Protein AF-C4JNK8-F1 (afdb_monomer_lite)

InterPro domains:
  IPR017795 Aromatic prenyltransferase, NscD-like [PF11991] (17-341)
  IPR017795 Aromatic prenyltransferase, NscD-like [TIGR03429] (12-378)
  IPR017795 Aromatic prenyltransferase, NscD-like [cd13929] (17-388)
  IPR023753 FAD/NAD(P)-binding domain [PF07992] (539-740)
  IPR033964 Aromatic prenyltransferase [SFLDS00036] (77-375)
  IPR036188 FAD/NAD(P)-binding domain superfamily [G3DSA:3.50.50.60] (535-785)
  IPR036188 FAD/NAD(P)-binding domain superfamily [SSF51905] (538-739)
  IPR036188 FAD/NAD(P)-binding domain superfamily [SSF51905] (676-877)
  IPR050982 Auxin biosynthesis and cation transport [PTHR43539] (541-888)

Structure (mmCIF, N/CA/C/O backbone):
data_AF-C4JNK8-F1
#
_entry.id   AF-C4JNK8-F1
#
loop_
_atom_site.group_PDB
_atom_site.id
_atom_site.type_symbol
_atom_site.label_atom_id
_atom_site.label_alt_id
_atom_site.label_comp_id
_atom_site.label_asym_id
_atom_site.label_entity_id
_atom_site.label_seq_id
_atom_site.pdbx_PDB_ins_code
_atom_site.Cartn_x
_atom_site.Cartn_y
_atom_site.Cartn_z
_atom_site.occupancy
_atom_site.B_iso_or_equiv
_atom_site.auth_seq_id
_atom_site.auth_comp_id
_atom_site.auth_asym_id
_atom_site.auth_atom_id
_atom_site.pdbx_PDB_model_num
ATOM 1 N N . MET A 1 1 ? 14.902 -21.349 -3.541 1.00 22.61 1 MET A N 1
ATOM 2 C CA . MET A 1 1 ? 16.077 -21.976 -4.194 1.00 22.61 1 MET A CA 1
ATOM 3 C C . MET A 1 1 ? 16.951 -21.007 -5.005 1.00 22.61 1 MET A C 1
ATOM 5 O O . MET A 1 1 ? 17.937 -21.448 -5.570 1.00 22.61 1 MET A O 1
ATOM 9 N N . ILE A 1 2 ? 16.704 -19.691 -4.986 1.00 25.03 2 ILE A N 1
ATOM 10 C CA . ILE A 1 2 ? 17.764 -18.694 -5.207 1.00 25.03 2 ILE A CA 1
ATOM 11 C C . ILE A 1 2 ? 17.945 -18.030 -3.846 1.00 25.03 2 ILE A C 1
ATOM 13 O O . ILE A 1 2 ? 16.978 -17.492 -3.314 1.00 25.03 2 ILE A O 1
ATOM 17 N N . SER A 1 3 ? 19.126 -18.140 -3.241 1.00 28.55 3 SER A N 1
ATOM 18 C CA . SER A 1 3 ? 19.500 -17.247 -2.146 1.00 28.55 3 SER A CA 1
ATOM 19 C C . SER A 1 3 ? 19.606 -15.845 -2.752 1.00 28.55 3 SER A C 1
ATOM 21 O O . SER A 1 3 ? 20.581 -15.513 -3.425 1.00 28.55 3 SER A O 1
ATOM 23 N N . THR A 1 4 ? 18.534 -15.066 -2.624 1.00 38.59 4 THR A N 1
ATOM 24 C CA . THR A 1 4 ? 18.454 -13.645 -2.986 1.00 38.59 4 THR A CA 1
ATOM 25 C C . THR A 1 4 ? 18.906 -12.784 -1.815 1.00 38.59 4 THR A C 1
ATOM 27 O O . THR A 1 4 ? 18.292 -11.757 -1.555 1.00 38.59 4 THR A O 1
ATOM 30 N N . ASP A 1 5 ? 19.913 -13.240 -1.069 1.00 35.53 5 ASP A N 1
ATOM 31 C CA . ASP A 1 5 ? 20.435 -12.519 0.081 1.00 35.53 5 ASP A CA 1
ATOM 32 C C . ASP A 1 5 ? 21.040 -11.183 -0.397 1.00 35.53 5 ASP A C 1
ATOM 34 O O . ASP A 1 5 ? 22.073 -11.200 -1.086 1.00 35.53 5 ASP A O 1
ATOM 38 N N . PRO A 1 6 ? 20.392 -10.031 -0.123 1.00 38.56 6 PRO A N 1
ATOM 39 C CA . PRO A 1 6 ? 20.878 -8.720 -0.551 1.00 38.56 6 PRO A CA 1
ATOM 40 C C . PRO A 1 6 ? 22.241 -8.389 0.068 1.00 38.56 6 PRO A C 1
ATOM 42 O O . PRO A 1 6 ? 22.963 -7.557 -0.481 1.00 38.56 6 PRO A O 1
ATOM 45 N N . ASP A 1 7 ? 22.613 -9.077 1.157 1.00 36.03 7 ASP A N 1
ATOM 46 C CA . ASP A 1 7 ? 23.879 -8.910 1.877 1.00 36.03 7 ASP A CA 1
ATOM 47 C C . ASP A 1 7 ? 25.102 -9.444 1.110 1.00 36.03 7 ASP A C 1
ATOM 49 O O . ASP A 1 7 ? 26.234 -9.113 1.453 1.00 36.03 7 ASP A O 1
ATOM 53 N N . ASN A 1 8 ? 24.908 -10.221 0.035 1.00 37.62 8 ASN A N 1
ATOM 54 C CA . ASN A 1 8 ? 25.997 -10.668 -0.850 1.00 37.62 8 ASN A CA 1
ATOM 55 C C . ASN A 1 8 ? 26.227 -9.735 -2.061 1.00 37.62 8 ASN A C 1
ATOM 57 O O . ASN A 1 8 ? 26.942 -10.098 -3.003 1.00 37.62 8 ASN A O 1
ATOM 61 N N . LEU A 1 9 ? 25.582 -8.566 -2.103 1.00 44.31 9 LEU A N 1
ATOM 62 C CA . LEU A 1 9 ? 25.863 -7.499 -3.069 1.00 44.31 9 LEU A CA 1
ATOM 63 C C . LEU A 1 9 ? 26.708 -6.431 -2.370 1.00 44.31 9 LEU A C 1
ATOM 65 O O . LEU A 1 9 ? 26.290 -5.877 -1.361 1.00 44.31 9 LEU A O 1
ATOM 69 N N . ALA A 1 10 ? 27.908 -6.171 -2.888 1.00 37.56 10 ALA A N 1
ATOM 70 C CA . ALA A 1 10 ? 28.875 -5.278 -2.251 1.00 37.56 10 ALA A CA 1
ATOM 71 C C . ALA A 1 10 ? 28.565 -3.774 -2.437 1.00 37.56 10 ALA A C 1
ATOM 73 O O . ALA A 1 10 ? 29.186 -2.958 -1.762 1.00 37.56 10 ALA A O 1
ATOM 74 N N . ASP A 1 11 ? 27.630 -3.411 -3.329 1.00 46.59 11 ASP A N 1
ATOM 75 C CA . ASP A 1 11 ? 27.350 -2.031 -3.764 1.00 46.59 11 ASP A CA 1
ATOM 76 C C . ASP A 1 11 ? 25.851 -1.663 -3.612 1.00 46.59 11 ASP A C 1
ATOM 78 O O . ASP A 1 11 ? 24.944 -2.445 -3.894 1.00 46.59 11 ASP A O 1
ATOM 82 N N . GLU A 1 12 ? 25.574 -0.443 -3.158 1.00 42.38 12 GLU A N 1
ATOM 83 C CA . GLU A 1 12 ? 24.243 0.127 -2.920 1.00 42.38 12 GLU A CA 1
ATOM 84 C C . GLU A 1 12 ? 23.517 0.541 -4.214 1.00 42.38 12 GLU A C 1
ATOM 86 O O . GLU A 1 12 ? 22.293 0.711 -4.218 1.00 42.38 12 GLU A O 1
ATOM 91 N N . SER A 1 13 ? 24.214 0.730 -5.338 1.00 48.94 13 SER A N 1
ATOM 92 C CA . SER A 1 13 ? 23.559 0.894 -6.648 1.00 48.94 13 SER A CA 1
ATOM 93 C C . SER A 1 13 ? 22.878 -0.413 -7.072 1.00 48.94 13 SER A C 1
ATOM 95 O O . SER A 1 13 ? 21.725 -0.417 -7.516 1.00 48.94 13 SER A O 1
ATOM 97 N N . ASP A 1 14 ? 23.553 -1.530 -6.813 1.00 53.38 14 ASP A N 1
ATOM 98 C CA . ASP A 1 14 ? 23.160 -2.874 -7.222 1.00 53.38 14 ASP A CA 1
ATOM 99 C C . ASP A 1 14 ? 21.847 -3.331 -6.567 1.00 53.38 14 ASP A C 1
ATOM 101 O O . ASP A 1 14 ? 20.994 -3.940 -7.215 1.00 53.38 14 ASP A O 1
ATOM 105 N N . GLN A 1 15 ? 21.607 -2.971 -5.306 1.00 48.59 15 GLN A N 1
ATOM 106 C CA . GLN A 1 15 ? 20.355 -3.314 -4.619 1.00 48.59 15 GLN A CA 1
ATOM 107 C C . GLN A 1 15 ? 19.122 -2.584 -5.202 1.00 48.59 15 GLN A C 1
ATOM 109 O O . GLN A 1 15 ? 18.056 -3.197 -5.307 1.00 48.59 15 GLN A O 1
ATOM 114 N N . VAL A 1 16 ? 19.253 -1.322 -5.657 1.00 50.59 16 VAL A N 1
ATOM 115 C CA . VAL A 1 16 ? 18.159 -0.600 -6.360 1.00 50.59 16 VAL A CA 1
ATOM 116 C C . VAL A 1 16 ? 17.792 -1.315 -7.639 1.00 50.59 16 VAL A C 1
ATOM 118 O O . VAL A 1 16 ? 16.629 -1.643 -7.867 1.00 50.59 16 VAL A O 1
ATOM 121 N N . TRP A 1 17 ? 18.788 -1.567 -8.477 1.00 58.12 17 TRP A N 1
ATOM 122 C CA . TRP A 1 17 ? 18.561 -2.121 -9.801 1.00 58.12 17 TRP A CA 1
ATOM 123 C C . TRP A 1 17 ? 18.095 -3.582 -9.754 1.00 58.12 17 TRP A C 1
ATOM 125 O O . TRP A 1 17 ? 17.328 -4.003 -10.618 1.00 58.12 17 TRP A O 1
ATOM 135 N N . MET A 1 18 ? 18.451 -4.340 -8.713 1.00 58.53 18 MET A N 1
ATOM 136 C CA . MET A 1 18 ? 17.878 -5.669 -8.471 1.00 58.53 18 MET A CA 1
ATOM 137 C C . MET A 1 18 ? 16.389 -5.612 -8.133 1.00 58.53 18 MET A C 1
ATOM 139 O O . MET A 1 18 ? 15.626 -6.451 -8.609 1.00 58.53 18 MET A O 1
ATOM 143 N N . ALA A 1 19 ? 15.947 -4.608 -7.378 1.00 50.59 19 ALA A N 1
ATOM 144 C CA . ALA A 1 19 ? 14.527 -4.450 -7.098 1.00 50.59 19 ALA A CA 1
ATOM 145 C C . ALA A 1 19 ? 13.724 -3.942 -8.313 1.00 50.59 19 ALA A C 1
ATOM 147 O O . ALA A 1 19 ? 12.572 -4.329 -8.504 1.00 50.59 19 ALA A O 1
ATOM 148 N N . VAL A 1 20 ? 14.370 -3.194 -9.213 1.00 57.09 20 VAL A N 1
ATOM 149 C CA . VAL A 1 20 ? 13.854 -2.847 -10.554 1.00 57.09 20 VAL A CA 1
ATOM 150 C C . VAL A 1 20 ? 13.763 -4.077 -11.465 1.00 57.09 20 VAL A C 1
ATOM 152 O O . VAL A 1 20 ? 12.915 -4.149 -12.348 1.00 57.09 20 VAL A O 1
ATOM 155 N N . PHE A 1 21 ? 14.591 -5.093 -11.238 1.00 65.06 21 PHE A N 1
ATOM 156 C CA . PHE A 1 21 ? 14.569 -6.343 -11.994 1.00 65.06 21 PHE A CA 1
ATOM 157 C C . PHE A 1 21 ? 13.449 -7.308 -11.547 1.00 65.06 21 PHE A C 1
ATOM 159 O O . PHE A 1 21 ? 13.088 -8.213 -12.302 1.00 65.06 21 PHE A O 1
ATOM 166 N N . PHE A 1 22 ? 12.835 -7.124 -10.367 1.00 64.56 22 PHE A N 1
ATOM 167 C CA . PHE A 1 22 ? 11.786 -8.032 -9.869 1.00 64.56 22 PHE A CA 1
ATOM 168 C C . PHE A 1 22 ? 10.526 -8.106 -10.743 1.00 64.56 22 PHE A C 1
ATOM 170 O O . PHE A 1 22 ? 10.088 -9.229 -11.002 1.00 64.56 22 PHE A O 1
ATOM 177 N N . PRO A 1 23 ? 9.957 -6.999 -11.262 1.00 68.62 23 PRO A N 1
ATOM 178 C CA . PRO A 1 23 ? 8.832 -7.088 -12.192 1.00 68.62 23 PRO A CA 1
ATOM 179 C C . PRO A 1 23 ? 9.174 -7.911 -13.441 1.00 68.62 23 PRO A C 1
ATOM 181 O O . PRO A 1 23 ? 8.346 -8.683 -13.919 1.00 68.62 23 PRO A O 1
ATOM 184 N N . LEU A 1 24 ? 10.421 -7.839 -13.928 1.00 73.50 24 LEU A N 1
ATOM 185 C CA . LEU A 1 24 ? 10.877 -8.671 -15.042 1.00 73.50 24 LEU A CA 1
ATOM 186 C C . LEU A 1 24 ? 10.931 -10.157 -14.658 1.00 73.50 24 LEU A C 1
ATOM 188 O O . LEU A 1 24 ? 10.485 -11.000 -15.434 1.00 73.50 24 LEU A O 1
ATOM 192 N N . LEU A 1 25 ? 11.445 -10.488 -13.470 1.00 72.19 25 LEU A N 1
ATOM 193 C CA . LEU A 1 25 ? 11.436 -11.862 -12.957 1.00 72.19 25 LEU A CA 1
ATOM 194 C C . LEU A 1 25 ? 10.014 -12.400 -12.795 1.00 72.19 25 LEU A C 1
ATOM 196 O O . LEU A 1 25 ? 9.756 -13.540 -13.177 1.00 72.19 25 LEU A O 1
ATOM 200 N N . ARG A 1 26 ? 9.090 -11.577 -12.290 1.00 71.44 26 ARG A N 1
ATOM 201 C CA . ARG A 1 26 ? 7.684 -11.952 -12.132 1.00 71.44 26 ARG A CA 1
ATOM 202 C C . ARG A 1 26 ? 7.013 -12.195 -13.477 1.00 71.44 26 ARG A C 1
ATOM 204 O O . ARG A 1 26 ? 6.361 -13.219 -13.646 1.00 71.44 26 ARG A O 1
ATOM 211 N N . LEU A 1 27 ? 7.247 -11.320 -14.457 1.00 74.75 27 LEU A N 1
ATOM 212 C CA . LEU A 1 27 ? 6.780 -11.534 -15.827 1.00 74.75 27 LEU A CA 1
ATOM 213 C C . LEU A 1 27 ? 7.343 -12.827 -16.414 1.00 74.75 27 LEU A C 1
ATOM 215 O O . LEU A 1 27 ? 6.604 -13.566 -17.048 1.00 74.75 27 LEU A O 1
ATOM 219 N N . LEU A 1 28 ? 8.629 -13.125 -16.203 1.00 73.50 28 LEU A N 1
ATOM 220 C CA . LEU A 1 28 ? 9.240 -14.366 -16.686 1.00 73.50 28 LEU A CA 1
ATOM 221 C C . LEU A 1 28 ? 8.622 -15.615 -16.029 1.00 73.50 28 LEU A C 1
ATOM 223 O O . LEU A 1 28 ? 8.422 -16.619 -16.716 1.00 73.50 28 LEU A O 1
ATOM 227 N N . GLN A 1 29 ? 8.322 -15.554 -14.729 1.00 72.06 29 GLN A N 1
ATOM 228 C CA . GLN A 1 29 ? 7.664 -16.629 -13.978 1.00 72.06 29 GLN A CA 1
ATOM 229 C C . GLN A 1 29 ? 6.233 -16.869 -14.470 1.00 72.06 29 GLN A C 1
ATOM 231 O O . GLN A 1 29 ? 5.901 -17.993 -14.846 1.00 72.06 29 GLN A O 1
ATOM 236 N N . ASP A 1 30 ? 5.415 -15.818 -14.531 1.00 70.81 30 ASP A N 1
ATOM 237 C CA . ASP A 1 30 ? 4.014 -15.905 -14.959 1.00 70.81 30 ASP A CA 1
ATOM 238 C C . ASP A 1 30 ? 3.906 -16.304 -16.449 1.00 70.81 30 ASP A C 1
ATOM 240 O O . ASP A 1 30 ? 3.013 -17.058 -16.831 1.00 70.81 30 ASP A O 1
ATOM 244 N N . ALA A 1 31 ? 4.877 -15.909 -17.283 1.00 66.38 31 ALA A N 1
ATOM 245 C CA . ALA A 1 31 ? 5.007 -16.321 -18.687 1.00 66.38 31 ALA A CA 1
ATOM 246 C C . ALA A 1 31 ? 5.411 -17.797 -18.894 1.00 66.38 31 ALA A C 1
ATOM 248 O O . ALA A 1 31 ? 5.563 -18.238 -20.040 1.00 66.38 31 ALA A O 1
ATOM 249 N N . ARG A 1 32 ? 5.595 -18.561 -17.805 1.00 68.81 32 ARG A N 1
ATOM 250 C CA . ARG A 1 32 ? 6.005 -19.977 -17.787 1.00 68.81 32 ARG A CA 1
ATOM 251 C C . ARG A 1 32 ? 7.371 -20.236 -18.433 1.00 68.81 32 ARG A C 1
ATOM 253 O O . ARG A 1 32 ? 7.589 -21.286 -19.041 1.00 68.81 32 ARG A O 1
ATOM 260 N N . HIS A 1 33 ? 8.316 -19.299 -18.315 1.00 67.31 33 HIS A N 1
ATOM 261 C CA . HIS A 1 33 ? 9.695 -19.581 -18.718 1.00 67.31 33 HIS A CA 1
ATOM 262 C C . HIS A 1 33 ? 10.320 -20.675 -17.826 1.00 67.31 33 HIS A C 1
ATOM 264 O O . HIS A 1 33 ? 10.040 -20.711 -16.626 1.00 67.31 33 HIS A O 1
ATOM 270 N N . PRO A 1 34 ? 11.210 -21.536 -18.366 1.00 69.50 34 PRO A N 1
ATOM 271 C CA . PRO A 1 34 ? 11.895 -22.555 -17.571 1.00 69.50 34 PRO A CA 1
ATOM 272 C C . PRO A 1 34 ? 12.655 -21.936 -16.383 1.00 69.50 34 PRO A C 1
ATOM 274 O O . PRO A 1 34 ? 13.373 -20.951 -16.595 1.00 69.50 34 PRO A O 1
ATOM 277 N N . PRO A 1 35 ? 12.571 -22.502 -15.161 1.00 66.50 35 PRO A N 1
ATOM 278 C CA . PRO A 1 35 ? 13.251 -21.963 -13.977 1.00 66.50 35 PRO A CA 1
ATOM 279 C C . PRO A 1 35 ? 14.754 -21.730 -14.180 1.00 66.50 35 PRO A C 1
ATOM 281 O O . PRO A 1 35 ? 15.290 -20.710 -13.755 1.00 66.50 35 PRO A O 1
ATOM 284 N N . GLU A 1 36 ? 15.423 -22.626 -14.907 1.00 68.25 36 GLU A N 1
ATOM 285 C CA . GLU A 1 36 ? 16.847 -22.535 -15.261 1.00 68.25 36 GLU A CA 1
ATOM 286 C C . GLU A 1 36 ? 17.180 -21.241 -16.009 1.00 68.25 36 GLU A C 1
ATOM 288 O O . GLU A 1 36 ? 18.171 -20.574 -15.715 1.00 68.25 36 GLU A O 1
ATOM 293 N N . ARG A 1 37 ? 16.316 -20.837 -16.945 1.00 71.19 37 ARG A N 1
ATOM 294 C CA . ARG A 1 37 ? 16.486 -19.606 -17.718 1.00 71.19 37 ARG A CA 1
ATOM 295 C C . ARG A 1 37 ? 16.299 -18.366 -16.850 1.00 71.19 37 ARG A C 1
ATOM 297 O O . ARG A 1 37 ? 17.005 -17.378 -17.037 1.00 71.19 37 ARG A O 1
ATOM 304 N N . ILE A 1 38 ? 15.356 -18.412 -15.910 1.00 73.62 38 ILE A N 1
ATOM 305 C CA . ILE A 1 38 ? 15.118 -17.325 -14.954 1.00 73.62 38 ILE A CA 1
ATOM 306 C C . ILE A 1 38 ? 16.360 -17.137 -14.073 1.00 73.62 38 ILE A C 1
ATOM 308 O O . ILE A 1 38 ? 16.842 -16.015 -13.923 1.00 73.62 38 ILE A O 1
ATOM 312 N N . VAL A 1 39 ? 16.934 -18.237 -13.573 1.00 70.00 39 VAL A N 1
ATOM 313 C CA . VAL A 1 39 ? 18.178 -18.237 -12.786 1.00 70.00 39 VAL A CA 1
ATOM 314 C C . VAL A 1 39 ? 19.358 -17.697 -13.600 1.00 70.00 39 VAL A C 1
ATOM 316 O O . VAL A 1 39 ? 20.090 -16.836 -13.115 1.00 70.00 39 VAL A O 1
ATOM 319 N N . GLN A 1 40 ? 19.533 -18.150 -14.844 1.00 72.50 40 GLN A N 1
ATOM 320 C CA . GLN A 1 40 ? 20.614 -17.689 -15.725 1.00 72.50 40 GLN A CA 1
ATOM 321 C C . GLN A 1 40 ? 20.521 -16.189 -16.028 1.00 72.50 40 GLN A C 1
ATOM 323 O O . GLN A 1 40 ? 21.525 -15.483 -15.946 1.00 72.50 40 GLN A O 1
ATOM 328 N N . LEU A 1 41 ? 19.325 -15.684 -16.348 1.00 74.25 41 LEU A N 1
ATOM 329 C CA . LEU A 1 41 ? 19.111 -14.257 -16.595 1.00 74.25 41 LEU A CA 1
ATOM 330 C C . LEU A 1 41 ? 19.341 -13.423 -15.333 1.00 74.25 41 LEU A C 1
ATOM 332 O O . LEU A 1 41 ? 19.960 -12.367 -15.426 1.00 74.25 41 LEU A O 1
ATOM 336 N N . ALA A 1 42 ? 18.906 -13.903 -14.165 1.00 74.00 42 ALA A N 1
ATOM 337 C CA . ALA A 1 42 ? 19.180 -13.243 -12.891 1.00 74.00 42 ALA A CA 1
ATOM 338 C C . ALA A 1 42 ? 20.686 -13.173 -12.594 1.00 74.00 42 ALA A C 1
ATOM 340 O O . ALA A 1 42 ? 21.188 -12.122 -12.198 1.00 74.00 42 ALA A O 1
ATOM 341 N N . ALA A 1 43 ? 21.422 -14.263 -12.834 1.00 73.06 43 ALA A N 1
ATOM 342 C CA . ALA A 1 43 ? 22.871 -14.308 -12.650 1.00 73.06 43 ALA A CA 1
ATOM 343 C C . ALA A 1 43 ? 23.608 -13.375 -13.624 1.00 73.06 43 ALA A C 1
ATOM 345 O O . ALA A 1 43 ? 24.503 -12.636 -13.212 1.00 73.06 43 ALA A O 1
ATOM 346 N N . LEU A 1 44 ? 23.208 -13.366 -14.899 1.00 78.25 44 LEU A N 1
ATOM 347 C CA . LEU A 1 44 ? 23.778 -12.478 -15.910 1.00 78.25 44 LEU A CA 1
ATOM 348 C C . LEU A 1 44 ? 23.510 -11.010 -15.588 1.00 78.25 44 LEU A C 1
ATOM 350 O O . LEU A 1 44 ? 24.426 -10.188 -15.662 1.00 78.25 44 LEU A O 1
ATOM 354 N N . PHE A 1 45 ? 22.268 -10.692 -15.220 1.00 78.69 45 PHE A N 1
ATOM 355 C CA . PHE A 1 45 ? 21.887 -9.341 -14.846 1.00 78.69 45 PHE A CA 1
ATOM 356 C C . PHE A 1 45 ? 22.738 -8.871 -13.671 1.00 78.69 45 PHE A C 1
ATOM 358 O O . PHE A 1 45 ? 23.458 -7.887 -13.807 1.00 78.69 45 PHE A O 1
ATOM 365 N N . ARG A 1 46 ? 22.765 -9.648 -12.582 1.00 75.62 46 ARG A N 1
ATOM 366 C CA . ARG A 1 46 ? 23.556 -9.348 -11.386 1.00 75.62 46 ARG A CA 1
ATOM 367 C C . ARG A 1 46 ? 25.043 -9.153 -11.680 1.00 75.62 46 ARG A C 1
ATOM 369 O O . ARG A 1 46 ? 25.650 -8.236 -11.149 1.00 75.62 46 ARG A O 1
ATOM 376 N N . ARG A 1 47 ? 25.647 -10.021 -12.495 1.00 79.06 47 ARG A N 1
ATOM 377 C CA . ARG A 1 47 ? 27.105 -10.031 -12.694 1.00 79.06 47 ARG A CA 1
ATOM 378 C C . ARG A 1 47 ? 27.597 -9.011 -13.718 1.00 79.06 47 ARG A C 1
ATOM 380 O O . ARG A 1 47 ? 28.723 -8.539 -13.603 1.00 79.06 47 ARG A O 1
ATOM 387 N N . HIS A 1 48 ? 26.803 -8.729 -14.748 1.00 81.25 48 HIS A N 1
ATOM 388 C CA . HIS A 1 48 ? 27.286 -7.994 -15.918 1.00 81.25 48 HIS A CA 1
ATOM 389 C C . HIS A 1 48 ? 26.466 -6.763 -16.263 1.00 81.25 48 HIS A C 1
ATOM 391 O O . HIS A 1 48 ? 27.018 -5.843 -16.848 1.00 81.25 48 HIS A O 1
ATOM 397 N N . VAL A 1 49 ? 25.176 -6.725 -15.940 1.00 82.19 49 VAL A N 1
ATOM 398 C CA . VAL A 1 49 ? 24.313 -5.586 -16.280 1.00 82.19 49 VAL A CA 1
ATOM 399 C C . VAL A 1 49 ? 24.268 -4.602 -15.121 1.00 82.19 49 VAL A C 1
ATOM 401 O O . VAL A 1 49 ? 24.520 -3.417 -15.315 1.00 82.19 49 VAL A O 1
ATOM 404 N N . LEU A 1 50 ? 24.028 -5.118 -13.919 1.00 77.06 50 LEU A N 1
ATOM 405 C CA . LEU A 1 50 ? 23.894 -4.370 -12.678 1.00 77.06 50 LEU A CA 1
ATOM 406 C C . LEU A 1 50 ? 25.028 -3.357 -12.441 1.00 77.06 50 LEU A C 1
ATOM 408 O O . LEU A 1 50 ? 24.711 -2.177 -12.288 1.00 77.06 50 LEU A O 1
ATOM 412 N N . PRO A 1 51 ? 26.319 -3.732 -12.591 1.00 77.81 51 PRO A N 1
ATOM 413 C CA . PRO A 1 51 ? 27.429 -2.813 -12.324 1.00 77.81 51 PRO A CA 1
ATOM 414 C C . PRO A 1 51 ? 27.553 -1.678 -13.351 1.00 77.81 51 PRO A C 1
ATOM 416 O O . PRO A 1 51 ? 28.358 -0.768 -13.188 1.00 77.81 51 PRO A O 1
ATOM 419 N N . THR A 1 52 ? 26.805 -1.748 -14.457 1.00 76.25 52 THR A N 1
ATOM 420 C CA . THR A 1 52 ? 26.821 -0.723 -15.509 1.00 76.25 52 THR A CA 1
ATOM 421 C C . THR A 1 52 ? 25.695 0.287 -15.377 1.00 76.25 52 THR A C 1
ATOM 423 O O . THR A 1 52 ? 25.638 1.221 -16.168 1.00 76.25 52 THR A O 1
ATOM 426 N N . LEU A 1 53 ? 24.799 0.138 -14.404 1.00 74.81 53 LEU A N 1
ATOM 427 C CA . LEU A 1 53 ? 23.646 1.013 -14.236 1.00 74.81 53 LEU A CA 1
ATOM 428 C C . LEU A 1 53 ? 23.967 2.168 -13.278 1.00 74.81 53 LEU A C 1
ATOM 430 O O . LEU A 1 53 ? 24.392 1.949 -12.144 1.00 74.81 53 LEU A O 1
ATOM 434 N N . SER A 1 54 ? 23.728 3.409 -13.713 1.00 66.50 54 SER A N 1
ATOM 435 C CA . SER A 1 54 ? 23.915 4.617 -12.892 1.00 66.50 54 SER A CA 1
ATOM 436 C C . SER A 1 54 ? 22.633 5.402 -12.732 1.00 66.50 54 SER A C 1
ATOM 438 O O . SER A 1 54 ? 21.752 5.388 -13.588 1.00 66.50 54 SER A O 1
ATOM 440 N N . ARG A 1 55 ? 22.591 6.138 -11.623 1.00 53.62 55 ARG A N 1
ATOM 441 C CA . ARG A 1 55 ? 21.539 7.084 -11.260 1.00 53.62 55 ARG A CA 1
ATOM 442 C C . ARG A 1 55 ? 21.791 8.511 -11.770 1.00 53.62 55 ARG A C 1
ATOM 444 O O . ARG A 1 55 ? 20.876 9.321 -11.699 1.00 53.62 55 ARG A O 1
ATOM 451 N N . SER A 1 56 ? 23.009 8.848 -12.210 1.00 60.38 56 SER A N 1
ATOM 452 C CA . SER A 1 56 ? 23.372 10.206 -12.664 1.00 60.38 56 SER A CA 1
ATOM 453 C C . SER A 1 56 ? 23.079 10.465 -14.144 1.00 60.38 56 SER A C 1
ATOM 455 O O . SER A 1 56 ? 23.057 11.617 -14.570 1.00 60.38 56 SER A O 1
ATOM 457 N N . HIS A 1 57 ? 22.860 9.408 -14.926 1.00 68.44 57 HIS A N 1
ATOM 458 C CA . HIS A 1 57 ? 22.596 9.502 -16.357 1.00 68.44 57 HIS A CA 1
ATOM 459 C C . HIS A 1 57 ? 21.101 9.635 -16.625 1.00 68.44 57 HIS A C 1
ATOM 461 O O . HIS A 1 57 ? 20.311 8.828 -16.134 1.00 68.44 57 HIS A O 1
ATOM 467 N N . LEU A 1 58 ? 20.719 10.617 -17.440 1.00 70.44 58 LEU A N 1
ATOM 468 C CA . LEU A 1 58 ? 19.343 10.755 -17.903 1.00 70.44 58 LEU A CA 1
ATOM 469 C C . LEU A 1 58 ? 19.152 9.917 -19.170 1.00 70.44 58 LEU A C 1
ATOM 471 O O . LEU A 1 58 ? 19.473 10.373 -20.268 1.00 70.44 58 LEU A O 1
ATOM 475 N N . SER A 1 59 ? 18.659 8.688 -19.010 1.00 75.62 59 SER A N 1
ATOM 476 C CA . SER A 1 59 ? 18.445 7.776 -20.134 1.00 75.62 59 SER A CA 1
ATOM 477 C C . SER A 1 59 ? 17.370 8.288 -21.095 1.00 75.62 59 SER A C 1
ATOM 479 O O . SER A 1 59 ? 16.355 8.852 -20.686 1.00 75.62 59 SER A O 1
ATOM 481 N N . PHE A 1 60 ? 17.558 8.034 -22.388 1.00 76.56 60 PHE A N 1
ATOM 482 C CA . PHE A 1 60 ? 16.522 8.207 -23.407 1.00 76.56 60 PHE A CA 1
ATOM 483 C C . PHE A 1 60 ? 15.463 7.087 -23.383 1.00 76.56 60 PHE A C 1
ATOM 485 O O . PHE A 1 60 ? 14.369 7.243 -23.928 1.00 76.56 60 PHE A O 1
ATOM 492 N N . MET A 1 61 ? 15.788 5.923 -22.811 1.00 75.69 61 MET A N 1
ATOM 493 C CA . MET A 1 61 ? 15.003 4.699 -22.992 1.00 75.69 61 MET A CA 1
ATOM 494 C C . MET A 1 61 ? 13.575 4.779 -22.451 1.00 75.69 61 MET A C 1
ATOM 496 O O . MET A 1 61 ? 12.692 4.085 -22.966 1.00 75.69 61 MET A O 1
ATOM 500 N N . THR A 1 62 ? 13.354 5.599 -21.429 1.00 72.00 62 THR A N 1
ATOM 501 C CA . THR A 1 62 ? 12.055 5.801 -20.792 1.00 72.00 62 THR A CA 1
ATOM 502 C C . THR A 1 62 ? 11.790 7.292 -20.595 1.00 72.00 62 THR A C 1
ATOM 504 O O . THR A 1 62 ? 12.713 8.094 -20.455 1.00 72.00 62 THR A O 1
ATOM 507 N N . ASP A 1 63 ? 10.511 7.674 -20.551 1.00 67.19 63 ASP A N 1
ATOM 508 C CA . ASP A 1 63 ? 10.099 9.070 -20.329 1.00 67.19 63 ASP A CA 1
ATOM 509 C C . ASP A 1 63 ? 10.472 9.586 -18.917 1.00 67.19 63 ASP A C 1
ATOM 511 O O . ASP A 1 63 ? 10.370 10.779 -18.650 1.00 67.19 63 ASP A O 1
ATOM 515 N N . ASP A 1 64 ? 10.862 8.700 -17.993 1.00 62.03 64 ASP A N 1
ATOM 516 C CA . ASP A 1 64 ? 11.322 9.039 -16.640 1.00 62.03 64 ASP A CA 1
ATOM 517 C C . ASP A 1 64 ? 12.847 8.925 -16.461 1.00 62.03 64 ASP A C 1
ATOM 519 O O . ASP A 1 64 ? 13.350 9.049 -15.344 1.00 62.03 64 ASP A O 1
ATOM 523 N N . HIS A 1 65 ? 13.570 8.727 -17.566 1.00 70.19 65 HIS A N 1
ATOM 524 C CA . HIS A 1 65 ? 15.025 8.639 -17.640 1.00 70.19 65 HIS A CA 1
ATOM 525 C C . HIS A 1 65 ? 15.674 7.425 -16.962 1.00 70.19 65 HIS A C 1
ATOM 527 O O . HIS A 1 65 ? 16.890 7.399 -16.752 1.00 70.19 65 HIS A O 1
ATOM 533 N N . THR A 1 66 ? 14.891 6.389 -16.675 1.00 70.81 66 THR A N 1
ATOM 534 C CA . THR A 1 66 ? 15.380 5.093 -16.204 1.00 70.81 66 THR A CA 1
ATOM 535 C C . THR A 1 66 ? 16.129 4.341 -17.327 1.00 70.81 66 THR A C 1
ATOM 537 O O . THR A 1 66 ? 15.592 4.147 -18.416 1.00 70.81 66 THR A O 1
ATOM 540 N N . PRO A 1 67 ? 17.347 3.821 -17.081 1.00 77.12 67 PRO A N 1
ATOM 541 C CA . PRO A 1 67 ? 18.187 3.127 -18.063 1.00 77.12 67 PRO A CA 1
ATOM 542 C C . PRO A 1 67 ? 17.743 1.688 -18.370 1.00 77.12 67 PRO A C 1
ATOM 544 O O . PRO A 1 67 ? 18.539 0.882 -18.851 1.00 77.12 67 PRO A O 1
ATOM 547 N N . MET A 1 68 ? 16.498 1.318 -18.068 1.00 79.75 68 MET A N 1
ATOM 548 C CA . MET A 1 68 ? 15.982 -0.029 -18.287 1.00 79.75 68 MET A CA 1
ATOM 549 C C . MET A 1 68 ? 14.522 0.016 -18.721 1.00 79.75 68 MET A C 1
ATOM 551 O O . MET A 1 68 ? 13.697 0.681 -18.105 1.00 79.75 68 MET A O 1
ATOM 555 N N . ALA A 1 69 ? 14.200 -0.767 -19.747 1.00 80.06 69 ALA A N 1
ATOM 556 C CA . ALA A 1 69 ? 12.833 -0.968 -20.205 1.00 80.06 69 ALA A CA 1
ATOM 557 C C . ALA A 1 69 ? 12.574 -2.453 -20.447 1.00 80.06 69 ALA A C 1
ATOM 559 O O . ALA A 1 69 ? 13.451 -3.194 -20.910 1.00 80.06 69 ALA A O 1
ATOM 560 N N . MET A 1 70 ? 11.350 -2.894 -20.176 1.00 82.56 70 MET A N 1
ATOM 561 C CA . MET A 1 70 ? 10.927 -4.268 -20.429 1.00 82.56 70 MET A CA 1
ATOM 562 C C . MET A 1 70 ? 9.789 -4.325 -21.422 1.00 82.56 70 MET A C 1
ATOM 564 O O . MET A 1 70 ? 9.160 -3.324 -21.760 1.00 82.56 70 MET A O 1
ATOM 568 N N . SER A 1 71 ? 9.547 -5.526 -21.929 1.00 82.62 71 SER A N 1
ATOM 569 C CA . SER A 1 71 ? 8.548 -5.711 -22.951 1.00 82.62 71 SER A CA 1
ATOM 570 C C . SER A 1 71 ? 8.028 -7.133 -23.052 1.00 82.62 71 SER A C 1
ATOM 572 O O . SER A 1 71 ? 8.796 -8.090 -22.944 1.00 82.62 71 SER A O 1
ATOM 574 N N . ILE A 1 72 ? 6.733 -7.247 -23.325 1.00 80.00 72 ILE A N 1
ATOM 575 C CA . ILE A 1 72 ? 5.987 -8.505 -23.356 1.00 80.00 72 ILE A CA 1
ATOM 576 C C . ILE A 1 72 ? 5.210 -8.638 -24.670 1.00 80.00 72 ILE A C 1
ATOM 578 O O . ILE A 1 72 ? 4.807 -7.638 -25.277 1.00 80.00 72 ILE A O 1
ATOM 582 N N . ARG A 1 73 ? 5.062 -9.875 -25.148 1.00 75.19 73 ARG A N 1
ATOM 583 C CA . ARG A 1 73 ? 4.195 -10.228 -26.279 1.00 75.19 73 ARG A CA 1
ATOM 584 C C . ARG A 1 73 ? 2.790 -10.632 -25.795 1.00 75.19 73 ARG A C 1
ATOM 586 O O . ARG A 1 73 ? 2.682 -11.099 -24.669 1.00 75.19 73 ARG A O 1
ATOM 593 N N . PRO A 1 74 ? 1.751 -10.495 -26.641 1.00 65.38 74 PRO A N 1
ATOM 594 C CA . PRO A 1 74 ? 0.365 -10.847 -26.327 1.00 65.38 74 PRO A CA 1
ATOM 595 C C . PRO A 1 74 ? 0.176 -12.252 -25.784 1.00 65.38 74 PRO A C 1
ATOM 597 O O . PRO A 1 74 ? -0.589 -12.441 -24.859 1.00 65.38 74 PRO A O 1
ATOM 600 N N . ASP A 1 75 ? 0.923 -13.211 -26.331 1.00 62.19 75 ASP A N 1
ATOM 601 C CA . ASP A 1 75 ? 0.916 -14.613 -25.911 1.00 62.19 75 ASP A CA 1
ATOM 602 C C . ASP A 1 75 ? 1.490 -14.830 -24.498 1.00 62.19 75 ASP A C 1
ATOM 604 O O . ASP A 1 75 ? 1.601 -15.963 -24.051 1.00 62.19 75 ASP A O 1
ATOM 608 N N . GLY A 1 76 ? 1.947 -13.780 -23.809 1.00 59.78 76 GLY A N 1
ATOM 609 C CA . GLY A 1 76 ? 2.561 -13.844 -22.483 1.00 59.78 76 GLY A CA 1
ATOM 610 C C . GLY A 1 76 ? 3.954 -14.485 -22.470 1.00 59.78 76 GLY A C 1
ATOM 611 O O . GLY A 1 76 ? 4.816 -14.071 -21.706 1.00 59.78 76 GLY A O 1
ATOM 612 N N . HIS A 1 77 ? 4.242 -15.418 -23.377 1.00 65.50 77 HIS A N 1
ATOM 613 C CA . HIS A 1 77 ? 5.389 -16.333 -23.354 1.00 65.50 77 HIS A CA 1
ATOM 614 C C . HIS A 1 77 ? 6.740 -15.736 -23.768 1.00 65.50 77 HIS A C 1
ATOM 616 O O . HIS A 1 77 ? 7.767 -16.423 -23.752 1.00 65.50 77 HIS A O 1
ATOM 622 N N . LYS A 1 78 ? 6.777 -14.482 -24.227 1.00 74.62 78 LYS A N 1
ATOM 623 C CA . LYS A 1 78 ? 8.019 -13.844 -24.685 1.00 74.62 78 LYS A CA 1
ATOM 624 C C . LYS A 1 78 ? 8.235 -12.500 -24.022 1.00 74.62 78 LYS A C 1
ATOM 626 O O . LYS A 1 78 ? 7.778 -11.465 -24.509 1.00 74.62 78 LYS A O 1
ATOM 631 N N . VAL A 1 79 ? 9.060 -12.536 -22.983 1.00 77.69 79 VAL A N 1
ATOM 632 C CA . VAL A 1 79 ? 9.539 -11.358 -22.266 1.00 77.69 79 VAL A CA 1
ATOM 633 C C . VAL A 1 79 ? 10.934 -10.969 -22.765 1.00 77.69 79 VAL A C 1
ATOM 635 O O . VAL A 1 79 ? 11.782 -11.817 -23.043 1.00 77.69 79 VAL A O 1
ATOM 638 N N . SER A 1 80 ? 11.178 -9.678 -22.965 1.00 82.44 80 SER A N 1
ATOM 639 C CA . SER A 1 80 ? 12.481 -9.122 -23.360 1.00 82.44 80 SER A CA 1
ATOM 640 C C . SER A 1 80 ? 12.741 -7.834 -22.599 1.00 82.44 80 SER A C 1
ATOM 642 O O . SER A 1 80 ? 11.798 -7.099 -22.311 1.00 82.44 80 SER A O 1
ATOM 644 N N . PHE A 1 81 ? 14.003 -7.509 -22.358 1.00 84.31 81 PHE A N 1
ATOM 645 C CA . PHE A 1 81 ? 14.392 -6.258 -21.712 1.00 84.31 81 PHE A CA 1
ATOM 646 C C . PHE A 1 81 ? 15.526 -5.587 -22.481 1.00 84.31 81 PHE A C 1
ATOM 648 O O . PHE A 1 81 ? 16.143 -6.200 -23.354 1.00 84.31 81 PHE A O 1
ATOM 655 N N . ALA A 1 82 ? 15.761 -4.315 -22.206 1.00 86.69 82 ALA A N 1
ATOM 656 C CA . ALA A 1 82 ? 16.872 -3.558 -22.749 1.00 86.69 82 ALA A CA 1
ATOM 657 C C . ALA A 1 82 ? 17.452 -2.655 -21.663 1.00 86.69 82 ALA A C 1
ATOM 659 O O . ALA A 1 82 ? 16.728 -2.267 -20.743 1.00 86.69 82 ALA A O 1
ATOM 660 N N . VAL A 1 83 ? 18.742 -2.352 -21.784 1.00 87.06 83 VAL A N 1
ATOM 661 C CA . VAL A 1 83 ? 19.503 -1.592 -20.796 1.00 87.06 83 VAL A CA 1
ATOM 662 C C . VAL A 1 83 ? 20.452 -0.605 -21.460 1.00 87.06 83 VAL A C 1
ATOM 664 O O . VAL A 1 83 ? 21.177 -0.967 -22.388 1.00 87.06 83 VAL A O 1
ATOM 667 N N . GLU A 1 84 ? 20.488 0.615 -20.940 1.00 86.06 84 GLU A N 1
ATOM 668 C CA . GLU A 1 84 ? 21.514 1.609 -21.229 1.00 86.06 84 GLU A CA 1
ATOM 669 C C . GLU A 1 84 ? 22.612 1.551 -20.150 1.00 86.06 84 GLU A C 1
ATOM 671 O O . GLU A 1 84 ? 22.321 1.743 -18.968 1.00 86.06 84 GLU A O 1
ATOM 676 N N . PRO A 1 85 ? 23.876 1.270 -20.513 1.00 82.12 85 PRO A N 1
ATOM 677 C CA . PRO A 1 85 ? 24.972 1.262 -19.551 1.00 82.12 85 PRO A CA 1
ATOM 678 C C . PRO A 1 85 ? 25.321 2.707 -19.159 1.00 82.12 85 PRO A C 1
ATOM 680 O O . PRO A 1 85 ? 25.981 3.419 -19.906 1.00 82.12 85 PRO A O 1
ATOM 683 N N . ALA A 1 86 ? 24.860 3.134 -17.987 1.00 66.00 86 ALA A N 1
ATOM 684 C CA . ALA A 1 86 ? 24.890 4.507 -17.489 1.00 66.00 86 ALA A CA 1
ATOM 685 C C . ALA A 1 86 ? 26.026 4.825 -16.478 1.00 66.00 86 ALA A C 1
ATOM 687 O O . ALA A 1 86 ? 26.315 5.996 -16.254 1.00 66.00 86 ALA A O 1
ATOM 688 N N . ALA A 1 87 ? 26.649 3.826 -15.829 1.00 52.91 87 ALA A N 1
ATOM 689 C CA . ALA A 1 87 ? 27.677 3.987 -14.771 1.00 52.91 87 ALA A CA 1
ATOM 690 C C . ALA A 1 87 ? 29.124 3.907 -15.231 1.00 52.91 87 ALA A C 1
ATOM 692 O O . ALA A 1 87 ? 30.039 4.228 -14.475 1.00 52.91 87 ALA A O 1
ATOM 693 N N . LEU A 1 88 ? 29.347 3.475 -16.464 1.00 50.31 88 LEU A N 1
ATOM 694 C CA . LEU A 1 88 ? 30.674 3.540 -17.043 1.00 50.31 88 LEU A CA 1
ATOM 695 C C . LEU A 1 88 ? 30.930 5.006 -17.432 1.00 50.31 88 LEU A C 1
ATOM 697 O O . LEU A 1 88 ? 30.000 5.665 -17.893 1.00 50.31 88 LEU A O 1
ATOM 701 N N . PRO A 1 89 ? 32.150 5.550 -17.297 1.00 45.59 89 PRO A N 1
ATOM 702 C CA . PRO A 1 89 ? 32.514 6.724 -18.078 1.00 45.59 89 PRO A CA 1
ATOM 703 C C . PRO A 1 89 ? 32.430 6.267 -19.538 1.00 45.59 89 PRO A C 1
ATOM 705 O O . PRO A 1 89 ? 33.326 5.570 -20.010 1.00 45.59 89 PRO A O 1
ATOM 708 N N . VAL A 1 90 ? 31.293 6.479 -20.210 1.00 53.84 90 VAL A N 1
ATOM 709 C CA . VAL A 1 90 ? 31.004 5.807 -21.488 1.00 53.84 90 VAL A CA 1
ATOM 710 C C . VAL A 1 90 ? 31.739 6.508 -22.627 1.00 53.84 90 VAL A C 1
ATOM 712 O O . VAL A 1 90 ? 31.142 7.113 -23.510 1.00 53.84 90 VAL A O 1
ATOM 715 N N . GLY A 1 91 ? 33.063 6.397 -22.611 1.00 61.53 91 GLY A N 1
ATOM 716 C CA . GLY A 1 91 ? 33.849 6.370 -23.829 1.00 61.53 91 GLY A CA 1
ATOM 717 C C . GLY A 1 91 ? 33.594 5.051 -24.578 1.00 61.53 91 GLY A C 1
ATOM 718 O O . GLY A 1 91 ? 33.236 4.033 -23.959 1.00 61.53 91 GLY A O 1
ATOM 719 N N . PRO A 1 92 ? 33.759 5.030 -25.908 1.00 73.19 92 PRO A N 1
ATOM 720 C CA . PRO A 1 92 ? 33.655 3.830 -26.740 1.00 73.19 92 PRO A CA 1
ATOM 721 C C . PRO A 1 92 ? 34.346 2.586 -26.174 1.00 73.19 92 PRO A C 1
ATOM 723 O O . PRO A 1 92 ? 33.785 1.489 -26.240 1.00 73.19 92 PRO A O 1
ATOM 726 N N . ALA A 1 93 ? 35.524 2.737 -25.560 1.00 80.75 93 ALA A N 1
ATOM 727 C CA . ALA A 1 93 ? 36.322 1.613 -25.078 1.00 80.75 93 ALA A CA 1
ATOM 728 C C . ALA A 1 93 ? 35.655 0.821 -23.935 1.00 80.75 93 ALA A C 1
ATOM 730 O O . ALA A 1 93 ? 35.721 -0.415 -23.905 1.00 80.75 93 ALA A O 1
ATOM 731 N N . ALA A 1 94 ? 35.002 1.504 -22.989 1.00 79.19 94 ALA A N 1
ATOM 732 C CA . ALA A 1 94 ? 34.342 0.859 -21.851 1.00 79.19 94 ALA A CA 1
ATOM 733 C C . ALA A 1 94 ? 33.081 0.097 -22.292 1.00 79.19 94 ALA A C 1
ATOM 735 O O . ALA A 1 94 ? 32.893 -1.067 -21.920 1.00 79.19 94 ALA A O 1
ATOM 736 N N . ARG A 1 95 ? 32.263 0.717 -23.153 1.00 86.88 95 ARG A N 1
ATOM 737 C CA . ARG A 1 95 ? 31.091 0.078 -23.773 1.00 86.88 95 ARG A CA 1
ATOM 738 C C . ARG A 1 95 ? 31.493 -1.159 -24.575 1.00 86.88 95 ARG A C 1
ATOM 740 O O . ARG A 1 95 ? 30.894 -2.221 -24.407 1.00 86.88 95 ARG A O 1
ATOM 747 N N . ASP A 1 96 ? 32.514 -1.051 -25.419 1.00 87.19 96 ASP A N 1
ATOM 748 C CA . ASP A 1 96 ? 32.944 -2.154 -26.282 1.00 87.19 96 ASP A CA 1
ATOM 749 C C . ASP A 1 96 ? 33.449 -3.348 -25.467 1.00 87.19 96 ASP A C 1
ATOM 751 O O . ASP A 1 96 ? 33.137 -4.502 -25.779 1.00 87.19 96 ASP A O 1
ATOM 755 N N . ARG A 1 97 ? 34.167 -3.091 -24.367 1.00 87.50 97 ARG A N 1
ATOM 756 C CA . ARG A 1 97 ? 34.571 -4.133 -23.413 1.00 87.50 97 ARG A CA 1
ATOM 757 C C . ARG A 1 97 ? 33.363 -4.823 -22.781 1.00 87.50 97 ARG A C 1
ATOM 759 O O . ARG A 1 97 ? 33.364 -6.051 -22.648 1.00 87.50 97 ARG A O 1
ATOM 766 N N . TRP A 1 98 ? 32.339 -4.058 -22.410 1.00 87.50 98 TRP A N 1
ATOM 767 C CA . TRP A 1 98 ? 31.108 -4.586 -21.826 1.00 87.50 98 TRP A CA 1
ATOM 768 C C . TRP A 1 98 ? 30.345 -5.491 -22.801 1.00 87.50 98 TRP A C 1
ATOM 770 O O . TRP A 1 98 ? 30.056 -6.644 -22.471 1.00 87.50 98 TRP A O 1
ATOM 780 N N . VAL A 1 99 ? 30.119 -5.033 -24.037 1.00 88.12 99 VAL A N 1
ATOM 781 C CA . VAL A 1 99 ? 29.434 -5.822 -25.078 1.00 88.12 99 VAL A CA 1
ATOM 782 C C . VAL A 1 99 ? 30.197 -7.109 -25.391 1.00 88.12 99 VAL A C 1
ATOM 784 O O . VAL A 1 99 ? 29.597 -8.182 -25.435 1.00 88.12 99 VAL A O 1
ATOM 787 N N . ARG A 1 100 ? 31.530 -7.047 -25.528 1.00 89.44 100 ARG A N 1
ATOM 788 C CA . ARG A 1 100 ? 32.365 -8.244 -25.744 1.00 89.44 100 ARG A CA 1
ATOM 789 C C . ARG A 1 100 ? 32.317 -9.210 -24.560 1.00 89.44 100 ARG A C 1
ATOM 791 O O . ARG A 1 100 ? 32.362 -10.420 -24.762 1.00 89.44 100 ARG A O 1
ATOM 798 N N . THR A 1 101 ? 32.210 -8.700 -23.334 1.00 86.94 101 THR A N 1
ATOM 799 C CA . THR A 1 101 ? 32.054 -9.537 -22.135 1.00 86.94 101 THR A CA 1
ATOM 800 C C . THR A 1 101 ? 30.728 -10.287 -22.169 1.00 86.94 101 THR A C 1
ATOM 802 O O . THR A 1 101 ? 30.720 -11.503 -22.003 1.00 86.94 101 THR A O 1
ATOM 805 N N . LEU A 1 102 ? 29.625 -9.596 -22.463 1.00 85.19 102 LEU A N 1
ATOM 806 C CA . LEU A 1 102 ? 28.308 -10.220 -22.603 1.00 85.19 102 LEU A CA 1
ATOM 807 C C . LEU A 1 102 ? 28.252 -11.218 -23.767 1.00 85.19 102 LEU A C 1
ATOM 809 O O . LEU A 1 102 ? 27.646 -12.278 -23.630 1.00 85.19 102 LEU A O 1
ATOM 813 N N . ALA A 1 103 ? 28.934 -10.929 -24.879 1.00 82.81 103 ALA A N 1
ATOM 814 C CA . ALA A 1 103 ? 29.033 -11.844 -26.014 1.00 82.81 103 ALA A CA 1
ATOM 815 C C . ALA A 1 103 ? 29.708 -13.171 -25.619 1.00 82.81 103 ALA A C 1
ATOM 817 O O . ALA A 1 103 ? 29.222 -14.236 -25.991 1.00 82.81 103 ALA A O 1
ATOM 818 N N . ARG A 1 104 ? 30.764 -13.131 -24.792 1.00 79.31 104 ARG A N 1
ATOM 819 C CA . ARG A 1 104 ? 31.441 -14.336 -24.264 1.00 79.31 104 ARG A CA 1
ATOM 820 C C . ARG A 1 104 ? 30.586 -15.146 -23.286 1.00 79.31 104 ARG A C 1
ATOM 822 O O . ARG A 1 104 ? 30.807 -16.339 -23.139 1.00 79.31 104 ARG A O 1
ATOM 829 N N . GLN A 1 105 ? 29.624 -14.513 -22.611 1.00 72.50 105 GLN A N 1
ATOM 830 C CA . GLN A 1 105 ? 28.691 -15.203 -21.707 1.00 72.50 105 GLN A CA 1
ATOM 831 C C . GLN A 1 105 ? 27.562 -15.925 -22.459 1.00 72.50 105 GLN A C 1
ATOM 833 O O . GLN A 1 105 ? 26.822 -16.707 -21.862 1.00 72.50 105 GLN A O 1
ATOM 838 N N . SER A 1 106 ? 27.410 -15.693 -23.767 1.00 64.62 106 SER A N 1
ATOM 839 C CA . SER A 1 106 ? 26.523 -16.511 -24.592 1.00 64.62 106 SER A CA 1
ATOM 840 C C . SER A 1 106 ? 27.156 -17.903 -24.763 1.00 64.62 106 SER A C 1
ATOM 842 O O . SER A 1 106 ? 28.238 -18.033 -25.325 1.00 64.62 106 SER A O 1
ATOM 844 N N . VAL A 1 107 ? 26.508 -18.967 -24.269 1.00 51.91 107 VAL A N 1
ATOM 845 C CA . VAL A 1 107 ? 27.073 -20.343 -24.203 1.00 51.91 107 VAL A CA 1
ATOM 846 C C . VAL A 1 107 ? 27.233 -20.993 -25.597 1.00 51.91 107 VAL A C 1
ATOM 848 O O . VAL A 1 107 ? 27.562 -22.166 -25.724 1.00 51.91 107 VAL A O 1
ATOM 851 N N . MET A 1 108 ? 27.048 -20.225 -26.672 1.00 49.97 108 MET A N 1
ATOM 852 C CA . MET A 1 108 ? 27.319 -20.616 -28.052 1.00 49.97 108 MET A CA 1
ATOM 853 C C . MET A 1 108 ? 28.340 -19.636 -28.639 1.00 49.97 108 MET A C 1
ATOM 855 O O . MET A 1 108 ? 27.984 -18.724 -29.384 1.00 49.97 108 MET A O 1
ATOM 859 N N . HIS A 1 109 ? 29.621 -19.845 -28.324 1.00 44.94 109 HIS A N 1
ATOM 860 C CA . HIS A 1 109 ? 30.756 -19.115 -28.912 1.00 44.94 109 HIS A CA 1
ATOM 861 C C . HIS A 1 109 ? 30.764 -19.124 -30.462 1.00 44.94 109 HIS A C 1
ATOM 863 O O . HIS A 1 109 ? 31.504 -18.357 -31.067 1.00 44.94 109 HIS A O 1
ATOM 869 N N . THR A 1 110 ? 29.936 -19.956 -31.105 1.00 48.72 110 THR A N 1
ATOM 870 C CA . THR A 1 110 ? 29.804 -20.104 -32.560 1.00 48.72 110 THR A CA 1
ATOM 871 C C . THR A 1 110 ? 28.674 -19.286 -33.209 1.00 48.72 110 THR A C 1
ATOM 873 O O . THR A 1 110 ? 28.572 -19.310 -34.431 1.00 48.72 110 THR A O 1
ATOM 876 N N . ALA A 1 111 ? 27.822 -18.568 -32.455 1.00 60.53 111 ALA A N 1
ATOM 877 C CA . ALA A 1 111 ? 26.640 -17.882 -33.020 1.00 60.53 111 ALA A CA 1
ATOM 878 C C . ALA A 1 111 ? 26.576 -16.354 -32.816 1.00 60.53 111 ALA A C 1
ATOM 880 O O . ALA A 1 111 ? 25.769 -15.700 -33.481 1.00 60.53 111 ALA A O 1
ATOM 881 N N . THR A 1 112 ? 27.387 -15.783 -31.917 1.00 76.62 112 THR A N 1
ATOM 882 C CA . THR A 1 112 ? 27.422 -14.330 -31.668 1.00 76.62 112 THR A CA 1
ATOM 883 C C . THR A 1 112 ? 28.468 -13.664 -32.557 1.00 76.62 112 THR A C 1
ATOM 885 O O . THR A 1 112 ? 29.665 -13.856 -32.355 1.00 76.62 112 THR A O 1
ATOM 888 N N . ASP A 1 113 ? 28.013 -12.852 -33.508 1.00 86.12 113 ASP A N 1
ATOM 889 C CA . ASP A 1 113 ? 28.855 -12.089 -34.436 1.00 86.12 113 ASP A CA 1
ATOM 890 C C . ASP A 1 113 ? 28.842 -10.598 -34.061 1.00 86.12 113 ASP A C 1
ATOM 892 O O . ASP A 1 113 ? 27.784 -10.023 -33.794 1.00 86.12 113 ASP A O 1
ATOM 896 N N . LEU A 1 114 ? 30.022 -9.974 -34.013 1.00 92.06 114 LEU A N 1
ATOM 897 C CA . LEU A 1 114 ? 30.205 -8.565 -33.658 1.00 92.06 114 LEU A CA 1
ATOM 898 C C . LEU A 1 114 ? 30.705 -7.700 -34.829 1.00 92.06 114 LEU A C 1
ATOM 900 O O . LEU A 1 114 ? 31.033 -6.539 -34.595 1.00 92.06 114 LEU A O 1
ATOM 904 N N . GLU A 1 115 ? 30.767 -8.208 -36.063 1.00 93.81 115 GLU A N 1
ATOM 905 C CA . GLU A 1 115 ? 31.205 -7.446 -37.245 1.00 93.81 115 GLU A CA 1
ATOM 906 C C . GLU A 1 115 ? 30.394 -6.151 -37.398 1.00 93.81 115 GLU A C 1
ATOM 908 O O . GLU A 1 115 ? 30.937 -5.050 -37.276 1.00 93.81 115 GLU A O 1
ATOM 913 N N . TRP A 1 116 ? 29.071 -6.274 -37.550 1.00 95.00 116 TRP A N 1
ATOM 914 C CA . TRP A 1 116 ? 28.167 -5.124 -37.653 1.00 95.00 116 TRP A CA 1
ATOM 915 C C . TRP A 1 116 ? 28.203 -4.244 -36.402 1.00 95.00 116 TRP A C 1
ATOM 917 O O . TRP A 1 116 ? 28.071 -3.026 -36.504 1.00 95.00 116 TRP A O 1
ATOM 927 N N . TYR A 1 117 ? 28.428 -4.832 -35.221 1.00 95.31 117 TYR A N 1
ATOM 928 C CA . TYR A 1 117 ? 28.598 -4.056 -33.994 1.00 95.31 117 TYR A CA 1
ATOM 929 C C . TYR A 1 117 ? 29.816 -3.142 -34.072 1.00 95.31 117 TYR A C 1
ATOM 931 O O . TYR A 1 117 ? 29.682 -1.966 -33.752 1.00 95.31 117 TYR A O 1
ATOM 939 N N . ASN A 1 118 ? 30.971 -3.646 -34.512 1.00 95.19 118 ASN A N 1
ATOM 940 C CA . ASN A 1 118 ? 32.193 -2.846 -34.615 1.00 95.19 118 ASN A CA 1
ATOM 941 C C . ASN A 1 118 ? 32.003 -1.680 -35.597 1.00 95.19 118 ASN A C 1
ATOM 943 O O . ASN A 1 118 ? 32.362 -0.550 -35.279 1.00 95.19 118 ASN A O 1
ATOM 947 N N . ILE A 1 119 ? 31.368 -1.942 -36.744 1.00 95.88 119 ILE A N 1
ATOM 948 C CA . ILE A 1 119 ? 31.084 -0.930 -37.770 1.00 95.88 119 ILE A CA 1
ATOM 949 C C . ILE A 1 119 ? 30.140 0.153 -37.225 1.00 95.88 119 ILE A C 1
ATOM 951 O O . ILE A 1 119 ? 30.423 1.347 -37.329 1.00 95.88 119 ILE A O 1
ATOM 955 N N . CYS A 1 120 ? 29.018 -0.243 -36.615 1.00 95.56 120 CYS A N 1
ATOM 956 C CA . CYS A 1 120 ? 28.062 0.707 -36.045 1.00 95.56 120 CYS A CA 1
ATOM 957 C C . CYS A 1 120 ? 28.648 1.477 -34.854 1.00 95.56 120 CYS A C 1
ATOM 959 O O . CYS A 1 120 ? 28.407 2.673 -34.722 1.00 95.56 120 CYS A O 1
ATOM 961 N N . SER A 1 121 ? 29.423 0.805 -34.003 1.00 92.38 121 SER A N 1
ATOM 962 C CA . SER A 1 121 ? 30.137 1.394 -32.869 1.00 92.38 121 SER A CA 1
ATOM 963 C C . SER A 1 121 ? 31.037 2.549 -33.324 1.00 92.38 121 SER A C 1
ATOM 965 O O . SER A 1 121 ? 30.936 3.656 -32.793 1.00 92.38 121 SER A O 1
ATOM 967 N N . GLU A 1 122 ? 31.836 2.321 -34.366 1.00 91.88 122 GLU A N 1
ATOM 968 C CA . GLU A 1 122 ? 32.744 3.307 -34.960 1.00 91.88 122 GLU A CA 1
ATOM 969 C C . GLU A 1 122 ? 31.996 4.501 -35.586 1.00 91.88 122 GLU A C 1
ATOM 971 O O . GLU A 1 122 ? 32.306 5.668 -35.314 1.00 91.88 122 GLU A O 1
ATOM 976 N N . LEU A 1 123 ? 30.996 4.219 -36.428 1.00 93.44 123 LEU A N 1
ATOM 977 C CA . LEU A 1 123 ? 30.347 5.243 -37.252 1.00 93.44 123 LEU A CA 1
ATOM 978 C C . LEU A 1 123 ? 29.249 6.023 -36.533 1.00 93.44 123 LEU A C 1
ATOM 980 O O . LEU A 1 123 ? 29.036 7.191 -36.852 1.00 93.44 123 LEU A O 1
ATOM 984 N N . LEU A 1 124 ? 28.540 5.404 -35.587 1.00 92.62 124 LEU A N 1
ATOM 985 C CA . LEU A 1 124 ? 27.331 5.982 -34.990 1.00 92.62 124 LEU A CA 1
ATOM 986 C C . LEU A 1 124 ? 27.555 6.583 -33.603 1.00 92.62 124 LEU A C 1
ATOM 988 O O . LEU A 1 124 ? 26.637 7.197 -33.062 1.00 92.62 124 LEU A O 1
ATOM 992 N N . THR A 1 125 ? 28.743 6.425 -33.016 1.00 89.25 125 THR A N 1
ATOM 993 C CA . THR A 1 125 ? 29.048 6.962 -31.682 1.00 89.25 125 THR A CA 1
ATOM 994 C C . THR A 1 125 ? 30.276 7.864 -31.691 1.00 89.25 125 THR A C 1
ATOM 996 O O . THR A 1 125 ? 31.012 7.941 -32.683 1.00 89.25 125 THR A O 1
ATOM 999 N N . LEU A 1 126 ? 30.445 8.646 -30.623 1.00 87.25 126 LEU A N 1
ATOM 1000 C CA . LEU A 1 126 ? 31.578 9.564 -30.505 1.00 87.25 126 LEU A CA 1
ATOM 1001 C C . LEU A 1 126 ? 32.890 8.775 -30.419 1.00 87.25 126 LEU A C 1
ATOM 1003 O O . LEU A 1 126 ? 32.867 7.664 -29.910 1.00 87.25 126 LEU A O 1
ATOM 1007 N N . PRO A 1 127 ? 34.017 9.304 -30.920 1.00 85.88 127 PRO A N 1
ATOM 1008 C CA . PRO A 1 127 ? 35.322 8.691 -30.697 1.00 85.88 127 PRO A CA 1
ATOM 1009 C C . PRO A 1 127 ? 35.762 8.827 -29.229 1.00 85.88 127 PRO A C 1
ATOM 1011 O O . PRO A 1 127 ? 35.232 9.643 -28.472 1.00 85.88 127 PRO A O 1
ATOM 1014 N N . GLU A 1 128 ? 36.757 8.036 -28.831 1.00 83.12 128 GLU A N 1
ATOM 1015 C CA . GLU A 1 128 ? 37.372 8.142 -27.505 1.00 83.12 128 GLU A CA 1
ATOM 1016 C C . GLU A 1 128 ? 37.991 9.541 -27.313 1.00 83.12 128 GLU A C 1
ATOM 1018 O O . GLU A 1 128 ? 38.642 10.062 -28.217 1.00 83.12 128 GLU A O 1
ATOM 1023 N N . GLY A 1 129 ? 37.766 10.166 -26.151 1.00 76.50 129 GLY A N 1
ATOM 1024 C CA . GLY A 1 129 ? 38.280 11.510 -25.849 1.00 76.50 129 GLY A CA 1
ATOM 1025 C C . GLY A 1 129 ? 37.515 12.684 -26.483 1.00 76.50 129 GLY A C 1
ATOM 1026 O O . GLY A 1 129 ? 37.995 13.815 -26.424 1.00 76.50 129 GLY A O 1
ATOM 1027 N N . ALA A 1 130 ? 36.337 12.460 -27.077 1.00 77.56 130 ALA A N 1
ATOM 1028 C CA . ALA A 1 130 ? 35.517 13.540 -27.630 1.00 77.56 130 ALA A CA 1
ATOM 1029 C C . ALA A 1 130 ? 35.131 14.587 -26.564 1.00 77.56 130 ALA A C 1
ATOM 1031 O O . ALA A 1 130 ? 34.582 14.257 -25.512 1.00 77.56 130 ALA A O 1
ATOM 1032 N N . ASN A 1 131 ? 35.380 15.868 -26.855 1.00 74.12 131 ASN A N 1
ATOM 1033 C CA . ASN A 1 131 ? 35.031 16.968 -25.962 1.00 74.12 131 ASN A CA 1
ATOM 1034 C C . ASN A 1 131 ? 33.550 17.352 -26.121 1.00 74.12 131 ASN A C 1
ATOM 1036 O O . ASN A 1 131 ? 33.151 17.913 -27.137 1.00 74.12 131 ASN A O 1
ATOM 1040 N N . LEU A 1 132 ? 32.735 17.080 -25.101 1.00 71.00 132 LEU A N 1
ATOM 1041 C CA . LEU A 1 132 ? 31.297 17.370 -25.127 1.00 71.00 132 LEU A CA 1
ATOM 1042 C C . LEU A 1 132 ? 30.972 18.871 -25.030 1.00 71.00 132 LEU A C 1
ATOM 1044 O O . LEU A 1 132 ? 29.879 19.270 -25.416 1.00 71.00 132 LEU A O 1
ATOM 1048 N N . SER A 1 133 ? 31.899 19.713 -24.555 1.00 66.19 133 SER A N 1
ATOM 1049 C CA . SER A 1 133 ? 31.666 21.164 -24.409 1.00 66.19 133 SER A CA 1
ATOM 1050 C C . SER A 1 133 ? 31.540 21.911 -25.741 1.00 66.19 133 SER A C 1
ATOM 1052 O O . SER A 1 133 ? 30.983 23.004 -25.776 1.00 66.19 133 SER A O 1
ATOM 1054 N N . THR A 1 134 ? 32.014 21.318 -26.841 1.00 63.84 134 THR A N 1
ATOM 1055 C CA . THR A 1 134 ? 31.901 21.884 -28.194 1.00 63.84 134 THR A CA 1
ATOM 1056 C C . THR A 1 134 ? 30.590 21.506 -28.887 1.00 63.84 134 THR A C 1
ATOM 1058 O O . THR A 1 134 ? 30.334 21.958 -29.999 1.00 63.84 134 THR A O 1
ATOM 1061 N N . ILE A 1 135 ? 29.764 20.665 -28.258 1.00 67.69 135 ILE A N 1
ATOM 1062 C CA . ILE A 1 135 ? 28.476 20.219 -28.788 1.00 67.69 135 ILE A CA 1
ATOM 1063 C C . ILE A 1 135 ? 27.398 21.165 -28.245 1.00 67.69 135 ILE A C 1
ATOM 1065 O O . ILE A 1 135 ? 27.225 21.288 -27.031 1.00 67.69 135 ILE A O 1
ATOM 1069 N N . GLN A 1 136 ? 26.665 21.850 -29.130 1.00 58.12 136 GLN A N 1
ATOM 1070 C CA . GLN A 1 136 ? 25.491 22.628 -28.718 1.00 58.12 136 GLN A CA 1
ATOM 1071 C C . GLN A 1 136 ? 24.495 21.714 -27.993 1.00 58.12 136 GLN A C 1
ATOM 1073 O O . GLN A 1 136 ? 24.289 20.572 -28.407 1.00 58.12 136 GLN A O 1
ATOM 1078 N N . LYS A 1 137 ? 23.880 22.210 -26.906 1.00 52.25 137 LYS A N 1
ATOM 1079 C CA . LYS A 1 137 ? 22.850 21.474 -26.155 1.00 52.25 137 LYS A CA 1
ATOM 1080 C C . LYS A 1 137 ? 21.827 20.898 -27.138 1.00 52.25 137 LYS A C 1
ATOM 1082 O O . LYS A 1 137 ? 21.135 21.646 -27.817 1.00 52.25 137 LYS A O 1
ATOM 1087 N N . LEU A 1 138 ? 21.748 19.570 -27.215 1.00 58.44 138 LEU A N 1
ATOM 1088 C CA . LEU A 1 138 ? 20.715 18.896 -27.993 1.00 58.44 138 LEU A CA 1
ATOM 1089 C C . LEU A 1 138 ? 19.391 19.071 -27.253 1.00 58.44 138 LEU A C 1
ATOM 1091 O O . LEU A 1 138 ? 19.245 18.584 -26.133 1.00 58.44 138 LEU A O 1
ATOM 1095 N N . ASP A 1 139 ? 18.435 19.750 -27.880 1.00 47.16 139 ASP A N 1
ATOM 1096 C CA . ASP A 1 139 ? 17.239 20.239 -27.192 1.00 47.16 139 ASP A CA 1
ATOM 1097 C C . ASP A 1 139 ? 16.357 19.138 -26.560 1.00 47.16 139 ASP A C 1
ATOM 1099 O O . ASP A 1 139 ? 15.546 19.469 -25.698 1.00 47.16 139 ASP A O 1
ATOM 1103 N N . GLN A 1 140 ? 16.429 17.852 -26.968 1.00 50.66 140 GLN A N 1
ATOM 1104 C CA . GLN A 1 140 ? 15.336 16.900 -26.649 1.00 50.66 140 GLN A CA 1
ATOM 1105 C C . GLN A 1 140 ? 15.675 15.403 -26.412 1.00 50.66 140 GLN A C 1
ATOM 1107 O O . GLN A 1 140 ? 14.780 14.671 -26.000 1.00 50.66 140 GLN A O 1
ATOM 1112 N N . ALA A 1 141 ? 16.905 14.902 -26.624 1.00 47.62 141 ALA A N 1
ATOM 1113 C CA . ALA A 1 141 ? 17.230 13.457 -26.487 1.00 47.62 141 ALA A CA 1
ATOM 1114 C C . ALA A 1 141 ? 18.261 13.110 -25.390 1.00 47.62 141 ALA A C 1
ATOM 1116 O O . ALA A 1 141 ? 18.622 11.943 -25.230 1.00 47.62 141 ALA A O 1
ATOM 1117 N N . GLY A 1 142 ? 18.743 14.108 -24.644 1.00 60.75 142 GLY A N 1
ATOM 1118 C CA . GLY A 1 142 ? 19.841 13.925 -23.693 1.00 60.75 142 GLY A CA 1
ATOM 1119 C C . GLY A 1 142 ? 21.156 13.516 -24.375 1.00 60.75 142 GLY A C 1
ATOM 1120 O O . GLY A 1 142 ? 21.363 13.782 -25.560 1.00 60.75 142 GLY A O 1
ATOM 1121 N N . TYR A 1 143 ? 22.045 12.868 -23.614 1.00 69.00 143 TYR A N 1
ATOM 1122 C CA . TYR A 1 143 ? 23.361 12.404 -24.083 1.00 69.00 143 TYR A CA 1
ATOM 1123 C C . TYR A 1 143 ? 23.403 10.903 -24.437 1.00 69.00 143 TYR A C 1
ATOM 1125 O O . TYR A 1 143 ? 24.481 10.330 -24.595 1.00 69.00 143 TYR A O 1
ATOM 1133 N N . SER A 1 144 ? 22.249 10.239 -24.552 1.00 80.69 144 SER A N 1
ATOM 1134 C CA . SER A 1 144 ? 22.188 8.814 -24.885 1.00 80.69 144 SER A CA 1
ATOM 1135 C C . SER A 1 144 ? 22.727 8.535 -26.288 1.00 80.69 144 SER A C 1
ATOM 1137 O O . SER A 1 144 ? 22.294 9.130 -27.274 1.00 80.69 144 SER A O 1
ATOM 1139 N N . GLN A 1 145 ? 23.659 7.585 -26.383 1.00 85.25 145 GLN A N 1
ATOM 1140 C CA . GLN A 1 145 ? 24.252 7.144 -27.654 1.00 85.25 145 GLN A CA 1
ATOM 1141 C C . GLN A 1 145 ? 23.984 5.677 -27.965 1.00 85.25 145 GLN A C 1
ATOM 1143 O O . GLN A 1 145 ? 24.070 5.260 -29.122 1.00 85.25 145 GLN A O 1
ATOM 1148 N N . PHE A 1 146 ? 23.729 4.879 -26.930 1.00 89.62 146 PHE A N 1
ATOM 1149 C CA . PHE A 1 146 ? 23.764 3.434 -27.029 1.00 89.62 146 PHE A CA 1
ATOM 1150 C C . PHE A 1 146 ? 22.928 2.765 -25.944 1.00 89.62 146 PHE A C 1
ATOM 1152 O O . PHE A 1 146 ? 23.046 3.105 -24.773 1.00 89.62 146 PHE A O 1
ATOM 1159 N N . PHE A 1 147 ? 22.177 1.734 -26.317 1.00 90.38 147 PHE A N 1
ATOM 1160 C CA . PHE A 1 147 ? 21.614 0.784 -25.362 1.00 90.38 147 PHE A CA 1
ATOM 1161 C C . PHE A 1 147 ? 21.586 -0.628 -25.949 1.00 90.38 147 PHE A C 1
ATOM 1163 O O . PHE A 1 147 ? 21.652 -0.829 -27.164 1.00 90.38 147 PHE A O 1
ATOM 1170 N N . LEU A 1 148 ? 21.497 -1.633 -25.083 1.00 91.38 148 LEU A N 1
ATOM 1171 C CA . LEU A 1 148 ? 21.595 -3.041 -25.443 1.00 91.38 148 LEU A CA 1
ATOM 1172 C C . LEU A 1 148 ? 20.310 -3.786 -25.086 1.00 91.38 148 LEU A C 1
ATOM 1174 O O . LEU A 1 148 ? 19.880 -3.809 -23.936 1.00 91.38 148 LEU A O 1
ATOM 1178 N N . GLY A 1 149 ? 19.687 -4.407 -26.083 1.00 89.50 149 GLY A N 1
ATOM 1179 C CA . GLY A 1 149 ? 18.514 -5.256 -25.908 1.00 89.50 149 GLY A CA 1
ATOM 1180 C C . GLY A 1 149 ? 18.853 -6.737 -25.778 1.00 89.50 149 GLY A C 1
ATOM 1181 O O . GLY A 1 149 ? 19.755 -7.242 -26.444 1.00 89.50 149 GLY A O 1
ATOM 1182 N N . PHE A 1 150 ? 18.032 -7.435 -25.000 1.00 85.69 150 PHE A N 1
ATOM 1183 C CA . PHE A 1 150 ? 18.085 -8.872 -24.745 1.00 85.69 150 PHE A CA 1
ATOM 1184 C C . PHE A 1 150 ? 16.746 -9.510 -25.162 1.00 85.69 150 PHE A C 1
ATOM 1186 O O . PHE A 1 150 ? 15.821 -9.641 -24.348 1.00 85.69 150 PHE A O 1
ATOM 1193 N N . PRO A 1 151 ? 16.560 -9.824 -26.459 1.00 80.62 151 PRO A N 1
ATOM 1194 C CA . PRO A 1 151 ? 15.325 -10.422 -26.947 1.00 80.62 151 PRO A CA 1
ATOM 1195 C C . PRO A 1 151 ? 15.164 -11.878 -26.488 1.00 80.62 151 PRO A C 1
ATOM 1197 O O . PRO A 1 151 ? 16.133 -12.618 -26.342 1.00 80.62 151 PRO A O 1
ATOM 1200 N N . SER A 1 152 ? 13.912 -12.317 -26.323 1.00 74.12 152 SER A N 1
ATOM 1201 C CA . SER A 1 152 ? 13.608 -13.728 -26.052 1.00 74.12 152 SER A CA 1
ATOM 1202 C C . SER A 1 152 ? 13.971 -14.611 -27.263 1.00 74.12 152 SER A C 1
ATOM 1204 O O . SER A 1 152 ? 13.557 -14.275 -28.380 1.00 74.12 152 SER A O 1
ATOM 1206 N N . PRO A 1 153 ? 14.665 -15.753 -27.076 1.00 66.25 153 PRO A N 1
ATOM 1207 C CA . PRO A 1 153 ? 14.898 -16.747 -28.117 1.00 66.25 153 PRO A CA 1
ATOM 1208 C C . PRO A 1 153 ? 13.601 -17.262 -28.748 1.00 66.25 153 PRO A C 1
ATOM 1210 O O . PRO A 1 153 ? 12.528 -17.279 -28.140 1.00 66.25 153 PRO A O 1
ATOM 1213 N N . THR A 1 154 ? 13.700 -17.701 -29.998 1.00 54.84 154 THR A N 1
ATOM 1214 C CA . THR A 1 154 ? 12.564 -18.145 -30.813 1.00 54.84 154 THR A CA 1
ATOM 1215 C C . THR A 1 154 ? 12.164 -19.609 -30.610 1.00 54.84 154 THR A C 1
ATOM 1217 O O . THR A 1 154 ? 11.061 -19.941 -31.043 1.00 54.84 154 THR A O 1
ATOM 1220 N N . SER A 1 155 ? 12.981 -20.447 -29.954 1.00 51.75 155 SER A N 1
ATOM 1221 C CA . SER A 1 155 ? 12.686 -21.860 -29.650 1.00 51.75 155 SER A CA 1
ATOM 1222 C C . SER A 1 155 ? 12.987 -22.221 -28.176 1.00 51.75 155 SER A C 1
ATOM 1224 O O . SER A 1 155 ? 14.013 -21.778 -27.647 1.00 51.75 155 SER A O 1
ATOM 1226 N N . PRO A 1 156 ? 12.138 -23.032 -27.506 1.00 42.19 156 PRO A N 1
ATOM 1227 C CA . PRO A 1 156 ? 12.405 -23.565 -26.165 1.00 42.19 156 PRO A CA 1
ATOM 1228 C C . PRO A 1 156 ? 13.622 -24.500 -26.113 1.00 42.19 156 PRO A C 1
ATOM 1230 O O . PRO A 1 156 ? 14.307 -24.546 -25.101 1.00 42.19 156 PRO A O 1
ATOM 1233 N N . LEU A 1 157 ? 13.933 -25.203 -27.210 1.00 38.69 157 LEU A N 1
ATOM 1234 C CA . LEU A 1 157 ? 15.051 -26.158 -27.289 1.00 38.69 157 LEU A CA 1
ATOM 1235 C C . LEU A 1 157 ? 16.422 -25.468 -27.434 1.00 38.69 157 LEU A C 1
ATOM 1237 O O . LEU A 1 157 ? 17.454 -26.063 -27.144 1.00 38.69 157 LEU A O 1
ATOM 1241 N N . THR A 1 158 ? 16.450 -24.183 -27.808 1.00 48.50 158 THR A N 1
ATOM 1242 C CA . THR A 1 158 ? 17.657 -23.326 -27.834 1.00 48.50 158 THR A CA 1
ATOM 1243 C C . THR A 1 158 ? 17.983 -22.715 -26.463 1.00 48.50 158 THR A C 1
ATOM 1245 O O . THR A 1 158 ? 18.400 -21.562 -26.367 1.00 48.50 158 THR A O 1
ATOM 1248 N N . LEU A 1 159 ? 17.805 -23.491 -25.391 1.00 45.38 159 LEU A N 1
ATOM 1249 C CA . LEU A 1 159 ? 17.956 -23.134 -23.969 1.00 45.38 159 LEU A CA 1
ATOM 1250 C C . LEU A 1 159 ? 19.358 -22.633 -23.534 1.00 45.38 159 LEU A C 1
ATOM 1252 O O . LEU A 1 159 ? 19.650 -22.613 -22.345 1.00 45.38 159 LEU A O 1
ATOM 1256 N N . LYS A 1 160 ? 20.251 -22.232 -24.451 1.00 49.84 160 LYS A N 1
ATOM 1257 C CA . LYS A 1 160 ? 21.671 -21.983 -24.140 1.00 49.84 160 LYS A CA 1
ATOM 1258 C C . LYS A 1 160 ? 22.239 -20.614 -24.563 1.00 49.84 160 LYS A C 1
ATOM 1260 O O . LYS A 1 160 ? 23.361 -20.306 -24.186 1.00 49.84 160 LYS A O 1
ATOM 1265 N N . GLY A 1 161 ? 21.522 -19.758 -25.300 1.00 56.81 161 GLY A N 1
ATOM 1266 C CA . GLY A 1 161 ? 22.105 -18.514 -25.845 1.00 56.81 161 GLY A CA 1
ATOM 1267 C C . GLY A 1 161 ? 21.468 -17.208 -25.356 1.00 56.81 161 GLY A C 1
ATOM 1268 O O . GLY A 1 161 ? 20.255 -17.031 -25.465 1.00 56.81 161 GLY A O 1
ATOM 1269 N N . LEU A 1 162 ? 22.293 -16.260 -24.899 1.00 71.31 162 LEU A N 1
ATOM 1270 C CA . LEU A 1 162 ? 21.934 -14.844 -24.760 1.00 71.31 162 LEU A CA 1
ATOM 1271 C C . LEU A 1 162 ? 22.018 -14.172 -26.139 1.00 71.31 162 LEU A C 1
ATOM 1273 O O . LEU A 1 162 ? 23.086 -14.167 -26.741 1.00 71.31 162 LEU A O 1
ATOM 1277 N N . ILE A 1 163 ? 20.921 -13.597 -26.636 1.00 79.81 163 ILE A N 1
ATOM 1278 C CA . ILE A 1 163 ? 20.937 -12.811 -27.881 1.00 79.81 163 ILE A CA 1
ATOM 1279 C C . ILE A 1 163 ? 21.231 -11.354 -27.528 1.00 79.81 163 ILE A C 1
ATOM 1281 O O . ILE A 1 163 ? 20.576 -10.792 -26.649 1.00 79.81 163 ILE A O 1
ATOM 1285 N N . LEU A 1 164 ? 22.182 -10.739 -28.230 1.00 87.62 164 LEU A N 1
ATOM 1286 C CA . LEU A 1 164 ? 22.523 -9.327 -28.074 1.00 87.62 164 LEU A CA 1
ATOM 1287 C C . LEU A 1 164 ? 21.956 -8.509 -29.230 1.00 87.62 164 LEU A C 1
ATOM 1289 O O . LEU A 1 164 ? 22.140 -8.852 -30.400 1.00 87.62 164 LEU A O 1
ATOM 1293 N N . LYS A 1 165 ? 21.273 -7.414 -28.893 1.00 91.38 165 LYS A N 1
ATOM 1294 C CA . LYS A 1 165 ? 20.700 -6.482 -29.866 1.00 91.38 165 LYS A CA 1
ATOM 1295 C C . LYS A 1 165 ? 21.105 -5.039 -29.556 1.00 91.38 165 LYS A C 1
ATOM 1297 O O . LYS A 1 165 ? 20.388 -4.373 -28.811 1.00 91.38 165 LYS A O 1
ATOM 1302 N N . PRO A 1 166 ? 22.250 -4.565 -30.063 1.00 94.56 166 PRO A N 1
ATOM 1303 C CA . PRO A 1 166 ? 22.678 -3.172 -29.960 1.00 94.56 166 PRO A CA 1
ATOM 1304 C C . PRO A 1 166 ? 21.695 -2.181 -30.596 1.00 94.56 166 PRO A C 1
ATOM 1306 O O . PRO A 1 166 ? 21.133 -2.457 -31.659 1.00 94.56 166 PRO A O 1
ATOM 1309 N N . TYR A 1 167 ? 21.534 -1.013 -29.977 1.00 94.50 167 TYR A N 1
ATOM 1310 C CA . TYR A 1 167 ? 20.818 0.148 -30.504 1.00 94.50 167 TYR A CA 1
ATOM 1311 C C . TYR A 1 167 ? 21.721 1.374 -30.391 1.00 94.50 167 TYR A C 1
ATOM 1313 O O . TYR A 1 167 ? 22.300 1.614 -29.335 1.00 94.50 167 TYR A O 1
ATOM 1321 N N . PHE A 1 168 ? 21.818 2.147 -31.467 1.00 93.56 168 PHE A N 1
ATOM 1322 C CA . PHE A 1 168 ? 22.698 3.302 -31.605 1.00 93.56 168 PHE A CA 1
ATOM 1323 C C . PHE A 1 168 ? 21.895 4.557 -31.943 1.00 93.56 168 PHE A C 1
ATOM 1325 O O . PHE A 1 168 ? 20.994 4.507 -32.786 1.00 93.56 168 PHE A O 1
ATOM 1332 N N . MET A 1 169 ? 22.253 5.674 -31.311 1.00 90.44 169 MET A N 1
ATOM 1333 C CA . MET A 1 169 ? 21.641 6.991 -31.495 1.00 90.44 169 MET A CA 1
ATOM 1334 C C . MET A 1 169 ? 22.670 7.957 -32.113 1.00 90.44 169 MET A C 1
ATOM 1336 O O . MET A 1 169 ? 23.532 8.477 -31.403 1.00 90.44 169 MET A O 1
ATOM 1340 N N . PRO A 1 170 ? 22.611 8.204 -33.433 1.00 90.25 170 PRO A N 1
ATOM 1341 C CA . PRO A 1 170 ? 23.657 8.928 -34.161 1.00 90.25 170 PRO A CA 1
ATOM 1342 C C . PRO A 1 170 ? 23.620 10.455 -34.001 1.00 90.25 170 PRO A C 1
ATOM 1344 O O . PRO A 1 170 ? 24.522 11.127 -34.493 1.00 90.25 170 PRO A O 1
ATOM 1347 N N . SER A 1 171 ? 22.615 11.027 -33.332 1.00 85.25 171 SER A N 1
ATOM 1348 C CA . SER A 1 171 ? 22.420 12.484 -33.222 1.00 85.25 171 SER A CA 1
ATOM 1349 C C . SER A 1 171 ? 23.628 13.215 -32.627 1.00 85.25 171 SER A C 1
ATOM 1351 O O . SER A 1 171 ? 24.062 14.232 -33.165 1.00 85.25 171 SER A O 1
ATOM 1353 N N . LEU A 1 172 ? 24.225 12.669 -31.565 1.00 83.75 172 LEU A N 1
ATOM 1354 C CA . LEU A 1 172 ? 25.432 13.237 -30.957 1.00 83.75 172 LEU A CA 1
ATOM 1355 C C . LEU A 1 172 ? 26.644 13.176 -31.894 1.00 83.75 172 LEU A C 1
ATOM 1357 O O . LEU A 1 172 ? 27.421 14.125 -31.967 1.00 83.75 172 LEU A O 1
ATOM 1361 N N . LYS A 1 173 ? 26.797 12.080 -32.643 1.00 87.00 173 LYS A N 1
ATOM 1362 C CA . LYS A 1 173 ? 27.885 11.916 -33.616 1.00 87.00 173 LYS A CA 1
ATOM 1363 C C . LYS A 1 173 ? 27.723 12.864 -34.807 1.00 87.00 173 LYS A C 1
ATOM 1365 O O . LYS A 1 173 ? 28.711 13.452 -35.245 1.00 87.00 173 LYS A O 1
ATOM 1370 N N . ALA A 1 174 ? 26.495 13.054 -35.284 1.00 88.12 174 ALA A N 1
ATOM 1371 C CA . ALA A 1 174 ? 26.148 14.045 -36.300 1.00 88.12 174 ALA A CA 1
ATOM 1372 C C . ALA A 1 174 ? 26.530 15.457 -35.838 1.00 88.12 174 ALA A C 1
ATOM 1374 O O . ALA A 1 174 ? 27.326 16.128 -36.490 1.00 88.12 174 ALA A O 1
ATOM 1375 N N . SER A 1 175 ? 26.079 15.851 -34.642 1.00 84.31 175 SER A N 1
ATOM 1376 C CA . SER A 1 175 ? 26.393 17.168 -34.082 1.00 84.31 175 SER A CA 1
ATOM 1377 C C . SER A 1 175 ? 27.893 17.398 -33.879 1.00 84.31 175 SER A C 1
ATOM 1379 O O . SER A 1 175 ? 28.359 18.510 -34.092 1.00 84.31 175 SER A O 1
ATOM 1381 N N . TYR A 1 176 ? 28.647 16.373 -33.474 1.00 84.94 176 TYR A N 1
ATOM 1382 C CA . TYR A 1 176 ? 30.094 16.479 -33.268 1.00 84.94 176 TYR A CA 1
ATOM 1383 C C . TYR A 1 176 ? 30.892 16.557 -34.577 1.00 84.94 176 TYR A C 1
ATOM 1385 O O . TYR A 1 176 ? 31.893 17.259 -34.647 1.00 84.94 176 TYR A O 1
ATOM 1393 N N . SER A 1 177 ? 30.466 15.832 -35.614 1.00 87.38 177 SER A N 1
ATOM 1394 C CA . SER A 1 177 ? 31.170 15.784 -36.907 1.00 87.38 177 SER A CA 1
ATOM 1395 C C . SER A 1 177 ? 30.762 16.890 -37.885 1.00 87.38 177 SER A C 1
ATOM 1397 O O . SER A 1 177 ? 31.415 17.052 -38.911 1.00 87.38 177 SER A O 1
ATOM 1399 N N . GLY A 1 178 ? 29.673 17.616 -37.610 1.00 87.69 178 GLY A N 1
ATOM 1400 C CA . GLY A 1 178 ? 29.063 18.561 -38.552 1.00 87.69 178 GLY A CA 1
ATOM 1401 C C . GLY A 1 178 ? 28.289 17.889 -39.697 1.00 87.69 178 GLY A C 1
ATOM 1402 O O . GLY A 1 178 ? 27.751 18.578 -40.561 1.00 87.69 178 GLY A O 1
ATOM 1403 N N . ALA A 1 179 ? 28.214 16.555 -39.712 1.00 91.06 179 ALA A N 1
ATOM 1404 C CA . ALA A 1 179 ? 27.462 15.783 -40.694 1.00 91.06 179 ALA A CA 1
ATOM 1405 C C . ALA A 1 179 ? 25.978 15.667 -40.304 1.00 91.06 179 ALA A C 1
ATOM 1407 O O . ALA A 1 179 ? 25.605 15.799 -39.138 1.00 91.06 179 ALA A O 1
ATOM 1408 N N . THR A 1 180 ? 25.107 15.354 -41.266 1.00 91.00 180 THR A N 1
ATOM 1409 C CA . THR A 1 180 ? 23.705 15.018 -40.969 1.00 91.00 180 THR A CA 1
ATOM 1410 C C . THR A 1 180 ? 23.578 13.551 -40.571 1.00 91.00 180 THR A C 1
ATOM 1412 O O . THR A 1 180 ? 24.345 12.703 -41.036 1.00 91.00 180 THR A O 1
ATOM 1415 N N . VAL A 1 181 ? 22.571 13.217 -39.758 1.00 91.00 181 VAL A N 1
ATOM 1416 C CA . VAL A 1 181 ? 22.285 11.815 -39.412 1.00 91.00 181 VAL A CA 1
ATOM 1417 C C . VAL A 1 181 ? 22.032 10.975 -40.669 1.00 91.00 181 VAL A C 1
ATOM 1419 O O . VAL A 1 181 ? 22.551 9.864 -40.769 1.00 91.00 181 VAL A O 1
ATOM 1422 N N . ASP A 1 182 ? 21.312 11.520 -41.652 1.00 92.31 182 ASP A N 1
ATOM 1423 C CA . ASP A 1 182 ? 21.080 10.876 -42.947 1.00 92.31 182 ASP A CA 1
ATOM 1424 C C . ASP A 1 182 ? 22.387 10.520 -43.665 1.00 92.31 182 ASP A C 1
ATOM 1426 O O . ASP A 1 182 ? 22.530 9.393 -44.131 1.00 92.31 182 ASP A O 1
ATOM 1430 N N . SER A 1 183 ? 23.367 11.433 -43.707 1.00 94.31 183 SER A N 1
ATOM 1431 C CA . SER A 1 183 ? 24.663 11.169 -44.351 1.00 94.31 183 SER A CA 1
ATOM 1432 C C . SER A 1 183 ? 25.477 10.090 -43.629 1.00 94.31 183 SER A C 1
ATOM 1434 O O . SER A 1 183 ? 26.050 9.210 -44.273 1.00 94.31 183 SER A O 1
ATOM 1436 N N . ILE A 1 184 ? 25.465 10.095 -42.290 1.00 94.88 184 ILE A N 1
ATOM 1437 C CA . ILE A 1 184 ? 26.140 9.075 -41.479 1.00 94.88 184 ILE A CA 1
ATOM 1438 C C . ILE A 1 184 ? 25.504 7.707 -41.730 1.00 94.88 184 ILE A C 1
ATOM 1440 O O . ILE A 1 184 ? 26.216 6.744 -42.018 1.00 94.88 184 ILE A O 1
ATOM 1444 N N . VAL A 1 185 ? 24.171 7.611 -41.670 1.00 95.25 185 VAL A N 1
ATOM 1445 C CA . VAL A 1 185 ? 23.466 6.350 -41.935 1.00 95.25 185 VAL A CA 1
ATOM 1446 C C . VAL A 1 185 ? 23.672 5.906 -43.381 1.00 95.25 185 VAL A C 1
ATOM 1448 O O . VAL A 1 185 ? 23.946 4.732 -43.588 1.00 95.25 185 VAL A O 1
ATOM 1451 N N . ALA A 1 186 ? 23.643 6.803 -44.369 1.00 95.19 186 ALA A N 1
ATOM 1452 C CA . ALA A 1 186 ? 23.916 6.457 -45.766 1.00 95.19 186 ALA A CA 1
ATOM 1453 C C . ALA A 1 186 ? 25.315 5.842 -45.953 1.00 95.19 186 ALA A C 1
ATOM 1455 O O . ALA A 1 186 ? 25.445 4.838 -46.647 1.00 95.19 186 ALA A O 1
ATOM 1456 N N . SER A 1 187 ? 26.347 6.372 -45.282 1.00 95.81 187 SER A N 1
ATOM 1457 C CA . SER A 1 187 ? 27.703 5.789 -45.311 1.00 95.81 187 SER A CA 1
ATOM 1458 C C . SER A 1 187 ? 27.823 4.438 -44.589 1.00 95.81 187 SER A C 1
ATOM 1460 O O . SER A 1 187 ? 28.723 3.651 -44.886 1.00 95.81 187 SER A O 1
ATOM 1462 N N . LEU A 1 188 ? 26.911 4.146 -43.654 1.00 96.56 188 LEU A N 1
ATOM 1463 C CA . LEU A 1 188 ? 26.853 2.870 -42.945 1.00 96.56 188 LEU A CA 1
ATOM 1464 C C . LEU A 1 188 ? 26.297 1.745 -43.830 1.00 96.56 188 LEU A C 1
ATOM 1466 O O . LEU A 1 188 ? 26.766 0.616 -43.723 1.00 96.56 188 LEU A O 1
ATOM 1470 N N . ILE A 1 189 ? 25.307 2.034 -44.683 1.00 96.94 189 ILE A N 1
ATOM 1471 C CA . ILE A 1 189 ? 24.547 1.013 -45.425 1.00 96.94 189 ILE A CA 1
ATOM 1472 C C . ILE A 1 189 ? 25.433 0.073 -46.259 1.00 96.94 189 ILE A C 1
ATOM 1474 O O . ILE A 1 189 ? 25.273 -1.138 -46.087 1.00 96.94 189 ILE A O 1
ATOM 1478 N N . PRO A 1 190 ? 26.396 0.555 -47.072 1.00 96.38 190 PRO A N 1
ATOM 1479 C CA . PRO A 1 190 ? 27.246 -0.338 -47.860 1.00 96.38 190 PRO A CA 1
ATOM 1480 C C . PRO A 1 190 ? 28.159 -1.218 -47.007 1.00 96.38 190 PRO A C 1
ATOM 1482 O O . PRO A 1 190 ? 28.430 -2.364 -47.342 1.00 96.38 190 PRO A O 1
ATOM 1485 N N . ARG A 1 191 ? 28.590 -0.720 -45.839 1.00 96.81 191 ARG A N 1
ATOM 1486 C CA . ARG A 1 191 ? 29.402 -1.504 -44.892 1.00 96.81 191 ARG A CA 1
ATOM 1487 C C . ARG A 1 191 ? 28.599 -2.612 -44.203 1.00 96.81 191 ARG A C 1
ATOM 1489 O O . ARG A 1 191 ? 29.195 -3.493 -43.594 1.00 96.81 191 ARG A O 1
ATOM 1496 N N . LEU A 1 192 ? 27.268 -2.551 -44.257 1.00 95.06 192 LEU A N 1
ATOM 1497 C CA . LEU A 1 192 ? 26.377 -3.579 -43.724 1.00 95.06 192 LEU A CA 1
ATOM 1498 C C . LEU A 1 192 ? 25.762 -4.466 -44.817 1.00 95.06 192 LEU A C 1
ATOM 1500 O O . LEU A 1 192 ? 25.012 -5.368 -44.463 1.00 95.06 192 LEU A O 1
ATOM 1504 N N . TYR A 1 193 ? 26.061 -4.246 -46.102 1.00 94.38 193 TYR A N 1
ATOM 1505 C CA . TYR A 1 193 ? 25.493 -5.015 -47.222 1.00 94.38 193 TYR A CA 1
ATOM 1506 C C . TYR A 1 193 ? 23.949 -4.914 -47.298 1.00 94.38 193 TYR A C 1
ATOM 1508 O O . TYR A 1 193 ? 23.234 -5.913 -47.419 1.00 94.38 193 TYR A O 1
ATOM 1516 N N . LEU A 1 194 ? 23.410 -3.697 -47.125 1.00 96.00 194 LEU A N 1
ATOM 1517 C CA . LEU A 1 194 ? 21.966 -3.412 -47.030 1.00 96.00 194 LEU A CA 1
ATOM 1518 C C . LEU A 1 194 ? 21.450 -2.422 -48.088 1.00 96.00 194 LEU A C 1
ATOM 1520 O O . LEU A 1 194 ? 20.360 -1.866 -47.931 1.00 96.00 194 LEU A O 1
ATOM 1524 N N . GLU A 1 195 ? 22.218 -2.175 -49.144 1.00 94.94 195 GLU A N 1
ATOM 1525 C CA . GLU A 1 195 ? 21.936 -1.177 -50.179 1.00 94.94 195 GLU A CA 1
ATOM 1526 C C . GLU A 1 195 ? 20.585 -1.417 -50.846 1.00 94.94 195 GLU A C 1
ATOM 1528 O O . GLU A 1 195 ? 19.778 -0.495 -50.960 1.00 94.94 195 GLU A O 1
ATOM 1533 N N . GLU A 1 196 ? 20.322 -2.664 -51.233 1.00 91.56 196 GLU A N 1
ATOM 1534 C CA . GLU A 1 196 ? 19.112 -3.057 -51.948 1.00 91.56 196 GLU A CA 1
ATOM 1535 C C . GLU A 1 196 ? 17.836 -2.749 -51.134 1.00 91.56 196 GLU A C 1
ATOM 1537 O O . GLU A 1 196 ? 17.056 -1.897 -51.580 1.00 91.56 196 GLU A O 1
ATOM 1542 N N . PRO A 1 197 ? 17.635 -3.284 -49.909 1.00 92.75 197 PRO A N 1
ATOM 1543 C CA . PRO A 1 197 ? 16.444 -2.966 -49.12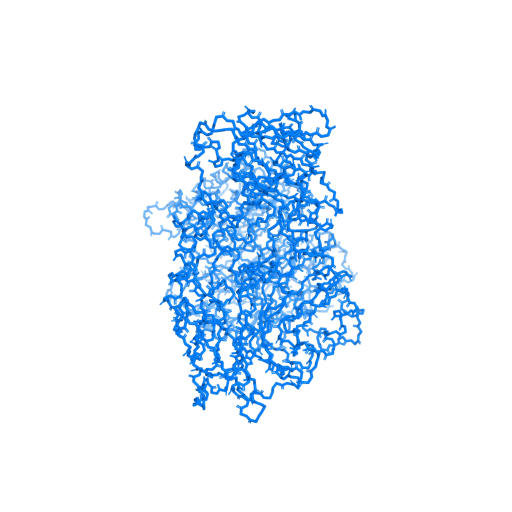0 1.00 92.75 197 PRO A CA 1
ATOM 1544 C C . PRO A 1 197 ? 16.398 -1.525 -48.606 1.00 92.75 197 PRO A C 1
ATOM 1546 O O . PRO A 1 197 ? 15.308 -0.989 -48.380 1.00 92.75 197 PRO A O 1
ATOM 1549 N N . TRP A 1 198 ? 17.544 -0.865 -48.411 1.00 94.38 198 TRP A N 1
ATOM 1550 C CA . TRP A 1 198 ? 17.565 0.538 -47.994 1.00 94.38 198 TRP A CA 1
ATOM 1551 C C . TRP A 1 198 ? 17.168 1.492 -49.124 1.00 94.38 198 TRP A C 1
ATOM 1553 O O . TRP A 1 198 ? 16.476 2.480 -48.867 1.00 94.38 198 TRP A O 1
ATOM 1563 N N . SER A 1 199 ? 17.544 1.187 -50.370 1.00 91.38 199 SER A N 1
ATOM 1564 C CA . SER A 1 199 ? 17.234 2.020 -51.537 1.00 91.38 199 SER A CA 1
ATOM 1565 C C . SER A 1 199 ? 15.729 2.250 -51.702 1.00 91.38 199 SER A C 1
ATOM 1567 O O . SER A 1 199 ? 15.314 3.375 -51.968 1.00 91.38 199 SER A O 1
ATOM 1569 N N . GLN A 1 200 ? 14.903 1.234 -51.425 1.00 89.44 200 GLN A N 1
ATOM 1570 C CA . GLN A 1 200 ? 13.439 1.321 -51.458 1.00 89.44 200 GLN A CA 1
ATOM 1571 C C . GLN A 1 200 ? 12.894 2.329 -50.436 1.00 89.44 200 GLN A C 1
ATOM 1573 O O . GLN A 1 200 ? 12.061 3.182 -50.759 1.00 89.44 200 GLN A O 1
ATOM 1578 N N . VAL A 1 201 ? 13.399 2.264 -49.199 1.00 91.88 201 VAL A N 1
ATOM 1579 C CA . VAL A 1 201 ? 13.014 3.174 -48.108 1.00 91.88 201 VAL A CA 1
ATOM 1580 C C . VAL A 1 201 ? 13.473 4.600 -48.417 1.00 91.88 201 VAL A C 1
ATOM 1582 O O . VAL A 1 201 ? 12.692 5.546 -48.300 1.00 91.88 201 VAL A O 1
ATOM 1585 N N . ASN A 1 202 ? 14.723 4.761 -48.854 1.00 90.75 202 ASN A N 1
ATOM 1586 C CA . ASN A 1 202 ? 15.308 6.065 -49.150 1.00 90.75 202 ASN A CA 1
ATOM 1587 C C . ASN A 1 202 ? 14.642 6.739 -50.362 1.00 90.75 202 ASN A C 1
ATOM 1589 O O . ASN A 1 202 ? 14.310 7.927 -50.319 1.00 90.75 202 ASN A O 1
ATOM 1593 N N . ALA A 1 203 ? 14.362 5.972 -51.420 1.00 89.50 203 ALA A N 1
ATOM 1594 C CA . ALA A 1 203 ? 13.626 6.448 -52.587 1.00 89.50 203 ALA A CA 1
ATOM 1595 C C . ALA A 1 203 ? 12.208 6.894 -52.219 1.00 89.50 203 ALA A C 1
ATOM 1597 O O . ALA A 1 203 ? 11.677 7.823 -52.822 1.00 89.50 203 ALA A O 1
ATOM 1598 N N . PHE A 1 204 ? 11.569 6.248 -51.241 1.00 90.62 204 PHE A N 1
ATOM 1599 C CA . PHE A 1 204 ? 10.274 6.691 -50.738 1.00 90.62 204 PHE A CA 1
ATOM 1600 C C . PHE A 1 204 ? 10.388 7.997 -49.942 1.00 90.62 204 PHE A C 1
ATOM 1602 O O . PHE A 1 204 ? 9.716 8.972 -50.278 1.00 90.62 204 PHE A O 1
ATOM 1609 N N . PHE A 1 205 ? 11.270 8.077 -48.944 1.00 90.94 205 PHE A N 1
ATOM 1610 C CA . PHE A 1 205 ? 11.409 9.300 -48.142 1.00 90.94 205 PHE A CA 1
ATOM 1611 C C . PHE A 1 205 ? 11.886 10.515 -48.942 1.00 90.94 205 PHE A C 1
ATOM 1613 O O . PHE A 1 205 ? 11.515 11.644 -48.616 1.00 90.94 205 PHE A O 1
ATOM 1620 N N . SER A 1 206 ? 12.607 10.298 -50.042 1.00 88.62 206 SER A N 1
ATOM 1621 C CA . SER A 1 206 ? 12.957 11.357 -50.996 1.00 88.62 206 SER A CA 1
ATOM 1622 C C . SER A 1 206 ? 11.726 12.008 -51.645 1.00 88.62 206 SER A C 1
ATOM 1624 O O . SER A 1 206 ? 11.771 13.192 -51.972 1.00 88.62 206 SER A O 1
ATOM 1626 N N . THR A 1 207 ? 10.605 11.283 -51.763 1.00 89.38 207 THR A N 1
ATOM 1627 C CA . THR A 1 207 ? 9.327 11.831 -52.262 1.00 89.38 207 THR A CA 1
ATOM 1628 C C . THR A 1 207 ? 8.524 12.591 -51.204 1.00 89.38 207 THR A C 1
ATOM 1630 O O . THR A 1 207 ? 7.617 13.344 -51.549 1.00 89.38 207 THR A O 1
ATOM 1633 N N . VAL A 1 208 ? 8.858 12.443 -49.917 1.00 88.25 208 VAL A N 1
ATOM 1634 C CA . VAL A 1 208 ? 8.182 13.160 -48.827 1.00 88.25 208 VAL A CA 1
ATOM 1635 C C . VAL A 1 208 ? 8.705 14.607 -48.763 1.00 88.25 208 VAL A C 1
ATOM 1637 O O . VAL A 1 208 ? 9.930 14.803 -48.789 1.00 88.25 208 VAL A O 1
ATOM 1640 N N . PRO A 1 209 ? 7.829 15.631 -48.661 1.00 86.69 209 PRO A N 1
ATOM 1641 C CA . PRO A 1 209 ? 8.238 17.033 -48.563 1.00 86.69 209 PRO A CA 1
ATOM 1642 C C . PRO A 1 209 ? 9.141 17.317 -47.357 1.00 86.69 209 PRO A C 1
ATOM 1644 O O . PRO A 1 209 ? 8.924 16.782 -46.272 1.00 86.69 209 PRO A O 1
ATOM 1647 N N . SER A 1 210 ? 10.108 18.227 -47.522 1.00 82.00 210 SER A N 1
ATOM 1648 C CA . SER A 1 210 ? 11.136 18.573 -46.521 1.00 82.00 210 SER A CA 1
ATOM 1649 C C . SER A 1 210 ? 10.637 18.783 -45.073 1.00 82.00 210 SER A C 1
ATOM 1651 O O . SER A 1 210 ? 11.237 18.207 -44.166 1.00 82.00 210 SER A O 1
ATOM 1653 N N . PRO A 1 211 ? 9.524 19.500 -44.788 1.00 83.25 211 PRO A N 1
ATOM 1654 C CA . PRO A 1 211 ? 9.076 19.666 -43.401 1.00 83.25 211 PRO A CA 1
ATOM 1655 C C . PRO A 1 211 ? 8.558 18.368 -42.758 1.00 83.25 211 PRO A C 1
ATOM 1657 O O . PRO A 1 211 ? 8.600 18.248 -41.532 1.00 83.25 211 PRO A O 1
ATOM 1660 N N . LEU A 1 212 ? 8.106 17.395 -43.554 1.00 84.38 212 LEU A N 1
ATOM 1661 C CA . LEU A 1 212 ? 7.535 16.117 -43.104 1.00 84.38 212 LEU A CA 1
ATOM 1662 C C . LEU A 1 212 ? 8.494 14.935 -43.276 1.00 84.38 212 LEU A C 1
ATOM 1664 O O . LEU A 1 212 ? 8.256 13.867 -42.711 1.00 84.38 212 LEU A O 1
ATOM 1668 N N . ARG A 1 213 ? 9.578 15.118 -44.037 1.00 89.25 213 ARG A N 1
ATOM 1669 C CA . ARG A 1 213 ? 10.572 14.084 -44.304 1.00 89.25 213 ARG A CA 1
ATOM 1670 C C . ARG A 1 213 ? 11.214 13.631 -42.987 1.00 89.25 213 ARG A C 1
ATOM 1672 O O . ARG A 1 213 ? 11.834 14.449 -42.303 1.00 89.25 213 ARG A O 1
ATOM 1679 N N . PRO A 1 214 ? 11.064 12.354 -42.603 1.00 89.56 214 PRO A N 1
ATOM 1680 C CA . PRO A 1 214 ? 11.687 11.854 -41.393 1.00 89.56 214 PRO A CA 1
ATOM 1681 C C . PRO A 1 214 ? 13.170 11.565 -41.645 1.00 89.56 214 PRO A C 1
ATOM 1683 O O . PRO A 1 214 ? 13.546 11.094 -42.715 1.00 89.56 214 PRO A O 1
ATOM 1686 N N . SER A 1 215 ? 13.993 11.800 -40.629 1.00 89.38 215 SER A N 1
ATOM 1687 C CA . SER A 1 215 ? 15.406 11.410 -40.601 1.00 89.38 215 SER A CA 1
ATOM 1688 C C . SER A 1 215 ? 15.573 10.154 -39.731 1.00 89.38 215 SER A C 1
ATOM 1690 O O . SER A 1 215 ? 14.769 9.957 -38.802 1.00 89.38 215 SER A O 1
ATOM 1692 N N . PRO A 1 216 ? 16.561 9.277 -40.003 1.00 92.62 216 PRO A N 1
ATOM 1693 C CA . PRO A 1 216 ? 16.888 8.175 -39.112 1.00 92.62 216 PRO A CA 1
ATOM 1694 C C . PRO A 1 216 ? 17.135 8.669 -37.685 1.00 92.62 216 PRO A C 1
ATOM 1696 O O . PRO A 1 216 ? 17.782 9.682 -37.452 1.00 92.62 216 PRO A O 1
ATOM 1699 N N . PHE A 1 217 ? 16.623 7.929 -36.712 1.00 85.81 217 PHE A N 1
ATOM 1700 C CA . PHE A 1 217 ? 16.676 8.304 -35.304 1.00 85.81 217 PHE A CA 1
ATOM 1701 C C . PHE A 1 217 ? 17.438 7.279 -34.456 1.00 85.81 217 PHE A C 1
ATOM 1703 O O . PHE A 1 217 ? 18.253 7.646 -33.615 1.00 85.81 217 PHE A O 1
ATOM 1710 N N . ILE A 1 218 ? 17.204 5.987 -34.701 1.00 92.62 218 ILE A N 1
ATOM 1711 C CA . ILE A 1 218 ? 17.929 4.877 -34.069 1.00 92.62 218 ILE A CA 1
ATOM 1712 C C . ILE A 1 218 ? 18.329 3.885 -35.159 1.00 92.62 218 ILE A C 1
ATOM 1714 O O . ILE A 1 218 ? 17.549 3.618 -36.074 1.00 92.62 218 ILE A O 1
ATOM 1718 N N . VAL A 1 219 ? 19.508 3.284 -35.028 1.00 96.50 219 VAL A N 1
ATOM 1719 C CA . VAL A 1 219 ? 19.905 2.093 -35.791 1.00 96.50 219 VAL A CA 1
ATOM 1720 C C . VAL A 1 219 ? 20.099 0.945 -34.811 1.00 96.50 219 VAL A C 1
ATOM 1722 O O . VAL A 1 219 ? 20.839 1.078 -33.843 1.00 96.50 219 VAL A O 1
ATOM 1725 N N . SER A 1 220 ? 19.433 -0.188 -35.028 1.00 96.44 220 SER A N 1
ATOM 1726 C CA . SER A 1 220 ? 19.636 -1.394 -34.214 1.00 96.44 220 SER A CA 1
ATOM 1727 C C . SER A 1 220 ? 20.054 -2.574 -35.067 1.00 96.44 220 SER A C 1
ATOM 1729 O O . SER A 1 220 ? 19.470 -2.761 -36.131 1.00 96.44 220 SER A O 1
ATOM 1731 N N . ILE A 1 221 ? 20.943 -3.416 -34.563 1.00 95.62 221 ILE A N 1
ATOM 1732 C CA . ILE A 1 221 ? 21.424 -4.621 -35.249 1.00 95.62 221 ILE A CA 1
ATOM 1733 C C . ILE A 1 221 ? 21.279 -5.842 -34.342 1.00 95.62 221 ILE A C 1
ATOM 1735 O O . ILE A 1 221 ? 21.248 -5.701 -33.122 1.00 95.62 221 ILE A O 1
ATOM 1739 N N . ASP A 1 222 ? 21.193 -7.033 -34.924 1.00 90.06 222 ASP A N 1
ATOM 1740 C CA . ASP A 1 222 ? 21.296 -8.292 -34.182 1.00 90.06 222 ASP A CA 1
ATOM 1741 C C . ASP A 1 222 ? 22.746 -8.810 -34.252 1.00 90.06 222 ASP A C 1
ATOM 1743 O O . ASP A 1 222 ? 23.290 -8.940 -35.347 1.00 90.06 222 ASP A O 1
ATOM 1747 N N . CYS A 1 223 ? 23.363 -9.139 -33.111 1.00 89.19 223 CYS A N 1
ATOM 1748 C CA . CYS A 1 223 ? 24.694 -9.762 -33.063 1.00 89.19 223 CYS A CA 1
ATOM 1749 C C . CYS A 1 223 ? 24.585 -11.280 -33.263 1.00 89.19 223 CYS A C 1
ATOM 1751 O O . CYS A 1 223 ? 24.762 -12.061 -32.326 1.00 89.19 223 CYS A O 1
ATOM 1753 N N . LEU A 1 224 ? 24.207 -11.690 -34.471 1.00 85.75 224 LEU A N 1
ATOM 1754 C CA . LEU A 1 224 ? 23.991 -13.082 -34.872 1.00 85.75 224 LEU A CA 1
ATOM 1755 C C . LEU A 1 224 ? 24.806 -13.397 -36.127 1.00 85.75 224 LEU A C 1
ATOM 1757 O O . LEU A 1 224 ? 25.218 -12.483 -36.833 1.00 85.75 224 LEU A O 1
ATOM 1761 N N . ALA A 1 225 ? 24.975 -14.684 -36.434 1.00 82.81 225 ALA A N 1
ATOM 1762 C CA . ALA A 1 225 ? 25.596 -15.129 -37.681 1.00 82.81 225 ALA A CA 1
ATOM 1763 C C . ALA A 1 225 ? 25.001 -14.421 -38.927 1.00 82.81 225 ALA A C 1
ATOM 1765 O O . ALA A 1 225 ? 23.802 -14.110 -38.922 1.00 82.81 225 ALA A O 1
ATOM 1766 N N . PRO A 1 226 ? 25.781 -14.222 -40.012 1.00 84.62 226 PRO A N 1
ATOM 1767 C CA . PRO A 1 226 ? 25.361 -13.463 -41.195 1.00 84.62 226 PRO A CA 1
ATOM 1768 C C . PRO A 1 226 ? 24.000 -13.852 -41.790 1.00 84.62 226 PRO A C 1
ATOM 1770 O O . PRO A 1 226 ? 23.218 -12.987 -42.167 1.00 84.62 226 PRO A O 1
ATOM 1773 N N . SER A 1 227 ? 23.643 -15.138 -41.769 1.00 81.25 227 SER A N 1
ATOM 1774 C CA . SER A 1 227 ? 22.349 -15.629 -42.270 1.00 81.25 227 SER A CA 1
ATOM 1775 C C . SER A 1 227 ? 21.136 -15.277 -41.391 1.00 81.25 227 SER A C 1
ATOM 1777 O O . SER A 1 227 ? 19.991 -15.450 -41.809 1.00 81.25 227 SER A O 1
ATOM 1779 N N . LEU A 1 228 ? 21.360 -14.812 -40.157 1.00 82.06 228 LEU A N 1
ATOM 1780 C CA . LEU A 1 228 ? 20.324 -14.528 -39.158 1.00 82.06 228 LEU A CA 1
ATOM 1781 C C . LEU A 1 228 ? 20.314 -13.068 -38.681 1.00 82.06 228 LEU A C 1
ATOM 1783 O O . LEU A 1 228 ? 19.331 -12.655 -38.051 1.00 82.06 228 LEU A O 1
ATOM 1787 N N . ARG A 1 229 ? 21.384 -12.300 -38.933 1.00 87.06 229 ARG A N 1
ATOM 1788 C CA . ARG A 1 229 ? 21.505 -10.893 -38.520 1.00 87.06 229 ARG A CA 1
ATOM 1789 C C . ARG A 1 229 ? 20.604 -9.980 -39.340 1.00 87.06 229 ARG A C 1
ATOM 1791 O O . ARG A 1 229 ? 20.264 -10.248 -40.489 1.00 87.06 229 ARG A O 1
ATOM 1798 N N . ARG A 1 230 ? 20.145 -8.905 -38.704 1.00 90.94 230 ARG A N 1
ATOM 1799 C CA . ARG A 1 230 ? 19.163 -7.973 -39.271 1.00 90.94 230 ARG A CA 1
ATOM 1800 C C . ARG A 1 230 ? 19.429 -6.588 -38.721 1.00 90.94 230 ARG A C 1
ATOM 1802 O O . ARG A 1 230 ? 19.704 -6.455 -37.527 1.00 90.94 230 ARG A O 1
ATOM 1809 N N . ALA A 1 231 ? 19.300 -5.572 -39.563 1.00 95.75 231 ALA A N 1
ATOM 1810 C CA . ALA A 1 231 ? 19.368 -4.183 -39.136 1.00 95.75 231 ALA A CA 1
ATOM 1811 C C . ALA A 1 231 ? 17.960 -3.599 -39.093 1.00 95.75 231 ALA A C 1
ATOM 1813 O O . ALA A 1 231 ? 17.066 -4.037 -39.814 1.00 95.75 231 ALA A O 1
ATOM 1814 N N . LYS A 1 232 ? 17.734 -2.619 -38.225 1.00 96.25 232 LYS A N 1
ATOM 1815 C CA . LYS A 1 232 ? 16.478 -1.874 -38.150 1.00 96.25 232 LYS A CA 1
ATOM 1816 C C . LYS A 1 232 ? 16.791 -0.402 -38.038 1.00 96.25 232 LYS A C 1
ATOM 1818 O O . LYS A 1 232 ? 17.487 -0.011 -37.101 1.00 96.25 232 LYS A O 1
ATOM 1823 N N . ILE A 1 233 ? 16.250 0.381 -38.958 1.00 96.75 233 ILE A N 1
ATOM 1824 C CA . ILE A 1 233 ? 16.412 1.833 -38.974 1.00 96.75 233 ILE A CA 1
ATOM 1825 C C . ILE A 1 233 ? 15.084 2.444 -38.555 1.00 96.75 233 ILE A C 1
ATOM 1827 O O . ILE A 1 233 ? 14.056 2.166 -39.174 1.00 96.75 233 ILE A O 1
ATOM 1831 N N . TYR A 1 234 ? 15.108 3.203 -37.463 1.00 94.62 234 TYR A N 1
ATOM 1832 C CA . TYR A 1 234 ? 13.931 3.804 -36.849 1.00 94.62 234 TYR A CA 1
ATOM 1833 C C . TYR A 1 234 ? 13.787 5.242 -37.317 1.00 94.62 234 TYR A C 1
ATOM 1835 O O . TYR A 1 234 ? 14.766 5.979 -37.367 1.00 94.62 234 TYR A O 1
ATOM 1843 N N . TYR A 1 235 ? 12.554 5.644 -37.570 1.00 92.94 235 TYR A N 1
ATOM 1844 C CA . TYR A 1 235 ? 12.155 6.963 -38.023 1.00 92.94 235 TYR A CA 1
ATOM 1845 C C . TYR A 1 235 ? 11.023 7.450 -37.129 1.00 92.94 235 TYR A C 1
ATOM 1847 O O . TYR A 1 235 ? 10.116 6.685 -36.788 1.00 92.94 235 TYR A O 1
ATOM 1855 N N . ARG A 1 236 ? 11.062 8.724 -36.747 1.00 88.94 236 ARG A N 1
ATOM 1856 C CA . ARG A 1 236 ? 9.947 9.374 -36.056 1.00 88.94 236 ARG A CA 1
ATOM 1857 C C . ARG A 1 236 ? 9.095 10.098 -37.085 1.00 88.94 236 ARG A C 1
ATOM 1859 O O . ARG A 1 236 ? 9.610 10.927 -37.831 1.00 88.94 236 ARG A O 1
ATOM 1866 N N . ILE A 1 237 ? 7.815 9.751 -37.144 1.00 88.62 237 ILE A N 1
ATOM 1867 C CA . ILE A 1 237 ? 6.906 10.263 -38.170 1.00 88.62 237 ILE A CA 1
ATOM 1868 C C . ILE A 1 237 ? 6.107 11.422 -37.590 1.00 88.62 237 ILE A C 1
ATOM 1870 O O . ILE A 1 237 ? 5.504 11.291 -36.529 1.00 88.62 237 ILE A O 1
ATOM 1874 N N . LYS A 1 238 ? 6.144 12.564 -38.283 1.00 83.69 238 LYS A N 1
ATOM 1875 C CA . LYS A 1 238 ? 5.444 13.787 -37.864 1.00 83.69 238 LYS A CA 1
ATOM 1876 C C . LYS A 1 238 ? 3.943 13.721 -38.149 1.00 83.69 238 LYS A C 1
ATOM 1878 O O . LYS A 1 238 ? 3.159 14.317 -37.423 1.00 83.69 238 LYS A O 1
ATOM 1883 N N . GLU A 1 239 ? 3.551 12.989 -39.188 1.00 85.62 239 GLU A N 1
ATOM 1884 C CA . GLU A 1 239 ? 2.151 12.678 -39.474 1.00 85.62 239 GLU A CA 1
ATOM 1885 C C . GLU A 1 239 ? 1.726 11.432 -38.692 1.00 85.62 239 GLU A C 1
ATOM 1887 O O . GLU A 1 239 ? 2.342 10.370 -38.789 1.00 85.62 239 GLU A O 1
ATOM 1892 N N . ASN A 1 240 ? 0.676 11.554 -37.890 1.00 85.12 240 ASN A N 1
ATOM 1893 C CA . ASN A 1 240 ? 0.311 10.537 -36.909 1.00 85.12 240 ASN A CA 1
ATOM 1894 C C . ASN A 1 240 ? -1.180 10.189 -36.934 1.00 85.12 240 ASN A C 1
ATOM 1896 O O . ASN A 1 240 ? -1.714 9.729 -35.931 1.00 85.12 240 ASN A O 1
ATOM 1900 N N . SER A 1 241 ? -1.845 10.370 -38.073 1.00 89.44 241 SER A N 1
ATOM 1901 C CA . SER A 1 241 ? -3.125 9.716 -38.342 1.00 89.44 241 SER A CA 1
ATOM 1902 C C . SER A 1 241 ? -2.914 8.260 -38.760 1.00 89.44 241 SER A C 1
ATOM 1904 O O . SER A 1 241 ? -1.830 7.883 -39.223 1.00 89.44 241 SER A O 1
ATOM 1906 N N . LEU A 1 242 ? -3.948 7.426 -38.622 1.00 89.44 242 LEU A N 1
ATOM 1907 C CA . LEU A 1 242 ? -3.884 6.030 -39.057 1.00 89.44 242 LEU A CA 1
ATOM 1908 C C . LEU A 1 242 ? -3.569 5.974 -40.554 1.00 89.44 242 LEU A C 1
ATOM 1910 O O . LEU A 1 242 ? -2.614 5.311 -40.948 1.00 89.44 242 LEU A O 1
ATOM 1914 N N . ALA A 1 243 ? -4.295 6.755 -41.360 1.00 88.69 243 ALA A N 1
ATOM 1915 C CA . ALA A 1 243 ? -4.118 6.826 -42.808 1.0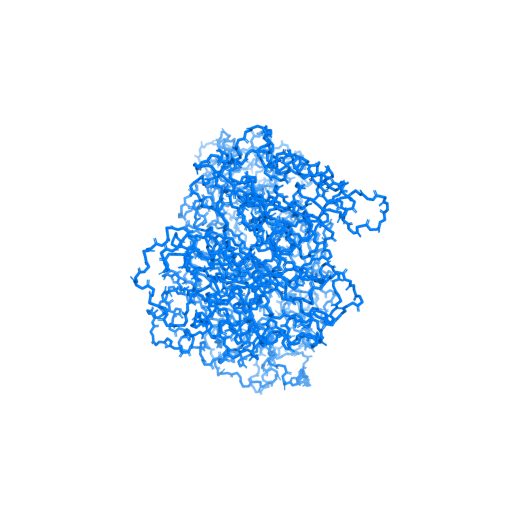0 88.69 243 ALA A CA 1
ATOM 1916 C C . ALA A 1 243 ? -2.695 7.246 -43.218 1.00 88.69 243 ALA A C 1
ATOM 1918 O O . ALA A 1 243 ? -2.141 6.712 -44.182 1.00 88.69 243 ALA A O 1
ATOM 1919 N N . ALA A 1 244 ? -2.071 8.179 -42.489 1.00 88.44 244 ALA A N 1
ATOM 1920 C CA . ALA A 1 244 ? -0.678 8.539 -42.728 1.00 88.44 244 ALA A CA 1
ATOM 1921 C C . ALA A 1 244 ? 0.255 7.367 -42.402 1.00 88.44 244 ALA A C 1
ATOM 1923 O O . ALA A 1 244 ? 1.077 6.982 -43.235 1.00 88.44 244 ALA A O 1
ATOM 1924 N N . LEU A 1 245 ? 0.104 6.747 -41.228 1.00 90.50 245 LEU A N 1
ATOM 1925 C CA . LEU A 1 245 ? 0.936 5.611 -40.826 1.00 90.50 245 LEU A CA 1
ATOM 1926 C C . LEU A 1 245 ? 0.856 4.451 -41.821 1.00 90.50 245 LEU A C 1
ATOM 1928 O O . LEU A 1 245 ? 1.890 3.863 -42.128 1.00 90.50 245 LEU A O 1
ATOM 1932 N N . GLU A 1 246 ? -0.317 4.152 -42.378 1.00 91.00 246 GLU A N 1
ATOM 1933 C CA . GLU A 1 246 ? -0.462 3.131 -43.424 1.00 91.00 246 GLU A CA 1
ATOM 1934 C C . GLU A 1 246 ? 0.352 3.448 -44.677 1.00 91.00 246 GLU A C 1
ATOM 1936 O O . GLU A 1 246 ? 1.035 2.573 -45.218 1.00 91.00 246 GLU A O 1
ATOM 1941 N N . LYS A 1 247 ? 0.336 4.708 -45.118 1.00 89.44 247 LYS A N 1
ATOM 1942 C CA . LYS A 1 247 ? 1.137 5.161 -46.258 1.00 89.44 247 LYS A CA 1
ATOM 1943 C C . LYS A 1 247 ? 2.631 4.973 -46.000 1.00 89.44 247 LYS A C 1
ATOM 1945 O O . LYS A 1 247 ? 3.339 4.468 -46.868 1.00 89.44 247 LYS A O 1
ATOM 1950 N N . TYR A 1 248 ? 3.108 5.322 -44.807 1.00 91.69 248 TYR A N 1
ATOM 1951 C CA . TYR A 1 248 ? 4.507 5.115 -44.425 1.00 91.69 248 TYR A CA 1
ATOM 1952 C C . TYR A 1 248 ? 4.870 3.630 -44.321 1.00 91.69 248 TYR A C 1
ATOM 1954 O O . TYR A 1 248 ? 5.909 3.213 -44.826 1.00 91.69 248 TYR A O 1
ATOM 1962 N N . LEU A 1 249 ? 4.011 2.819 -43.702 1.00 90.88 249 LEU A N 1
ATOM 1963 C CA . LEU A 1 249 ? 4.220 1.381 -43.537 1.00 90.88 249 LEU A CA 1
ATOM 1964 C C . LEU A 1 249 ? 4.244 0.648 -44.881 1.00 90.88 249 LEU A C 1
ATOM 1966 O O . LEU A 1 249 ? 5.023 -0.278 -45.047 1.00 90.88 249 LEU A O 1
ATOM 1970 N N . THR A 1 250 ? 3.433 1.060 -45.849 1.00 90.75 250 THR A N 1
ATOM 1971 C CA . THR A 1 250 ? 3.378 0.431 -47.179 1.00 90.75 250 THR A CA 1
ATOM 1972 C C . THR A 1 250 ? 4.361 1.035 -48.182 1.00 90.75 250 THR A C 1
ATOM 1974 O O . THR A 1 250 ? 4.409 0.579 -49.323 1.00 90.75 250 THR A O 1
ATOM 1977 N N . LEU A 1 251 ? 5.131 2.059 -47.786 1.00 89.31 251 LEU A N 1
ATOM 1978 C CA . LEU A 1 251 ? 5.926 2.897 -48.692 1.00 89.31 251 LEU A CA 1
ATOM 1979 C C . LEU A 1 251 ? 5.082 3.403 -49.884 1.00 89.31 251 LEU A C 1
ATOM 1981 O O . LEU A 1 251 ? 5.502 3.301 -51.034 1.00 89.31 251 LEU A O 1
ATOM 1985 N N . TYR A 1 252 ? 3.866 3.902 -49.618 1.00 83.12 252 TYR A N 1
ATOM 1986 C CA . TYR A 1 252 ? 2.861 4.296 -50.626 1.00 83.12 252 TYR A CA 1
ATOM 1987 C C . TYR A 1 252 ? 2.485 3.151 -51.586 1.00 83.12 252 TYR A C 1
ATOM 1989 O O . TYR A 1 252 ? 2.429 3.315 -52.802 1.00 83.12 252 TYR A O 1
ATOM 1997 N N . GLY A 1 253 ? 2.246 1.962 -51.031 1.00 81.94 253 GLY A N 1
ATOM 1998 C CA . GLY A 1 253 ? 1.876 0.773 -51.805 1.00 81.94 253 GLY A CA 1
ATOM 1999 C C . GLY A 1 253 ? 3.033 0.095 -52.547 1.00 81.94 253 GLY A C 1
ATOM 2000 O O . GLY A 1 253 ? 2.798 -0.906 -53.216 1.00 81.94 253 GLY A O 1
ATOM 2001 N N . ARG A 1 254 ? 4.279 0.580 -52.410 1.00 83.31 254 ARG A N 1
ATOM 2002 C CA . ARG A 1 254 ? 5.468 -0.078 -52.985 1.00 83.31 254 ARG A CA 1
ATOM 2003 C C . ARG A 1 254 ? 5.777 -1.425 -52.321 1.00 83.31 254 ARG A C 1
ATOM 2005 O O . ARG A 1 254 ? 6.397 -2.271 -52.950 1.00 83.31 254 ARG A O 1
ATOM 2012 N N . LEU A 1 255 ? 5.347 -1.639 -51.072 1.00 84.00 255 LEU A N 1
ATOM 2013 C CA . LEU A 1 255 ? 5.485 -2.921 -50.369 1.00 84.00 255 LEU A CA 1
ATOM 2014 C C . LEU A 1 255 ? 4.194 -3.743 -50.447 1.00 84.00 255 LEU A C 1
ATOM 2016 O O . LEU A 1 255 ? 3.189 -3.380 -49.834 1.00 84.00 255 LEU A O 1
ATOM 2020 N N . ALA A 1 256 ? 4.252 -4.901 -51.108 1.00 70.44 256 ALA A N 1
ATOM 2021 C CA . ALA A 1 256 ? 3.110 -5.798 -51.314 1.00 70.44 256 ALA A CA 1
ATOM 2022 C C . ALA A 1 256 ? 3.347 -7.204 -50.722 1.00 70.44 256 ALA A C 1
ATOM 2024 O O . ALA A 1 256 ? 3.296 -8.220 -51.410 1.00 70.44 256 ALA A O 1
ATOM 2025 N N . HIS A 1 257 ? 3.605 -7.274 -49.411 1.00 72.44 257 HIS A N 1
ATOM 2026 C CA . HIS A 1 257 ? 3.781 -8.548 -48.700 1.00 72.44 257 HIS A CA 1
ATOM 2027 C C . HIS A 1 257 ? 2.444 -9.210 -48.374 1.00 72.44 257 HIS A C 1
ATOM 2029 O O . HIS A 1 257 ? 1.530 -8.549 -47.881 1.00 72.44 257 HIS A O 1
ATOM 2035 N N . SER A 1 258 ? 2.362 -10.539 -48.488 1.00 67.44 258 SER A N 1
ATOM 2036 C CA . SER A 1 258 ? 1.170 -11.303 -48.070 1.00 67.44 258 SER A CA 1
ATOM 2037 C C . SER A 1 258 ? 0.784 -11.082 -46.596 1.00 67.44 258 SER A C 1
ATOM 2039 O O . SER A 1 258 ? -0.390 -11.151 -46.250 1.00 67.44 258 SER A O 1
ATOM 2041 N N . SER A 1 259 ? 1.743 -10.740 -45.725 1.00 67.25 259 SER A N 1
ATOM 2042 C CA . SER A 1 259 ? 1.504 -10.413 -44.308 1.00 67.25 259 SER A CA 1
ATOM 2043 C C . SER A 1 259 ? 1.182 -8.943 -44.011 1.00 67.25 259 SER A C 1
ATOM 2045 O O . SER A 1 259 ? 0.941 -8.598 -42.851 1.00 67.25 259 SER A O 1
ATOM 2047 N N . MET A 1 260 ? 1.208 -8.062 -45.018 1.00 81.12 260 MET A N 1
ATOM 2048 C CA . MET A 1 260 ? 0.924 -6.633 -44.845 1.00 81.12 260 MET A CA 1
ATOM 2049 C C . MET A 1 260 ? -0.541 -6.412 -44.458 1.00 81.12 260 MET A C 1
ATOM 2051 O O . MET A 1 260 ? -0.821 -5.724 -43.481 1.00 81.12 260 MET A O 1
ATOM 2055 N N . SER A 1 261 ? -1.468 -7.071 -45.162 1.00 80.00 261 SER A N 1
ATOM 2056 C CA . SER A 1 261 ? -2.912 -6.930 -44.934 1.00 80.00 261 SER A CA 1
ATOM 2057 C C . SER A 1 261 ? -3.312 -7.306 -43.501 1.00 80.00 261 SER A C 1
ATOM 2059 O O . SER A 1 261 ? -3.934 -6.510 -42.802 1.00 80.00 261 SER A O 1
ATOM 2061 N N . SER A 1 262 ? -2.846 -8.455 -42.996 1.00 76.38 262 SER A N 1
ATOM 2062 C CA . SER A 1 262 ? -3.086 -8.870 -41.604 1.00 76.38 262 SER A CA 1
ATOM 2063 C C . SER A 1 262 ? -2.471 -7.909 -40.577 1.00 76.38 262 SER A C 1
ATOM 2065 O O . SER A 1 262 ? -3.033 -7.684 -39.506 1.00 76.38 262 SER A O 1
ATOM 2067 N N . GLY A 1 263 ? -1.309 -7.337 -40.912 1.00 80.56 263 GLY A N 1
ATOM 2068 C CA . GLY A 1 263 ? -0.611 -6.313 -40.138 1.00 80.56 263 GLY A CA 1
ATOM 2069 C C . GLY A 1 263 ? -1.446 -5.050 -39.934 1.00 80.56 263 GLY A C 1
ATOM 2070 O O . GLY A 1 263 ? -1.662 -4.607 -38.803 1.00 80.56 263 GLY A O 1
ATOM 2071 N N . LEU A 1 264 ? -1.940 -4.509 -41.046 1.00 86.50 264 LEU A N 1
ATOM 2072 C CA . LEU A 1 264 ? -2.759 -3.301 -41.094 1.00 86.50 264 LEU A CA 1
ATOM 2073 C C . LEU A 1 264 ? -4.132 -3.521 -40.453 1.00 86.50 264 LEU A C 1
ATOM 2075 O O . LEU A 1 264 ? -4.570 -2.691 -39.663 1.00 86.50 264 LEU A O 1
ATOM 2079 N N . GLN A 1 265 ? -4.767 -4.674 -40.674 1.00 85.06 265 GLN A N 1
ATOM 2080 C CA . GLN A 1 265 ? -6.029 -5.017 -40.008 1.00 85.06 265 GLN A CA 1
ATOM 2081 C C . GLN A 1 265 ? -5.897 -5.028 -38.480 1.00 85.06 265 GLN A C 1
ATOM 2083 O O . GLN A 1 265 ? -6.778 -4.518 -37.784 1.00 85.06 265 GLN A O 1
ATOM 2088 N N . LEU A 1 266 ? -4.798 -5.568 -37.932 1.00 83.69 266 LEU A N 1
ATOM 2089 C CA . LEU A 1 266 ? -4.568 -5.497 -36.487 1.00 83.69 266 LEU A CA 1
ATOM 2090 C C . LEU A 1 266 ? -4.338 -4.052 -36.033 1.00 83.69 266 LEU A C 1
ATOM 2092 O O . LEU A 1 266 ? -4.873 -3.649 -35.001 1.00 83.69 266 LEU A O 1
ATOM 2096 N N . LEU A 1 267 ? -3.568 -3.270 -36.795 1.00 87.25 267 LEU A N 1
ATOM 2097 C CA . LEU A 1 267 ? -3.338 -1.857 -36.499 1.00 87.25 267 LEU A CA 1
ATOM 2098 C C . LEU A 1 267 ? -4.656 -1.068 -36.448 1.00 87.25 267 LEU A C 1
ATOM 2100 O O . LEU A 1 267 ? -4.857 -0.312 -35.504 1.00 87.25 267 LEU A O 1
ATOM 2104 N N . HIS A 1 268 ? -5.576 -1.303 -37.387 1.00 87.88 268 HIS A N 1
ATOM 2105 C CA . HIS A 1 268 ? -6.921 -0.712 -37.400 1.00 87.88 268 HIS A CA 1
ATOM 2106 C C . HIS A 1 268 ? -7.736 -1.096 -36.169 1.00 87.88 268 HIS A C 1
ATOM 2108 O O . HIS A 1 268 ? -8.317 -0.230 -35.516 1.00 87.88 268 HIS A O 1
ATOM 2114 N N . LYS A 1 269 ? -7.757 -2.391 -35.820 1.00 84.25 269 LYS A N 1
ATOM 2115 C CA . LYS A 1 269 ? -8.455 -2.879 -34.621 1.00 84.25 269 LYS A CA 1
ATOM 2116 C C . LYS A 1 269 ? -7.917 -2.216 -33.351 1.00 84.25 269 LYS A C 1
ATOM 2118 O O . LYS A 1 269 ? -8.707 -1.759 -32.528 1.00 84.25 269 LYS A O 1
ATOM 2123 N N . LEU A 1 270 ? -6.591 -2.136 -33.216 1.00 84.38 270 LEU A N 1
ATOM 2124 C CA . LEU A 1 270 ? -5.926 -1.471 -32.092 1.00 84.38 270 LEU A CA 1
ATOM 2125 C C . LEU A 1 270 ? -6.277 0.012 -32.044 1.00 84.38 270 LEU A C 1
ATOM 2127 O O . LEU A 1 270 ? -6.653 0.506 -30.988 1.00 84.38 270 LEU A O 1
ATOM 2131 N N . TRP A 1 271 ? -6.191 0.706 -33.178 1.00 86.19 271 TRP A N 1
ATOM 2132 C CA . TRP A 1 271 ? -6.489 2.132 -33.271 1.00 86.19 271 TRP A CA 1
ATOM 2133 C C . TRP A 1 271 ? -7.913 2.444 -32.821 1.00 86.19 271 TRP A C 1
ATOM 2135 O O . TRP A 1 271 ? -8.120 3.299 -31.963 1.00 86.19 271 TRP A O 1
ATOM 2145 N N . LYS A 1 272 ? -8.888 1.686 -33.337 1.00 85.19 272 LYS A N 1
ATOM 2146 C CA . LYS A 1 272 ? -10.302 1.856 -33.000 1.00 85.19 272 LYS A CA 1
ATOM 2147 C C . LYS A 1 272 ? -10.577 1.610 -31.516 1.00 85.19 272 LYS A C 1
ATOM 2149 O O . LYS A 1 272 ? -11.306 2.386 -30.916 1.00 85.19 272 LYS A O 1
ATOM 2154 N N . ARG A 1 273 ? -10.018 0.542 -30.934 1.00 84.19 273 ARG A N 1
ATOM 2155 C CA . ARG A 1 273 ? -10.290 0.150 -29.538 1.00 84.19 273 ARG A CA 1
ATOM 2156 C C . ARG A 1 273 ? -9.534 0.990 -28.504 1.00 84.19 273 ARG A C 1
ATOM 2158 O O . ARG A 1 273 ? -10.078 1.237 -27.438 1.00 84.19 273 ARG A O 1
ATOM 2165 N N . LEU A 1 274 ? -8.293 1.394 -28.788 1.00 80.00 274 LEU A N 1
ATOM 2166 C CA . LEU A 1 274 ? -7.455 2.127 -27.827 1.00 80.00 274 LEU A CA 1
ATOM 2167 C C . LEU A 1 274 ? -7.592 3.644 -27.932 1.00 80.00 274 LEU A C 1
ATOM 2169 O O . LEU A 1 274 ? -7.460 4.322 -26.920 1.00 80.00 274 LEU A O 1
ATOM 2173 N N . LEU A 1 275 ? -7.783 4.182 -29.140 1.00 80.94 275 LEU A N 1
ATOM 2174 C CA . LEU A 1 275 ? -7.717 5.628 -29.377 1.00 80.94 275 LEU A CA 1
ATOM 2175 C C . LEU A 1 275 ? -9.078 6.244 -29.716 1.00 80.94 275 LEU A C 1
ATOM 2177 O O . LEU A 1 275 ? -9.209 7.458 -29.590 1.00 80.94 275 LEU A O 1
ATOM 2181 N N . SER A 1 276 ? -10.067 5.437 -30.130 1.00 72.00 276 SER A N 1
ATOM 2182 C CA . SER A 1 276 ? -11.444 5.862 -30.448 1.00 72.00 276 SER A CA 1
ATOM 2183 C C . SER A 1 276 ? -11.534 7.088 -31.373 1.00 72.00 276 SER A C 1
ATOM 2185 O O . SER A 1 276 ? -12.434 7.910 -31.234 1.00 72.00 276 SER A O 1
ATOM 2187 N N . GLN A 1 277 ? -10.592 7.219 -32.310 1.00 74.69 277 GLN A N 1
ATOM 2188 C CA . GLN A 1 277 ? -10.446 8.378 -33.197 1.00 74.69 277 GLN A CA 1
ATOM 2189 C C . GLN A 1 277 ? -10.655 8.024 -34.665 1.00 74.69 277 GLN A C 1
ATOM 2191 O O . GLN A 1 277 ? -10.398 6.889 -35.084 1.00 74.69 277 GLN A O 1
ATOM 2196 N N . ASP A 1 278 ? -11.072 9.025 -35.444 1.00 76.19 278 ASP A N 1
ATOM 2197 C CA . ASP A 1 278 ? -11.192 8.913 -36.894 1.00 76.19 278 ASP A CA 1
ATOM 2198 C C . ASP A 1 278 ? -9.816 8.588 -37.524 1.00 76.19 278 ASP A C 1
ATOM 2200 O O . ASP A 1 278 ? -8.809 9.210 -37.168 1.00 76.19 278 ASP A O 1
ATOM 2204 N N . PRO A 1 279 ? -9.730 7.622 -38.460 1.00 79.44 279 PRO A N 1
ATOM 2205 C CA . PRO A 1 279 ? -8.482 7.256 -39.134 1.00 79.44 279 PRO A CA 1
ATOM 2206 C C . PRO A 1 279 ? -7.731 8.404 -39.825 1.00 79.44 279 PRO A C 1
ATOM 2208 O O . PRO A 1 279 ? -6.521 8.289 -40.050 1.00 79.44 279 PRO A O 1
ATOM 2211 N N . SER A 1 280 ? -8.430 9.476 -40.200 1.00 80.31 280 SER A N 1
ATOM 2212 C CA . SER A 1 280 ? -7.868 10.654 -40.865 1.00 80.31 280 SER A CA 1
ATOM 2213 C C . SER A 1 280 ? -7.334 11.710 -39.892 1.00 80.31 280 SER A C 1
ATOM 2215 O O . SER A 1 280 ? -6.541 12.564 -40.297 1.00 80.31 280 SER A O 1
ATOM 2217 N N . GLU A 1 281 ? -7.694 11.637 -38.608 1.00 82.12 281 GLU A N 1
ATOM 2218 C CA . GLU A 1 281 ? -7.298 12.617 -37.601 1.00 82.12 281 GLU A CA 1
ATOM 2219 C C . GLU A 1 281 ? -5.945 12.304 -36.948 1.00 82.12 281 GLU A C 1
ATOM 2221 O O . GLU A 1 281 ? -5.561 11.157 -36.724 1.00 82.12 281 GLU A O 1
ATOM 2226 N N . ASN A 1 282 ? -5.207 13.368 -36.625 1.00 82.25 282 ASN A N 1
ATOM 2227 C CA . ASN A 1 282 ? -3.916 13.288 -35.945 1.00 82.25 282 ASN A CA 1
ATOM 2228 C C . ASN A 1 282 ? -4.092 13.001 -34.449 1.00 82.25 282 ASN A C 1
ATOM 2230 O O . ASN A 1 282 ? -4.628 13.839 -33.716 1.00 82.25 282 ASN A O 1
ATOM 2234 N N . ILE A 1 283 ? -3.520 11.893 -33.971 1.00 78.44 283 ILE A N 1
ATOM 2235 C CA . ILE A 1 283 ? -3.658 11.457 -32.568 1.00 78.44 283 ILE A CA 1
ATOM 2236 C C . ILE A 1 283 ? -3.010 12.394 -31.554 1.00 78.44 283 ILE A C 1
ATOM 2238 O O . ILE A 1 283 ? -3.413 12.426 -30.393 1.00 78.44 283 ILE A O 1
ATOM 2242 N N . SER A 1 284 ? -2.035 13.206 -31.975 1.00 73.69 284 SER A N 1
ATOM 2243 C CA . SER A 1 284 ? -1.392 14.187 -31.092 1.00 73.69 284 SER A CA 1
ATOM 2244 C C . SER A 1 284 ? -2.307 15.306 -30.626 1.00 73.69 284 SER A C 1
ATOM 2246 O O . SER A 1 284 ? -1.978 15.936 -29.626 1.00 73.69 284 SER A O 1
ATOM 2248 N N . LYS A 1 285 ? -3.440 15.556 -31.298 1.00 70.88 285 LYS A N 1
ATOM 2249 C CA . LYS A 1 285 ? -4.425 16.545 -30.826 1.00 70.88 285 LYS A CA 1
ATOM 2250 C C . LYS A 1 285 ? -4.976 16.189 -29.444 1.00 70.88 285 LYS A C 1
ATOM 2252 O O . LYS A 1 285 ? -5.238 17.081 -28.650 1.00 70.88 285 LYS A O 1
ATOM 2257 N N . ASN A 1 286 ? -5.079 14.894 -29.155 1.00 71.25 286 ASN A N 1
ATOM 2258 C CA . ASN A 1 286 ? -5.612 14.369 -27.901 1.00 71.25 286 ASN A CA 1
ATOM 2259 C C . ASN A 1 286 ? -4.503 13.948 -26.926 1.00 71.25 286 ASN A C 1
ATOM 2261 O O . ASN A 1 286 ? -4.759 13.252 -25.944 1.00 71.25 286 ASN A O 1
ATOM 2265 N N . ALA A 1 287 ? -3.253 14.339 -27.191 1.00 75.62 287 ALA A N 1
ATOM 2266 C CA . ALA A 1 287 ? -2.163 14.061 -26.276 1.00 75.62 287 ALA A CA 1
ATOM 2267 C C . ALA A 1 287 ? -2.238 14.961 -25.040 1.00 75.62 287 ALA A C 1
ATOM 2269 O O . ALA A 1 287 ? -2.384 16.175 -25.158 1.00 75.62 287 ALA A O 1
ATOM 2270 N N . LYS A 1 288 ? -2.024 14.387 -23.850 1.00 71.56 288 LYS A N 1
ATOM 2271 C CA . LYS A 1 288 ? -1.978 15.169 -22.596 1.00 71.56 288 LYS A CA 1
ATOM 2272 C C . LYS A 1 288 ? -0.852 16.212 -22.586 1.00 71.56 288 LYS A C 1
ATOM 2274 O O . LYS A 1 288 ? -0.979 17.244 -21.939 1.00 71.56 288 LYS A O 1
ATOM 2279 N N . ASN A 1 289 ? 0.251 15.936 -23.287 1.00 72.31 289 ASN A N 1
ATOM 2280 C CA . ASN A 1 289 ? 1.354 16.874 -23.473 1.00 72.31 289 ASN A CA 1
ATOM 2281 C C . ASN A 1 289 ? 1.813 16.880 -24.946 1.00 72.31 289 ASN A C 1
ATOM 2283 O O . ASN A 1 289 ? 2.734 16.142 -25.306 1.00 72.31 289 ASN A O 1
ATOM 2287 N N . PRO A 1 290 ? 1.177 17.691 -25.811 1.00 70.06 290 PRO A N 1
ATOM 2288 C CA . PRO A 1 290 ? 1.462 17.715 -27.247 1.00 70.06 290 PRO A CA 1
ATOM 2289 C C . PRO A 1 290 ? 2.880 18.176 -27.604 1.00 70.06 290 PRO A C 1
ATOM 2291 O O . PRO A 1 290 ? 3.336 17.917 -28.714 1.00 70.06 290 PRO A O 1
ATOM 2294 N N . SER A 1 291 ? 3.584 18.854 -26.689 1.00 66.62 291 SER A N 1
ATOM 2295 C CA . SER A 1 291 ? 4.974 19.280 -26.890 1.00 66.62 291 SER A CA 1
ATOM 2296 C C . SER A 1 291 ? 5.997 18.229 -26.449 1.00 66.62 291 SER A C 1
ATOM 2298 O O . SER A 1 291 ? 7.192 18.410 -26.681 1.00 66.62 291 SER A O 1
ATOM 2300 N N . HIS A 1 292 ? 5.561 17.117 -25.841 1.00 71.38 292 HIS A N 1
ATOM 2301 C CA . HIS A 1 292 ? 6.469 16.050 -25.437 1.00 71.38 292 HIS A CA 1
ATOM 2302 C C . HIS A 1 292 ? 7.079 15.357 -26.662 1.00 71.38 292 HIS A C 1
ATOM 2304 O O . HIS A 1 292 ? 6.381 14.925 -27.578 1.00 71.38 292 HIS A O 1
ATOM 2310 N N . PHE A 1 293 ? 8.397 15.175 -26.676 1.00 67.75 293 PHE A N 1
ATOM 2311 C CA . PHE A 1 293 ? 9.087 14.690 -27.874 1.00 67.75 293 PHE A CA 1
ATOM 2312 C C . PHE A 1 293 ? 8.710 13.240 -28.256 1.00 67.75 293 PHE A C 1
ATOM 2314 O O . PHE A 1 293 ? 8.782 12.882 -29.434 1.00 67.75 293 PHE A O 1
ATOM 2321 N N . THR A 1 294 ? 8.299 12.388 -27.297 1.00 75.69 294 THR A N 1
ATOM 2322 C CA . THR A 1 294 ? 7.815 11.004 -27.542 1.00 75.69 294 THR A CA 1
ATOM 2323 C C . THR A 1 294 ? 6.363 10.898 -27.990 1.00 75.69 294 THR A C 1
ATOM 2325 O O . THR A 1 294 ? 5.905 9.794 -28.272 1.00 75.69 294 THR A O 1
ATOM 2328 N N . VAL A 1 295 ? 5.659 12.020 -28.151 1.00 80.31 295 VAL A N 1
ATOM 2329 C CA . VAL A 1 295 ? 4.243 12.055 -28.548 1.00 80.31 295 VAL A CA 1
ATOM 2330 C C . VAL A 1 295 ? 4.005 11.693 -30.020 1.00 80.31 295 VAL A C 1
ATOM 2332 O O . VAL A 1 295 ? 2.871 11.730 -30.482 1.00 80.31 295 VAL A O 1
ATOM 2335 N N . MET A 1 296 ? 5.052 11.379 -30.784 1.00 85.50 296 MET A N 1
ATOM 2336 C CA . MET A 1 296 ? 4.965 10.997 -32.194 1.00 85.50 296 MET A CA 1
ATOM 2337 C C . MET A 1 296 ? 5.256 9.502 -32.384 1.00 85.50 296 MET A C 1
ATOM 2339 O O . MET A 1 296 ? 6.177 8.977 -31.744 1.00 85.50 296 MET A O 1
ATOM 2343 N N . PRO A 1 297 ? 4.543 8.812 -33.294 1.00 88.50 297 PRO A N 1
ATOM 2344 C CA . PRO A 1 297 ? 4.827 7.426 -33.630 1.00 88.50 297 PRO A CA 1
ATOM 2345 C C . PRO A 1 297 ? 6.264 7.211 -34.105 1.00 88.50 297 PRO A C 1
ATOM 2347 O O . PRO A 1 297 ? 6.860 8.024 -34.818 1.00 88.50 297 PRO A O 1
ATOM 2350 N N . LEU A 1 298 ? 6.809 6.058 -33.732 1.00 89.38 298 LEU A N 1
ATOM 2351 C CA . LEU A 1 298 ? 8.062 5.545 -34.270 1.00 89.38 298 LEU A CA 1
ATOM 2352 C C . LEU A 1 298 ? 7.741 4.427 -35.254 1.00 89.38 298 LEU A C 1
ATOM 2354 O O . LEU A 1 298 ? 6.996 3.507 -34.927 1.00 89.38 298 LEU A O 1
ATOM 2358 N N . ILE A 1 299 ? 8.346 4.451 -36.431 1.00 92.94 299 ILE A N 1
ATOM 2359 C CA . ILE A 1 299 ? 8.364 3.294 -37.327 1.00 92.94 299 ILE A CA 1
ATOM 2360 C C . ILE A 1 299 ? 9.793 2.801 -37.471 1.00 92.94 299 ILE A C 1
ATOM 2362 O O . ILE A 1 299 ? 10.732 3.576 -37.331 1.00 92.94 299 ILE A O 1
ATOM 2366 N N . TYR A 1 300 ? 9.980 1.523 -37.768 1.00 94.38 300 TYR A N 1
ATOM 2367 C CA . TYR A 1 300 ? 11.244 1.058 -38.316 1.00 94.38 300 TYR A CA 1
ATOM 2368 C C . TYR A 1 300 ? 11.029 0.221 -39.557 1.00 94.38 300 TYR A C 1
ATOM 2370 O O . TYR A 1 300 ? 9.993 -0.430 -39.706 1.00 94.38 300 TYR A O 1
ATOM 2378 N N . PHE A 1 301 ? 12.083 0.145 -40.360 1.00 94.19 301 PHE A N 1
ATOM 2379 C CA . PHE A 1 301 ? 12.231 -0.836 -41.424 1.00 94.19 301 PHE A CA 1
ATOM 2380 C C . PHE A 1 301 ? 13.330 -1.823 -41.044 1.00 94.19 301 PHE A C 1
ATOM 2382 O O . PHE A 1 301 ? 14.449 -1.424 -40.728 1.00 94.19 301 PHE A O 1
ATOM 2389 N N . GLU A 1 302 ? 12.985 -3.110 -40.987 1.00 93.69 302 GLU A N 1
ATOM 2390 C CA . GLU A 1 302 ? 13.952 -4.192 -40.824 1.00 93.69 302 GLU A CA 1
ATOM 2391 C C . GLU A 1 302 ? 14.521 -4.556 -42.190 1.00 93.69 302 GLU A C 1
ATOM 2393 O O . GLU A 1 302 ? 13.765 -4.933 -43.084 1.00 93.69 302 GLU A O 1
ATOM 2398 N N . LEU A 1 303 ? 15.841 -4.469 -42.304 1.00 94.62 303 LEU A N 1
ATOM 2399 C CA . LEU A 1 303 ? 16.621 -4.725 -43.505 1.00 94.62 303 LEU A CA 1
ATOM 2400 C C . LEU A 1 303 ? 17.435 -6.006 -43.309 1.00 94.62 303 LEU A C 1
ATOM 2402 O O . LEU A 1 303 ? 17.894 -6.294 -42.193 1.00 94.62 303 LEU A O 1
ATOM 2406 N N . ARG A 1 304 ? 17.598 -6.779 -44.383 1.00 91.12 304 ARG A N 1
ATOM 2407 C CA . ARG A 1 304 ? 18.362 -8.028 -44.380 1.00 91.12 304 ARG A CA 1
ATOM 2408 C C . ARG A 1 304 ? 19.187 -8.143 -45.650 1.00 91.12 304 ARG A C 1
ATOM 2410 O O . ARG A 1 304 ? 18.710 -7.790 -46.721 1.00 91.12 304 ARG A O 1
ATOM 2417 N N . GLU A 1 305 ? 20.383 -8.688 -45.499 1.00 88.19 305 GLU A N 1
ATOM 2418 C CA . GLU A 1 305 ? 21.253 -9.058 -46.610 1.00 88.19 305 GLU A CA 1
ATOM 2419 C C . GLU A 1 305 ? 20.542 -10.096 -47.501 1.00 88.19 305 GLU A C 1
ATOM 2421 O O . GLU A 1 305 ? 19.892 -11.014 -46.990 1.00 88.19 305 GLU A O 1
ATOM 2426 N N . GLY A 1 306 ? 20.597 -9.913 -48.824 1.00 85.12 306 GLY A N 1
ATOM 2427 C CA . GLY A 1 306 ? 19.969 -10.812 -49.803 1.00 85.12 306 GLY A CA 1
ATOM 2428 C C . GLY A 1 306 ? 18.433 -10.794 -49.846 1.00 85.12 306 GLY A C 1
ATOM 2429 O O . GLY A 1 306 ? 17.836 -11.657 -50.489 1.00 85.12 306 GLY A O 1
ATOM 2430 N N . HIS A 1 307 ? 17.776 -9.848 -49.165 1.00 86.50 307 HIS A N 1
ATOM 2431 C CA . HIS A 1 307 ? 16.332 -9.642 -49.269 1.00 86.50 307 HIS A CA 1
ATOM 2432 C C . HIS A 1 307 ? 16.031 -8.218 -49.762 1.00 86.50 307 HIS A C 1
ATOM 2434 O O . HIS A 1 307 ? 16.291 -7.272 -49.014 1.00 86.50 307 HIS A O 1
ATOM 2440 N N . PRO A 1 308 ? 15.418 -8.053 -50.948 1.00 85.00 308 PRO A N 1
ATOM 2441 C CA . PRO A 1 308 ? 15.193 -6.736 -51.544 1.00 85.00 308 PRO A CA 1
ATOM 2442 C C . PRO A 1 308 ? 14.173 -5.895 -50.779 1.00 85.00 308 PRO A C 1
ATOM 2444 O O . PRO A 1 308 ? 14.241 -4.670 -50.784 1.00 85.00 308 PRO A O 1
ATOM 2447 N N . ASP A 1 309 ? 13.222 -6.542 -50.105 1.00 87.31 309 ASP A N 1
ATOM 2448 C CA . ASP A 1 309 ? 12.129 -5.830 -49.465 1.00 87.31 309 ASP A CA 1
ATOM 2449 C C . ASP A 1 309 ? 12.382 -5.579 -47.971 1.00 87.31 309 ASP A C 1
ATOM 2451 O O . ASP A 1 309 ? 12.581 -6.526 -47.194 1.00 87.31 309 ASP A O 1
ATOM 2455 N N . PRO A 1 310 ? 12.286 -4.317 -47.513 1.00 91.12 310 PRO A N 1
ATOM 2456 C CA . PRO A 1 310 ? 12.284 -4.000 -46.098 1.00 91.12 310 PRO A CA 1
ATOM 2457 C C . PRO A 1 310 ? 10.980 -4.454 -45.435 1.00 91.12 310 PRO A C 1
ATOM 2459 O O . PRO A 1 310 ? 9.903 -4.453 -46.035 1.00 91.12 310 PRO A O 1
ATOM 2462 N N . TYR A 1 311 ? 11.053 -4.756 -44.137 1.00 89.25 311 TYR A N 1
ATOM 2463 C CA . TYR A 1 311 ? 9.864 -5.098 -43.364 1.00 89.25 311 TYR A CA 1
ATOM 2464 C C . TYR A 1 311 ? 9.522 -4.057 -42.293 1.00 89.25 311 TYR A C 1
ATOM 2466 O O . TYR A 1 311 ? 10.299 -3.873 -41.347 1.00 89.25 311 TYR A O 1
ATOM 2474 N N . PRO A 1 312 ? 8.330 -3.456 -42.352 1.00 91.50 312 PRO A N 1
ATOM 2475 C CA . PRO A 1 312 ? 7.972 -2.348 -41.488 1.00 91.50 312 PRO A CA 1
ATOM 2476 C C . PRO A 1 312 ? 7.382 -2.788 -40.140 1.00 91.50 312 PRO A C 1
ATOM 2478 O O . PRO A 1 312 ? 6.741 -3.839 -40.001 1.00 91.50 312 PRO A O 1
ATOM 2481 N N . LYS A 1 313 ? 7.577 -1.946 -39.124 1.00 90.31 313 LYS A N 1
ATOM 2482 C CA . LYS A 1 313 ? 6.927 -2.041 -37.810 1.00 90.31 313 LYS A CA 1
ATOM 2483 C C . LYS A 1 313 ? 6.637 -0.649 -37.269 1.00 90.31 313 LYS A C 1
ATOM 2485 O O . LYS A 1 313 ? 7.515 0.203 -37.321 1.00 90.31 313 LYS A O 1
ATOM 2490 N N . VAL A 1 314 ? 5.465 -0.454 -36.672 1.00 90.25 314 VAL A N 1
ATOM 2491 C CA . VAL A 1 314 ? 5.087 0.791 -35.982 1.00 90.25 314 VAL A CA 1
ATOM 2492 C C . VAL A 1 314 ? 5.103 0.616 -34.464 1.00 90.25 314 VAL A C 1
ATOM 2494 O O . VAL A 1 314 ? 4.884 -0.485 -33.958 1.00 90.25 314 VAL A O 1
ATOM 2497 N N . TYR A 1 315 ? 5.380 1.703 -33.752 1.00 88.88 315 TYR A N 1
ATOM 2498 C CA . TYR A 1 315 ? 5.316 1.897 -32.309 1.00 88.88 315 TYR A CA 1
ATOM 2499 C C . TYR A 1 315 ? 4.457 3.136 -32.037 1.00 88.88 315 TYR A C 1
ATOM 2501 O O . TYR A 1 315 ? 4.838 4.255 -32.381 1.00 88.88 315 TYR A O 1
ATOM 2509 N N . ILE A 1 316 ? 3.309 2.924 -31.409 1.00 87.50 316 ILE A N 1
ATOM 2510 C CA . ILE A 1 316 ? 2.350 3.947 -31.004 1.00 87.50 316 ILE A CA 1
ATOM 2511 C C . ILE A 1 316 ? 2.642 4.316 -29.542 1.00 87.50 316 ILE A C 1
ATOM 2513 O O . ILE A 1 316 ? 2.630 3.417 -28.693 1.00 87.50 316 ILE A O 1
ATOM 2517 N N . PRO A 1 317 ? 2.903 5.594 -29.218 1.00 84.44 317 PRO A N 1
ATOM 2518 C CA . PRO A 1 317 ? 3.203 6.049 -27.858 1.00 84.44 317 PRO A CA 1
ATOM 2519 C C . PRO A 1 317 ? 1.926 6.180 -27.006 1.00 84.44 317 PRO A C 1
ATOM 2521 O O . PRO A 1 317 ? 1.528 7.266 -26.593 1.00 84.44 317 PRO A O 1
ATOM 2524 N N . ILE A 1 318 ? 1.266 5.049 -26.745 1.00 84.38 318 ILE A N 1
ATOM 2525 C CA . ILE A 1 318 ? -0.054 4.949 -26.091 1.00 84.38 318 ILE A CA 1
ATOM 2526 C C . ILE A 1 318 ? -0.153 5.638 -24.721 1.00 84.38 318 ILE A C 1
ATOM 2528 O O . ILE A 1 318 ? -1.249 6.054 -24.338 1.00 84.38 318 ILE A O 1
ATOM 2532 N N . ARG A 1 319 ? 0.976 5.833 -24.021 1.00 80.69 319 ARG A N 1
ATOM 2533 C CA . ARG A 1 319 ? 1.060 6.606 -22.768 1.00 80.69 319 ARG A CA 1
ATOM 2534 C C . ARG A 1 319 ? 0.497 8.017 -22.898 1.00 80.69 319 ARG A C 1
ATOM 2536 O O . ARG A 1 319 ? -0.012 8.566 -21.927 1.00 80.69 319 ARG A O 1
ATOM 2543 N N . HIS A 1 320 ? 0.640 8.621 -24.073 1.00 82.75 320 HIS A N 1
ATOM 2544 C CA . HIS A 1 320 ? 0.298 10.023 -24.287 1.00 82.75 320 HIS A CA 1
ATOM 2545 C C . HIS A 1 320 ? -1.173 10.241 -24.627 1.00 82.75 320 HIS A C 1
ATOM 2547 O O . HIS A 1 320 ? -1.662 11.349 -24.430 1.00 82.75 320 HIS A O 1
ATOM 2553 N N . TYR A 1 321 ? -1.866 9.201 -25.096 1.00 81.31 321 TYR A N 1
ATOM 2554 C CA . TYR A 1 321 ? -3.220 9.312 -25.653 1.00 81.31 321 TYR A CA 1
ATOM 2555 C C . TYR A 1 321 ? -4.302 8.627 -24.818 1.00 81.31 321 TYR A C 1
ATOM 2557 O O . TYR A 1 321 ? -5.480 8.833 -25.077 1.00 81.31 321 TYR A O 1
ATOM 2565 N N . SER A 1 322 ? -3.919 7.797 -23.848 1.00 79.31 322 SER A N 1
ATOM 2566 C CA . SER A 1 322 ? -4.875 7.048 -23.027 1.00 79.31 322 SER A CA 1
ATOM 2567 C C . SER A 1 322 ? -5.068 7.708 -21.663 1.00 79.31 322 SER A C 1
ATOM 2569 O O . SER A 1 322 ? -4.170 8.376 -21.137 1.00 79.31 322 SER A O 1
ATOM 2571 N N . GLU A 1 323 ? -6.230 7.492 -21.050 1.00 79.19 323 GLU A N 1
ATOM 2572 C CA . GLU A 1 323 ? -6.551 8.103 -19.760 1.00 79.19 323 GLU A CA 1
ATOM 2573 C C . GLU A 1 323 ? -5.805 7.444 -18.596 1.00 79.19 323 GLU A C 1
ATOM 2575 O O . GLU A 1 323 ? -5.180 8.153 -17.803 1.00 79.19 323 GLU A O 1
ATOM 2580 N N . THR A 1 324 ? -5.836 6.108 -18.522 1.00 86.25 324 THR A N 1
ATOM 2581 C CA . THR A 1 324 ? -5.314 5.304 -17.400 1.00 86.25 324 THR A CA 1
ATOM 2582 C C . THR A 1 324 ? -4.659 4.010 -17.888 1.00 86.25 324 THR A C 1
ATOM 2584 O O . THR A 1 324 ? -5.007 3.500 -18.955 1.00 86.25 324 THR A O 1
ATOM 2587 N N . ASP A 1 325 ? -3.753 3.417 -17.101 1.00 84.25 325 ASP A N 1
ATOM 2588 C CA . ASP A 1 325 ? -3.179 2.108 -17.452 1.00 84.25 325 ASP A CA 1
ATOM 2589 C C . ASP A 1 325 ? -4.246 0.992 -17.444 1.00 84.25 325 ASP A C 1
ATOM 2591 O O . ASP A 1 325 ? -4.127 0.040 -18.210 1.00 84.25 325 ASP A O 1
ATOM 2595 N N . LYS A 1 326 ? -5.328 1.125 -16.658 1.00 89.25 326 LYS A N 1
ATOM 2596 C CA . LYS A 1 326 ? -6.464 0.183 -16.650 1.00 89.25 326 LYS A CA 1
ATOM 2597 C C . LYS A 1 326 ? -7.175 0.153 -17.999 1.00 89.25 326 LYS A C 1
ATOM 2599 O O . LYS A 1 326 ? -7.443 -0.931 -18.505 1.00 89.25 326 LYS A O 1
ATOM 2604 N N . SER A 1 327 ? -7.439 1.323 -18.588 1.00 88.50 327 SER A N 1
ATOM 2605 C CA . SER A 1 327 ? -8.077 1.418 -19.911 1.00 88.50 327 SER A CA 1
ATOM 2606 C C . SER A 1 327 ? -7.233 0.747 -21.001 1.00 88.50 327 SER A C 1
ATOM 2608 O O . SER A 1 327 ? -7.753 -0.018 -21.810 1.00 88.50 327 SER A O 1
ATOM 2610 N N . ILE A 1 328 ? -5.912 0.948 -20.953 1.00 87.56 328 ILE A N 1
ATOM 2611 C CA . ILE A 1 328 ? -4.963 0.311 -21.868 1.00 87.56 328 ILE A CA 1
ATOM 2612 C C . ILE A 1 328 ? -4.953 -1.205 -21.656 1.00 87.56 328 ILE A C 1
ATOM 2614 O O . ILE A 1 328 ? -5.056 -1.961 -22.619 1.00 87.56 328 ILE A O 1
ATOM 2618 N N . ALA A 1 329 ? -4.816 -1.658 -20.407 1.00 88.44 329 ALA A N 1
ATOM 2619 C CA . ALA A 1 329 ? -4.738 -3.076 -20.082 1.00 88.44 329 ALA A CA 1
ATOM 2620 C C . ALA A 1 329 ? -6.011 -3.825 -20.494 1.00 88.44 329 ALA A C 1
ATOM 2622 O O . ALA A 1 329 ? -5.897 -4.894 -21.081 1.00 88.44 329 ALA A O 1
ATOM 2623 N N . ALA A 1 330 ? -7.193 -3.247 -20.253 1.00 89.69 330 ALA A N 1
ATOM 2624 C CA . ALA A 1 330 ? -8.477 -3.825 -20.649 1.00 89.69 330 ALA A CA 1
ATOM 2625 C C . ALA A 1 330 ? -8.611 -3.924 -22.176 1.00 89.69 330 ALA A C 1
ATOM 2627 O O . ALA A 1 330 ? -8.907 -4.988 -22.706 1.00 89.69 330 ALA A O 1
ATOM 2628 N N . ALA A 1 331 ? -8.302 -2.844 -22.900 1.00 87.81 331 ALA A N 1
ATOM 2629 C CA . ALA A 1 331 ? -8.363 -2.856 -24.359 1.00 87.81 331 ALA A CA 1
ATOM 2630 C C . ALA A 1 331 ? -7.367 -3.852 -24.980 1.00 87.81 331 ALA A C 1
ATOM 2632 O O . ALA A 1 331 ? -7.665 -4.475 -25.998 1.00 87.81 331 ALA A O 1
ATOM 2633 N N . LEU A 1 332 ? -6.182 -4.017 -24.383 1.00 87.06 332 LEU A N 1
ATOM 2634 C CA . LEU A 1 332 ? -5.217 -5.028 -24.816 1.00 87.06 332 LEU A CA 1
ATOM 2635 C C . LEU A 1 332 ? -5.677 -6.449 -24.481 1.00 87.06 332 LEU A C 1
ATOM 2637 O O . LEU A 1 332 ? -5.497 -7.328 -25.315 1.00 87.06 332 LEU A O 1
ATOM 2641 N N . ASP A 1 333 ? -6.276 -6.666 -23.313 1.00 88.25 333 ASP A N 1
ATOM 2642 C CA . ASP A 1 333 ? -6.829 -7.957 -22.895 1.00 88.25 333 ASP A CA 1
ATOM 2643 C C . ASP A 1 333 ? -7.913 -8.449 -23.864 1.00 88.25 333 ASP A C 1
ATOM 2645 O O . ASP A 1 333 ? -7.820 -9.565 -24.381 1.00 88.25 333 ASP A O 1
ATOM 2649 N N . ASP A 1 334 ? -8.849 -7.571 -24.228 1.00 87.25 334 ASP A N 1
ATOM 2650 C CA . ASP A 1 334 ? -9.875 -7.861 -25.230 1.00 87.25 334 ASP A CA 1
ATOM 2651 C C . ASP A 1 334 ? -9.258 -8.233 -26.581 1.00 87.25 334 ASP A C 1
ATOM 2653 O O . ASP A 1 334 ? -9.644 -9.213 -27.215 1.00 87.25 334 ASP A O 1
ATOM 2657 N N . ILE A 1 335 ? -8.272 -7.454 -27.038 1.00 83.44 335 ILE A N 1
ATOM 2658 C CA . ILE A 1 335 ? -7.616 -7.713 -28.321 1.00 83.44 335 ILE A CA 1
ATOM 2659 C C . ILE A 1 335 ? -6.859 -9.035 -28.274 1.00 83.44 335 ILE A C 1
ATOM 2661 O O . ILE A 1 335 ? -6.857 -9.772 -29.252 1.00 83.44 335 ILE A O 1
ATOM 2665 N N . TYR A 1 336 ? -6.199 -9.360 -27.168 1.00 82.38 336 TYR A N 1
ATOM 2666 C CA . TYR A 1 336 ? -5.448 -10.609 -27.059 1.00 82.38 336 TYR A CA 1
ATOM 2667 C C . TYR A 1 336 ? -6.384 -11.812 -26.983 1.00 82.38 336 TYR A C 1
ATOM 2669 O O . TYR A 1 336 ? -6.067 -12.854 -27.559 1.00 82.38 336 TYR A O 1
ATOM 2677 N N . THR A 1 337 ? -7.549 -11.638 -26.365 1.00 85.62 337 THR A N 1
ATOM 2678 C CA . THR A 1 337 ? -8.632 -12.621 -26.355 1.00 85.62 337 THR A CA 1
ATOM 2679 C C . THR A 1 337 ? -9.183 -12.845 -27.766 1.00 85.62 337 THR A C 1
ATOM 2681 O O . THR A 1 337 ? -9.257 -13.987 -28.214 1.00 85.62 337 THR A O 1
ATOM 2684 N N . ASP A 1 338 ? -9.461 -11.775 -28.524 1.00 83.38 338 ASP A N 1
ATOM 2685 C CA . ASP A 1 338 ? -9.911 -11.849 -29.927 1.00 83.38 338 ASP A CA 1
ATOM 2686 C C . ASP A 1 338 ? -8.914 -12.592 -30.834 1.00 83.38 338 ASP A C 1
ATOM 2688 O O . ASP A 1 338 ? -9.303 -13.232 -31.812 1.00 83.38 338 ASP A O 1
ATOM 2692 N N . LEU A 1 339 ? -7.614 -12.471 -30.546 1.00 75.69 339 LEU A N 1
ATOM 2693 C CA . LEU A 1 339 ? -6.546 -13.143 -31.292 1.00 75.69 339 LEU A CA 1
ATOM 2694 C C . LEU A 1 339 ? -6.301 -14.585 -30.808 1.00 75.69 339 LEU A C 1
ATOM 2696 O O . LEU A 1 339 ? -5.414 -15.253 -31.339 1.00 75.69 339 LEU A O 1
ATOM 2700 N N . GLY A 1 340 ? -7.040 -15.056 -29.797 1.00 78.44 340 GLY A N 1
ATOM 2701 C CA . GLY A 1 340 ? -6.863 -16.374 -29.183 1.00 78.44 340 GLY A CA 1
ATOM 2702 C C . GLY A 1 340 ? -5.532 -16.537 -28.442 1.00 78.44 340 GLY A C 1
ATOM 2703 O O . GLY A 1 340 ? -5.062 -17.659 -28.265 1.00 78.44 340 GLY A O 1
ATOM 2704 N N . ALA A 1 341 ? -4.886 -15.432 -28.057 1.00 74.19 341 ALA A N 1
ATOM 2705 C CA . ALA A 1 341 ? -3.572 -15.445 -27.418 1.00 74.19 341 ALA A CA 1
ATOM 2706 C C . ALA A 1 341 ? -3.644 -15.668 -25.899 1.00 74.19 341 ALA A C 1
ATOM 2708 O O . ALA A 1 341 ? -2.695 -16.203 -25.332 1.00 74.19 341 ALA A O 1
ATOM 2709 N N . VAL A 1 342 ? -4.741 -15.246 -25.264 1.00 78.19 342 VAL A N 1
ATOM 2710 C CA . VAL A 1 342 ? -5.006 -15.351 -23.818 1.00 78.19 342 VAL A CA 1
ATOM 2711 C C . VAL A 1 342 ? -6.505 -15.554 -23.573 1.00 78.19 342 VAL A C 1
ATOM 2713 O O . VAL A 1 342 ? -7.316 -15.334 -24.475 1.00 78.19 342 VAL A O 1
ATOM 2716 N N . GLN A 1 343 ? -6.882 -15.961 -22.363 1.00 86.81 343 GLN A N 1
ATOM 2717 C CA . GLN A 1 343 ? -8.278 -15.951 -21.916 1.00 86.81 343 GLN A CA 1
ATOM 2718 C C . GLN A 1 343 ? -8.718 -14.541 -21.494 1.00 86.81 343 GLN A C 1
ATOM 2720 O O . GLN A 1 343 ? -7.898 -13.729 -21.068 1.00 86.81 343 GLN A O 1
ATOM 2725 N N . SER A 1 344 ? -10.026 -14.269 -21.552 1.00 89.56 344 SER A N 1
ATOM 2726 C CA . SER A 1 344 ? -10.580 -12.993 -21.083 1.00 89.56 344 SER A CA 1
ATOM 2727 C C . SER A 1 344 ? -10.204 -12.733 -19.620 1.00 89.56 344 SER A C 1
ATOM 2729 O O . SER A 1 344 ? -10.354 -13.598 -18.754 1.00 89.56 344 SER A O 1
ATOM 2731 N N . GLY A 1 345 ? -9.687 -11.538 -19.356 1.00 85.25 345 GLY A N 1
ATOM 2732 C CA . GLY A 1 345 ? -9.188 -11.081 -18.065 1.00 85.25 345 GLY A CA 1
ATOM 2733 C C . GLY A 1 345 ? -7.750 -11.506 -17.745 1.00 85.25 345 GLY A C 1
ATOM 2734 O O . GLY A 1 345 ? -7.176 -11.013 -16.773 1.00 85.25 345 GLY A O 1
ATOM 2735 N N . GLU A 1 346 ? -7.137 -12.419 -18.500 1.00 85.19 346 GLU A N 1
ATOM 2736 C CA . GLU A 1 346 ? -5.828 -12.988 -18.160 1.00 85.19 346 GLU A CA 1
ATOM 2737 C C . GLU A 1 346 ? -4.698 -11.945 -18.208 1.00 85.19 346 GLU A C 1
ATOM 2739 O O . GLU A 1 346 ? -3.868 -11.887 -17.292 1.00 85.19 346 GLU A O 1
ATOM 2744 N N . PHE A 1 347 ? -4.674 -11.092 -19.234 1.00 84.06 347 PHE A N 1
ATOM 2745 C CA . PHE A 1 347 ? -3.622 -10.097 -19.432 1.00 84.06 347 PHE A CA 1
ATOM 2746 C C . PHE A 1 347 ? -3.763 -8.920 -18.468 1.00 84.06 347 PHE A C 1
ATOM 2748 O O . PHE A 1 347 ? -2.774 -8.517 -17.850 1.00 84.06 347 PHE A O 1
ATOM 2755 N N . ILE A 1 348 ? -4.972 -8.386 -18.277 1.00 85.94 348 ILE A N 1
ATOM 2756 C CA . ILE A 1 348 ? -5.181 -7.304 -17.302 1.00 85.94 348 ILE A CA 1
ATOM 2757 C C . ILE A 1 348 ? -4.848 -7.772 -15.881 1.00 85.94 348 ILE A C 1
ATOM 2759 O O . ILE A 1 348 ? -4.167 -7.056 -15.148 1.00 85.94 348 ILE A O 1
ATOM 2763 N N . ASN A 1 349 ? -5.215 -9.005 -15.518 1.00 83.81 349 ASN A N 1
ATOM 2764 C CA . ASN A 1 349 ? -4.874 -9.576 -14.217 1.00 83.81 349 ASN A CA 1
ATOM 2765 C C . ASN A 1 349 ? -3.363 -9.802 -14.063 1.00 83.81 349 ASN A C 1
ATOM 2767 O O . ASN A 1 349 ? -2.820 -9.568 -12.983 1.00 83.81 349 ASN A O 1
ATOM 2771 N N . LEU A 1 350 ? -2.665 -10.225 -15.124 1.00 79.62 350 LEU A N 1
ATOM 2772 C CA . LEU A 1 350 ? -1.202 -10.313 -15.131 1.00 79.62 350 LEU A CA 1
ATOM 2773 C C . LEU A 1 350 ? -0.564 -8.955 -14.825 1.00 79.62 350 LEU A C 1
ATOM 2775 O O . LEU A 1 350 ? 0.292 -8.865 -13.947 1.00 79.62 350 LEU A O 1
ATOM 2779 N N . ILE A 1 351 ? -0.986 -7.898 -15.520 1.00 81.38 351 ILE A N 1
ATOM 2780 C CA . ILE A 1 351 ? -0.430 -6.555 -15.325 1.00 81.38 351 ILE A CA 1
ATOM 2781 C C . ILE A 1 351 ? -0.745 -6.029 -13.920 1.00 81.38 351 ILE A C 1
ATOM 2783 O O . ILE A 1 351 ? 0.163 -5.517 -13.268 1.00 81.38 351 ILE A O 1
ATOM 2787 N N . SER A 1 352 ? -1.968 -6.221 -13.415 1.00 78.50 352 SER A N 1
ATOM 2788 C CA . SER A 1 352 ? -2.340 -5.836 -12.045 1.00 78.50 352 SER A CA 1
ATOM 2789 C C . SER A 1 352 ? -1.481 -6.532 -10.985 1.00 78.50 352 SER A C 1
ATOM 2791 O O . SER A 1 352 ? -1.075 -5.894 -10.022 1.00 78.50 352 SER A O 1
ATOM 2793 N N . ARG A 1 353 ? -1.143 -7.817 -11.172 1.00 74.31 353 ARG A N 1
ATOM 2794 C CA . ARG A 1 353 ? -0.258 -8.553 -10.247 1.00 74.31 353 ARG A CA 1
ATOM 2795 C C . ARG A 1 353 ? 1.206 -8.133 -10.347 1.00 74.31 353 ARG A C 1
ATOM 2797 O O . ARG A 1 353 ? 1.906 -8.117 -9.343 1.00 74.31 353 ARG A O 1
ATOM 2804 N N . VAL A 1 354 ? 1.701 -7.864 -11.556 1.00 69.88 354 VAL A N 1
ATOM 2805 C CA . VAL A 1 354 ? 3.109 -7.488 -11.782 1.00 69.88 354 VAL A CA 1
ATOM 2806 C C . VAL A 1 354 ? 3.386 -6.062 -11.302 1.00 69.88 354 VAL A C 1
ATOM 2808 O O . VAL A 1 354 ? 4.487 -5.778 -10.831 1.00 69.88 354 VAL A O 1
ATOM 2811 N N . PHE A 1 355 ? 2.400 -5.172 -11.413 1.00 70.06 355 PHE A N 1
ATOM 2812 C CA . PHE A 1 355 ? 2.489 -3.773 -11.000 1.00 70.06 355 PHE A CA 1
ATOM 2813 C C . PHE A 1 355 ? 1.532 -3.464 -9.843 1.00 70.06 355 PHE A C 1
ATOM 2815 O O . PHE A 1 355 ? 0.860 -2.439 -9.852 1.00 70.06 355 PHE A O 1
ATOM 2822 N N . ASP A 1 356 ? 1.541 -4.324 -8.827 1.00 60.88 356 ASP A N 1
ATOM 2823 C CA . ASP A 1 356 ? 0.702 -4.251 -7.619 1.00 60.88 356 ASP A CA 1
ATOM 2824 C C . ASP A 1 356 ? 0.964 -3.029 -6.714 1.00 60.88 356 ASP A C 1
ATOM 2826 O O . ASP A 1 356 ? 0.225 -2.768 -5.773 1.00 60.88 356 ASP A O 1
ATOM 2830 N N . HIS A 1 357 ? 2.003 -2.247 -7.011 1.00 56.09 357 HIS A N 1
ATOM 2831 C CA . HIS A 1 357 ? 2.391 -1.045 -6.272 1.00 56.09 357 HIS A CA 1
ATOM 2832 C C . HIS A 1 357 ? 1.436 0.156 -6.434 1.00 56.09 357 HIS A C 1
ATOM 2834 O O . HIS A 1 357 ? 1.687 1.208 -5.839 1.00 56.09 357 HIS A O 1
ATOM 2840 N N . ARG A 1 358 ? 0.428 0.062 -7.316 1.00 54.72 358 ARG A N 1
ATOM 2841 C CA . ARG A 1 358 ? -0.647 1.053 -7.507 1.00 54.72 358 ARG A CA 1
ATOM 2842 C C . ARG A 1 358 ? -1.815 0.454 -8.281 1.00 54.72 358 ARG A C 1
ATOM 2844 O O . ARG A 1 358 ? -1.606 -0.430 -9.111 1.00 54.72 358 ARG A O 1
ATOM 2851 N N . GLU A 1 359 ? -3.017 1.000 -8.122 1.00 64.56 359 GLU A N 1
ATOM 2852 C CA . GLU A 1 359 ? -4.122 0.588 -8.985 1.00 64.56 359 GLU A CA 1
ATOM 2853 C C . GLU A 1 359 ? -3.923 1.108 -10.416 1.00 64.56 359 GLU A C 1
ATOM 2855 O O . GLU A 1 359 ? -3.570 2.269 -10.658 1.00 64.56 359 GLU A O 1
ATOM 2860 N N . LEU A 1 360 ? -4.203 0.252 -11.404 1.00 74.62 360 LEU A N 1
ATOM 2861 C CA . LEU A 1 360 ? -4.063 0.612 -12.819 1.00 74.62 360 LEU A CA 1
ATOM 2862 C C . LEU A 1 360 ? -4.990 1.774 -13.226 1.00 74.62 360 LEU A C 1
ATOM 2864 O O . LEU A 1 360 ? -4.728 2.459 -14.217 1.00 74.62 360 LEU A O 1
ATOM 2868 N N . GLY A 1 361 ? -6.079 1.993 -12.481 1.00 80.00 361 GLY A N 1
ATOM 2869 C CA . GLY A 1 361 ? -7.060 3.049 -12.740 1.00 80.00 361 GLY A CA 1
ATOM 2870 C C . GLY A 1 361 ? -6.607 4.452 -12.332 1.00 80.00 361 GLY A C 1
ATOM 2871 O O . GLY A 1 361 ? -7.205 5.420 -12.779 1.00 80.00 361 GLY A O 1
ATOM 2872 N N . GLU A 1 362 ? -5.552 4.592 -11.524 1.00 69.25 362 GLU A N 1
ATOM 2873 C CA . GLU A 1 362 ? -5.185 5.886 -10.928 1.00 69.25 362 GLU A CA 1
ATOM 2874 C C . GLU A 1 362 ? -4.565 6.879 -11.917 1.00 69.25 362 GLU A C 1
ATOM 2876 O O . GLU A 1 362 ? -4.836 8.075 -11.874 1.00 69.25 362 GLU A O 1
ATOM 2881 N N . LYS A 1 363 ? -3.629 6.407 -12.745 1.00 68.06 363 LYS A N 1
ATOM 2882 C CA . LYS A 1 363 ? -2.861 7.225 -13.696 1.00 68.06 363 LYS A CA 1
ATOM 2883 C C . LYS A 1 363 ? -2.222 6.333 -14.751 1.00 68.06 363 LYS A C 1
ATOM 2885 O O . LYS A 1 363 ? -2.040 5.137 -14.533 1.00 68.06 363 LYS A O 1
ATOM 2890 N N . GLN A 1 364 ? -1.829 6.908 -15.875 1.00 72.75 364 GLN A N 1
ATOM 2891 C CA . GLN A 1 364 ? -0.991 6.248 -16.869 1.00 72.75 364 GLN A CA 1
ATOM 2892 C C . GLN A 1 364 ? 0.489 6.270 -16.464 1.00 72.75 364 GLN A C 1
ATOM 2894 O O . GLN A 1 364 ? 0.941 7.148 -15.721 1.00 72.75 364 GLN A O 1
ATOM 2899 N N . GLY A 1 365 ? 1.266 5.330 -16.989 1.00 69.19 365 GLY A N 1
ATOM 2900 C CA . GLY A 1 365 ? 2.714 5.347 -16.834 1.00 69.19 365 GLY A CA 1
ATOM 2901 C C . GLY A 1 365 ? 3.366 3.984 -16.925 1.00 69.19 365 GLY A C 1
ATOM 2902 O O . GLY A 1 365 ? 4.538 3.949 -17.256 1.00 69.19 365 GLY A O 1
ATOM 2903 N N . ILE A 1 366 ? 2.633 2.890 -16.698 1.00 76.56 366 ILE A N 1
ATOM 2904 C CA . ILE A 1 366 ? 3.162 1.539 -16.903 1.00 76.56 366 ILE A CA 1
ATOM 2905 C C . ILE A 1 366 ? 3.390 1.327 -18.391 1.00 76.56 366 ILE A C 1
ATOM 2907 O O . ILE A 1 366 ? 4.495 0.985 -18.779 1.00 76.56 366 ILE A O 1
ATOM 2911 N N . PHE A 1 367 ? 2.395 1.586 -19.235 1.00 83.44 367 PHE A N 1
ATOM 2912 C CA . PHE A 1 367 ? 2.509 1.342 -20.670 1.00 83.44 367 PHE A CA 1
ATOM 2913 C C . PHE A 1 367 ? 3.149 2.525 -21.399 1.00 83.44 367 PHE A C 1
ATOM 2915 O O . PHE A 1 367 ? 2.615 3.629 -21.354 1.00 83.44 367 PHE A O 1
ATOM 2922 N N . THR A 1 368 ? 4.267 2.310 -22.103 1.00 78.88 368 THR A N 1
ATOM 2923 C CA . THR A 1 368 ? 4.953 3.382 -22.861 1.00 78.88 368 THR A CA 1
ATOM 2924 C C . THR A 1 368 ? 4.588 3.362 -24.344 1.00 78.88 368 THR A C 1
ATOM 2926 O O . THR A 1 368 ? 4.031 4.322 -24.876 1.00 78.88 368 THR A O 1
ATOM 2929 N N . TYR A 1 369 ? 4.876 2.242 -25.011 1.00 82.62 369 TYR A N 1
ATOM 2930 C CA . TYR A 1 369 ? 4.616 2.041 -26.433 1.00 82.62 369 TYR A CA 1
ATOM 2931 C C . TYR A 1 369 ? 3.913 0.712 -26.676 1.00 82.62 369 TYR A C 1
ATOM 2933 O O . TYR A 1 369 ? 4.238 -0.312 -26.068 1.00 82.62 369 TYR A O 1
ATOM 2941 N N . LEU A 1 370 ? 3.031 0.729 -27.666 1.00 86.81 370 LEU A N 1
ATOM 2942 C CA . LEU A 1 370 ? 2.438 -0.442 -28.288 1.00 86.81 370 LEU A CA 1
ATOM 2943 C C . LEU A 1 370 ? 3.015 -0.595 -29.687 1.00 86.81 370 LEU A C 1
ATOM 2945 O O . LEU A 1 370 ? 3.127 0.391 -30.402 1.00 86.81 370 LEU A O 1
ATOM 2949 N N . SER A 1 371 ? 3.377 -1.802 -30.114 1.00 87.06 371 SER A N 1
ATOM 2950 C CA . SER A 1 371 ? 4.054 -1.964 -31.401 1.00 87.06 371 SER A CA 1
ATOM 2951 C C . SER A 1 371 ? 3.525 -3.113 -32.249 1.00 87.06 371 SER A C 1
ATOM 2953 O O . SER A 1 371 ? 3.420 -4.229 -31.751 1.00 87.06 371 SER A O 1
ATOM 2955 N N . VAL A 1 372 ? 3.271 -2.856 -33.537 1.00 87.25 372 VAL A N 1
ATOM 2956 C CA . VAL A 1 372 ? 2.654 -3.781 -34.510 1.00 87.25 372 VAL A CA 1
ATOM 2957 C C . VAL A 1 372 ? 3.601 -3.986 -35.687 1.00 87.25 372 VAL A C 1
ATOM 2959 O O . VAL A 1 372 ? 3.974 -3.013 -36.344 1.00 87.25 372 VAL A O 1
ATOM 2962 N N . ALA A 1 373 ? 4.021 -5.227 -35.958 1.00 84.56 373 ALA A N 1
ATOM 2963 C CA . ALA A 1 373 ? 4.894 -5.527 -37.101 1.00 84.56 373 ALA A CA 1
ATOM 2964 C C . ALA A 1 373 ? 4.118 -6.093 -38.291 1.00 84.56 373 ALA A C 1
ATOM 2966 O O . ALA A 1 373 ? 3.294 -6.982 -38.117 1.00 84.56 373 ALA A O 1
ATOM 2967 N N . MET A 1 374 ? 4.463 -5.679 -39.507 1.00 83.50 374 MET A N 1
ATOM 2968 C CA . MET A 1 374 ? 3.824 -6.159 -40.737 1.00 83.50 374 MET A CA 1
ATOM 2969 C C . MET A 1 374 ? 4.496 -7.457 -41.220 1.00 83.50 374 MET A C 1
ATOM 2971 O O . MET A 1 374 ? 5.184 -7.486 -42.240 1.00 83.50 374 MET A O 1
ATOM 2975 N N . LYS A 1 375 ? 4.394 -8.529 -40.421 1.00 69.94 375 LYS A N 1
ATOM 2976 C CA . LYS A 1 375 ? 5.084 -9.818 -40.639 1.00 69.94 375 LYS A CA 1
ATOM 2977 C C . LYS A 1 375 ? 4.211 -11.015 -40.305 1.00 69.94 375 LYS A C 1
ATOM 2979 O O . LYS A 1 375 ? 3.415 -10.936 -39.372 1.00 69.94 375 LYS A O 1
ATOM 2984 N N . LYS A 1 376 ? 4.458 -12.149 -40.975 1.00 59.12 376 LYS A N 1
ATOM 2985 C CA . LYS A 1 376 ? 3.873 -13.446 -40.602 1.00 59.12 376 LYS A CA 1
ATOM 2986 C C . LYS A 1 376 ? 4.214 -13.813 -39.149 1.00 59.12 376 LYS A C 1
ATOM 2988 O O . LYS A 1 376 ? 5.372 -13.728 -38.724 1.00 59.12 376 LYS A O 1
ATOM 2993 N N . GLY A 1 377 ? 3.189 -14.193 -38.387 1.00 50.72 377 GLY A N 1
ATOM 2994 C CA . GLY A 1 377 ? 3.306 -14.744 -37.037 1.00 50.72 377 GLY A CA 1
ATOM 2995 C C . GLY A 1 377 ? 3.764 -16.210 -37.044 1.00 50.72 377 GLY A C 1
ATOM 2996 O O . GLY A 1 377 ? 3.839 -16.843 -38.086 1.00 50.72 377 GLY A O 1
ATOM 2997 N N . LYS A 1 378 ? 4.098 -16.750 -35.863 1.00 42.69 378 LYS A N 1
ATOM 2998 C CA . LYS A 1 378 ? 4.481 -18.165 -35.643 1.00 42.69 378 LYS A CA 1
ATOM 2999 C C . LYS A 1 378 ? 3.440 -18.939 -34.813 1.00 42.69 378 LYS A C 1
ATOM 3001 O O . LYS A 1 378 ? 3.784 -19.962 -34.232 1.00 42.69 378 LYS A O 1
ATOM 3006 N N . ILE A 1 379 ? 2.213 -18.435 -34.673 1.00 43.97 379 ILE A N 1
ATOM 3007 C CA . ILE A 1 379 ? 1.205 -19.100 -33.837 1.00 43.97 379 ILE A CA 1
ATOM 3008 C C . ILE A 1 379 ? 0.661 -20.296 -34.627 1.00 43.97 379 ILE A C 1
ATOM 3010 O O . ILE A 1 379 ? -0.232 -20.167 -35.454 1.00 43.97 379 ILE A O 1
ATOM 3014 N N . GLN A 1 380 ? 1.295 -21.452 -34.421 1.00 37.03 380 GLN A N 1
ATOM 3015 C CA . GLN A 1 380 ? 0.801 -22.756 -34.840 1.00 37.03 380 GLN A CA 1
ATOM 3016 C C . GLN A 1 380 ? -0.324 -23.163 -33.890 1.00 37.03 380 GLN A C 1
ATOM 3018 O O . GLN A 1 380 ? -0.039 -23.638 -32.796 1.00 37.03 380 GLN A O 1
ATOM 3023 N N . GLN A 1 381 ? -1.566 -22.932 -34.311 1.00 32.91 381 GLN A N 1
ATOM 3024 C CA . GLN A 1 381 ? -2.762 -23.752 -34.074 1.00 32.91 381 GLN A CA 1
ATOM 3025 C C . GLN A 1 381 ? -3.934 -22.979 -34.708 1.00 32.91 381 GLN A C 1
ATOM 3027 O O . GLN A 1 381 ? -4.470 -22.063 -34.096 1.00 32.91 381 GLN A O 1
ATOM 3032 N N . SER A 1 382 ? -4.297 -23.344 -35.947 1.00 25.62 382 SER A N 1
ATOM 3033 C CA . SER A 1 382 ? -5.226 -22.665 -36.893 1.00 25.62 382 SER A CA 1
ATOM 3034 C C . SER A 1 382 ? -4.536 -21.706 -37.892 1.00 25.62 382 SER A C 1
ATOM 3036 O O . SER A 1 382 ? -3.497 -21.132 -37.566 1.00 25.62 382 SER A O 1
ATOM 3038 N N . PRO A 1 383 ? -5.030 -21.586 -39.145 1.00 28.39 383 PRO A N 1
ATOM 3039 C CA . PRO A 1 383 ? -4.266 -21.002 -40.249 1.00 28.39 383 PRO A CA 1
ATOM 3040 C C . PRO A 1 383 ? -4.029 -19.488 -40.084 1.00 28.39 383 PRO A C 1
ATOM 3042 O O . PRO A 1 383 ? -4.962 -18.695 -40.092 1.00 28.39 383 PRO A O 1
ATOM 3045 N N . ASP A 1 384 ? -2.749 -19.117 -39.962 1.00 38.09 384 ASP A N 1
ATOM 3046 C CA . ASP A 1 384 ? -2.110 -17.872 -40.431 1.00 38.09 384 ASP A CA 1
ATOM 3047 C C . ASP A 1 384 ? -2.855 -16.532 -40.186 1.00 38.09 384 ASP A C 1
ATOM 3049 O O . ASP A 1 384 ? -2.985 -15.715 -41.093 1.00 38.09 384 ASP A O 1
ATOM 3053 N N . LEU A 1 385 ? -3.297 -16.223 -38.959 1.00 35.09 385 LEU A N 1
ATOM 3054 C CA . LEU A 1 385 ? -3.930 -14.923 -38.663 1.00 35.09 385 LEU A CA 1
ATOM 3055 C C . LEU A 1 385 ? -3.499 -14.339 -37.311 1.00 35.09 385 LEU A C 1
ATOM 3057 O O . LEU A 1 385 ? -4.232 -14.458 -36.340 1.00 35.09 385 LEU A O 1
ATOM 3061 N N . SER A 1 386 ? -2.321 -13.694 -37.244 1.00 34.94 386 SER A N 1
ATOM 3062 C CA . SER A 1 386 ? -2.013 -12.569 -36.324 1.00 34.94 386 SER A CA 1
ATOM 3063 C C . SER A 1 386 ? -0.561 -12.058 -36.481 1.00 34.94 386 SER A C 1
ATOM 3065 O O . SER A 1 386 ? 0.384 -12.836 -36.303 1.00 34.94 386 SER A O 1
ATOM 3067 N N . PRO A 1 387 ? -0.323 -10.761 -36.762 1.00 44.06 387 PRO A N 1
ATOM 3068 C CA . PRO A 1 387 ? 1.015 -10.153 -36.731 1.00 44.06 387 PRO A CA 1
ATOM 3069 C C . PRO A 1 387 ? 1.550 -10.008 -35.284 1.00 44.06 387 PRO A C 1
ATOM 3071 O O . PRO A 1 387 ? 0.770 -9.918 -34.337 1.00 44.06 387 PRO A O 1
ATOM 3074 N N . PRO A 1 388 ? 2.880 -9.954 -35.049 1.00 49.03 388 PRO A N 1
ATOM 3075 C CA . PRO A 1 388 ? 3.421 -9.870 -33.694 1.00 49.03 388 PRO A CA 1
ATOM 3076 C C . PRO A 1 388 ? 3.240 -8.468 -33.088 1.00 49.03 388 PRO A C 1
ATOM 3078 O O . PRO A 1 388 ? 3.851 -7.495 -33.543 1.00 49.03 388 PRO A O 1
ATOM 3081 N N . LEU A 1 389 ? 2.460 -8.403 -32.008 1.00 46.22 389 LEU A N 1
ATOM 3082 C CA . LEU A 1 389 ? 2.251 -7.225 -31.166 1.00 46.22 389 LEU A CA 1
ATOM 3083 C C . LEU A 1 389 ? 3.199 -7.256 -29.947 1.00 46.22 389 LEU A C 1
ATOM 3085 O O . LEU A 1 389 ? 3.657 -8.326 -29.540 1.00 46.22 389 LEU A O 1
ATOM 3089 N N . LYS A 1 390 ? 3.617 -6.099 -29.420 1.00 49.59 390 LYS A N 1
ATOM 3090 C CA . LYS A 1 390 ? 4.544 -6.011 -28.270 1.00 49.59 390 LYS A CA 1
ATOM 3091 C C . LYS A 1 390 ? 4.350 -4.710 -27.494 1.00 49.59 390 LYS A C 1
ATOM 3093 O O . LYS A 1 390 ? 4.271 -3.651 -28.120 1.00 49.59 390 LYS A O 1
ATOM 3098 N N . VAL A 1 391 ? 4.357 -4.808 -26.168 1.00 48.53 391 VAL A N 1
ATOM 3099 C CA . VAL A 1 391 ? 4.090 -3.717 -25.216 1.00 48.53 391 VAL A CA 1
ATOM 3100 C C . VAL A 1 391 ? 5.342 -3.407 -24.397 1.00 48.53 391 VAL A C 1
ATOM 3102 O O . VAL A 1 391 ? 6.024 -4.348 -23.996 1.00 48.53 391 VAL A O 1
ATOM 3105 N N . ALA A 1 392 ? 5.657 -2.128 -24.169 1.00 48.41 392 ALA A N 1
ATOM 3106 C CA . ALA A 1 392 ? 6.756 -1.680 -23.301 1.00 48.41 392 ALA A CA 1
ATOM 3107 C C . ALA A 1 392 ? 6.244 -1.197 -21.930 1.00 48.41 392 ALA A C 1
ATOM 3109 O O . ALA A 1 392 ? 5.215 -0.518 -21.898 1.00 48.41 392 ALA A O 1
ATOM 3110 N N . LEU A 1 393 ? 6.951 -1.548 -20.843 1.00 48.75 393 LEU A N 1
ATOM 3111 C CA . LEU A 1 393 ? 6.531 -1.300 -19.452 1.00 48.75 393 LEU A CA 1
ATOM 3112 C C . LEU A 1 393 ? 7.580 -0.514 -18.615 1.00 48.75 393 LEU A C 1
ATOM 3114 O O . LEU A 1 393 ? 8.778 -0.731 -18.818 1.00 48.75 393 LEU A O 1
ATOM 3118 N N . ASP A 1 394 ? 7.127 0.322 -17.662 1.00 49.44 394 ASP A N 1
ATOM 3119 C CA . ASP A 1 394 ? 7.904 1.238 -16.776 1.00 49.44 394 ASP A CA 1
ATOM 3120 C C . ASP A 1 394 ? 7.767 0.895 -15.256 1.00 49.44 394 ASP A C 1
ATOM 3122 O O . ASP A 1 394 ? 6.757 0.330 -14.833 1.00 49.44 394 ASP A O 1
ATOM 3126 N N . ILE A 1 395 ? 8.760 1.240 -14.413 1.00 55.81 395 ILE A N 1
ATOM 3127 C CA . ILE A 1 395 ? 8.996 0.726 -13.032 1.00 55.81 395 ILE A CA 1
ATOM 3128 C C . ILE A 1 395 ? 9.042 1.860 -11.963 1.00 55.81 395 ILE A C 1
ATOM 3130 O O . ILE A 1 395 ? 9.636 1.747 -10.889 1.00 55.81 395 ILE A O 1
ATOM 3134 N N . LYS A 1 396 ? 8.365 2.980 -12.235 1.00 55.84 396 LYS A N 1
ATOM 3135 C CA . LYS A 1 396 ? 8.443 4.283 -11.536 1.00 55.84 396 LYS A CA 1
ATOM 3136 C C . LYS A 1 396 ? 8.490 4.321 -9.987 1.00 55.84 396 LYS A C 1
ATOM 3138 O O . LYS A 1 396 ? 9.252 5.118 -9.440 1.00 55.84 396 LYS A O 1
ATOM 3143 N N . HIS A 1 397 ? 7.667 3.571 -9.240 1.00 51.16 397 HIS A N 1
ATOM 3144 C CA . HIS A 1 397 ? 7.508 3.824 -7.784 1.00 51.16 397 HIS A CA 1
ATOM 3145 C C . HIS A 1 397 ? 8.458 3.021 -6.888 1.00 51.16 397 HIS A C 1
ATOM 3147 O O . HIS A 1 397 ? 8.909 3.552 -5.872 1.00 51.16 397 HIS A O 1
ATOM 3153 N N . GLY A 1 398 ? 8.837 1.800 -7.282 1.00 54.31 398 GLY A N 1
ATOM 3154 C CA . GLY A 1 398 ? 9.849 1.027 -6.553 1.00 54.31 398 GLY A CA 1
ATOM 3155 C C . GLY A 1 398 ? 11.170 1.795 -6.467 1.00 54.31 398 GLY A C 1
ATOM 3156 O O . GLY A 1 398 ? 11.750 1.925 -5.392 1.00 54.31 398 GLY A O 1
ATOM 3157 N N . LEU A 1 399 ? 11.577 2.424 -7.574 1.00 54.88 399 LEU A N 1
ATOM 3158 C CA . LEU A 1 399 ? 12.809 3.210 -7.701 1.00 54.88 399 LEU A CA 1
ATOM 3159 C C . LEU A 1 399 ? 12.980 4.293 -6.625 1.00 54.88 399 LEU A C 1
ATOM 3161 O O . LEU A 1 399 ? 14.076 4.466 -6.092 1.00 54.88 399 LEU A O 1
ATOM 3165 N N . ARG A 1 400 ? 11.909 5.020 -6.285 1.00 64.00 400 ARG A N 1
ATOM 3166 C CA . ARG A 1 400 ? 11.957 6.117 -5.302 1.00 64.00 400 ARG A CA 1
ATOM 3167 C C . ARG A 1 400 ? 12.166 5.608 -3.878 1.00 64.00 400 ARG A C 1
ATOM 3169 O O . ARG A 1 400 ? 12.967 6.177 -3.140 1.00 64.00 400 ARG A O 1
ATOM 3176 N N . LEU A 1 401 ? 11.482 4.524 -3.524 1.00 63.56 401 LEU A N 1
ATOM 3177 C CA . LEU A 1 401 ? 11.556 3.912 -2.199 1.00 63.56 401 LEU A CA 1
ATOM 3178 C C . LEU A 1 401 ? 12.904 3.232 -1.970 1.00 63.56 401 LEU A C 1
ATOM 3180 O O . LEU A 1 401 ? 13.508 3.402 -0.914 1.00 63.56 401 LEU A O 1
ATOM 3184 N N . ILE A 1 402 ? 13.418 2.517 -2.974 1.00 58.97 402 ILE A N 1
ATOM 3185 C CA . ILE A 1 402 ? 14.730 1.876 -2.843 1.00 58.97 402 ILE A CA 1
ATOM 3186 C C . ILE A 1 402 ? 15.841 2.937 -2.841 1.00 58.97 402 ILE A C 1
ATOM 3188 O O . ILE A 1 402 ? 16.806 2.818 -2.091 1.00 58.97 402 ILE A O 1
ATOM 3192 N N . ARG A 1 403 ? 15.689 4.031 -3.609 1.00 64.12 403 ARG A N 1
ATOM 3193 C CA . ARG A 1 403 ? 16.601 5.185 -3.521 1.00 64.12 403 ARG A CA 1
ATOM 3194 C C . ARG A 1 403 ? 16.658 5.735 -2.098 1.00 64.12 403 ARG A C 1
ATOM 3196 O O . ARG A 1 403 ? 17.756 5.990 -1.610 1.00 64.12 403 ARG A O 1
ATOM 3203 N N . TRP A 1 404 ? 15.505 5.915 -1.457 1.00 80.56 404 TRP A N 1
ATOM 3204 C CA . TRP A 1 404 ? 15.447 6.363 -0.071 1.00 80.56 404 TRP A CA 1
ATOM 3205 C C . TRP A 1 404 ? 16.152 5.385 0.873 1.00 80.56 404 TRP A C 1
ATOM 3207 O O . TRP A 1 404 ? 17.034 5.803 1.620 1.00 80.56 404 TRP A O 1
ATOM 3217 N N . LEU A 1 405 ? 15.823 4.088 0.790 1.00 72.38 405 LEU A N 1
ATOM 3218 C CA . LEU A 1 405 ? 16.385 3.062 1.675 1.00 72.38 405 LEU A CA 1
ATOM 3219 C C . LEU A 1 405 ? 17.911 3.009 1.582 1.00 72.38 405 LEU A C 1
ATOM 3221 O O . LEU A 1 405 ? 18.586 2.904 2.599 1.00 72.38 405 LEU A O 1
ATOM 3225 N N . ASN A 1 406 ? 18.464 3.174 0.384 1.00 63.69 406 ASN A N 1
ATOM 3226 C CA . ASN A 1 406 ? 19.908 3.087 0.200 1.00 63.69 406 ASN A CA 1
ATOM 3227 C C . ASN A 1 406 ? 20.620 4.336 0.718 1.00 63.69 406 ASN A C 1
ATOM 3229 O O . ASN A 1 406 ? 21.645 4.218 1.380 1.00 63.69 406 ASN A O 1
ATOM 3233 N N . ILE A 1 407 ? 20.058 5.533 0.500 1.00 73.50 407 ILE A N 1
ATOM 3234 C CA . ILE A 1 407 ? 20.591 6.755 1.126 1.00 73.50 407 ILE A CA 1
ATOM 3235 C C . ILE A 1 407 ? 20.507 6.638 2.656 1.00 73.50 407 ILE A C 1
ATOM 3237 O O . ILE A 1 407 ? 21.435 7.048 3.353 1.00 73.50 407 ILE A O 1
ATOM 3241 N N . PHE A 1 408 ? 19.444 6.024 3.181 1.00 83.38 408 PHE A N 1
ATOM 3242 C CA . PHE A 1 408 ? 19.310 5.737 4.604 1.00 83.38 408 PHE A CA 1
ATOM 3243 C C . PHE A 1 408 ? 20.410 4.789 5.098 1.00 83.38 408 PHE A C 1
ATOM 3245 O O . PHE A 1 408 ? 21.099 5.132 6.054 1.00 83.38 408 PHE A O 1
ATOM 3252 N N . THR A 1 409 ? 20.675 3.668 4.421 1.00 75.75 409 THR A N 1
ATOM 3253 C CA . THR A 1 409 ? 21.765 2.739 4.778 1.00 75.75 409 THR A CA 1
ATOM 3254 C C . THR A 1 409 ? 23.159 3.382 4.719 1.00 75.75 409 THR A C 1
ATOM 3256 O O . THR A 1 409 ? 23.978 3.115 5.601 1.00 75.75 409 THR A O 1
ATOM 3259 N N . ILE A 1 410 ? 23.421 4.278 3.760 1.00 72.94 410 ILE A N 1
ATOM 3260 C CA . ILE A 1 410 ? 24.665 5.072 3.713 1.00 72.94 410 ILE A CA 1
ATOM 3261 C C . ILE A 1 410 ? 24.771 5.950 4.950 1.00 72.94 410 ILE A C 1
ATOM 3263 O O . ILE A 1 410 ? 25.756 5.908 5.691 1.00 72.94 410 ILE A O 1
ATOM 3267 N N . LYS A 1 411 ? 23.736 6.762 5.180 1.00 82.25 411 LYS A N 1
ATOM 3268 C CA . LYS A 1 411 ? 23.709 7.748 6.259 1.00 82.25 411 LYS A CA 1
ATOM 3269 C C . LYS A 1 411 ? 23.703 7.074 7.633 1.00 82.25 411 LYS A C 1
ATOM 3271 O O . LYS A 1 411 ? 24.281 7.617 8.573 1.00 82.25 411 LYS A O 1
ATOM 3276 N N . LEU A 1 412 ? 23.211 5.836 7.743 1.00 82.12 412 LEU A N 1
ATOM 3277 C CA . LEU A 1 412 ? 23.406 4.989 8.922 1.00 82.12 412 LEU A CA 1
ATOM 3278 C C . LEU A 1 412 ? 24.880 4.761 9.263 1.00 82.12 412 LEU A C 1
ATOM 3280 O O . LEU A 1 412 ? 25.153 4.427 10.404 1.00 82.12 412 LEU A O 1
ATOM 3284 N N . ARG A 1 413 ? 25.835 4.943 8.349 1.00 80.31 413 ARG A N 1
ATOM 3285 C CA . ARG A 1 413 ? 27.276 4.807 8.628 1.00 80.31 413 ARG A CA 1
ATOM 3286 C C . ARG A 1 413 ? 28.016 6.139 8.590 1.00 80.31 413 ARG A C 1
ATOM 3288 O O . ARG A 1 413 ? 28.954 6.322 9.355 1.00 80.31 413 ARG A O 1
ATOM 3295 N N . THR A 1 414 ? 27.604 7.050 7.710 1.00 82.19 414 THR A N 1
ATOM 3296 C CA . THR A 1 414 ? 28.364 8.273 7.406 1.00 82.19 414 THR A CA 1
ATOM 3297 C C . THR A 1 414 ? 27.854 9.525 8.103 1.00 82.19 414 THR A C 1
ATOM 3299 O O . THR A 1 414 ? 28.648 10.429 8.330 1.00 82.19 414 THR A O 1
ATOM 3302 N N . ALA A 1 415 ? 26.564 9.597 8.453 1.00 85.88 415 ALA A N 1
ATOM 3303 C CA . ALA A 1 415 ? 26.002 10.800 9.062 1.00 85.88 415 ALA A CA 1
ATOM 3304 C C . ALA A 1 415 ? 26.657 11.090 10.419 1.00 85.88 415 ALA A C 1
ATOM 3306 O O . ALA A 1 415 ? 26.883 10.172 11.216 1.00 85.88 415 ALA A O 1
ATOM 3307 N N . THR A 1 416 ? 26.942 12.350 10.706 1.00 87.06 416 THR A N 1
ATOM 3308 C CA . THR A 1 416 ? 27.469 12.769 12.016 1.00 87.06 416 THR A CA 1
ATOM 3309 C C . THR A 1 416 ? 26.526 13.724 12.733 1.00 87.06 416 THR A C 1
ATOM 3311 O O . THR A 1 416 ? 26.632 13.870 13.950 1.00 87.06 416 THR A O 1
ATOM 3314 N N . SER A 1 417 ? 25.565 14.307 12.013 1.00 87.38 417 SER A N 1
ATOM 3315 C CA . SER A 1 417 ? 24.576 15.236 12.554 1.00 87.38 417 SER A CA 1
ATOM 3316 C C . SER A 1 417 ? 23.163 14.977 12.012 1.00 87.38 417 SER A C 1
ATOM 3318 O O . SER A 1 417 ? 22.933 14.058 11.221 1.00 87.38 417 SER A O 1
ATOM 3320 N N . TRP A 1 418 ? 22.180 15.757 12.465 1.00 85.00 418 TRP A N 1
ATOM 3321 C CA . TRP A 1 418 ? 20.795 15.636 11.998 1.00 85.00 418 TRP A CA 1
ATOM 3322 C C . TRP A 1 418 ? 20.596 16.263 10.610 1.00 85.00 418 TRP A C 1
ATOM 3324 O O . TRP A 1 418 ? 19.764 15.781 9.838 1.00 85.00 418 TRP A O 1
ATOM 3334 N N . GLU A 1 419 ? 21.383 17.286 10.258 1.00 88.94 419 GLU A N 1
ATOM 3335 C CA . GLU A 1 419 ? 21.372 17.945 8.947 1.00 88.94 419 GLU A CA 1
ATOM 3336 C C . GLU A 1 419 ? 21.644 16.933 7.831 1.00 88.94 419 GLU A C 1
ATOM 3338 O O . GLU A 1 419 ? 20.988 16.957 6.787 1.00 88.94 419 GLU A O 1
ATOM 3343 N N . ASP A 1 420 ? 22.527 15.967 8.095 1.00 87.19 420 ASP A N 1
ATOM 3344 C CA . ASP A 1 420 ? 22.839 14.873 7.184 1.00 87.19 420 ASP A CA 1
ATOM 3345 C C . ASP A 1 420 ? 21.623 14.012 6.814 1.00 87.19 420 ASP A C 1
ATOM 3347 O O . ASP A 1 420 ? 21.608 13.414 5.736 1.00 87.19 420 ASP A O 1
ATOM 3351 N N . LEU A 1 421 ? 20.624 13.922 7.692 1.00 89.56 421 LEU A N 1
ATOM 3352 C CA . LEU A 1 421 ? 19.431 13.090 7.524 1.00 89.56 421 LEU A CA 1
ATOM 3353 C C . LEU A 1 421 ? 18.223 13.878 6.985 1.00 89.56 421 LEU A C 1
ATOM 3355 O O . LEU A 1 421 ? 17.191 13.281 6.674 1.00 89.56 421 LEU A O 1
ATOM 3359 N N . SER A 1 422 ? 18.349 15.197 6.811 1.00 87.94 422 SER A N 1
ATOM 3360 C CA . SER A 1 422 ? 17.255 16.086 6.384 1.00 87.94 422 SER A CA 1
ATOM 3361 C C . SER A 1 422 ? 16.714 15.812 4.973 1.00 87.94 422 SER A C 1
ATOM 3363 O O . SER A 1 422 ? 15.557 16.117 4.670 1.00 87.94 422 SER A O 1
ATOM 3365 N N . ASP A 1 423 ? 17.510 15.185 4.106 1.00 85.19 423 ASP A N 1
ATOM 3366 C CA . ASP A 1 423 ? 17.079 14.761 2.768 1.00 85.19 423 ASP A CA 1
ATOM 3367 C C . ASP A 1 423 ? 16.264 13.466 2.776 1.00 85.19 423 ASP A C 1
ATOM 3369 O O . ASP A 1 423 ? 15.516 13.200 1.834 1.00 85.19 423 ASP A O 1
ATOM 3373 N N . LEU A 1 424 ? 16.385 12.671 3.840 1.00 87.81 424 LEU A N 1
ATOM 3374 C CA . LEU A 1 424 ? 15.657 11.420 4.010 1.00 87.81 424 LEU A CA 1
ATOM 3375 C C . LEU A 1 424 ? 14.330 11.644 4.719 1.00 87.81 424 LEU A C 1
ATOM 3377 O O . LEU A 1 424 ? 13.332 11.031 4.364 1.00 87.81 424 LEU A O 1
ATOM 3381 N N . PHE A 1 425 ? 14.282 12.509 5.715 1.00 91.50 425 PHE A N 1
ATOM 3382 C CA . PHE A 1 425 ? 13.116 12.630 6.579 1.00 91.50 425 PHE A CA 1
ATOM 3383 C C . PHE A 1 425 ? 12.445 13.989 6.406 1.00 91.50 425 PHE A C 1
ATOM 3385 O O . PHE A 1 425 ? 13.097 14.994 6.117 1.00 91.50 425 PHE A O 1
ATOM 3392 N N . THR A 1 426 ? 11.124 14.037 6.561 1.00 88.12 426 THR A N 1
ATOM 3393 C CA . THR A 1 426 ? 10.434 15.323 6.707 1.00 88.12 426 THR A CA 1
ATOM 3394 C C . THR A 1 426 ? 10.820 15.966 8.044 1.00 88.12 426 THR A C 1
ATOM 3396 O O . THR A 1 426 ? 11.212 15.281 8.986 1.00 88.12 426 THR A O 1
ATOM 3399 N N . SER A 1 427 ? 10.707 17.290 8.165 1.00 85.56 427 SER A N 1
ATOM 3400 C CA . SER A 1 427 ? 11.016 17.984 9.428 1.00 85.56 427 SER A CA 1
ATOM 3401 C C . SER A 1 427 ? 10.135 17.502 10.590 1.00 85.56 427 SER A C 1
ATOM 3403 O O . SER A 1 427 ? 10.604 17.397 11.722 1.00 85.56 427 SER A O 1
ATOM 3405 N N . ASN A 1 428 ? 8.883 17.150 10.291 1.00 80.88 428 ASN A N 1
ATOM 3406 C CA . ASN A 1 428 ? 7.889 16.595 11.209 1.00 80.88 428 ASN A CA 1
ATOM 3407 C C . ASN A 1 428 ? 7.858 15.052 11.232 1.00 80.88 428 ASN A C 1
ATOM 3409 O O . ASN A 1 428 ? 6.837 14.471 11.606 1.00 80.88 428 ASN A O 1
ATOM 3413 N N . CYS A 1 429 ? 8.935 14.379 10.811 1.00 86.81 429 CYS A N 1
ATOM 3414 C CA . CYS A 1 429 ? 8.959 12.921 10.739 1.00 86.81 429 CYS A CA 1
ATOM 3415 C C . CYS A 1 429 ? 8.771 12.258 12.106 1.00 86.81 429 CYS A C 1
ATOM 3417 O O . CYS A 1 429 ? 9.072 12.841 13.150 1.00 86.81 429 CYS A O 1
ATOM 3419 N N . ARG A 1 430 ? 8.345 10.997 12.103 1.00 82.94 430 ARG A N 1
ATOM 3420 C CA . ARG A 1 430 ? 8.193 10.193 13.316 1.00 82.94 430 ARG A CA 1
ATOM 3421 C C . ARG A 1 430 ? 8.844 8.837 13.197 1.00 82.94 430 ARG A C 1
ATOM 3423 O O . ARG A 1 430 ? 8.914 8.254 12.115 1.00 82.94 430 ARG A O 1
ATOM 3430 N N . TRP A 1 431 ? 9.256 8.323 14.344 1.00 87.06 431 TRP A N 1
ATOM 3431 C CA . TRP A 1 431 ? 9.879 7.018 14.460 1.00 87.06 431 TRP A CA 1
ATOM 3432 C C . TRP A 1 431 ? 9.314 6.278 15.665 1.00 87.06 431 TRP A C 1
ATOM 3434 O O . TRP A 1 431 ? 9.270 6.831 16.761 1.00 87.06 431 TRP A O 1
ATOM 3444 N N . SER A 1 432 ? 8.882 5.035 15.472 1.00 84.06 432 SER A N 1
ATOM 3445 C CA . SER A 1 432 ? 8.500 4.130 16.555 1.00 84.06 432 SER A CA 1
ATOM 3446 C C . SER A 1 432 ? 9.319 2.852 16.472 1.00 84.06 432 SER A C 1
ATOM 3448 O O . SER A 1 432 ? 9.212 2.130 15.480 1.00 84.06 432 SER A O 1
ATOM 3450 N N . ASP A 1 433 ? 10.102 2.566 17.509 1.00 84.25 433 ASP A N 1
ATOM 3451 C CA . ASP A 1 433 ? 10.839 1.315 17.651 1.00 84.25 433 ASP A CA 1
ATOM 3452 C C . ASP A 1 433 ? 10.166 0.392 18.666 1.00 84.25 433 ASP A C 1
ATOM 3454 O O . ASP A 1 433 ? 10.060 0.714 19.851 1.00 84.25 433 ASP A O 1
ATOM 3458 N N . LEU A 1 434 ? 9.692 -0.758 18.183 1.00 83.12 434 LEU A N 1
ATOM 3459 C CA . LEU A 1 434 ? 9.085 -1.816 18.980 1.00 83.12 434 LEU A CA 1
ATOM 3460 C C . LEU A 1 434 ? 10.097 -2.965 19.157 1.00 83.12 434 LEU A C 1
ATOM 3462 O O . LEU A 1 434 ? 9.913 -4.062 18.620 1.00 83.12 434 LEU A O 1
ATOM 3466 N N . LEU A 1 435 ? 11.174 -2.676 19.900 1.00 78.25 435 LEU A N 1
ATOM 3467 C CA . LEU A 1 435 ? 12.266 -3.592 20.273 1.00 78.25 435 LEU A CA 1
ATOM 3468 C C . LEU A 1 435 ? 13.211 -4.032 19.133 1.00 78.25 435 LEU A C 1
ATOM 3470 O O . LEU A 1 435 ? 13.929 -5.026 19.263 1.00 78.25 435 LEU A O 1
ATOM 3474 N N . SER A 1 436 ? 13.230 -3.325 17.997 1.00 84.31 436 SER A N 1
ATOM 3475 C CA . SER A 1 436 ? 14.057 -3.711 16.840 1.00 84.31 436 SER A CA 1
ATOM 3476 C C . SER A 1 436 ? 15.524 -3.347 17.048 1.00 84.31 436 SER A C 1
ATOM 3478 O O . SER A 1 436 ? 16.409 -4.171 16.802 1.00 84.31 436 SER A O 1
ATOM 3480 N N . HIS A 1 437 ? 15.778 -2.108 17.482 1.00 81.38 437 HIS A N 1
ATOM 3481 C CA . HIS A 1 437 ? 17.129 -1.562 17.670 1.00 81.38 437 HIS A CA 1
ATOM 3482 C C . HIS A 1 437 ? 17.427 -1.200 19.118 1.00 81.38 437 HIS A C 1
ATOM 3484 O O . HIS A 1 437 ? 18.571 -1.324 19.546 1.00 81.38 437 HIS A O 1
ATOM 3490 N N . SER A 1 438 ? 16.410 -0.777 19.859 1.00 71.81 438 SER A N 1
ATOM 3491 C CA . SER A 1 438 ? 16.505 -0.450 21.271 1.00 71.81 438 SER A CA 1
ATOM 3492 C C . SER A 1 438 ? 15.904 -1.549 22.141 1.00 71.81 438 SER A C 1
ATOM 3494 O O . SER A 1 438 ? 15.185 -2.437 21.680 1.00 71.81 438 SER A O 1
ATOM 3496 N N . SER A 1 439 ? 16.245 -1.483 23.419 1.00 64.25 439 SER A N 1
ATOM 3497 C CA . SER A 1 439 ? 15.788 -2.371 24.486 1.00 64.25 439 SER A CA 1
ATOM 3498 C C . SER A 1 439 ? 14.435 -2.015 25.079 1.00 64.25 439 SER A C 1
ATOM 3500 O O . SER A 1 439 ? 13.893 -2.751 25.896 1.00 64.25 439 SER A O 1
ATOM 3502 N N . ARG A 1 440 ? 13.866 -0.899 24.629 1.00 66.50 440 ARG A N 1
ATOM 3503 C CA . ARG A 1 440 ? 12.617 -0.337 25.122 1.00 66.50 440 ARG A CA 1
ATOM 3504 C C . ARG A 1 440 ? 11.736 0.094 23.966 1.00 66.50 440 ARG A C 1
ATOM 3506 O O . ARG A 1 440 ? 12.193 0.306 22.850 1.00 66.50 440 ARG A O 1
ATOM 3513 N N . PHE A 1 441 ? 10.460 0.294 24.250 1.00 69.88 441 PHE A N 1
ATOM 3514 C CA . PHE A 1 441 ? 9.589 0.995 23.320 1.00 69.88 441 PHE A CA 1
ATOM 3515 C C . PHE A 1 441 ? 10.042 2.446 23.183 1.00 69.88 441 PHE A C 1
ATOM 3517 O O . PHE A 1 441 ? 10.128 3.167 24.177 1.00 69.88 441 PHE A O 1
ATOM 3524 N N . CYS A 1 442 ? 10.323 2.871 21.955 1.00 72.81 442 CYS A N 1
ATOM 3525 C CA . CYS A 1 442 ? 10.755 4.231 21.664 1.00 72.81 442 CYS A CA 1
ATOM 3526 C C . CYS A 1 442 ? 9.778 4.884 20.687 1.00 72.81 442 CYS A C 1
ATOM 3528 O O . CYS A 1 442 ? 9.463 4.302 19.649 1.00 72.81 442 CYS A O 1
ATOM 3530 N N . LYS A 1 443 ? 9.303 6.092 21.002 1.00 77.44 443 LYS A N 1
ATOM 3531 C CA . LYS A 1 443 ? 8.500 6.933 20.107 1.00 77.44 443 LYS A CA 1
ATOM 3532 C C . LYS A 1 443 ? 9.130 8.315 20.038 1.00 77.44 443 LYS A C 1
ATOM 3534 O O . LYS A 1 443 ? 9.286 8.975 21.058 1.00 77.44 443 LYS A O 1
ATOM 3539 N N . LEU A 1 444 ? 9.471 8.745 18.833 1.00 81.19 444 LEU A N 1
ATOM 3540 C CA . LEU A 1 444 ? 10.188 9.988 18.572 1.00 81.19 444 LEU A CA 1
ATOM 3541 C C . LEU A 1 444 ? 9.427 10.812 17.542 1.00 81.19 444 LEU A C 1
ATOM 3543 O O . LEU A 1 444 ? 8.804 10.266 16.622 1.00 81.19 444 LEU A O 1
ATOM 3547 N N . SER A 1 445 ? 9.491 12.130 17.692 1.00 83.19 445 SER A N 1
ATOM 3548 C CA . SER A 1 445 ? 8.826 13.081 16.810 1.00 83.19 445 SER A CA 1
ATOM 3549 C C . SER A 1 445 ? 9.768 14.227 16.477 1.00 83.19 445 SER A C 1
ATOM 3551 O O . SER A 1 445 ? 10.369 14.816 17.363 1.00 83.19 445 SER A O 1
ATOM 3553 N N . GLY A 1 446 ? 9.839 14.575 15.198 1.00 85.69 446 GLY A N 1
ATOM 3554 C CA . GLY A 1 446 ? 10.745 15.590 14.682 1.00 85.69 446 GLY A CA 1
ATOM 3555 C C . GLY A 1 446 ? 12.099 15.020 14.262 1.00 85.69 446 GLY A C 1
ATOM 3556 O O . GLY A 1 446 ? 12.619 14.065 14.842 1.00 85.69 446 GLY A O 1
ATOM 3557 N N . LEU A 1 447 ? 12.677 15.638 13.233 1.00 90.88 447 LEU A N 1
ATOM 3558 C CA . LEU A 1 447 ? 13.931 15.197 12.620 1.00 90.88 447 LEU A CA 1
ATOM 3559 C C . LEU A 1 447 ? 15.092 15.084 13.615 1.00 90.88 447 LEU A C 1
ATOM 3561 O O . LEU A 1 447 ? 15.865 14.136 13.535 1.00 90.88 447 LEU A O 1
ATOM 3565 N N . HIS A 1 448 ? 15.214 16.028 14.548 1.00 91.12 448 HIS A N 1
ATOM 3566 C CA . HIS A 1 448 ? 16.329 16.064 15.493 1.00 91.12 448 HIS A CA 1
ATOM 3567 C C . HIS A 1 448 ? 16.361 14.816 16.393 1.00 91.12 448 HIS A C 1
ATOM 3569 O O . HIS A 1 448 ? 17.392 14.152 16.507 1.00 91.12 448 HIS A O 1
ATOM 3575 N N . ASP A 1 449 ? 15.230 14.468 17.007 1.00 88.38 449 ASP A N 1
ATOM 3576 C CA . ASP A 1 449 ? 15.146 13.329 17.926 1.00 88.38 449 ASP A CA 1
ATOM 3577 C C . ASP A 1 449 ? 15.297 11.998 17.189 1.00 88.38 449 ASP A C 1
ATOM 3579 O O . ASP A 1 449 ? 16.019 11.108 17.644 1.00 88.38 449 ASP A O 1
ATOM 3583 N N . VAL A 1 450 ? 14.691 11.893 16.001 1.00 90.50 450 VAL A N 1
ATOM 3584 C CA . VAL A 1 450 ? 14.848 10.731 15.116 1.00 90.50 450 VAL A CA 1
ATOM 3585 C C . VAL A 1 450 ? 16.309 10.559 14.696 1.00 90.50 450 VAL A C 1
ATOM 3587 O O . VAL A 1 450 ? 16.848 9.456 14.780 1.00 90.50 450 VAL A O 1
ATOM 3590 N N . ALA A 1 451 ? 16.985 11.640 14.303 1.00 91.50 451 ALA A N 1
ATOM 3591 C CA . ALA A 1 451 ? 18.397 11.611 13.941 1.00 91.50 451 ALA A CA 1
ATOM 3592 C C . ALA A 1 451 ? 19.283 11.179 15.112 1.00 91.50 451 ALA A C 1
ATOM 3594 O O . ALA A 1 451 ? 20.145 10.318 14.941 1.00 91.50 451 ALA A O 1
ATOM 3595 N N . LYS A 1 452 ? 19.049 11.722 16.312 1.00 90.19 452 LYS A N 1
ATOM 3596 C CA . LYS A 1 452 ? 19.800 11.350 17.516 1.00 90.19 452 LYS A CA 1
ATOM 3597 C C . LYS A 1 452 ? 19.697 9.849 17.800 1.00 90.19 452 LYS A C 1
ATOM 3599 O O . LYS A 1 452 ? 20.725 9.201 17.979 1.00 90.19 452 LYS A O 1
ATOM 3604 N N . PHE A 1 453 ? 18.488 9.291 17.758 1.00 88.69 453 PHE A N 1
ATOM 3605 C CA . PHE A 1 453 ? 18.256 7.855 17.947 1.00 88.69 453 PHE A CA 1
ATOM 3606 C C . PHE A 1 453 ? 18.907 6.998 16.857 1.00 88.69 453 PHE A C 1
ATOM 3608 O O . PHE A 1 453 ? 19.502 5.960 17.139 1.00 88.69 453 PHE A O 1
ATOM 3615 N N . ILE A 1 454 ? 18.857 7.444 15.599 1.00 89.31 454 ILE A N 1
ATOM 3616 C CA . ILE A 1 454 ? 19.539 6.758 14.498 1.00 89.31 454 ILE A CA 1
ATOM 3617 C C . ILE A 1 454 ? 21.054 6.688 14.746 1.00 89.31 454 ILE A C 1
ATOM 3619 O O . ILE A 1 454 ? 21.672 5.633 14.580 1.00 89.31 454 ILE A O 1
ATOM 3623 N N . LEU A 1 455 ? 21.658 7.809 15.142 1.00 87.12 455 LEU A N 1
ATOM 3624 C CA . LEU A 1 455 ? 23.100 7.917 15.356 1.00 87.12 455 LEU A CA 1
ATOM 3625 C C . LEU A 1 455 ? 23.571 7.168 16.614 1.00 87.12 455 LEU A C 1
ATOM 3627 O O . LEU A 1 455 ? 24.714 6.714 16.640 1.00 87.12 455 LEU A O 1
ATOM 3631 N N . GLN A 1 456 ? 22.717 7.031 17.632 1.00 84.75 456 GLN A N 1
ATOM 3632 C CA . GLN A 1 456 ? 23.066 6.421 18.918 1.00 84.75 456 GLN A CA 1
ATOM 3633 C C . GLN A 1 456 ? 22.656 4.949 19.000 1.00 84.75 456 GLN A C 1
ATOM 3635 O O . GLN A 1 456 ? 23.521 4.101 19.195 1.00 84.75 456 GLN A O 1
ATOM 3640 N N . ASP A 1 457 ? 21.379 4.630 18.807 1.00 83.06 457 ASP A N 1
ATOM 3641 C CA . ASP A 1 457 ? 20.808 3.308 19.089 1.00 83.06 457 ASP A CA 1
ATOM 3642 C C . ASP A 1 457 ? 20.797 2.404 17.848 1.00 83.06 457 ASP A C 1
ATOM 3644 O O . ASP A 1 457 ? 21.275 1.265 17.873 1.00 83.06 457 ASP A O 1
ATOM 3648 N N . VAL A 1 458 ? 20.314 2.922 16.711 1.00 84.25 458 VAL A N 1
ATOM 3649 C CA . VAL A 1 458 ? 20.170 2.121 15.479 1.00 84.25 458 VAL A CA 1
ATOM 3650 C C . VAL A 1 458 ? 21.523 1.588 15.016 1.00 84.25 458 VAL A C 1
ATOM 3652 O O . VAL A 1 458 ? 21.638 0.408 14.680 1.00 84.25 458 VAL A O 1
ATOM 3655 N N . ARG A 1 459 ? 22.578 2.408 15.069 1.00 83.19 459 ARG A N 1
ATOM 3656 C CA . ARG A 1 459 ? 23.948 1.987 14.730 1.00 83.19 459 ARG A CA 1
ATOM 3657 C C . ARG A 1 459 ? 24.472 0.858 15.616 1.00 83.19 459 ARG A C 1
ATOM 3659 O O . ARG A 1 459 ? 25.108 -0.065 15.102 1.00 83.19 459 ARG A O 1
ATOM 3666 N N . GLN A 1 460 ? 24.202 0.911 16.919 1.00 81.38 460 GLN A N 1
ATOM 3667 C CA . GLN A 1 460 ? 24.720 -0.063 17.885 1.00 81.38 460 GLN A CA 1
ATOM 3668 C C . GLN A 1 460 ? 24.150 -1.465 17.664 1.00 81.38 460 GLN A C 1
ATOM 3670 O O . GLN A 1 460 ? 24.877 -2.450 17.791 1.00 81.38 460 GLN A O 1
ATOM 3675 N N . SER A 1 461 ? 22.897 -1.556 17.216 1.00 80.62 461 SER A N 1
ATOM 3676 C CA . SER A 1 461 ? 22.237 -2.829 16.890 1.00 80.62 461 SER A CA 1
ATOM 3677 C C . SER A 1 461 ? 22.780 -3.537 15.630 1.00 80.62 461 SER A C 1
ATOM 3679 O O . SER A 1 461 ? 22.330 -4.633 15.284 1.00 80.62 461 SER A O 1
ATOM 3681 N N . LYS A 1 462 ? 23.741 -2.911 14.925 1.00 82.44 462 LYS A N 1
ATOM 3682 C CA . LYS A 1 462 ? 24.436 -3.418 13.725 1.00 82.44 462 LYS A CA 1
ATOM 3683 C C . LYS A 1 462 ? 23.484 -4.008 12.673 1.00 82.44 462 LYS A C 1
ATOM 3685 O O . LYS A 1 462 ? 23.628 -5.191 12.339 1.00 82.44 462 LYS A O 1
ATOM 3690 N N . PRO A 1 463 ? 22.541 -3.217 12.134 1.00 83.81 463 PRO A N 1
ATOM 3691 C CA . PRO A 1 463 ? 21.532 -3.730 11.224 1.00 83.81 463 PRO A CA 1
ATOM 3692 C C . PRO A 1 463 ? 22.110 -4.147 9.865 1.00 83.81 463 PRO A C 1
ATOM 3694 O O . PRO A 1 463 ? 23.037 -3.511 9.353 1.00 83.81 463 PRO A O 1
ATOM 3697 N N . ARG A 1 464 ? 21.574 -5.229 9.288 1.00 79.81 464 ARG A N 1
ATOM 3698 C CA . ARG A 1 464 ? 22.026 -5.858 8.027 1.00 79.81 464 ARG A CA 1
ATOM 3699 C C . ARG A 1 464 ? 20.840 -6.412 7.243 1.00 79.81 464 ARG A C 1
ATOM 3701 O O . ARG A 1 464 ? 19.806 -6.703 7.836 1.00 79.81 464 ARG A O 1
ATOM 3708 N N . GLY A 1 465 ? 20.976 -6.569 5.932 1.00 70.00 465 GLY A N 1
ATOM 3709 C CA . GLY A 1 465 ? 19.939 -7.184 5.106 1.00 70.00 465 GLY A CA 1
ATOM 3710 C C . GLY A 1 465 ? 18.685 -6.336 4.930 1.00 70.00 465 GLY A C 1
ATOM 3711 O O . GLY A 1 465 ? 17.604 -6.902 4.788 1.00 70.00 465 GLY A O 1
ATOM 3712 N N . PHE A 1 466 ? 18.799 -5.000 4.955 1.00 72.94 466 PHE A N 1
ATOM 3713 C CA . PHE A 1 466 ? 17.666 -4.118 4.659 1.00 72.94 466 PHE A CA 1
ATOM 3714 C C . PHE A 1 466 ? 17.084 -4.438 3.279 1.00 72.94 466 PHE A C 1
ATOM 3716 O O . PHE A 1 466 ? 17.765 -4.356 2.259 1.00 72.94 466 PHE A O 1
ATOM 3723 N N . CYS A 1 467 ? 15.806 -4.796 3.249 1.00 65.25 467 CYS A N 1
ATOM 3724 C CA . CYS A 1 467 ? 15.107 -5.208 2.044 1.00 65.25 467 CYS A CA 1
ATOM 3725 C C . CYS A 1 467 ? 13.673 -4.680 2.065 1.00 65.25 467 CYS A C 1
ATOM 3727 O O . CYS A 1 467 ? 12.980 -4.812 3.072 1.00 65.25 467 CYS A O 1
ATOM 3729 N N . LEU A 1 468 ? 13.211 -4.106 0.952 1.00 66.44 468 LEU A N 1
ATOM 3730 C CA . LEU A 1 468 ? 11.794 -3.801 0.766 1.00 66.44 468 LEU A CA 1
ATOM 3731 C C . LEU A 1 468 ? 11.044 -5.068 0.353 1.00 66.44 468 LEU A C 1
ATOM 3733 O O . LEU A 1 468 ? 11.478 -5.788 -0.547 1.00 66.44 468 LEU A O 1
ATOM 3737 N N . LEU A 1 469 ? 9.903 -5.321 0.987 1.00 60.09 469 LEU A N 1
ATOM 3738 C CA . LEU A 1 469 ? 9.003 -6.403 0.599 1.00 60.09 469 LEU A CA 1
ATOM 3739 C C . LEU A 1 469 ? 7.978 -5.914 -0.444 1.00 60.09 469 LEU A C 1
ATOM 3741 O O . LEU A 1 469 ? 7.643 -4.727 -0.447 1.00 60.09 469 LEU A O 1
ATOM 3745 N N . PRO A 1 470 ? 7.461 -6.809 -1.313 1.00 47.97 470 PRO A N 1
ATOM 3746 C CA . PRO A 1 470 ? 6.357 -6.493 -2.225 1.00 47.97 470 PRO A CA 1
ATOM 3747 C C . PRO A 1 470 ? 5.114 -5.973 -1.482 1.00 47.97 470 PRO A C 1
ATOM 3749 O O . PRO A 1 470 ? 4.908 -6.321 -0.316 1.00 47.97 470 PRO A O 1
ATOM 3752 N N . GLY A 1 471 ? 4.277 -5.186 -2.167 1.00 50.28 471 GLY A N 1
ATOM 3753 C CA . GLY A 1 471 ? 3.061 -4.586 -1.596 1.00 50.28 471 GLY A CA 1
ATOM 3754 C C . GLY A 1 471 ? 3.253 -3.141 -1.128 1.00 50.28 471 GLY A C 1
ATOM 3755 O O . GLY A 1 471 ? 3.219 -2.848 0.067 1.00 50.28 471 GLY A O 1
ATOM 3756 N N . VAL A 1 472 ? 3.472 -2.227 -2.077 1.00 51.50 472 VAL A N 1
ATOM 3757 C CA . VAL A 1 472 ? 3.476 -0.778 -1.821 1.00 51.50 472 VAL A CA 1
ATOM 3758 C C . VAL A 1 472 ? 2.031 -0.288 -1.855 1.00 51.50 472 VAL A C 1
ATOM 3760 O O . VAL A 1 472 ? 1.401 -0.362 -2.905 1.00 51.50 472 VAL A O 1
ATOM 3763 N N . HIS A 1 473 ? 1.509 0.224 -0.738 1.00 53.44 473 HIS A N 1
ATOM 3764 C CA . HIS A 1 473 ? 0.148 0.771 -0.700 1.00 53.44 473 HIS A CA 1
ATOM 3765 C C . HIS A 1 473 ? 0.198 2.290 -0.831 1.00 53.44 473 HIS A C 1
ATOM 3767 O O . HIS A 1 473 ? 0.934 2.971 -0.108 1.00 53.44 473 HIS A O 1
ATOM 3773 N N . ARG A 1 474 ? -0.584 2.829 -1.764 1.00 55.50 474 ARG A N 1
ATOM 3774 C CA . ARG A 1 474 ? -0.717 4.267 -1.982 1.00 55.50 474 ARG A CA 1
ATOM 3775 C C . ARG A 1 474 ? -1.942 4.779 -1.239 1.00 55.50 474 ARG A C 1
ATOM 3777 O O . ARG A 1 474 ? -3.007 4.182 -1.324 1.00 55.50 474 ARG A O 1
ATOM 3784 N N . ILE A 1 475 ? -1.791 5.907 -0.554 1.00 51.06 475 ILE A N 1
ATOM 3785 C CA . ILE A 1 475 ? -2.923 6.644 0.007 1.00 51.06 475 ILE A CA 1
ATOM 3786 C C . ILE A 1 475 ? -2.878 8.035 -0.619 1.00 51.06 475 ILE A C 1
ATOM 3788 O O . ILE A 1 475 ? -1.917 8.780 -0.437 1.00 51.06 475 ILE A O 1
ATOM 3792 N N . SER A 1 476 ? -3.882 8.365 -1.426 1.00 45.00 476 SER A N 1
ATOM 3793 C CA . SER A 1 476 ? -4.018 9.691 -2.027 1.00 45.00 476 SER A CA 1
ATOM 3794 C C . SER A 1 476 ? -5.257 10.343 -1.438 1.00 45.00 476 SER A C 1
ATOM 3796 O O . SER A 1 476 ? -6.348 9.815 -1.608 1.00 45.00 476 SER A O 1
ATOM 3798 N N . TYR A 1 477 ? -5.083 11.478 -0.768 1.00 48.09 477 TYR A N 1
ATOM 3799 C CA . TYR A 1 477 ? -6.200 12.338 -0.374 1.00 48.09 477 TYR A CA 1
ATOM 3800 C C . TYR A 1 477 ? -6.353 13.437 -1.426 1.00 48.09 477 TYR A C 1
ATOM 3802 O O . TYR A 1 477 ? -5.341 13.891 -1.971 1.00 48.09 477 TYR A O 1
ATOM 3810 N N . ALA A 1 478 ? -7.580 13.877 -1.708 1.00 39.19 478 ALA A N 1
ATOM 3811 C CA . ALA A 1 478 ? -7.884 14.802 -2.805 1.00 39.19 478 ALA A CA 1
ATOM 3812 C C . ALA A 1 478 ? -7.119 16.144 -2.748 1.00 39.19 478 ALA A C 1
ATOM 3814 O O . ALA A 1 478 ? -6.967 16.799 -3.777 1.00 39.19 478 ALA A O 1
ATOM 3815 N N . GLU A 1 479 ? -6.602 16.536 -1.576 1.00 42.72 479 GLU A N 1
ATOM 3816 C CA . GLU A 1 479 ? -5.920 17.822 -1.356 1.00 42.72 479 GLU A CA 1
ATOM 3817 C C . GLU A 1 479 ? -4.449 17.725 -0.879 1.00 42.72 479 GLU A C 1
ATOM 3819 O O . GLU A 1 479 ? -3.849 18.756 -0.588 1.00 42.72 479 GLU A O 1
ATOM 3824 N N . ASN A 1 480 ? -3.832 16.534 -0.791 1.00 48.62 480 ASN A N 1
ATOM 3825 C CA . ASN A 1 480 ? -2.512 16.354 -0.145 1.00 48.62 480 ASN A CA 1
ATOM 3826 C C . ASN A 1 480 ? -1.455 15.657 -1.027 1.00 48.62 480 ASN A C 1
ATOM 3828 O O . ASN A 1 480 ? -1.808 14.994 -2.007 1.00 48.62 480 ASN A O 1
ATOM 3832 N N . PRO A 1 481 ? -0.147 15.780 -0.694 1.00 53.81 481 PRO A N 1
ATOM 3833 C CA . PRO A 1 481 ? 0.921 15.110 -1.433 1.00 53.81 481 PRO A CA 1
ATOM 3834 C C . PRO A 1 481 ? 0.724 13.591 -1.476 1.00 53.81 481 PRO A C 1
ATOM 3836 O O . PRO A 1 481 ? 0.207 12.983 -0.542 1.00 53.81 481 PRO A O 1
ATOM 3839 N N . GLU A 1 482 ? 1.172 12.981 -2.575 1.00 59.09 482 GLU A N 1
ATOM 3840 C CA . GLU A 1 482 ? 1.130 11.534 -2.794 1.00 59.09 482 GLU A CA 1
ATOM 3841 C C . GLU A 1 482 ? 1.852 10.813 -1.642 1.00 59.09 482 GLU A C 1
ATOM 3843 O O . GLU A 1 482 ? 3.080 10.911 -1.524 1.00 59.09 482 GLU A O 1
ATOM 3848 N N . LEU A 1 483 ? 1.092 10.103 -0.793 1.00 69.44 483 LEU A N 1
ATOM 3849 C CA . LEU A 1 483 ? 1.656 9.241 0.240 1.00 69.44 483 LEU A CA 1
ATOM 3850 C C . LEU A 1 483 ? 1.886 7.845 -0.322 1.00 69.44 483 LEU A C 1
ATOM 3852 O O . LEU A 1 483 ? 1.006 7.236 -0.939 1.00 69.44 483 LEU A O 1
ATOM 3856 N N . ILE A 1 484 ? 3.080 7.327 -0.067 1.00 69.81 484 ILE A N 1
ATOM 3857 C CA . ILE A 1 484 ? 3.474 5.976 -0.447 1.00 69.81 484 ILE A CA 1
ATOM 3858 C C . ILE A 1 484 ? 3.840 5.229 0.824 1.00 69.81 484 ILE A C 1
ATOM 3860 O O . ILE A 1 484 ? 4.620 5.732 1.625 1.00 69.81 484 ILE A O 1
ATOM 3864 N N . THR A 1 485 ? 3.311 4.028 1.015 1.00 73.31 485 THR A N 1
ATOM 3865 C CA . THR A 1 485 ? 3.696 3.171 2.137 1.00 73.31 485 THR A CA 1
ATOM 3866 C C . THR A 1 485 ? 4.479 1.967 1.643 1.00 73.31 485 THR A C 1
ATOM 3868 O O . THR A 1 485 ? 4.159 1.387 0.607 1.00 73.31 485 THR A O 1
ATOM 3871 N N . ALA A 1 486 ? 5.527 1.594 2.369 1.00 73.94 486 ALA A N 1
ATOM 3872 C CA . ALA A 1 486 ? 6.372 0.459 2.034 1.00 73.94 486 ALA A CA 1
ATOM 3873 C C . ALA A 1 486 ? 6.631 -0.404 3.263 1.00 73.94 486 ALA A C 1
ATOM 3875 O O . ALA A 1 486 ? 6.701 0.090 4.393 1.00 73.94 486 ALA A O 1
ATOM 3876 N N . ARG A 1 487 ? 6.825 -1.699 3.023 1.00 77.69 487 ARG A N 1
ATOM 3877 C CA . ARG A 1 487 ? 7.268 -2.646 4.038 1.00 77.69 487 ARG A CA 1
ATOM 3878 C C . ARG A 1 487 ? 8.755 -2.915 3.868 1.00 77.69 487 ARG A C 1
ATOM 3880 O O . ARG A 1 487 ? 9.199 -3.186 2.757 1.00 77.69 487 ARG A O 1
ATOM 3887 N N . ALA A 1 488 ? 9.501 -2.896 4.965 1.00 79.19 488 ALA A N 1
ATOM 3888 C CA . ALA A 1 488 ? 10.909 -3.279 4.983 1.00 79.19 488 ALA A CA 1
ATOM 3889 C C . ALA A 1 488 ? 11.159 -4.422 5.974 1.00 79.19 488 ALA A C 1
ATOM 3891 O O . ALA A 1 488 ? 10.406 -4.584 6.932 1.00 79.19 488 ALA A O 1
ATOM 3892 N N . VAL A 1 489 ? 12.210 -5.205 5.748 1.00 81.81 489 VAL A N 1
ATOM 3893 C CA . VAL A 1 489 ? 12.747 -6.215 6.673 1.00 81.81 489 VAL A CA 1
ATOM 3894 C C . VAL A 1 489 ? 14.262 -6.107 6.740 1.00 81.81 489 VAL A C 1
ATOM 3896 O O . VAL A 1 489 ? 14.884 -5.657 5.781 1.00 81.81 489 VAL A O 1
ATOM 3899 N N . TRP A 1 490 ? 14.840 -6.473 7.877 1.00 83.50 490 TRP A N 1
ATOM 3900 C CA . TRP A 1 490 ? 16.286 -6.535 8.104 1.00 83.50 490 TRP A CA 1
ATOM 3901 C C . TRP A 1 490 ? 16.569 -7.414 9.324 1.00 83.50 490 TRP A C 1
ATOM 3903 O O . TRP A 1 490 ? 15.653 -7.853 10.016 1.00 83.50 490 TRP A O 1
ATOM 3913 N N . ASN A 1 491 ? 17.843 -7.651 9.605 1.00 84.44 491 ASN A N 1
ATOM 3914 C CA . ASN A 1 491 ? 18.306 -8.319 10.813 1.00 84.44 491 ASN A CA 1
ATOM 3915 C C . ASN A 1 491 ? 19.101 -7.348 11.682 1.00 84.44 491 ASN A C 1
ATOM 3917 O O . ASN A 1 491 ? 19.847 -6.514 11.167 1.00 84.44 491 ASN A O 1
ATOM 3921 N N . THR A 1 492 ? 18.988 -7.490 12.996 1.00 85.75 492 THR A N 1
ATOM 3922 C CA . THR A 1 492 ? 19.834 -6.823 13.993 1.00 85.75 492 THR A CA 1
ATOM 3923 C C . THR A 1 492 ? 20.498 -7.868 14.886 1.00 85.75 492 THR A C 1
ATOM 3925 O O . THR A 1 492 ? 20.269 -9.071 14.746 1.00 85.75 492 THR A O 1
ATOM 3928 N N . THR A 1 493 ? 21.321 -7.427 15.836 1.00 80.19 493 THR A N 1
ATOM 3929 C CA . THR A 1 493 ? 21.794 -8.294 16.929 1.00 80.19 493 THR A CA 1
ATOM 3930 C C . THR A 1 493 ? 20.652 -8.877 17.763 1.00 80.19 493 THR A C 1
ATOM 3932 O O . THR A 1 493 ? 20.810 -9.963 18.318 1.00 80.19 493 THR A O 1
ATOM 3935 N N . ASN A 1 494 ? 19.507 -8.190 17.820 1.00 77.31 494 ASN A N 1
ATOM 3936 C CA . ASN A 1 494 ? 18.347 -8.587 18.618 1.00 77.31 494 ASN A CA 1
ATOM 3937 C C . ASN A 1 494 ? 17.471 -9.614 17.884 1.00 77.31 494 ASN A C 1
ATOM 3939 O O . ASN A 1 494 ? 16.721 -10.341 18.530 1.00 77.31 494 ASN A O 1
ATOM 3943 N N . GLY A 1 495 ? 17.583 -9.710 16.553 1.00 85.06 495 GLY A N 1
ATOM 3944 C CA . GLY A 1 495 ? 16.908 -10.728 15.752 1.00 85.06 495 GLY A CA 1
ATOM 3945 C C . GLY A 1 495 ? 16.378 -10.227 14.410 1.00 85.06 495 GLY A C 1
ATOM 3946 O O . GLY A 1 495 ? 16.921 -9.295 13.818 1.00 85.06 495 GLY A O 1
ATOM 3947 N N . GLU A 1 496 ? 15.344 -10.896 13.906 1.00 89.94 496 GLU A N 1
ATOM 3948 C CA . GLU A 1 496 ? 14.675 -10.547 12.648 1.00 89.94 496 GLU A CA 1
ATOM 3949 C C . GLU A 1 496 ? 13.715 -9.377 12.890 1.00 89.94 496 GLU A C 1
ATOM 3951 O O . GLU A 1 496 ? 12.892 -9.429 13.806 1.00 89.94 496 GLU A O 1
ATOM 3956 N N . CYS A 1 497 ? 13.782 -8.335 12.066 1.00 89.75 497 CYS A N 1
ATOM 3957 C CA . CYS A 1 497 ? 13.002 -7.109 12.220 1.00 89.75 497 CYS A CA 1
ATOM 3958 C C . CYS A 1 497 ? 12.212 -6.774 10.951 1.00 89.75 497 CYS A C 1
ATOM 3960 O O . CYS A 1 497 ? 12.583 -7.148 9.833 1.00 89.75 497 CYS A O 1
ATOM 3962 N N . SER A 1 498 ? 11.129 -6.015 11.114 1.00 88.9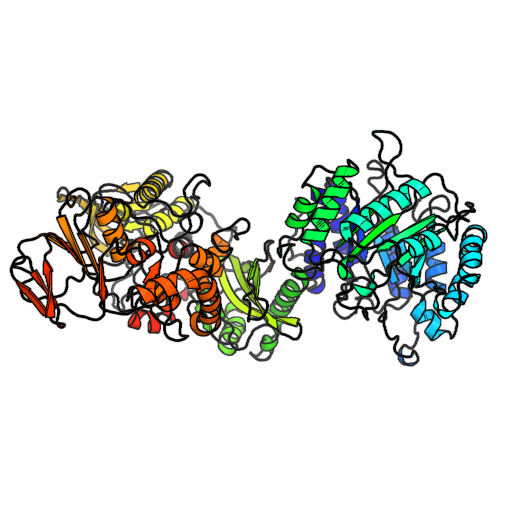4 498 SER A N 1
ATOM 3963 C CA . SER A 1 498 ? 10.386 -5.435 9.997 1.00 88.94 498 SER A CA 1
ATOM 3964 C C . SER A 1 498 ? 9.914 -4.011 10.285 1.00 88.94 498 SER A C 1
ATOM 3966 O O . SER A 1 498 ? 9.822 -3.607 11.440 1.00 88.94 498 SER A O 1
ATOM 3968 N N . ALA A 1 499 ? 9.609 -3.241 9.239 1.00 86.69 499 ALA A N 1
ATOM 3969 C CA . ALA A 1 499 ? 9.041 -1.901 9.338 1.00 86.69 499 ALA A CA 1
ATOM 3970 C C . ALA A 1 499 ? 7.879 -1.690 8.376 1.00 86.69 499 ALA A C 1
ATOM 3972 O O . ALA A 1 499 ? 7.841 -2.252 7.279 1.00 86.69 499 ALA A O 1
ATOM 3973 N N . ALA A 1 500 ? 6.992 -0.786 8.776 1.00 84.19 500 ALA A N 1
ATOM 3974 C CA . ALA A 1 500 ? 6.156 -0.012 7.884 1.00 84.19 500 ALA A CA 1
ATOM 3975 C C . ALA A 1 500 ? 6.659 1.426 7.809 1.00 84.19 500 ALA A C 1
ATOM 3977 O O . ALA A 1 500 ? 6.876 2.069 8.835 1.00 84.19 500 ALA A O 1
ATOM 3978 N N . ILE A 1 501 ? 6.854 1.919 6.589 1.00 83.69 501 ILE A N 1
ATOM 3979 C CA . ILE A 1 501 ? 7.370 3.260 6.337 1.00 83.69 501 ILE A CA 1
ATOM 3980 C C . ILE A 1 501 ? 6.375 4.006 5.460 1.00 83.69 501 ILE A C 1
ATOM 3982 O O . ILE A 1 501 ? 6.006 3.519 4.395 1.00 83.69 501 ILE A O 1
ATOM 3986 N N . THR A 1 502 ? 5.953 5.185 5.906 1.00 81.88 502 THR A N 1
ATOM 3987 C CA . THR A 1 502 ? 5.128 6.115 5.131 1.00 81.88 502 THR A CA 1
ATOM 3988 C C . THR A 1 502 ? 6.006 7.232 4.595 1.00 81.88 502 THR A C 1
ATOM 3990 O O . THR A 1 502 ? 6.744 7.867 5.350 1.00 81.88 502 THR A O 1
ATOM 3993 N N . PHE A 1 503 ? 5.896 7.489 3.300 1.00 80.44 503 PHE A N 1
ATOM 3994 C CA . PHE A 1 503 ? 6.657 8.480 2.562 1.00 80.44 503 PHE A CA 1
ATOM 3995 C C . PHE A 1 503 ? 5.750 9.569 2.020 1.00 80.44 503 PHE A C 1
ATOM 3997 O O . PHE A 1 503 ? 4.648 9.287 1.559 1.00 80.44 503 PHE A O 1
ATOM 4004 N N . VAL A 1 504 ? 6.265 10.792 2.006 1.00 79.06 504 VAL A N 1
ATOM 4005 C CA . VAL A 1 504 ? 5.701 11.928 1.283 1.00 79.06 504 VAL A CA 1
ATOM 4006 C C . VAL A 1 504 ? 6.533 12.141 0.026 1.00 79.06 504 VAL A C 1
ATOM 4008 O O . VAL A 1 504 ? 7.763 12.243 0.095 1.00 79.06 504 VAL A O 1
ATOM 4011 N N . ILE A 1 505 ? 5.864 12.231 -1.123 1.00 72.69 505 ILE A N 1
ATOM 4012 C CA . ILE A 1 505 ? 6.484 12.740 -2.345 1.00 72.69 505 ILE A CA 1
ATOM 4013 C C . ILE A 1 505 ? 6.325 14.260 -2.371 1.00 72.69 505 ILE A C 1
ATOM 4015 O O . ILE A 1 505 ? 5.212 14.777 -2.460 1.00 72.69 505 ILE A O 1
ATOM 4019 N N . THR A 1 506 ? 7.438 14.985 -2.289 1.00 69.75 506 THR A N 1
ATOM 4020 C CA . THR A 1 506 ? 7.437 16.450 -2.371 1.00 69.75 506 THR A CA 1
ATOM 4021 C C . THR A 1 506 ? 7.013 16.915 -3.773 1.00 69.75 506 THR A C 1
ATOM 4023 O O . THR A 1 506 ? 7.170 16.165 -4.742 1.00 69.75 506 THR A O 1
ATOM 4026 N N . PRO A 1 507 ? 6.565 18.174 -3.947 1.00 61.25 507 PRO A N 1
ATOM 4027 C CA . PRO A 1 507 ? 6.301 18.739 -5.277 1.00 61.25 507 PRO A CA 1
ATOM 4028 C C . PRO A 1 507 ? 7.512 18.673 -6.224 1.00 61.25 507 PRO A C 1
ATOM 4030 O O . PRO A 1 507 ? 7.356 18.555 -7.434 1.00 61.25 507 PRO A O 1
ATOM 4033 N N . THR A 1 508 ? 8.730 18.683 -5.669 1.00 62.66 508 THR A N 1
ATOM 4034 C CA . THR A 1 508 ? 9.997 18.517 -6.402 1.00 62.66 508 THR A CA 1
ATOM 4035 C C . THR A 1 508 ? 10.323 17.056 -6.750 1.00 62.66 508 THR A C 1
ATOM 4037 O O . THR A 1 508 ? 11.357 16.778 -7.353 1.00 62.66 508 THR A O 1
ATOM 4040 N N . GLY A 1 509 ? 9.460 16.106 -6.379 1.00 61.69 509 GLY A N 1
ATOM 4041 C CA . GLY A 1 509 ? 9.605 14.678 -6.658 1.00 61.69 509 GLY A CA 1
ATOM 4042 C C . GLY A 1 509 ? 10.536 13.920 -5.707 1.00 61.69 509 GLY A C 1
ATOM 4043 O O . GLY A 1 509 ? 10.806 12.742 -5.956 1.00 61.69 509 GLY A O 1
ATOM 4044 N N . GLN A 1 510 ? 11.022 14.553 -4.632 1.00 69.69 510 GLN A N 1
ATOM 4045 C CA . GLN A 1 510 ? 11.811 13.875 -3.601 1.00 69.69 510 GLN A CA 1
ATOM 4046 C C . GLN A 1 510 ? 10.910 12.986 -2.742 1.00 69.69 510 GLN A C 1
ATOM 4048 O O . GLN A 1 510 ? 9.805 13.369 -2.374 1.00 69.69 510 GLN A O 1
ATOM 4053 N N . CYS A 1 511 ? 11.403 11.797 -2.407 1.00 78.00 511 CYS A N 1
ATOM 4054 C CA . CYS A 1 511 ? 10.735 10.868 -1.506 1.00 78.00 511 CYS A CA 1
ATOM 4055 C C . CYS A 1 511 ? 11.334 11.040 -0.113 1.00 78.00 511 CYS A C 1
ATOM 4057 O O . CYS A 1 511 ? 12.525 10.777 0.050 1.00 78.00 511 CYS A O 1
ATOM 4059 N N . LYS A 1 512 ? 10.537 11.475 0.867 1.00 88.00 512 LYS A N 1
ATOM 4060 C CA . LYS A 1 512 ? 10.974 11.633 2.262 1.00 88.00 512 LYS A CA 1
ATOM 4061 C C . LYS A 1 512 ? 10.108 10.803 3.197 1.00 88.00 512 LYS A C 1
ATOM 4063 O O . LYS A 1 512 ? 8.892 10.771 3.036 1.00 88.00 512 LYS A O 1
ATOM 4068 N N . ALA A 1 513 ? 10.719 10.128 4.164 1.00 88.81 513 ALA A N 1
ATOM 4069 C CA . ALA A 1 513 ? 10.004 9.382 5.186 1.00 88.81 513 ALA A CA 1
ATOM 4070 C C . ALA A 1 513 ? 9.319 10.352 6.153 1.00 88.81 513 ALA A C 1
ATOM 4072 O O . ALA A 1 513 ? 9.955 11.224 6.747 1.00 88.81 513 ALA A O 1
ATOM 4073 N N . LEU A 1 514 ? 8.011 10.170 6.294 1.00 84.69 514 LEU A N 1
ATOM 4074 C CA . LEU A 1 514 ? 7.159 10.871 7.245 1.00 84.69 514 LEU A CA 1
ATOM 4075 C C . LEU A 1 514 ? 6.989 10.059 8.532 1.00 84.69 514 LEU A C 1
ATOM 4077 O O . LEU A 1 514 ? 6.981 10.621 9.621 1.00 84.69 514 LEU A O 1
ATOM 4081 N N . SER A 1 515 ? 6.859 8.736 8.428 1.00 83.75 515 SER A N 1
ATOM 4082 C CA . SER A 1 515 ? 6.664 7.858 9.585 1.00 83.75 515 SER A CA 1
ATOM 4083 C C . SER A 1 515 ? 7.364 6.525 9.366 1.00 83.75 515 SER A C 1
ATOM 4085 O O . SER A 1 515 ? 7.226 5.932 8.297 1.00 83.75 515 SER A O 1
ATOM 4087 N N . VAL A 1 516 ? 8.102 6.056 10.369 1.00 87.69 516 VAL A N 1
ATOM 4088 C CA . VAL A 1 516 ? 8.733 4.733 10.409 1.00 87.69 516 VAL A CA 1
ATOM 4089 C C . VAL A 1 516 ? 8.232 4.013 11.656 1.00 87.69 516 VAL A C 1
ATOM 4091 O O . VAL A 1 516 ? 8.455 4.486 12.767 1.00 87.69 516 VAL A O 1
ATOM 4094 N N . VAL A 1 517 ? 7.578 2.866 11.489 1.00 86.19 517 VAL A N 1
ATOM 4095 C CA . VAL A 1 517 ? 7.196 1.984 12.601 1.00 86.19 517 VAL A CA 1
ATOM 4096 C C . VAL A 1 517 ? 7.828 0.633 12.393 1.00 86.19 517 VAL A C 1
ATOM 4098 O O . VAL A 1 517 ? 7.508 -0.064 11.432 1.00 86.19 517 VAL A O 1
ATOM 4101 N N . MET A 1 518 ? 8.711 0.267 13.306 1.00 88.12 518 MET A N 1
ATOM 4102 C CA . MET A 1 518 ? 9.490 -0.956 13.238 1.00 88.12 518 MET A CA 1
ATOM 4103 C C . MET A 1 518 ? 9.247 -1.863 14.423 1.00 88.12 518 MET A C 1
ATOM 4105 O O . MET A 1 518 ? 8.877 -1.406 15.500 1.00 88.12 518 MET A O 1
ATOM 4109 N N . GLN A 1 519 ? 9.439 -3.155 14.196 1.00 88.06 519 GLN A N 1
ATOM 4110 C CA . GLN A 1 519 ? 9.123 -4.190 15.154 1.00 88.06 519 GLN A CA 1
ATOM 4111 C C . GLN A 1 519 ? 10.099 -5.360 15.066 1.00 88.06 519 GLN A C 1
ATOM 4113 O O . GLN A 1 519 ? 10.431 -5.819 13.968 1.00 88.06 519 GLN A O 1
ATOM 4118 N N . LEU A 1 520 ? 10.471 -5.900 16.228 1.00 89.00 520 LEU A N 1
ATOM 4119 C CA . LEU A 1 520 ? 11.087 -7.217 16.317 1.00 89.00 520 LEU A CA 1
ATOM 4120 C C . LEU A 1 520 ? 10.064 -8.316 15.983 1.00 89.00 520 LEU A C 1
ATOM 4122 O O . LEU A 1 520 ? 8.954 -8.364 16.520 1.00 89.00 520 LEU A O 1
ATOM 4126 N N . GLU A 1 521 ? 10.442 -9.212 15.080 1.00 89.19 521 GLU A N 1
ATOM 4127 C CA . GLU A 1 521 ? 9.601 -10.314 14.608 1.00 89.19 521 GLU A CA 1
ATOM 4128 C C . GLU A 1 521 ? 9.993 -11.650 15.237 1.00 89.19 521 GLU A C 1
ATOM 4130 O O . GLU A 1 521 ? 9.114 -12.460 15.540 1.00 89.19 521 GLU A O 1
ATOM 4135 N N . ALA A 1 522 ? 11.292 -11.880 15.443 1.00 88.44 522 ALA A N 1
ATOM 4136 C CA . ALA A 1 522 ? 11.814 -13.102 16.044 1.00 88.44 522 ALA A CA 1
ATOM 4137 C C . ALA A 1 522 ? 13.205 -12.887 16.651 1.00 88.44 522 ALA A C 1
ATOM 4139 O O . ALA A 1 522 ? 13.983 -12.089 16.137 1.00 88.44 522 ALA A O 1
ATOM 4140 N N . LEU A 1 523 ? 13.539 -13.659 17.688 1.00 84.81 523 LEU A N 1
ATOM 4141 C CA . LEU A 1 523 ? 14.893 -13.732 18.253 1.00 84.81 523 LEU A CA 1
ATOM 4142 C C . LEU A 1 523 ? 15.868 -14.478 17.306 1.00 84.81 523 LEU A C 1
ATOM 4144 O O . LEU A 1 523 ? 15.425 -15.228 16.429 1.00 84.81 523 LEU A O 1
ATOM 4148 N N . PRO A 1 524 ? 17.200 -14.333 17.466 1.00 79.31 524 PRO A N 1
ATOM 4149 C CA . PRO A 1 524 ? 18.189 -14.907 16.549 1.00 79.31 524 PRO A CA 1
ATOM 4150 C C . PRO A 1 524 ? 18.140 -16.449 16.473 1.00 79.31 524 PRO A C 1
ATOM 4152 O O . PRO A 1 524 ? 18.169 -17.135 17.493 1.00 79.31 524 PRO A O 1
ATOM 4155 N N . ARG A 1 525 ? 18.147 -17.016 15.252 1.00 63.56 525 ARG A N 1
ATOM 4156 C CA . ARG A 1 525 ? 17.953 -18.465 14.984 1.00 63.56 525 ARG A CA 1
ATOM 4157 C C . ARG A 1 525 ? 19.026 -19.414 15.538 1.00 63.56 525 ARG A C 1
ATOM 4159 O O . ARG A 1 525 ? 18.773 -20.611 15.622 1.00 63.56 525 ARG A O 1
ATOM 4166 N N . ASN A 1 526 ? 20.206 -18.918 15.906 1.00 54.75 526 ASN A N 1
ATOM 4167 C CA . ASN A 1 526 ? 21.360 -19.751 16.278 1.00 54.75 526 ASN A CA 1
ATOM 4168 C C . ASN A 1 526 ? 21.348 -20.248 17.736 1.00 54.75 526 ASN A C 1
ATOM 4170 O O . ASN A 1 526 ? 22.370 -20.742 18.211 1.00 54.75 526 ASN A O 1
ATOM 4174 N N . ARG A 1 527 ? 20.239 -20.106 18.471 1.00 52.94 527 ARG A N 1
ATOM 4175 C CA . ARG A 1 527 ? 20.146 -20.521 19.879 1.00 52.94 527 ARG A CA 1
ATOM 4176 C C . ARG A 1 527 ? 19.028 -21.550 20.087 1.00 52.94 527 ARG A C 1
ATOM 4178 O O . ARG A 1 527 ? 18.038 -21.514 19.352 1.00 52.94 527 ARG A O 1
ATOM 4185 N N . PRO A 1 528 ? 19.178 -22.492 21.039 1.00 50.28 528 PRO A N 1
ATOM 4186 C CA . PRO A 1 528 ? 18.188 -23.540 21.265 1.00 50.28 528 PRO A CA 1
ATOM 4187 C C . PRO A 1 528 ? 16.802 -22.935 21.507 1.00 50.28 528 PRO A C 1
ATOM 4189 O O . PRO A 1 528 ? 16.652 -22.053 22.340 1.00 50.28 528 PRO A O 1
ATOM 4192 N N . ARG A 1 529 ? 15.777 -23.434 20.807 1.00 53.47 529 ARG A N 1
ATOM 4193 C CA . ARG A 1 529 ? 14.366 -23.082 21.066 1.00 53.47 529 ARG A CA 1
ATOM 4194 C C . ARG A 1 529 ? 13.783 -23.789 22.295 1.00 53.47 529 ARG A C 1
ATOM 4196 O O . ARG A 1 529 ? 12.615 -23.591 22.607 1.00 53.47 529 ARG A O 1
ATOM 4203 N N . ALA A 1 530 ? 14.555 -24.665 22.937 1.00 55.62 530 ALA A N 1
ATOM 4204 C CA . ALA A 1 530 ? 14.077 -25.468 24.049 1.00 55.62 530 ALA A CA 1
ATOM 4205 C C . ALA A 1 530 ? 13.892 -24.580 25.286 1.00 55.62 530 ALA A C 1
ATOM 4207 O O . ALA A 1 530 ? 14.864 -24.160 25.910 1.00 55.62 530 ALA A O 1
ATOM 4208 N N . VAL A 1 531 ? 12.633 -24.298 25.616 1.00 59.28 531 VAL A N 1
ATOM 4209 C CA . VAL A 1 531 ? 12.243 -23.681 26.886 1.00 59.28 531 VAL A CA 1
ATOM 4210 C C . VAL A 1 531 ? 12.682 -24.613 28.027 1.00 59.28 531 VAL A C 1
ATOM 4212 O O . VAL A 1 531 ? 12.553 -25.835 27.906 1.00 59.28 531 VAL A O 1
ATOM 4215 N N . LYS A 1 532 ? 13.264 -24.060 29.102 1.00 60.50 532 LYS A N 1
ATOM 4216 C CA . LYS A 1 532 ? 13.806 -24.848 30.223 1.00 60.50 532 LYS A CA 1
ATOM 4217 C C . LYS A 1 532 ? 12.732 -25.729 30.878 1.00 60.50 532 LYS A C 1
ATOM 4219 O O . LYS A 1 532 ? 11.543 -25.425 30.853 1.00 60.50 532 LYS A O 1
ATOM 4224 N N . CYS A 1 533 ? 13.175 -26.827 31.496 1.00 55.97 533 CYS A N 1
ATOM 4225 C CA . CYS A 1 533 ? 12.313 -27.680 32.313 1.00 55.97 533 CYS A CA 1
ATOM 4226 C C . CYS A 1 533 ? 11.759 -26.875 33.502 1.00 55.97 533 CYS A C 1
ATOM 4228 O O . CYS A 1 533 ? 12.507 -26.168 34.179 1.00 55.97 533 CYS A O 1
ATOM 4230 N N . LEU A 1 534 ? 10.453 -26.973 33.737 1.00 61.00 534 LEU A N 1
ATOM 4231 C CA . LEU A 1 534 ? 9.737 -26.181 34.733 1.00 61.00 534 LEU A CA 1
ATOM 4232 C C . LEU A 1 534 ? 10.139 -26.554 36.169 1.00 61.00 534 LEU A C 1
ATOM 4234 O O . LEU A 1 534 ? 9.991 -27.704 36.575 1.00 61.00 534 LEU A O 1
ATOM 4238 N N . SER A 1 535 ? 10.558 -25.568 36.967 1.00 62.22 535 SER A N 1
ATOM 4239 C CA . SER A 1 535 ? 10.670 -25.695 38.432 1.00 62.22 535 SER A CA 1
ATOM 4240 C C . SER A 1 535 ? 9.361 -25.355 39.167 1.00 62.22 535 SER A C 1
ATOM 4242 O O . SER A 1 535 ? 9.261 -25.546 40.378 1.00 62.22 535 SER A O 1
ATOM 4244 N N . VAL A 1 536 ? 8.351 -24.861 38.439 1.00 68.38 536 VAL A N 1
ATOM 4245 C CA . VAL A 1 536 ? 7.039 -24.397 38.930 1.00 68.38 536 VAL A CA 1
ATOM 4246 C C . VAL A 1 536 ? 5.894 -24.948 38.071 1.00 68.38 536 VAL A C 1
ATOM 4248 O O . VAL A 1 536 ? 6.125 -25.603 37.060 1.00 68.38 536 VAL A O 1
ATOM 4251 N N . GLY A 1 537 ? 4.634 -24.697 38.445 1.00 80.56 537 GLY A N 1
ATOM 4252 C CA . GLY A 1 537 ? 3.478 -25.273 37.745 1.00 80.56 537 GLY A CA 1
ATOM 4253 C C . GLY A 1 537 ? 3.346 -24.868 36.268 1.00 80.56 537 GLY A C 1
ATOM 4254 O O . GLY A 1 537 ? 3.009 -25.719 35.435 1.00 80.56 537 GLY A O 1
ATOM 4255 N N . TYR A 1 538 ? 3.614 -23.594 35.952 1.00 90.38 538 TYR A N 1
ATOM 4256 C CA . TYR A 1 538 ? 3.420 -22.976 34.630 1.00 90.38 538 TYR A CA 1
ATOM 4257 C C . TYR A 1 538 ? 4.533 -21.979 34.283 1.00 90.38 538 TYR A C 1
ATOM 4259 O O . TYR A 1 538 ? 5.100 -21.340 35.164 1.00 90.38 538 TYR A O 1
ATOM 4267 N N . HIS A 1 539 ? 4.798 -21.759 32.993 1.00 88.50 539 HIS A N 1
ATOM 4268 C CA . HIS A 1 539 ? 5.667 -20.649 32.580 1.00 88.50 539 HIS A CA 1
ATOM 4269 C C . HIS A 1 539 ? 4.947 -19.318 32.806 1.00 88.50 539 HIS A C 1
ATOM 4271 O O . HIS A 1 539 ? 5.499 -18.415 33.429 1.00 88.50 539 HIS A O 1
ATOM 4277 N N . ALA A 1 540 ? 3.685 -19.226 32.377 1.00 87.56 540 ALA A N 1
ATOM 4278 C CA . ALA A 1 540 ? 2.869 -18.032 32.546 1.00 87.56 540 ALA A CA 1
ATOM 4279 C C . ALA A 1 540 ? 1.434 -18.360 32.976 1.00 87.56 540 ALA A C 1
ATOM 4281 O O . ALA A 1 540 ? 0.859 -19.367 32.553 1.00 87.56 540 ALA A O 1
ATOM 4282 N N . VAL A 1 541 ? 0.845 -17.476 33.780 1.00 88.19 541 VAL A N 1
ATOM 4283 C CA . VAL A 1 541 ? -0.592 -17.460 34.079 1.00 88.19 541 VAL A CA 1
ATOM 4284 C C . VAL A 1 541 ? -1.176 -16.151 33.562 1.00 88.19 541 VAL A C 1
ATOM 4286 O O . VAL A 1 541 ? -0.709 -15.074 33.925 1.00 88.19 541 VAL A O 1
ATOM 4289 N N . VAL A 1 542 ? -2.200 -16.247 32.716 1.00 88.62 542 VAL A N 1
ATOM 4290 C CA . VAL A 1 542 ? -2.897 -15.113 32.100 1.00 88.62 542 VAL A CA 1
ATOM 4291 C C . VAL A 1 542 ? -4.266 -14.949 32.752 1.00 88.62 542 VAL A C 1
ATOM 4293 O O . VAL A 1 542 ? -5.103 -15.848 32.686 1.00 88.62 542 VAL A O 1
ATOM 4296 N N . VAL A 1 543 ? -4.523 -13.796 33.363 1.00 85.19 543 VAL A N 1
ATOM 4297 C CA . VAL A 1 543 ? -5.807 -13.476 34.002 1.00 85.19 543 VAL A CA 1
ATOM 4298 C C . VAL A 1 543 ? -6.676 -12.683 33.030 1.00 85.19 543 VAL A C 1
ATOM 4300 O O . VAL A 1 543 ? -6.417 -11.510 32.786 1.00 85.19 543 VAL A O 1
ATOM 4303 N N . GLY A 1 544 ? -7.724 -13.311 32.504 1.00 84.88 544 GLY A N 1
ATOM 4304 C CA . GLY A 1 544 ? -8.666 -12.772 31.524 1.00 84.88 544 GLY A CA 1
ATOM 4305 C C . GLY A 1 544 ? -8.580 -13.498 30.178 1.00 84.88 544 GLY A C 1
ATOM 4306 O O . GLY A 1 544 ? -7.553 -13.465 29.510 1.00 84.88 544 GLY A O 1
ATOM 4307 N N . GLY A 1 545 ? -9.682 -14.104 29.736 1.00 87.81 545 GLY A N 1
ATOM 4308 C CA . GLY A 1 545 ? -9.854 -14.775 28.440 1.00 87.81 545 GLY A CA 1
ATOM 4309 C C . GLY A 1 545 ? -10.449 -13.864 27.358 1.00 87.81 545 GLY A C 1
ATOM 4310 O O . GLY A 1 545 ? -11.171 -14.325 26.473 1.00 87.81 545 GLY A O 1
ATOM 4311 N N . GLY A 1 546 ? -10.178 -12.557 27.436 1.00 85.69 546 GLY A N 1
ATOM 4312 C CA . GLY A 1 546 ? -10.535 -11.573 26.411 1.00 85.69 546 GLY A CA 1
ATOM 4313 C C . GLY A 1 546 ? -9.530 -11.519 25.253 1.00 85.69 546 GLY A C 1
ATOM 4314 O O . GLY A 1 546 ? -8.606 -12.322 25.170 1.00 85.69 546 GLY A O 1
ATOM 4315 N N . LEU A 1 547 ? -9.675 -10.532 24.363 1.00 86.38 547 LEU A N 1
ATOM 4316 C CA . LEU A 1 547 ? -8.836 -10.383 23.160 1.00 86.38 547 LEU A CA 1
ATOM 4317 C C . LEU A 1 547 ? -7.330 -10.371 23.467 1.00 86.38 547 LEU A C 1
ATOM 4319 O O . LEU A 1 547 ? -6.571 -11.101 22.827 1.00 86.38 547 LEU A O 1
ATOM 4323 N N . ALA A 1 548 ? -6.913 -9.587 24.466 1.00 82.56 548 ALA A N 1
ATOM 4324 C CA . ALA A 1 548 ? -5.516 -9.484 24.881 1.00 82.56 548 ALA A CA 1
ATOM 4325 C C . ALA A 1 548 ? -5.003 -10.810 25.460 1.00 82.56 548 ALA A C 1
ATOM 4327 O O . ALA A 1 548 ? -3.989 -11.330 25.002 1.00 82.56 548 ALA A O 1
ATOM 4328 N N . GLY A 1 549 ? -5.740 -11.400 26.406 1.00 87.88 549 GLY A N 1
ATOM 4329 C CA . GLY A 1 549 ? -5.323 -12.635 27.066 1.00 87.88 549 GLY A CA 1
ATOM 4330 C C . GLY A 1 549 ? -5.245 -13.826 26.116 1.00 87.88 549 GLY A C 1
ATOM 4331 O O . GLY A 1 549 ? -4.251 -14.547 26.124 1.00 87.88 549 GLY A O 1
ATOM 4332 N N . LEU A 1 550 ? -6.229 -13.981 25.222 1.00 91.94 550 LEU A N 1
ATOM 4333 C CA . LEU A 1 550 ? -6.206 -15.020 24.187 1.00 91.94 550 LEU A CA 1
ATOM 4334 C C . LEU A 1 550 ? -5.055 -14.817 23.192 1.00 91.94 550 LEU A C 1
ATOM 4336 O O . LEU A 1 550 ? -4.418 -15.785 22.786 1.00 91.94 550 LEU A O 1
ATOM 4340 N N . SER A 1 551 ? -4.771 -13.572 22.795 1.00 91.44 551 SER A N 1
ATOM 4341 C CA . SER A 1 551 ? -3.656 -13.263 21.887 1.00 91.44 551 SER A CA 1
ATOM 4342 C C . SER A 1 551 ? -2.307 -13.609 22.520 1.00 91.44 551 SER A C 1
ATOM 4344 O O . SER A 1 551 ? -1.481 -14.264 21.886 1.00 91.44 551 SER A O 1
ATOM 4346 N N . THR A 1 552 ? -2.106 -13.228 23.782 1.00 88.06 552 THR A N 1
ATOM 4347 C CA . THR A 1 552 ? -0.887 -13.523 24.547 1.00 88.06 552 THR A CA 1
ATOM 4348 C C . THR A 1 552 ? -0.716 -15.018 24.792 1.00 88.06 552 THR A C 1
ATOM 4350 O O . THR A 1 552 ? 0.347 -15.564 24.501 1.00 88.06 552 THR A O 1
ATOM 4353 N N . ALA A 1 553 ? -1.768 -15.707 25.242 1.00 92.38 553 ALA A N 1
ATOM 4354 C CA . ALA A 1 553 ? -1.740 -17.150 25.468 1.00 92.38 553 ALA A CA 1
ATOM 4355 C C . ALA A 1 553 ? -1.373 -17.922 24.191 1.00 92.38 553 ALA A C 1
ATOM 4357 O O . ALA A 1 553 ? -0.542 -18.825 24.234 1.00 92.38 553 ALA A O 1
ATOM 4358 N N . ALA A 1 554 ? -1.921 -17.522 23.040 1.00 93.19 554 ALA A N 1
ATOM 4359 C CA . ALA A 1 554 ? -1.609 -18.151 21.762 1.00 93.19 554 ALA A CA 1
ATOM 4360 C C . ALA A 1 554 ? -0.142 -17.988 21.352 1.00 93.19 554 ALA A C 1
ATOM 4362 O O . ALA A 1 554 ? 0.475 -18.950 20.903 1.00 93.19 554 ALA A O 1
ATOM 4363 N N . ARG A 1 555 ? 0.428 -16.786 21.517 1.00 91.25 555 ARG A N 1
ATOM 4364 C CA . ARG A 1 555 ? 1.841 -16.517 21.201 1.00 91.25 555 ARG A CA 1
ATOM 4365 C C . ARG A 1 555 ? 2.778 -17.309 22.108 1.00 91.25 555 ARG A C 1
ATOM 4367 O O . ARG A 1 555 ? 3.711 -17.924 21.610 1.00 91.25 555 ARG A O 1
ATOM 4374 N N . LEU A 1 556 ? 2.507 -17.342 23.411 1.00 89.62 556 LEU A N 1
ATOM 4375 C CA . LEU A 1 556 ? 3.301 -18.119 24.368 1.00 89.62 556 LEU A CA 1
ATOM 4376 C C . LEU A 1 556 ? 3.180 -19.634 24.119 1.00 89.62 556 LEU A C 1
ATOM 4378 O O . LEU A 1 556 ? 4.180 -20.349 24.150 1.00 89.62 556 LEU A O 1
ATOM 4382 N N . GLY A 1 557 ? 1.975 -20.122 23.812 1.00 91.06 557 GLY A N 1
ATOM 4383 C CA . GLY A 1 557 ? 1.741 -21.525 23.466 1.00 91.06 557 GLY A CA 1
ATOM 4384 C C . GLY A 1 557 ? 2.431 -21.954 22.164 1.00 91.06 557 GLY A C 1
ATOM 4385 O O . GLY A 1 557 ? 2.961 -23.061 22.095 1.00 91.06 557 GLY A O 1
ATOM 4386 N N . ASP A 1 558 ? 2.489 -21.080 21.152 1.00 89.94 558 ASP A N 1
ATOM 4387 C CA . ASP A 1 558 ? 3.229 -21.310 19.897 1.00 89.94 558 ASP A CA 1
ATOM 4388 C C . ASP A 1 558 ? 4.747 -21.439 20.128 1.00 89.94 558 ASP A C 1
ATOM 4390 O O . ASP A 1 558 ? 5.425 -22.225 19.468 1.00 89.94 558 ASP A O 1
ATOM 4394 N N . LEU A 1 559 ? 5.271 -20.754 21.150 1.00 87.25 559 LEU A N 1
ATOM 4395 C CA . LEU A 1 559 ? 6.650 -20.907 21.625 1.00 87.25 559 LEU A CA 1
ATOM 4396 C C . LEU A 1 559 ? 6.877 -22.174 22.472 1.00 87.25 559 LEU A C 1
ATOM 4398 O O . LEU A 1 559 ? 7.986 -22.396 22.956 1.00 87.25 559 LEU A O 1
ATOM 4402 N N . GLY A 1 560 ? 5.851 -23.010 22.659 1.00 88.12 560 GLY A N 1
ATOM 4403 C CA . GLY A 1 560 ? 5.924 -24.247 23.439 1.00 88.12 560 GLY A CA 1
ATOM 4404 C C . GLY A 1 560 ? 5.846 -24.044 24.954 1.00 88.12 560 GLY A C 1
ATOM 4405 O O . GLY A 1 560 ? 6.133 -24.975 25.707 1.00 88.12 560 GLY A O 1
ATOM 4406 N N . MET A 1 561 ? 5.465 -22.853 25.426 1.00 88.69 561 MET A N 1
ATOM 4407 C CA . MET A 1 561 ? 5.349 -22.580 26.857 1.00 88.69 561 MET A CA 1
ATOM 4408 C C . MET A 1 561 ? 4.048 -23.147 27.430 1.00 88.69 561 MET A C 1
ATOM 4410 O O . MET A 1 561 ? 2.964 -22.986 26.875 1.00 88.69 561 MET A O 1
ATOM 4414 N N . LYS A 1 562 ? 4.150 -23.771 28.605 1.00 91.81 562 LYS A N 1
ATOM 4415 C CA . LYS A 1 562 ? 2.995 -24.167 29.422 1.00 91.81 562 LYS A CA 1
ATOM 4416 C C . LYS A 1 562 ? 2.314 -22.936 30.036 1.00 91.81 562 LYS A C 1
ATOM 4418 O O . LYS A 1 562 ? 2.891 -22.306 30.925 1.00 91.81 562 LYS A O 1
ATOM 4423 N N . VAL A 1 563 ? 1.101 -22.626 29.580 1.00 93.25 563 VAL A N 1
ATOM 4424 C CA . VAL A 1 563 ? 0.324 -21.443 29.984 1.00 93.25 563 VAL A CA 1
ATOM 4425 C C . VAL A 1 563 ? -1.039 -21.849 30.535 1.00 93.25 563 VAL A C 1
ATOM 4427 O O . VAL A 1 563 ? -1.708 -22.697 29.944 1.00 93.25 563 VAL A O 1
ATOM 4430 N N . LEU A 1 564 ? -1.454 -21.200 31.625 1.00 94.56 564 LEU A N 1
ATOM 4431 C CA . LEU A 1 564 ? -2.809 -21.278 32.175 1.00 94.56 564 LEU A CA 1
ATOM 4432 C C . LEU A 1 564 ? -3.541 -19.949 31.967 1.00 94.56 564 LEU A C 1
ATOM 4434 O O . LEU A 1 564 ? -3.062 -18.905 32.404 1.00 94.56 564 LEU A O 1
ATOM 4438 N N . VAL A 1 565 ? -4.726 -19.988 31.364 1.00 94.62 565 VAL A N 1
ATOM 4439 C CA . VAL A 1 565 ? -5.632 -18.840 31.247 1.00 94.62 565 VAL A CA 1
ATOM 4440 C C . VAL A 1 565 ? -6.770 -18.972 32.257 1.00 94.62 565 VAL A C 1
ATOM 4442 O O . VAL A 1 565 ? -7.446 -20.000 32.317 1.00 94.62 565 VAL A O 1
ATOM 4445 N N . VAL A 1 566 ? -6.999 -17.917 33.034 1.00 92.44 566 VAL A N 1
ATOM 4446 C CA . VAL A 1 566 ? -8.062 -17.820 34.041 1.00 92.44 566 VAL A CA 1
ATOM 4447 C C . VAL A 1 566 ? -9.132 -16.851 33.542 1.00 92.44 566 VAL A C 1
ATOM 4449 O O . VAL A 1 566 ? -8.844 -15.677 33.324 1.00 92.44 566 VAL A O 1
ATOM 4452 N N . GLU A 1 567 ? -10.363 -17.320 33.356 1.00 90.50 567 GLU A N 1
ATOM 4453 C CA . GLU A 1 567 ? -11.504 -16.525 32.885 1.00 90.50 567 GLU A CA 1
ATOM 4454 C C . GLU A 1 567 ? -12.638 -16.568 33.915 1.00 90.50 567 GLU A C 1
ATOM 4456 O O . GLU A 1 567 ? -12.995 -17.635 34.412 1.00 90.50 567 GLU A O 1
ATOM 4461 N N . LYS A 1 568 ? -13.212 -15.402 34.230 1.00 88.25 568 LYS A N 1
ATOM 4462 C CA . LYS A 1 568 ? -14.287 -15.266 35.223 1.00 88.25 568 LYS A CA 1
ATOM 4463 C C . LYS A 1 568 ? -15.642 -15.695 34.670 1.00 88.25 568 LYS A C 1
ATOM 4465 O O . LYS A 1 568 ? -16.490 -16.159 35.425 1.00 88.25 568 LYS A O 1
ATOM 4470 N N . ASP A 1 569 ? -15.865 -15.492 33.374 1.00 89.06 569 ASP A N 1
ATOM 4471 C CA . ASP A 1 569 ? -17.091 -15.908 32.713 1.00 89.06 569 ASP A CA 1
ATOM 4472 C C . ASP A 1 569 ? -17.065 -17.436 32.535 1.00 89.06 569 ASP A C 1
ATOM 4474 O O . ASP A 1 569 ? -16.014 -18.062 32.372 1.00 89.06 569 ASP A O 1
ATOM 4478 N N . SER A 1 570 ? -18.239 -18.066 32.538 1.00 91.88 570 SER A N 1
ATOM 4479 C CA . SER A 1 570 ? -18.349 -19.520 32.357 1.00 91.88 570 SER A CA 1
ATOM 4480 C C . SER A 1 570 ? -17.922 -19.991 30.965 1.00 91.88 570 SER A C 1
ATOM 4482 O O . SER A 1 570 ? -17.665 -21.176 30.758 1.00 91.88 570 SER A O 1
ATOM 4484 N N . ARG A 1 571 ? -17.850 -19.066 30.000 1.00 91.00 571 ARG A N 1
ATOM 4485 C CA . ARG A 1 571 ? -17.426 -19.293 28.617 1.00 91.00 571 ARG A CA 1
ATOM 4486 C C . ARG A 1 571 ? -16.685 -18.071 28.085 1.00 91.00 571 ARG A C 1
ATOM 4488 O O . ARG A 1 571 ? -17.073 -16.932 28.350 1.00 91.00 571 ARG A O 1
ATOM 4495 N N . VAL A 1 572 ? -15.673 -18.317 27.256 1.00 92.19 572 VAL A N 1
ATOM 4496 C CA . VAL A 1 572 ? -14.962 -17.270 26.509 1.00 92.19 572 VAL A CA 1
ATOM 4497 C C . VAL A 1 572 ? -15.938 -16.461 25.641 1.00 92.19 572 VAL A C 1
ATOM 4499 O O . VAL A 1 572 ? -16.886 -16.992 25.059 1.00 92.19 572 VAL A O 1
ATOM 4502 N N . GLY A 1 573 ? -15.712 -15.146 25.567 1.00 87.88 573 GLY A N 1
ATOM 4503 C CA . GLY A 1 573 ? -16.564 -14.216 24.823 1.00 87.88 573 GLY A CA 1
ATOM 4504 C C . GLY A 1 573 ? -17.803 -13.726 25.584 1.00 87.88 573 GLY A C 1
ATOM 4505 O O . GLY A 1 573 ? -18.614 -13.004 25.000 1.00 87.88 573 GLY A O 1
ATOM 4506 N N . GLY A 1 574 ? -17.955 -14.050 26.874 1.00 86.06 574 GLY A N 1
ATOM 4507 C CA . GLY A 1 574 ? -19.081 -13.600 27.704 1.00 86.06 574 GLY A CA 1
ATOM 4508 C C . GLY A 1 574 ? -19.298 -12.078 27.691 1.00 86.06 574 GLY A C 1
ATOM 4509 O O . GLY A 1 574 ? -20.433 -11.616 27.568 1.00 86.06 574 GLY A O 1
ATOM 4510 N N . SER A 1 575 ? -18.226 -11.282 27.655 1.00 79.12 575 SER A N 1
ATOM 4511 C CA . SER A 1 575 ? -18.281 -9.813 27.516 1.00 79.12 575 SER A CA 1
ATOM 4512 C C . SER A 1 575 ? -18.936 -9.300 26.220 1.00 79.12 575 SER A C 1
ATOM 4514 O O . SER A 1 575 ? -19.362 -8.143 26.150 1.00 79.12 575 SER A O 1
ATOM 4516 N N . TRP A 1 576 ? -19.035 -10.135 25.186 1.00 84.94 576 TRP A N 1
ATOM 4517 C CA . TRP A 1 576 ? -19.740 -9.840 23.936 1.00 84.94 576 TRP A CA 1
ATOM 4518 C C . TRP A 1 576 ? -21.149 -10.433 23.928 1.00 84.94 576 TRP A C 1
ATOM 4520 O O . TRP A 1 576 ? -22.083 -9.755 23.510 1.00 84.94 576 TRP A O 1
ATOM 4530 N N . ARG A 1 577 ? -21.322 -11.654 24.449 1.00 85.75 577 ARG A N 1
ATOM 4531 C CA . ARG A 1 577 ? -22.626 -12.345 24.501 1.00 85.75 577 ARG A CA 1
ATOM 4532 C C . ARG A 1 577 ? -23.629 -11.695 25.441 1.00 85.75 577 ARG A C 1
ATOM 4534 O O . ARG A 1 577 ? -24.824 -11.780 25.201 1.00 85.75 577 ARG A O 1
ATOM 4541 N N . ASN A 1 578 ? -23.144 -11.071 26.509 1.00 80.81 578 ASN A N 1
ATOM 4542 C CA . ASN A 1 578 ? -23.991 -10.494 27.549 1.00 80.81 578 ASN A CA 1
ATOM 4543 C C . ASN A 1 578 ? -24.485 -9.069 27.222 1.00 80.81 578 ASN A C 1
ATOM 4545 O O . ASN A 1 578 ? -25.103 -8.439 28.080 1.00 80.81 578 ASN A O 1
ATOM 4549 N N . ARG A 1 579 ? -24.201 -8.550 26.018 1.00 80.94 579 ARG A N 1
ATOM 4550 C CA . ARG A 1 579 ? -24.691 -7.249 25.523 1.00 80.94 579 ARG A CA 1
ATOM 4551 C C . ARG A 1 579 ? -26.005 -7.407 24.741 1.00 80.94 579 ARG A C 1
ATOM 4553 O O . ARG A 1 579 ? -26.453 -8.525 24.508 1.00 80.94 579 ARG A O 1
ATOM 4560 N N . TYR A 1 580 ? -26.634 -6.287 24.378 1.00 78.62 580 TYR A N 1
ATOM 4561 C CA . TYR A 1 580 ? -27.901 -6.260 23.637 1.00 78.62 580 TYR A CA 1
ATOM 4562 C C . TYR A 1 580 ? -27.835 -7.020 22.302 1.00 78.62 580 TYR A C 1
ATOM 4564 O O . TYR A 1 580 ? -26.770 -7.169 21.694 1.00 78.62 580 TYR A O 1
ATOM 4572 N N . THR A 1 581 ? -28.986 -7.532 21.860 1.00 76.19 581 THR A N 1
ATOM 4573 C CA . THR A 1 581 ? -29.061 -8.651 20.904 1.00 76.19 581 THR A CA 1
ATOM 4574 C C . THR A 1 581 ? -28.575 -8.271 19.504 1.00 76.19 581 THR A C 1
ATOM 4576 O O . THR A 1 581 ? -27.935 -9.084 18.837 1.00 76.19 581 THR A O 1
ATOM 4579 N N . ASN A 1 582 ? -28.829 -7.038 19.059 1.00 78.31 582 ASN A N 1
ATOM 4580 C CA . ASN A 1 582 ? -28.505 -6.603 17.698 1.00 78.31 582 ASN A CA 1
ATOM 4581 C C . ASN A 1 582 ? -27.140 -5.909 17.567 1.00 78.31 582 ASN A C 1
ATOM 4583 O O . ASN A 1 582 ? -26.848 -5.332 16.515 1.00 78.31 582 ASN A O 1
ATOM 4587 N N . LEU A 1 583 ? -26.287 -5.988 18.596 1.00 84.00 583 LEU A N 1
ATOM 4588 C CA . LEU A 1 583 ? -24.938 -5.433 18.548 1.00 84.00 583 LEU A CA 1
ATOM 4589 C C . LEU A 1 583 ? -24.127 -6.059 17.405 1.00 84.00 583 LEU A C 1
ATOM 4591 O O . LEU A 1 583 ? -23.980 -7.281 17.305 1.00 84.00 583 LEU A O 1
ATOM 4595 N N . LYS A 1 584 ? -23.527 -5.201 16.582 1.00 87.12 584 LYS A N 1
ATOM 4596 C CA . LYS A 1 584 ? -22.546 -5.575 15.559 1.00 87.12 584 LYS A CA 1
ATOM 4597 C C . LYS A 1 584 ? -21.219 -4.892 15.849 1.00 87.12 584 LYS A C 1
ATOM 4599 O O . LYS A 1 584 ? -21.174 -3.856 16.508 1.00 87.12 584 LYS A O 1
ATOM 4604 N N . LEU A 1 585 ? -20.137 -5.473 15.348 1.00 86.38 585 LEU A N 1
ATOM 4605 C CA . LEU A 1 585 ? -18.844 -4.805 15.351 1.00 86.38 585 LEU A CA 1
ATOM 4606 C C . LEU A 1 585 ? -18.910 -3.545 14.482 1.00 86.38 585 LEU A C 1
ATOM 4608 O O . LEU A 1 585 ? -19.526 -3.537 13.416 1.00 86.38 585 LEU A O 1
ATOM 4612 N N . ASN A 1 586 ? -18.239 -2.496 14.949 1.00 80.69 586 ASN A N 1
ATOM 4613 C CA . ASN A 1 586 ? -18.013 -1.265 14.192 1.00 80.69 586 ASN A CA 1
ATOM 4614 C C . ASN A 1 586 ? -16.725 -1.324 13.360 1.00 80.69 586 ASN A C 1
ATOM 4616 O O . ASN A 1 586 ? -16.370 -0.360 12.691 1.00 80.69 586 ASN A O 1
ATOM 4620 N N . THR A 1 587 ? -16.027 -2.455 13.409 1.00 80.88 587 THR A N 1
ATOM 4621 C CA . THR A 1 587 ? -14.777 -2.706 12.707 1.00 80.88 587 THR A CA 1
ATOM 4622 C C . THR A 1 587 ? -14.970 -3.794 11.649 1.00 80.88 587 THR A C 1
ATOM 4624 O O . THR A 1 587 ? -15.761 -4.719 11.866 1.00 80.88 587 THR A O 1
ATOM 4627 N N . PRO A 1 588 ? -14.243 -3.704 10.521 1.00 82.81 588 PRO A N 1
ATOM 4628 C CA . PRO A 1 588 ? -14.178 -4.756 9.517 1.00 82.81 588 PRO A CA 1
ATOM 4629 C C . PRO A 1 588 ? -13.824 -6.130 10.088 1.00 82.81 588 PRO A C 1
ATOM 4631 O O . PRO A 1 588 ? -13.122 -6.273 11.101 1.00 82.81 588 PRO A O 1
ATOM 4634 N N . ARG A 1 589 ? -14.244 -7.168 9.371 1.00 86.88 589 ARG A N 1
ATOM 4635 C CA . ARG A 1 589 ? -13.973 -8.566 9.704 1.00 86.88 589 ARG A CA 1
ATOM 4636 C C . ARG A 1 589 ? -12.474 -8.845 9.768 1.00 86.88 589 ARG A C 1
ATOM 4638 O O . ARG A 1 589 ? -12.021 -9.490 10.711 1.00 86.88 589 ARG A O 1
ATOM 4645 N N . VAL A 1 590 ? -11.710 -8.334 8.803 1.00 85.19 590 VAL A N 1
ATOM 4646 C CA . VAL A 1 590 ? -10.248 -8.498 8.728 1.00 85.19 590 VAL A CA 1
ATOM 4647 C C . VAL A 1 590 ? -9.562 -7.824 9.912 1.00 85.19 590 VAL A C 1
ATOM 4649 O O . VAL A 1 590 ? -8.721 -8.440 10.564 1.00 85.19 590 VAL A O 1
ATOM 4652 N N . TYR A 1 591 ? -9.976 -6.596 10.253 1.00 85.25 591 TYR A N 1
ATOM 4653 C CA . TYR A 1 591 ? -9.476 -5.885 11.435 1.00 85.25 591 TYR A CA 1
ATOM 4654 C C . TYR A 1 591 ? -9.660 -6.719 12.708 1.00 85.25 591 TYR A C 1
ATOM 4656 O O . TYR A 1 591 ? -8.821 -6.676 13.604 1.00 85.25 591 TYR A O 1
ATOM 4664 N N . SER A 1 592 ? -10.736 -7.502 12.784 1.00 87.88 592 SER A N 1
ATOM 4665 C CA . SER A 1 592 ? -11.105 -8.268 13.976 1.00 87.88 592 SER A CA 1
ATOM 4666 C C . SER A 1 592 ? -10.401 -9.627 14.116 1.00 87.88 592 SER A C 1
ATOM 4668 O O . SER A 1 592 ? -10.670 -10.338 15.083 1.00 87.88 592 SER A O 1
ATOM 4670 N N . ALA A 1 593 ? -9.488 -9.988 13.204 1.00 89.12 593 ALA A N 1
ATOM 4671 C CA . ALA A 1 593 ? -8.744 -11.250 13.255 1.00 89.12 593 ALA A CA 1
ATOM 4672 C C . ALA A 1 593 ? -7.833 -11.380 14.491 1.00 89.12 593 ALA A C 1
ATOM 4674 O O . ALA A 1 593 ? -7.315 -10.397 15.006 1.00 89.12 593 ALA A O 1
ATOM 4675 N N . LEU A 1 594 ? -7.568 -12.599 14.955 1.00 90.31 594 LEU A N 1
ATOM 4676 C CA . LEU A 1 594 ? -6.647 -12.846 16.074 1.00 90.31 594 LEU A CA 1
ATOM 4677 C C . LEU A 1 594 ? -5.322 -13.437 15.577 1.00 90.31 594 LEU A C 1
ATOM 4679 O O . LEU A 1 594 ? -5.261 -13.902 14.434 1.00 90.31 594 LEU A O 1
ATOM 4683 N N . PRO A 1 595 ? -4.244 -13.421 16.390 1.00 89.94 595 PRO A N 1
ATOM 4684 C CA . PRO A 1 595 ? -2.992 -14.069 16.012 1.00 89.94 595 PRO A CA 1
ATOM 4685 C C . PRO A 1 595 ? -3.233 -15.503 15.537 1.00 89.94 595 PRO A C 1
ATOM 4687 O O . PRO A 1 595 ? -3.886 -16.281 16.219 1.00 89.94 595 PRO A O 1
ATOM 4690 N N . PHE A 1 596 ? -2.727 -15.850 14.353 1.00 90.56 596 PHE A N 1
ATOM 4691 C CA . PHE A 1 596 ? -2.882 -17.190 13.768 1.00 90.56 596 PHE A CA 1
ATOM 4692 C C . PHE A 1 596 ? -4.335 -17.617 13.456 1.00 90.56 596 PHE A C 1
ATOM 4694 O O . PHE A 1 596 ? -4.560 -18.766 13.081 1.00 90.56 596 PHE A O 1
ATOM 4701 N N . PHE A 1 597 ? -5.323 -16.720 13.574 1.00 90.81 597 PHE A N 1
ATOM 4702 C CA . PHE A 1 597 ? -6.742 -17.063 13.456 1.00 90.81 597 PHE A CA 1
ATOM 4703 C C . PHE A 1 597 ? -7.533 -16.021 12.655 1.00 90.81 597 PHE A C 1
ATOM 4705 O O . PHE A 1 597 ? -8.121 -15.073 13.185 1.00 90.81 597 PHE A O 1
ATOM 4712 N N . TYR A 1 598 ? -7.577 -16.243 11.341 1.00 87.38 598 TYR A N 1
ATOM 4713 C CA . TYR A 1 598 ? -8.275 -15.399 10.372 1.00 87.38 598 TYR A CA 1
ATOM 4714 C C . TYR A 1 598 ? -9.754 -15.770 10.233 1.00 87.38 598 TYR A C 1
ATOM 4716 O O . TYR A 1 598 ? -10.139 -16.938 10.351 1.00 87.38 598 TYR A O 1
ATOM 4724 N N . HIS A 1 599 ? -10.601 -14.769 9.992 1.00 85.62 599 HIS A N 1
ATOM 4725 C CA . HIS A 1 599 ? -12.034 -14.952 9.754 1.00 85.62 599 HIS A CA 1
ATOM 4726 C C . HIS A 1 599 ? -12.303 -15.370 8.300 1.00 85.62 599 HIS A C 1
ATOM 4728 O O . HIS A 1 599 ? -11.767 -14.723 7.411 1.00 85.62 599 HIS A O 1
ATOM 4734 N N . PRO A 1 600 ? -13.146 -16.383 8.036 1.00 83.44 600 PRO A N 1
ATOM 4735 C CA . PRO A 1 600 ? -13.556 -16.758 6.680 1.00 83.44 600 PRO A CA 1
ATOM 4736 C C . PRO A 1 600 ? -14.288 -15.636 5.929 1.00 83.44 600 PRO A C 1
ATOM 4738 O O . PRO A 1 600 ? -14.983 -14.835 6.556 1.00 83.44 600 PRO A O 1
ATOM 4741 N N . ASP A 1 601 ? -14.186 -15.612 4.598 1.00 79.00 601 ASP A N 1
ATOM 4742 C CA . ASP A 1 601 ? -14.780 -14.558 3.753 1.00 79.00 601 ASP A CA 1
ATOM 4743 C C . ASP A 1 601 ? -16.308 -14.615 3.643 1.00 79.00 601 ASP A C 1
ATOM 4745 O O . ASP A 1 601 ? -16.937 -13.626 3.286 1.00 79.00 601 ASP A O 1
ATOM 4749 N N . ASN A 1 602 ? -16.928 -15.739 4.008 1.00 83.38 602 ASN A N 1
ATOM 4750 C CA . ASN A 1 602 ? -18.386 -15.873 4.037 1.00 83.38 602 ASN A CA 1
ATOM 4751 C C . ASN A 1 602 ? -19.045 -15.219 5.268 1.00 83.38 602 ASN A C 1
ATOM 4753 O O . ASN A 1 602 ? -20.273 -15.204 5.365 1.00 83.38 602 ASN A O 1
ATOM 4757 N N . LEU A 1 603 ? -18.261 -14.715 6.228 1.00 86.19 603 LEU A N 1
ATOM 4758 C CA . LEU A 1 603 ? -18.798 -13.986 7.375 1.00 86.19 603 LEU A CA 1
ATOM 4759 C C . LEU A 1 603 ? -19.113 -12.531 6.994 1.00 86.19 603 LEU A C 1
ATOM 4761 O O . LEU A 1 603 ? -18.367 -11.931 6.221 1.00 86.19 603 LEU A O 1
ATOM 4765 N N . PRO A 1 604 ? -20.163 -11.921 7.579 1.00 87.25 604 PRO A N 1
ATOM 4766 C CA . PRO A 1 604 ? -20.463 -10.513 7.347 1.00 87.25 604 PRO A CA 1
ATOM 4767 C C . PRO A 1 604 ? -19.272 -9.608 7.676 1.00 87.25 604 PRO A C 1
ATOM 4769 O O . PRO A 1 604 ? -18.619 -9.797 8.703 1.00 87.25 604 PRO A O 1
ATOM 4772 N N . GLU A 1 605 ? -19.063 -8.571 6.860 1.00 83.56 605 GLU A N 1
ATOM 4773 C CA . GLU A 1 605 ? -17.990 -7.582 7.047 1.00 83.56 605 GLU A CA 1
ATOM 4774 C C . GLU A 1 605 ? -18.019 -6.947 8.446 1.00 83.56 605 GLU A C 1
ATOM 4776 O O . GLU A 1 605 ? -16.988 -6.778 9.085 1.00 83.56 605 GLU A O 1
ATOM 4781 N N . PHE A 1 606 ? -19.220 -6.672 8.957 1.00 87.12 606 PHE A N 1
ATOM 4782 C CA . PHE A 1 606 ? -19.457 -6.202 10.321 1.00 87.12 606 PHE A CA 1
ATOM 4783 C C . PHE A 1 606 ? -20.203 -7.286 11.101 1.00 87.12 606 PHE A C 1
ATOM 4785 O O . PHE A 1 606 ? -21.439 -7.348 11.080 1.00 87.12 606 PHE A O 1
ATOM 4792 N N . MET A 1 607 ? -19.442 -8.174 11.745 1.00 89.69 607 MET A N 1
ATOM 4793 C CA . MET A 1 607 ? -19.976 -9.371 12.402 1.00 89.69 607 MET A CA 1
ATOM 4794 C C . MET A 1 607 ? -20.907 -9.028 13.581 1.00 89.69 607 MET A C 1
ATOM 4796 O O . MET A 1 607 ? -20.621 -8.097 14.339 1.00 89.69 607 MET A O 1
ATOM 4800 N N . PRO A 1 608 ? -21.995 -9.791 13.796 1.00 90.69 608 PRO A N 1
ATOM 4801 C CA . PRO A 1 608 ? -22.750 -9.752 15.047 1.00 90.69 608 PRO A CA 1
ATOM 4802 C C . PRO A 1 608 ? -21.866 -10.086 16.257 1.00 90.69 608 PRO A C 1
ATOM 4804 O O . PRO A 1 608 ? -20.973 -10.932 16.166 1.00 90.69 608 PRO A O 1
ATOM 4807 N N . ALA A 1 609 ? -22.133 -9.468 17.410 1.00 88.88 609 ALA A N 1
ATOM 4808 C CA . ALA A 1 609 ? -21.365 -9.693 18.638 1.00 88.88 609 ALA A CA 1
ATOM 4809 C C . ALA A 1 609 ? -21.387 -11.158 19.101 1.00 88.88 609 ALA A C 1
ATOM 4811 O O . ALA A 1 609 ? -20.382 -11.662 19.601 1.00 88.88 609 ALA A O 1
ATOM 4812 N N . THR A 1 610 ? -22.504 -11.859 18.895 1.00 89.69 610 THR A N 1
ATOM 4813 C CA . THR A 1 610 ? -22.640 -13.294 19.185 1.00 89.69 610 THR A CA 1
ATOM 4814 C C . THR A 1 610 ? -21.734 -14.139 18.294 1.00 89.69 610 THR A C 1
ATOM 4816 O O . THR A 1 610 ? -20.976 -14.954 18.815 1.00 89.69 610 THR A O 1
ATOM 4819 N N . SER A 1 611 ? -21.725 -13.880 16.982 1.00 91.56 611 SER A N 1
ATOM 4820 C CA . SER A 1 611 ? -20.823 -14.543 16.033 1.00 91.56 611 SER A CA 1
ATOM 4821 C C . SER A 1 611 ? -19.354 -14.268 16.357 1.00 91.56 611 SER A C 1
ATOM 4823 O O . SER A 1 611 ? -18.523 -15.169 16.276 1.00 91.56 611 SER A O 1
ATOM 4825 N N . PHE A 1 612 ? -19.013 -13.041 16.765 1.00 91.75 612 PHE A N 1
ATOM 4826 C CA . PHE A 1 612 ? -17.655 -12.727 17.207 1.00 91.75 612 PHE A CA 1
ATOM 4827 C C . PHE A 1 612 ? -17.285 -13.486 18.487 1.00 91.75 612 PHE A C 1
ATOM 4829 O O . PHE A 1 612 ? -16.204 -14.062 18.563 1.00 91.75 612 PHE A O 1
ATOM 4836 N N . ALA A 1 613 ? -18.192 -13.578 19.459 1.00 92.06 613 ALA A N 1
ATOM 4837 C CA . ALA A 1 613 ? -17.972 -14.365 20.668 1.00 92.06 613 ALA A CA 1
ATOM 4838 C C . ALA A 1 613 ? -17.776 -15.865 20.379 1.00 92.06 613 ALA A C 1
ATOM 4840 O O . ALA A 1 613 ? -16.887 -16.478 20.968 1.00 92.06 613 ALA A O 1
ATOM 4841 N N . ASP A 1 614 ? -18.538 -16.441 19.439 1.00 92.75 614 ASP A N 1
ATOM 4842 C CA . ASP A 1 614 ? -18.350 -17.831 18.980 1.00 92.75 614 ASP A CA 1
ATOM 4843 C C . ASP A 1 614 ? -16.953 -18.041 18.396 1.00 92.75 614 ASP A C 1
ATOM 4845 O O . ASP A 1 614 ? -16.310 -19.061 18.640 1.00 92.75 614 ASP A O 1
ATOM 4849 N N . ARG A 1 615 ? -16.446 -17.044 17.666 1.00 92.94 615 ARG A N 1
ATOM 4850 C CA . ARG A 1 615 ? -15.092 -17.059 17.110 1.00 92.94 615 ARG A CA 1
ATOM 4851 C C . ARG A 1 615 ? -14.016 -16.992 18.195 1.00 92.94 615 ARG A C 1
ATOM 4853 O O . ARG A 1 615 ? -13.030 -17.711 18.068 1.00 92.94 615 ARG A O 1
ATOM 4860 N N . LEU A 1 616 ? -14.198 -16.193 19.252 1.00 92.81 616 LEU A N 1
ATOM 4861 C CA . LEU A 1 616 ? -13.267 -16.148 20.393 1.00 92.81 616 LEU A CA 1
ATOM 4862 C C . LEU A 1 616 ? -13.197 -17.493 21.122 1.00 92.81 616 LEU A C 1
ATOM 4864 O O . LEU A 1 616 ? -12.117 -17.958 21.475 1.00 92.81 616 LEU A O 1
ATOM 4868 N N . GLU A 1 617 ? -14.346 -18.133 21.315 1.00 94.12 617 GLU A N 1
ATOM 4869 C CA . GLU A 1 617 ? -14.438 -19.444 21.956 1.00 94.12 617 GLU A CA 1
ATOM 4870 C C . GLU A 1 617 ? -13.877 -20.570 21.070 1.00 94.12 617 GLU A C 1
ATOM 4872 O O . GLU A 1 617 ? -13.240 -21.497 21.563 1.00 94.12 617 GLU A O 1
ATOM 4877 N N . ALA A 1 618 ? -14.054 -20.492 19.749 1.00 93.81 618 ALA A N 1
ATOM 4878 C CA . ALA A 1 618 ? -13.389 -21.404 18.820 1.00 93.81 618 ALA A CA 1
ATOM 4879 C C . ALA A 1 618 ? -11.863 -21.219 18.844 1.00 93.81 618 ALA A C 1
ATOM 4881 O O . ALA A 1 618 ? -11.119 -22.199 18.834 1.00 93.81 618 ALA A O 1
ATOM 4882 N N . TYR A 1 619 ? -11.399 -19.970 18.921 1.00 94.19 619 TYR A N 1
ATOM 4883 C CA . TYR A 1 619 ? -9.979 -19.654 19.011 1.00 94.19 619 TYR A CA 1
ATOM 4884 C C . TYR A 1 619 ? -9.350 -20.199 20.298 1.00 94.19 619 TYR A C 1
ATOM 4886 O O . TYR A 1 619 ? -8.308 -20.850 20.219 1.00 94.19 619 TYR A O 1
ATOM 4894 N N . SER A 1 620 ? -10.002 -20.040 21.457 1.00 94.06 620 SER A N 1
ATOM 4895 C CA . SER A 1 620 ? -9.487 -20.574 22.728 1.00 94.06 620 SER A CA 1
ATOM 4896 C C . SER A 1 620 ? -9.319 -22.097 22.716 1.00 94.06 620 SER A C 1
ATOM 4898 O O . SER A 1 620 ? -8.386 -22.611 23.322 1.00 94.06 620 SER A O 1
ATOM 4900 N N . ARG A 1 621 ? -10.167 -22.824 21.975 1.00 91.94 621 ARG A N 1
ATOM 4901 C CA . ARG A 1 621 ? -10.045 -24.282 21.783 1.00 91.94 621 ARG A CA 1
ATOM 4902 C C . ARG A 1 621 ? -8.936 -24.680 20.805 1.00 91.94 621 ARG A C 1
ATOM 4904 O O . ARG A 1 621 ? -8.491 -25.822 20.835 1.00 91.94 621 ARG A O 1
ATOM 4911 N N . SER A 1 622 ? -8.527 -23.775 19.916 1.00 89.81 622 SER A N 1
ATOM 4912 C CA . SER A 1 622 ? -7.502 -24.040 18.896 1.00 89.81 622 SER A CA 1
ATOM 4913 C C . SER A 1 622 ? -6.069 -23.833 19.392 1.00 89.81 622 SER A C 1
ATOM 4915 O O . SER A 1 622 ? -5.132 -24.363 18.795 1.00 89.81 622 SER A O 1
ATOM 4917 N N . ILE A 1 623 ? -5.887 -23.074 20.477 1.00 89.12 623 ILE A N 1
ATOM 4918 C CA . ILE A 1 623 ? -4.568 -22.763 21.033 1.00 89.12 623 ILE A CA 1
ATOM 4919 C C . ILE A 1 623 ? -4.161 -23.802 22.085 1.00 89.12 623 ILE A C 1
ATOM 4921 O O . ILE A 1 623 ? -4.985 -24.304 22.845 1.00 89.12 623 ILE A O 1
ATOM 4925 N N . LYS A 1 624 ? -2.870 -24.147 22.129 1.00 82.31 624 LYS A N 1
ATOM 4926 C CA . LYS A 1 624 ? -2.322 -25.200 23.002 1.00 82.31 624 LYS A CA 1
ATOM 4927 C C . LYS A 1 624 ? -2.062 -24.691 24.427 1.00 82.31 624 LYS A C 1
ATOM 4929 O O . LYS A 1 624 ? -0.919 -24.675 24.875 1.00 82.31 624 LYS A O 1
ATOM 4934 N N . THR A 1 625 ? -3.102 -24.249 25.129 1.00 88.62 625 THR A N 1
ATOM 4935 C CA . THR A 1 625 ? -2.995 -23.715 26.499 1.00 88.62 625 THR A CA 1
ATOM 4936 C C . THR A 1 625 ? -4.090 -24.263 27.408 1.00 88.62 625 THR A C 1
ATOM 4938 O O . THR A 1 625 ? -5.170 -24.624 26.944 1.00 88.62 625 THR A O 1
ATOM 4941 N N . GLU A 1 626 ? -3.831 -24.309 28.713 1.00 92.62 626 GLU A N 1
ATOM 4942 C CA . GLU A 1 626 ? -4.827 -24.724 29.702 1.00 92.62 626 GLU A CA 1
ATOM 4943 C C . GLU A 1 626 ? -5.783 -23.564 30.015 1.00 92.62 626 GLU A C 1
ATOM 4945 O O . GLU A 1 626 ? -5.365 -22.409 30.092 1.00 92.62 626 GLU A O 1
ATOM 4950 N N . PHE A 1 627 ? -7.070 -23.859 30.208 1.00 93.75 627 PHE A N 1
ATOM 4951 C CA . PHE A 1 627 ? -8.105 -22.864 30.499 1.00 93.75 627 PHE A CA 1
ATOM 4952 C C . PHE A 1 627 ? -8.906 -23.253 31.737 1.00 93.75 627 PHE A C 1
ATOM 4954 O O . PHE A 1 627 ? -9.411 -24.373 31.832 1.00 93.75 627 PHE A O 1
ATOM 4961 N N . ARG A 1 628 ? -9.102 -22.298 32.649 1.00 93.00 628 ARG A N 1
ATOM 4962 C CA . ARG A 1 628 ? -10.046 -22.410 33.766 1.00 93.00 628 ARG A CA 1
ATOM 4963 C C . ARG A 1 628 ? -11.064 -21.280 33.694 1.00 93.00 628 ARG A C 1
ATOM 4965 O O . ARG A 1 628 ? -10.732 -20.116 33.896 1.00 93.00 628 ARG A O 1
ATOM 4972 N N . HIS A 1 629 ? -12.294 -21.657 33.364 1.00 93.69 629 HIS A N 1
ATOM 4973 C CA . HIS A 1 629 ? -13.463 -20.778 33.330 1.00 93.69 629 HIS A CA 1
ATOM 4974 C C . HIS A 1 629 ? -14.044 -20.601 34.732 1.00 93.69 629 HIS A C 1
ATOM 4976 O O . HIS A 1 629 ? -13.658 -21.328 35.652 1.00 93.69 629 HIS A O 1
ATOM 4982 N N . SER A 1 630 ? -14.991 -19.673 34.893 1.00 93.19 630 SER A N 1
ATOM 4983 C CA . SER A 1 630 ? -15.643 -19.404 36.181 1.00 93.19 630 SER A CA 1
ATOM 4984 C C . SER A 1 630 ? -14.639 -19.266 37.333 1.00 93.19 630 SER A C 1
ATOM 4986 O O . SER A 1 630 ? -14.877 -19.791 38.415 1.00 93.19 630 SER A O 1
ATOM 4988 N N . THR A 1 631 ? -13.483 -18.644 37.094 1.00 91.38 631 THR A N 1
ATOM 4989 C CA . THR A 1 631 ? -12.375 -18.595 38.056 1.00 91.38 631 THR A CA 1
ATOM 4990 C C . THR A 1 631 ? -11.836 -17.172 38.187 1.00 91.38 631 THR A C 1
ATOM 4992 O O . THR A 1 631 ? -11.645 -16.463 37.200 1.00 91.38 631 THR A O 1
ATOM 4995 N N . LEU A 1 632 ? -11.572 -16.749 39.422 1.00 85.50 632 LEU A N 1
ATOM 4996 C CA . LEU A 1 632 ? -11.023 -15.446 39.788 1.00 85.50 632 LEU A CA 1
ATOM 4997 C C . LEU A 1 632 ? -9.643 -15.605 40.427 1.00 85.50 632 LEU A C 1
ATOM 4999 O O . LEU A 1 632 ? -9.438 -16.481 41.268 1.00 85.50 632 LEU A O 1
ATOM 5003 N N . LEU A 1 633 ? -8.711 -14.712 40.092 1.00 82.94 633 LEU A N 1
ATOM 5004 C CA . LEU A 1 633 ? -7.491 -14.531 40.879 1.00 82.94 633 LEU A CA 1
ATOM 5005 C C . LEU A 1 633 ? -7.848 -13.770 42.164 1.00 82.94 633 LEU A C 1
ATOM 5007 O O . LEU A 1 633 ? -8.339 -12.647 42.095 1.00 82.94 633 LEU A O 1
ATOM 5011 N N . CYS A 1 634 ? -7.613 -14.384 43.322 1.00 81.38 634 CYS A N 1
ATOM 5012 C CA . CYS A 1 634 ? -7.918 -13.799 44.631 1.00 81.38 634 CYS A CA 1
ATOM 5013 C C . CYS A 1 634 ? -6.696 -13.176 45.303 1.00 81.38 634 CYS A C 1
ATOM 5015 O O . CYS A 1 634 ? -6.822 -12.156 45.973 1.00 81.38 634 CYS A O 1
ATOM 5017 N N . ALA A 1 635 ? -5.531 -13.805 45.155 1.00 75.88 635 ALA A N 1
ATOM 5018 C CA . ALA A 1 635 ? -4.282 -13.322 45.727 1.00 75.88 635 ALA A CA 1
ATOM 5019 C C . ALA A 1 635 ? -3.091 -13.769 44.877 1.00 75.88 635 ALA A C 1
ATOM 5021 O O . ALA A 1 635 ? -3.108 -14.851 44.285 1.00 75.88 635 ALA A O 1
ATOM 5022 N N . SER A 1 636 ? -2.044 -12.952 44.861 1.00 79.31 636 SER A N 1
ATOM 5023 C CA . SER A 1 636 ? -0.774 -13.230 44.193 1.00 79.31 636 SER A CA 1
ATOM 5024 C C . SER A 1 636 ? 0.376 -12.780 45.086 1.00 79.31 636 SER A C 1
ATOM 5026 O O . SER A 1 636 ? 0.352 -11.659 45.587 1.00 79.31 636 SER A O 1
ATOM 5028 N N . ASN A 1 637 ? 1.383 -13.631 45.265 1.00 76.94 637 ASN A N 1
ATOM 5029 C CA . ASN A 1 637 ? 2.583 -13.317 46.035 1.00 76.94 637 ASN A CA 1
ATOM 5030 C C . ASN A 1 637 ? 3.835 -13.698 45.242 1.00 76.94 637 ASN A C 1
ATOM 5032 O O . ASN A 1 637 ? 3.969 -14.851 44.832 1.00 76.94 637 ASN A O 1
ATOM 5036 N N . TYR A 1 638 ? 4.751 -12.753 45.049 1.00 76.25 638 TYR A N 1
ATOM 5037 C CA . TYR A 1 638 ? 6.008 -13.006 44.352 1.00 76.25 638 TYR A CA 1
ATOM 5038 C C . TYR A 1 638 ? 7.111 -13.429 45.316 1.00 76.25 638 TYR A C 1
ATOM 5040 O O . TYR A 1 638 ? 7.271 -12.857 46.394 1.00 76.25 638 TYR A O 1
ATOM 5048 N N . ASN A 1 639 ? 7.912 -14.407 44.906 1.00 76.00 639 ASN A N 1
ATOM 5049 C CA . ASN A 1 639 ? 9.105 -14.825 45.623 1.00 76.00 639 ASN A CA 1
ATOM 5050 C C . ASN A 1 639 ? 10.367 -14.427 44.833 1.00 76.00 639 ASN A C 1
ATOM 5052 O O . ASN A 1 639 ? 10.674 -15.057 43.815 1.00 76.00 639 ASN A O 1
ATOM 5056 N N . PRO A 1 640 ? 11.155 -13.447 45.319 1.00 71.81 640 PRO A N 1
ATOM 5057 C CA . PRO A 1 640 ? 12.380 -13.005 44.651 1.00 71.81 640 PRO A CA 1
ATOM 5058 C C . PRO A 1 640 ? 13.456 -14.089 44.533 1.00 71.81 640 PRO A C 1
ATOM 5060 O O . PRO A 1 640 ? 14.211 -14.095 43.562 1.00 71.81 640 PRO A O 1
ATOM 5063 N N . LYS A 1 641 ? 13.530 -15.023 45.495 1.00 77.00 641 LYS A N 1
ATOM 5064 C CA . LYS A 1 641 ? 14.550 -16.085 45.504 1.00 77.00 641 LYS A CA 1
ATOM 5065 C C . LYS A 1 641 ? 14.293 -17.120 44.414 1.00 77.00 641 LYS A C 1
ATOM 5067 O O . LYS A 1 641 ? 15.226 -17.541 43.743 1.00 77.00 641 LYS A O 1
ATOM 5072 N N . SER A 1 642 ? 13.035 -17.521 44.241 1.00 74.81 642 SER A N 1
ATOM 5073 C CA . SER A 1 642 ? 12.630 -18.512 43.236 1.00 74.81 642 SER A CA 1
ATOM 5074 C C . SER A 1 642 ? 12.146 -17.893 41.923 1.00 74.81 642 SER A C 1
ATOM 5076 O O . SER A 1 642 ? 11.708 -18.639 41.047 1.00 74.81 642 SER A O 1
ATOM 5078 N N . ARG A 1 643 ? 12.177 -16.556 41.800 1.00 75.62 643 ARG A N 1
ATOM 5079 C CA . ARG A 1 643 ? 11.701 -15.775 40.643 1.00 75.62 643 ARG A CA 1
ATOM 5080 C C . ARG A 1 643 ? 10.369 -16.299 40.096 1.00 75.62 643 ARG A C 1
ATOM 5082 O O . ARG A 1 643 ? 10.246 -16.674 38.929 1.00 75.62 643 ARG A O 1
ATOM 5089 N N . SER A 1 644 ? 9.403 -16.450 40.996 1.00 81.25 644 SER A N 1
ATOM 5090 C CA . SER A 1 644 ? 8.107 -17.060 40.694 1.00 81.25 644 SER A CA 1
ATOM 5091 C C . SER A 1 644 ? 6.995 -16.518 41.580 1.00 81.25 644 SER A C 1
ATOM 5093 O O . SER A 1 644 ? 7.214 -16.076 42.707 1.00 81.25 644 SER A O 1
ATOM 5095 N N . TRP A 1 645 ? 5.785 -16.576 41.043 1.00 80.56 645 TRP A N 1
ATOM 5096 C CA . TRP A 1 645 ? 4.531 -16.211 41.671 1.00 80.56 645 TRP A CA 1
ATOM 5097 C C . TRP A 1 645 ? 3.862 -17.428 42.292 1.00 80.56 645 TRP A C 1
ATOM 5099 O O . TRP A 1 645 ? 3.767 -18.475 41.655 1.00 80.56 645 TRP A O 1
ATOM 5109 N N . SER A 1 646 ? 3.319 -17.252 43.491 1.00 84.06 646 SER A N 1
ATOM 5110 C CA . SER A 1 646 ? 2.309 -18.125 44.087 1.00 84.06 646 SER A CA 1
ATOM 5111 C C . SER A 1 646 ? 0.950 -17.447 43.966 1.00 84.06 646 SER A C 1
ATOM 5113 O O . SER A 1 646 ? 0.781 -16.304 44.394 1.00 84.06 646 SER A O 1
ATOM 5115 N N . LEU A 1 647 ? -0.020 -18.143 43.381 1.00 84.75 647 LEU A N 1
ATOM 5116 C CA . LEU A 1 647 ? -1.341 -17.615 43.057 1.00 84.75 647 LEU A CA 1
ATOM 5117 C C . LEU A 1 647 ? -2.421 -18.407 43.783 1.00 84.75 647 LEU A C 1
ATOM 5119 O O . LEU A 1 647 ? -2.387 -19.637 43.788 1.00 84.75 647 LEU A O 1
ATOM 5123 N N . SER A 1 648 ? -3.407 -17.698 44.325 1.00 86.00 648 SER A N 1
ATOM 5124 C CA . SER A 1 648 ? -4.632 -18.277 44.869 1.00 86.00 648 SER A CA 1
ATOM 5125 C C . SER A 1 648 ? -5.796 -17.944 43.945 1.00 86.00 648 SER A C 1
ATOM 5127 O O . SER A 1 648 ? -6.158 -16.777 43.767 1.00 86.00 648 SER A O 1
ATOM 5129 N N . LEU A 1 649 ? -6.355 -18.975 43.324 1.00 88.69 649 LEU A N 1
ATOM 5130 C CA . LEU A 1 649 ? -7.497 -18.900 42.425 1.00 88.69 649 LEU A CA 1
ATOM 5131 C C . LEU A 1 649 ? -8.745 -19.377 43.160 1.00 88.69 649 LEU A C 1
ATOM 5133 O O . LEU A 1 649 ? -8.665 -20.309 43.954 1.00 88.69 649 LEU A O 1
ATOM 5137 N N . ARG A 1 650 ? -9.900 -18.785 42.872 1.00 90.12 650 ARG A N 1
ATOM 5138 C CA . ARG A 1 650 ? -11.188 -19.232 43.406 1.00 90.12 650 ARG A CA 1
ATOM 5139 C C . ARG A 1 650 ? -12.169 -19.427 42.272 1.00 90.12 650 ARG A C 1
ATOM 5141 O O . ARG A 1 650 ? -12.297 -18.533 41.438 1.00 90.12 650 ARG A O 1
ATOM 5148 N N . ASP A 1 651 ? -12.838 -20.567 42.232 1.00 91.69 651 ASP A N 1
ATOM 5149 C CA . ASP A 1 651 ? -13.958 -20.731 41.313 1.00 91.69 651 ASP A CA 1
ATOM 5150 C C . ASP A 1 651 ? -15.201 -19.955 41.799 1.00 91.69 651 ASP A C 1
ATOM 5152 O O . ASP A 1 651 ? -15.256 -19.443 42.920 1.00 91.69 651 ASP A O 1
ATOM 5156 N N . MET A 1 652 ? -16.213 -19.831 40.943 1.00 84.38 652 MET A N 1
ATOM 5157 C CA . MET A 1 652 ? -17.471 -19.163 41.301 1.00 84.38 652 MET A CA 1
ATOM 5158 C C . MET A 1 652 ? -18.309 -19.951 42.326 1.00 84.38 652 MET A C 1
ATOM 5160 O O . MET A 1 652 ? -19.275 -19.401 42.851 1.00 84.38 652 MET A O 1
ATOM 5164 N N . GLU A 1 653 ? -17.946 -21.202 42.625 1.00 88.56 653 GLU A N 1
ATOM 5165 C CA . GLU A 1 653 ? -18.570 -22.055 43.649 1.00 88.56 653 GLU A CA 1
ATOM 5166 C C . GLU A 1 653 ? -17.911 -21.870 45.032 1.00 88.56 653 GLU A C 1
ATOM 5168 O O . GLU A 1 653 ? -18.452 -22.303 46.047 1.00 88.56 653 GLU A O 1
ATOM 5173 N N . GLY A 1 654 ? -16.781 -21.157 45.091 1.00 86.94 654 GLY A N 1
ATOM 5174 C CA . GLY A 1 654 ? -16.055 -20.812 46.310 1.00 86.94 654 GLY A CA 1
ATOM 5175 C C . GLY A 1 654 ? -14.828 -21.682 46.595 1.00 86.94 654 GLY A C 1
ATOM 5176 O O . GLY A 1 654 ? -14.102 -21.381 47.546 1.00 86.94 654 GLY A O 1
ATOM 5177 N N . SER A 1 655 ? -14.546 -22.705 45.784 1.00 91.69 655 SER A N 1
ATOM 5178 C CA . SER A 1 655 ? -13.382 -23.579 45.966 1.00 91.69 655 SER A CA 1
ATOM 5179 C C . SER A 1 655 ? -12.094 -22.844 45.617 1.00 91.69 655 SER A C 1
ATOM 5181 O O . SER A 1 655 ? -11.992 -22.182 44.581 1.00 91.69 655 SER A O 1
ATOM 5183 N N . VAL A 1 656 ? -11.084 -22.981 46.476 1.00 91.12 656 VAL A N 1
ATOM 5184 C CA . VAL A 1 656 ? -9.785 -22.319 46.317 1.00 91.12 656 VAL A CA 1
ATOM 5185 C C . VAL A 1 656 ? -8.744 -23.304 45.787 1.00 91.12 656 VAL A C 1
ATOM 5187 O O . VAL A 1 656 ? -8.580 -24.400 46.317 1.00 91.12 656 VAL A O 1
ATOM 5190 N N . PHE A 1 657 ? -7.995 -22.888 44.768 1.00 88.56 657 PHE A N 1
ATOM 5191 C CA . PHE A 1 657 ? -6.912 -23.643 44.149 1.00 88.56 657 PHE A CA 1
ATOM 5192 C C . PHE A 1 657 ? -5.638 -22.806 44.139 1.00 88.56 657 PHE A C 1
ATOM 5194 O O . PHE A 1 657 ? -5.635 -21.683 43.638 1.00 88.56 657 PHE A O 1
ATOM 5201 N N . ASN A 1 658 ? -4.537 -23.370 44.628 1.00 91.38 658 ASN A N 1
ATOM 5202 C CA . ASN A 1 658 ? -3.242 -22.703 44.583 1.00 91.38 658 ASN A CA 1
ATOM 5203 C C . ASN A 1 658 ? -2.425 -23.190 43.383 1.00 91.38 658 ASN A C 1
ATOM 5205 O O . ASN A 1 658 ? -2.428 -24.376 43.052 1.00 91.38 658 ASN A O 1
ATOM 5209 N N . THR A 1 659 ? -1.719 -22.276 42.726 1.00 91.81 659 THR A N 1
ATOM 5210 C CA . THR A 1 659 ? -0.803 -22.596 41.628 1.00 91.81 659 THR A CA 1
ATOM 5211 C C . THR A 1 659 ? 0.404 -21.663 41.627 1.00 91.81 659 THR A C 1
ATOM 5213 O O . THR A 1 659 ? 0.468 -20.734 42.430 1.00 91.81 659 THR A O 1
ATOM 5216 N N . SER A 1 660 ? 1.377 -21.914 40.754 1.00 89.19 660 SER A N 1
ATOM 5217 C CA . SER A 1 660 ? 2.571 -21.084 40.628 1.00 89.19 660 SER A CA 1
ATOM 5218 C C . SER A 1 660 ? 3.020 -20.914 39.183 1.00 89.19 660 SER A C 1
ATOM 5220 O O . SER A 1 660 ? 2.808 -21.794 38.342 1.00 89.19 660 SER A O 1
ATOM 5222 N N . CYS A 1 661 ? 3.648 -19.775 38.896 1.00 85.19 661 CYS A N 1
ATOM 5223 C CA . CYS A 1 661 ? 4.179 -19.460 37.573 1.00 85.19 661 CYS A CA 1
ATOM 5224 C C . CYS A 1 661 ? 5.400 -18.541 37.624 1.00 85.19 661 CYS A C 1
ATOM 5226 O O . CYS A 1 661 ? 5.656 -17.912 38.646 1.00 85.19 661 CYS A O 1
ATOM 5228 N N . HIS A 1 662 ? 6.151 -18.435 36.527 1.00 82.06 662 HIS A N 1
ATOM 5229 C CA . HIS A 1 662 ? 7.222 -17.436 36.414 1.00 82.06 662 HIS A CA 1
ATOM 5230 C C . HIS A 1 662 ? 6.674 -16.053 36.053 1.00 82.06 662 HIS A C 1
ATOM 5232 O O . HIS A 1 662 ? 7.052 -15.068 36.679 1.00 82.06 662 HIS A O 1
ATOM 5238 N N . HIS A 1 663 ? 5.722 -15.996 35.119 1.00 81.00 663 HIS A N 1
ATOM 5239 C CA . HIS A 1 663 ? 5.122 -14.749 34.640 1.00 81.00 663 HIS A CA 1
ATOM 5240 C C . HIS A 1 663 ? 3.633 -14.692 34.997 1.00 81.00 663 HIS A C 1
ATOM 5242 O O . HIS A 1 663 ? 2.885 -15.633 34.715 1.00 81.00 663 HIS A O 1
ATOM 5248 N N . LEU A 1 664 ? 3.191 -13.603 35.627 1.00 80.44 664 LEU A N 1
ATOM 5249 C CA . LEU A 1 664 ? 1.778 -13.322 35.890 1.00 80.44 664 LEU A CA 1
ATOM 5250 C C . LEU A 1 664 ? 1.330 -12.166 34.995 1.00 80.44 664 LEU A C 1
ATOM 5252 O O . LEU A 1 664 ? 1.779 -11.040 35.184 1.00 80.44 664 LEU A O 1
ATOM 5256 N N . ILE A 1 665 ? 0.418 -12.449 34.064 1.00 79.12 665 ILE A N 1
ATOM 5257 C CA . ILE A 1 665 ? -0.041 -11.507 33.039 1.00 79.12 665 ILE A CA 1
ATOM 5258 C C . ILE A 1 665 ? -1.488 -11.119 33.333 1.00 79.12 665 ILE A C 1
ATOM 5260 O O . ILE A 1 665 ? -2.391 -11.957 33.265 1.00 79.12 665 ILE A O 1
ATOM 5264 N N . ILE A 1 666 ? -1.739 -9.843 33.619 1.00 78.88 666 ILE A N 1
ATOM 5265 C CA . ILE A 1 666 ? -3.097 -9.337 33.852 1.00 78.88 666 ILE A CA 1
ATOM 5266 C C . ILE A 1 666 ? -3.674 -8.817 32.535 1.00 78.88 666 ILE A C 1
ATOM 5268 O O . ILE A 1 666 ? -3.275 -7.765 32.048 1.00 78.88 666 ILE A O 1
ATOM 5272 N N . ALA A 1 667 ? -4.632 -9.552 31.969 1.00 78.38 667 ALA A N 1
ATOM 5273 C CA . ALA A 1 667 ? -5.306 -9.275 30.698 1.00 78.38 667 ALA A CA 1
ATOM 5274 C C . ALA A 1 667 ? -6.841 -9.181 30.858 1.00 78.38 667 ALA A C 1
ATOM 5276 O O . ALA A 1 667 ? -7.611 -9.512 29.952 1.00 78.38 667 ALA A O 1
ATOM 5277 N N . SER A 1 668 ? -7.298 -8.721 32.025 1.00 68.56 668 SER A N 1
ATOM 5278 C CA . SER A 1 668 ? -8.712 -8.631 32.413 1.00 68.56 668 SER A CA 1
ATOM 5279 C C . SER A 1 668 ? -9.478 -7.481 31.737 1.00 68.56 668 SER A C 1
ATOM 5281 O O . SER A 1 668 ? -10.700 -7.387 31.886 1.00 68.56 668 SER A O 1
ATOM 5283 N N . GLY A 1 669 ? -8.781 -6.646 30.956 1.00 61.34 669 GLY A N 1
ATOM 5284 C CA . GLY A 1 669 ? -9.292 -5.402 30.379 1.00 61.34 669 GLY A CA 1
ATOM 5285 C C . GLY A 1 669 ? -9.265 -4.245 31.382 1.00 61.34 669 GLY A C 1
ATOM 5286 O O . GLY A 1 669 ? -8.814 -4.406 32.513 1.00 61.34 669 GLY A O 1
ATOM 5287 N N . ILE A 1 670 ? -9.753 -3.068 30.976 1.00 51.66 670 ILE A N 1
ATOM 5288 C CA . ILE A 1 670 ? -9.940 -1.959 31.920 1.00 51.66 670 ILE A CA 1
ATOM 5289 C C . ILE A 1 670 ? -10.979 -2.406 32.951 1.00 51.66 670 ILE A C 1
ATOM 5291 O O . ILE A 1 670 ? -12.069 -2.856 32.581 1.00 51.66 670 ILE A O 1
ATOM 5295 N N . GLU A 1 671 ? -10.616 -2.317 34.231 1.00 43.47 671 GLU A N 1
ATOM 5296 C CA . GLU A 1 671 ? -11.522 -2.520 35.358 1.00 43.47 671 GLU A CA 1
ATOM 5297 C C . GLU A 1 671 ? -12.827 -1.779 35.060 1.00 43.47 671 GLU A C 1
ATOM 5299 O O . GLU A 1 671 ? -12.772 -0.598 34.730 1.00 43.47 671 GLU A O 1
ATOM 5304 N N . LYS A 1 672 ? -13.965 -2.498 35.037 1.00 50.75 672 LYS A N 1
ATOM 5305 C CA . LYS A 1 672 ? -15.241 -2.010 34.480 1.00 50.75 672 LYS A CA 1
ATOM 5306 C C . LYS A 1 672 ? -15.447 -0.542 34.875 1.00 50.75 672 LYS A C 1
ATOM 5308 O O . LYS A 1 672 ? -15.801 -0.304 36.033 1.00 50.75 672 LYS A O 1
ATOM 5313 N N . PRO A 1 673 ? -15.268 0.430 33.958 1.00 57.47 673 PRO A N 1
ATOM 5314 C CA . PRO A 1 673 ? -15.554 1.808 34.302 1.00 57.47 673 PRO A CA 1
ATOM 5315 C C . PRO A 1 673 ? -17.033 1.830 34.705 1.00 57.47 673 PRO A C 1
ATOM 5317 O O . PRO A 1 673 ? -17.866 1.173 34.072 1.00 57.47 673 PRO A O 1
ATOM 5320 N N . ARG A 1 674 ? -17.362 2.427 35.854 1.00 65.94 674 ARG A N 1
ATOM 5321 C CA . ARG A 1 674 ? -18.715 2.324 36.417 1.00 65.94 674 ARG A CA 1
ATOM 5322 C C . ARG A 1 674 ? -19.685 2.994 35.447 1.00 65.94 674 ARG A C 1
ATOM 5324 O O . ARG A 1 674 ? -19.471 4.136 35.049 1.00 65.94 674 ARG A O 1
ATOM 5331 N N . ALA A 1 675 ? -20.727 2.269 35.038 1.00 78.38 675 ALA A N 1
ATOM 5332 C CA . ALA A 1 675 ? -21.784 2.814 34.191 1.00 78.38 675 ALA A CA 1
ATOM 5333 C C . ALA A 1 675 ? -22.324 4.105 34.817 1.00 78.38 675 ALA A C 1
ATOM 5335 O O . ALA A 1 675 ? -22.702 4.111 35.992 1.00 78.38 675 ALA A O 1
ATOM 5336 N N . VAL A 1 676 ? -22.323 5.195 34.050 1.00 82.62 676 VAL A N 1
ATOM 5337 C CA . VAL A 1 676 ? -22.775 6.497 34.544 1.00 82.62 676 VAL A CA 1
ATOM 5338 C C . VAL A 1 676 ? -24.280 6.537 34.394 1.00 82.62 676 VAL A C 1
ATOM 5340 O O . VAL A 1 676 ? -24.778 6.731 33.292 1.00 82.62 676 VAL A O 1
ATOM 5343 N N . ILE A 1 677 ? -25.007 6.384 35.493 1.00 88.62 677 ILE A N 1
ATOM 5344 C CA . ILE A 1 677 ? -26.398 6.830 35.577 1.00 88.62 677 ILE A CA 1
ATOM 5345 C C . ILE A 1 677 ? -26.352 8.168 36.326 1.00 88.62 677 ILE A C 1
ATOM 5347 O O . ILE A 1 677 ? -25.893 8.173 37.470 1.00 88.62 677 ILE A O 1
ATOM 5351 N N . PRO A 1 678 ? -26.711 9.299 35.688 1.00 87.12 678 PRO A N 1
ATOM 5352 C CA . PRO A 1 678 ? -26.692 10.603 36.342 1.00 87.12 678 PRO A CA 1
ATOM 5353 C C . PRO A 1 678 ? -27.602 10.618 37.572 1.00 87.12 678 PRO A C 1
ATOM 5355 O O . PRO A 1 678 ? -28.668 10.003 37.558 1.00 87.12 678 PRO A O 1
ATOM 5358 N N . ASP A 1 679 ? -27.198 11.346 38.611 1.00 89.38 679 ASP A N 1
ATOM 5359 C CA . ASP A 1 679 ? -28.057 11.579 39.770 1.00 89.38 679 ASP A CA 1
ATOM 5360 C C . ASP A 1 679 ? -29.141 12.595 39.386 1.00 89.38 679 ASP A C 1
ATOM 5362 O O . ASP A 1 679 ? -28.863 13.780 39.191 1.00 89.38 679 ASP A O 1
ATOM 5366 N N . ILE A 1 680 ? -30.358 12.102 39.164 1.00 92.88 680 ILE A N 1
ATOM 5367 C CA . ILE A 1 680 ? -31.511 12.884 38.713 1.00 92.88 680 ILE A CA 1
ATOM 5368 C C . ILE A 1 680 ? -32.561 12.843 39.817 1.00 92.88 680 ILE A C 1
ATOM 5370 O O . ILE A 1 680 ? -32.946 11.767 40.284 1.00 92.88 680 ILE A O 1
ATOM 5374 N N . LEU A 1 681 ? -33.061 14.019 40.199 1.00 94.94 681 LEU A N 1
ATOM 5375 C CA . LEU A 1 681 ? -34.127 14.146 41.186 1.00 94.94 681 LEU A CA 1
ATOM 5376 C C . LEU A 1 681 ? -35.354 13.324 40.754 1.00 94.94 681 LEU A C 1
ATOM 5378 O O . LEU A 1 681 ? -35.838 13.484 39.636 1.00 94.94 681 LEU A O 1
ATOM 5382 N N . GLY A 1 682 ? -35.834 12.440 41.631 1.00 93.69 682 GLY A N 1
ATOM 5383 C CA . GLY A 1 682 ? -36.990 11.568 41.382 1.00 93.69 682 GLY A CA 1
ATOM 5384 C C . GLY A 1 682 ? -36.712 10.305 40.553 1.00 93.69 682 GLY A C 1
ATOM 5385 O O . GLY A 1 682 ? -37.613 9.495 40.372 1.00 93.69 682 GLY A O 1
ATOM 5386 N N . LEU A 1 683 ? -35.477 10.064 40.083 1.00 94.44 683 LEU A N 1
ATOM 5387 C CA . LEU A 1 683 ? -35.152 8.861 39.293 1.00 94.44 683 LEU A CA 1
ATOM 5388 C C . LEU A 1 683 ? -35.309 7.555 40.086 1.00 94.44 683 LEU A C 1
ATOM 5390 O O . LEU A 1 683 ? -35.662 6.530 39.509 1.00 94.44 683 LEU A O 1
ATOM 5394 N N . LYS A 1 684 ? -35.044 7.582 41.399 1.00 92.25 684 LYS A N 1
ATOM 5395 C CA . LYS A 1 684 ? -35.217 6.416 42.285 1.00 92.25 684 LYS A CA 1
ATOM 5396 C C . LYS A 1 684 ? -36.685 6.021 42.459 1.00 92.25 684 LYS A C 1
ATOM 5398 O O . LYS A 1 684 ? -36.956 4.849 42.687 1.00 92.25 684 LYS A O 1
ATOM 5403 N N . ASP A 1 685 ? -37.585 6.991 42.316 1.00 92.12 685 ASP A N 1
ATOM 5404 C CA . ASP A 1 685 ? -39.032 6.841 42.487 1.00 92.12 685 ASP A CA 1
ATOM 5405 C C . ASP A 1 685 ? -39.758 6.707 41.136 1.00 92.12 685 ASP A C 1
ATOM 5407 O O . ASP A 1 685 ? -40.987 6.753 41.069 1.00 92.12 685 ASP A O 1
ATOM 5411 N N . PHE A 1 686 ? -39.005 6.556 40.040 1.00 95.56 686 PHE A N 1
ATOM 5412 C CA . PHE A 1 686 ? -39.567 6.349 38.713 1.00 95.56 686 PHE A CA 1
ATOM 5413 C C . PHE A 1 686 ? -40.379 5.051 38.680 1.00 95.56 686 PHE A C 1
ATOM 5415 O O . PHE A 1 686 ? -39.883 3.977 39.013 1.00 95.56 686 PHE A O 1
ATOM 5422 N N . SER A 1 687 ? -41.634 5.155 38.247 1.00 91.31 687 SER A N 1
ATOM 5423 C CA . SER A 1 687 ? -42.577 4.027 38.214 1.00 91.31 687 SER A CA 1
ATOM 5424 C C . SER A 1 687 ? -42.266 2.977 37.136 1.00 91.31 687 SER A C 1
ATOM 5426 O O . SER A 1 687 ? -42.752 1.848 37.218 1.00 91.31 687 SER A O 1
ATOM 5428 N N . GLY A 1 688 ? -41.464 3.338 36.130 1.00 93.50 688 GLY A N 1
ATOM 5429 C CA . GLY A 1 688 ? -41.006 2.442 35.071 1.00 93.50 688 GLY A CA 1
ATOM 5430 C C . GLY A 1 688 ? -39.650 1.793 35.365 1.00 93.50 688 GLY A C 1
ATOM 5431 O O . GLY A 1 688 ? -39.132 1.808 36.480 1.00 93.50 688 GLY A O 1
ATOM 5432 N N . HIS A 1 689 ? -39.036 1.213 34.337 1.00 94.88 689 HIS A N 1
ATOM 5433 C CA . HIS A 1 689 ? -37.735 0.563 34.461 1.00 94.88 689 HIS A CA 1
ATOM 5434 C C . HIS A 1 689 ? -36.587 1.493 34.073 1.00 94.88 689 HIS A C 1
ATOM 5436 O O . HIS A 1 689 ? -36.676 2.244 33.103 1.00 94.88 689 HIS A O 1
ATOM 5442 N N . VAL A 1 690 ? -35.468 1.392 34.789 1.00 94.19 690 VAL A N 1
ATOM 5443 C CA . VAL A 1 690 ? -34.246 2.142 34.490 1.00 94.19 690 VAL A CA 1
ATOM 5444 C C . VAL A 1 690 ? -33.116 1.173 34.189 1.00 94.19 690 VAL A C 1
ATOM 5446 O O . VAL A 1 690 ? -32.808 0.291 34.989 1.00 94.19 690 VAL A O 1
ATOM 5449 N N . ALA A 1 691 ? -32.449 1.367 33.055 1.00 92.56 691 ALA A N 1
ATOM 5450 C CA . ALA A 1 691 ? -31.266 0.604 32.688 1.00 92.56 691 ALA A CA 1
ATOM 5451 C C . ALA A 1 691 ? -30.167 1.519 32.144 1.00 92.56 691 ALA A C 1
ATOM 5453 O O . ALA A 1 691 ? -30.428 2.526 31.498 1.00 92.56 691 ALA A O 1
ATOM 5454 N N . HIS A 1 692 ? -28.909 1.136 32.341 1.00 91.62 692 HIS A N 1
ATOM 5455 C CA . HIS A 1 692 ? -27.821 1.625 31.496 1.00 91.62 692 HIS A CA 1
ATOM 5456 C C . HIS A 1 692 ? -27.684 0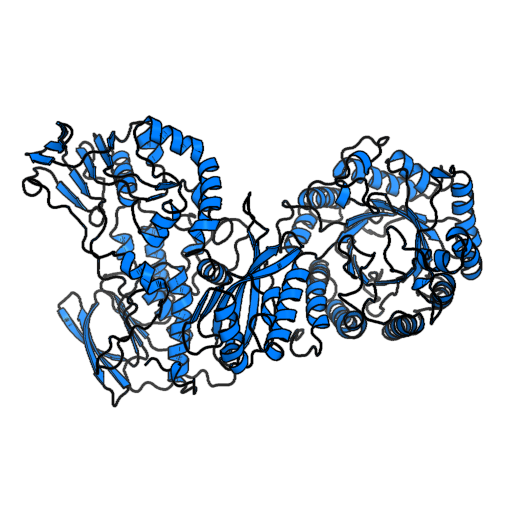.704 30.278 1.00 91.62 692 HIS A C 1
ATOM 5458 O O . HIS A 1 692 ? -27.917 -0.501 30.395 1.00 91.62 692 HIS A O 1
ATOM 5464 N N . ALA A 1 693 ? -27.247 1.224 29.128 1.00 88.31 693 ALA A N 1
ATOM 5465 C CA . ALA A 1 693 ? -27.118 0.450 27.888 1.00 88.31 693 ALA A CA 1
ATOM 5466 C C . ALA A 1 693 ? -26.236 -0.811 28.033 1.00 88.31 693 ALA A C 1
ATOM 5468 O O . ALA A 1 693 ? -26.439 -1.799 27.337 1.00 88.31 693 ALA A O 1
ATOM 5469 N N . SER A 1 694 ? -25.285 -0.814 28.975 1.00 80.69 694 SER A N 1
ATOM 5470 C CA . SER A 1 694 ? -24.445 -1.981 29.302 1.00 80.69 694 SER A CA 1
ATOM 5471 C C . SER A 1 694 ? -25.196 -3.142 29.960 1.00 80.69 694 SER A C 1
ATOM 5473 O O . SER A 1 694 ? -24.723 -4.273 29.920 1.00 80.69 694 SER A O 1
ATOM 5475 N N . ASN A 1 695 ? -26.327 -2.850 30.604 1.00 84.12 695 ASN A N 1
ATOM 5476 C CA . ASN A 1 695 ? -27.169 -3.812 31.313 1.00 84.12 695 ASN A CA 1
ATOM 5477 C C . ASN A 1 695 ? -28.480 -4.084 30.557 1.00 84.12 695 ASN A C 1
ATOM 5479 O O . ASN A 1 695 ? -29.255 -4.946 30.968 1.00 84.12 695 ASN A O 1
ATOM 5483 N N . PHE A 1 696 ? -28.725 -3.375 29.451 1.00 86.44 696 PHE A N 1
ATOM 5484 C CA . PHE A 1 696 ? -29.854 -3.614 28.562 1.00 86.44 696 PHE A CA 1
ATOM 5485 C C . PHE A 1 696 ? -29.582 -4.863 27.712 1.00 86.44 696 PHE A C 1
ATOM 5487 O O . PHE A 1 696 ? -28.652 -4.882 26.907 1.00 86.44 696 PHE A O 1
ATOM 5494 N N . ARG A 1 697 ? -30.360 -5.932 27.925 1.00 79.56 697 ARG A N 1
ATOM 5495 C CA . ARG A 1 697 ? -30.129 -7.242 27.282 1.00 79.56 697 ARG A CA 1
ATOM 5496 C C . ARG A 1 697 ? -31.069 -7.542 26.120 1.00 79.56 697 ARG A C 1
ATOM 5498 O O . ARG A 1 697 ? -30.661 -8.192 25.162 1.00 79.56 697 ARG A O 1
ATOM 5505 N N . SER A 1 698 ? -32.330 -7.128 26.220 1.00 80.56 698 SER A N 1
ATOM 5506 C CA . SER A 1 698 ? -33.342 -7.467 25.223 1.00 80.56 698 SER A CA 1
ATOM 5507 C C . SER A 1 698 ? -34.408 -6.390 25.108 1.00 80.56 698 SER A C 1
ATOM 5509 O O . SER A 1 698 ? -34.925 -5.906 26.115 1.00 80.56 698 SER A O 1
ATOM 5511 N N . SER A 1 699 ? -34.772 -6.082 23.866 1.00 84.62 699 SER A N 1
ATOM 5512 C CA . SER A 1 699 ? -35.882 -5.197 23.528 1.00 84.62 699 SER A CA 1
ATOM 5513 C C . SER A 1 699 ? -37.257 -5.869 23.503 1.00 84.62 699 SER A C 1
ATOM 5515 O O . SER A 1 699 ? -38.263 -5.168 23.550 1.00 84.62 699 SER A O 1
ATOM 5517 N N . LYS A 1 700 ? -37.332 -7.209 23.462 1.00 85.06 700 LYS A N 1
ATOM 5518 C CA . LYS A 1 700 ? -38.598 -7.946 23.256 1.00 85.06 700 LYS A CA 1
ATOM 5519 C C . LYS A 1 700 ? -39.667 -7.637 24.307 1.00 85.06 700 LYS A C 1
ATOM 5521 O O . LYS A 1 700 ? -40.845 -7.604 23.980 1.00 85.06 700 LYS A O 1
ATOM 5526 N N . SER A 1 701 ? -39.259 -7.392 25.552 1.00 89.12 701 SER A N 1
ATOM 5527 C CA . SER A 1 701 ? -40.172 -7.083 26.660 1.00 89.12 701 SER A CA 1
ATOM 5528 C C . SER A 1 701 ? -40.803 -5.687 26.581 1.00 89.12 701 SER A C 1
ATOM 5530 O O . SER A 1 701 ? -41.644 -5.362 27.413 1.00 89.12 701 SER A O 1
ATOM 5532 N N . TRP A 1 702 ? -40.394 -4.862 25.614 1.00 93.69 702 TRP A N 1
ATOM 5533 C CA . TRP A 1 702 ? -40.798 -3.458 25.497 1.00 93.69 702 TRP A CA 1
ATOM 5534 C C . TRP A 1 702 ? -41.718 -3.192 24.300 1.00 93.69 702 TRP A C 1
ATOM 5536 O O . TRP A 1 702 ? -41.979 -2.036 23.979 1.00 93.69 702 TRP A O 1
ATOM 5546 N N . ALA A 1 703 ? -42.232 -4.242 23.650 1.00 95.38 703 ALA A N 1
ATOM 5547 C CA . ALA A 1 703 ? -43.268 -4.105 22.631 1.00 95.38 703 ALA A CA 1
ATOM 5548 C C . ALA A 1 703 ? -44.526 -3.439 23.223 1.00 95.38 703 ALA A C 1
ATOM 5550 O O . ALA A 1 703 ? -44.971 -3.805 24.313 1.00 95.38 703 ALA A O 1
ATOM 5551 N N . GLY A 1 704 ? -45.084 -2.448 22.525 1.00 96.69 704 GLY A N 1
ATOM 5552 C CA . GLY A 1 704 ? -46.234 -1.667 22.988 1.00 96.69 704 GLY A CA 1
ATOM 5553 C C . GLY A 1 704 ? -45.964 -0.806 24.229 1.00 96.69 704 GLY A C 1
ATOM 5554 O O . GLY A 1 704 ? -46.908 -0.450 24.925 1.00 96.69 704 GLY A O 1
ATOM 5555 N N . LYS A 1 705 ? -44.694 -0.523 24.553 1.00 97.56 705 LYS A N 1
ATOM 5556 C CA . LYS A 1 705 ? -44.294 0.358 25.663 1.00 97.56 705 LYS A CA 1
ATOM 5557 C C . LYS A 1 705 ? -43.677 1.654 25.159 1.00 97.56 705 LYS A C 1
ATOM 5559 O O . LYS A 1 705 ? -43.103 1.691 24.070 1.00 97.56 705 LYS A O 1
ATOM 5564 N N . ARG A 1 706 ? -43.748 2.697 25.980 1.00 97.81 706 ARG A N 1
ATOM 5565 C CA . ARG A 1 706 ? -43.146 4.010 25.718 1.00 97.81 706 ARG A CA 1
ATOM 5566 C C . ARG A 1 706 ? -41.740 4.026 26.287 1.00 97.81 706 ARG A C 1
ATOM 5568 O O . ARG A 1 706 ? -41.534 3.733 27.465 1.00 97.81 706 ARG A O 1
ATOM 5575 N N . THR A 1 707 ? -40.753 4.333 25.461 1.00 98.12 707 THR A N 1
ATOM 5576 C CA . THR A 1 707 ? -39.346 4.175 25.836 1.00 98.12 707 THR A CA 1
ATOM 5577 C C . THR A 1 707 ? -38.548 5.434 25.543 1.00 98.12 707 THR A C 1
ATOM 5579 O O . THR A 1 707 ? -38.715 6.078 24.508 1.00 98.12 707 THR A O 1
ATOM 5582 N N . VAL A 1 708 ? -37.656 5.790 26.464 1.00 97.81 708 VAL A N 1
ATOM 5583 C CA . VAL A 1 708 ? -36.791 6.963 26.343 1.00 97.81 708 VAL A CA 1
ATOM 5584 C C . VAL A 1 708 ? -35.339 6.527 26.461 1.00 97.81 708 VAL A C 1
ATOM 5586 O O . VAL A 1 708 ? -34.945 5.856 27.414 1.00 97.81 708 VAL A O 1
ATOM 5589 N N . VAL A 1 709 ? -34.520 6.921 25.490 1.00 97.31 709 VAL A N 1
ATOM 5590 C CA . VAL A 1 709 ? -33.084 6.645 25.464 1.00 97.31 709 VAL A CA 1
ATOM 5591 C C . VAL A 1 709 ? -32.326 7.955 25.656 1.00 97.31 709 VAL A C 1
ATOM 5593 O O . VAL A 1 709 ? -32.392 8.853 24.821 1.00 97.31 709 VAL A O 1
ATOM 5596 N N . ILE A 1 710 ? -31.593 8.077 26.762 1.00 96.00 710 ILE A N 1
ATOM 5597 C CA . ILE A 1 710 ? -30.835 9.281 27.114 1.00 96.00 710 ILE A CA 1
ATOM 5598 C C . ILE A 1 710 ? -29.402 9.168 26.594 1.00 96.00 710 ILE A C 1
ATOM 5600 O O . ILE A 1 710 ? -28.623 8.339 27.069 1.00 96.00 710 ILE A O 1
ATOM 5604 N N . GLY A 1 711 ? -29.024 10.047 25.669 1.00 93.75 711 GLY A N 1
ATOM 5605 C CA . GLY A 1 711 ? -27.717 10.069 25.014 1.00 93.75 711 GLY A CA 1
ATOM 5606 C C . GLY A 1 711 ? -27.823 9.855 23.505 1.00 93.75 711 GLY A C 1
ATOM 5607 O O . GLY A 1 711 ? -28.870 9.508 22.980 1.00 93.75 711 GLY A O 1
ATOM 5608 N N . SER A 1 712 ? -26.713 10.066 22.801 1.00 93.62 712 SER A N 1
ATOM 5609 C CA . SER A 1 712 ? -26.669 10.062 21.330 1.00 93.62 712 SER A CA 1
ATOM 5610 C C . SER A 1 712 ? -25.409 9.392 20.765 1.00 93.62 712 SER A C 1
ATOM 5612 O O . SER A 1 712 ? -25.080 9.560 19.601 1.00 93.62 712 SER A O 1
ATOM 5614 N N . GLY A 1 713 ? -24.666 8.624 21.567 1.00 91.38 713 GLY A N 1
ATOM 5615 C CA . GLY A 1 713 ? -23.548 7.813 21.059 1.00 91.38 713 GLY A CA 1
ATOM 5616 C C . GLY A 1 713 ? -24.016 6.536 20.347 1.00 91.38 713 GLY A C 1
ATOM 5617 O O . GLY A 1 713 ? -25.220 6.289 20.249 1.00 91.38 713 GLY A O 1
ATOM 5618 N N . CYS A 1 714 ? -23.074 5.682 19.925 1.00 89.81 714 CYS A N 1
ATOM 5619 C CA . CYS A 1 714 ? -23.384 4.388 19.292 1.00 89.81 714 CYS A CA 1
ATOM 5620 C C . CYS A 1 714 ? -24.379 3.540 20.093 1.00 89.81 714 CYS A C 1
ATOM 5622 O O . CYS A 1 714 ? -25.421 3.170 19.567 1.00 89.81 714 CYS A O 1
ATOM 5624 N N . SER A 1 715 ? -24.119 3.310 21.385 1.00 89.38 715 SER A N 1
ATOM 5625 C CA . SER A 1 715 ? -25.002 2.482 22.215 1.00 89.38 715 SER A CA 1
ATOM 5626 C C . SER A 1 715 ? -26.427 3.029 22.319 1.00 89.38 715 SER A C 1
ATOM 5628 O O . SER A 1 715 ? -27.364 2.246 22.398 1.00 89.38 715 SER A O 1
ATOM 5630 N N . ALA A 1 716 ? -26.601 4.354 22.334 1.00 93.62 716 ALA A N 1
ATOM 5631 C CA . ALA A 1 716 ? -27.926 4.963 22.421 1.00 93.62 716 ALA A CA 1
ATOM 5632 C C . ALA A 1 716 ? -28.716 4.751 21.121 1.00 93.62 716 ALA A C 1
ATOM 5634 O O . ALA A 1 716 ? -29.862 4.315 21.164 1.00 93.62 716 ALA A O 1
ATOM 5635 N N . HIS A 1 717 ? -28.079 4.979 19.970 1.00 94.69 717 HIS A N 1
ATOM 5636 C CA . HIS A 1 717 ? -28.694 4.742 18.664 1.00 94.69 717 HIS A CA 1
ATOM 5637 C C . HIS A 1 717 ? -29.011 3.261 18.431 1.00 94.69 717 HIS A C 1
ATOM 5639 O O . HIS A 1 717 ? -30.102 2.933 17.968 1.00 94.69 717 HIS A O 1
ATOM 5645 N N . ASP A 1 718 ? -28.095 2.357 18.785 1.00 91.88 718 ASP A N 1
ATOM 5646 C CA . ASP A 1 718 ? -28.318 0.921 18.618 1.00 91.88 718 ASP A CA 1
ATOM 5647 C C . ASP A 1 718 ? -29.487 0.434 19.492 1.00 91.88 718 ASP A C 1
ATOM 5649 O O . ASP A 1 718 ? -30.356 -0.285 18.998 1.00 91.88 718 ASP A O 1
ATOM 5653 N N . VAL A 1 719 ? -29.576 0.888 20.751 1.00 93.56 719 VAL A N 1
ATOM 5654 C CA . VAL A 1 719 ? -30.711 0.573 21.636 1.00 93.56 719 VAL A CA 1
ATOM 5655 C C . VAL A 1 719 ? -32.015 1.179 21.117 1.00 93.56 719 VAL A C 1
ATOM 5657 O O . VAL A 1 719 ? -33.023 0.479 21.082 1.00 93.56 719 VAL A O 1
ATOM 5660 N N . ALA A 1 720 ? -32.021 2.444 20.688 1.00 95.69 720 ALA A N 1
ATOM 5661 C CA . ALA A 1 720 ? -33.225 3.097 20.171 1.00 95.69 720 ALA A CA 1
ATOM 5662 C C . ALA A 1 720 ? -33.764 2.376 18.926 1.00 95.69 720 ALA A C 1
ATOM 5664 O O . ALA A 1 720 ? -34.952 2.056 18.844 1.00 95.69 720 ALA A O 1
ATOM 5665 N N . LYS A 1 721 ? -32.873 2.026 17.991 1.00 94.56 721 LYS A N 1
ATOM 5666 C CA . LYS A 1 721 ? -33.213 1.211 16.823 1.00 94.56 721 LYS A CA 1
ATOM 5667 C C . LYS A 1 721 ? -33.736 -0.169 17.222 1.00 94.56 721 LYS A C 1
ATOM 5669 O O . LYS A 1 721 ? -34.695 -0.656 16.621 1.00 94.56 721 LYS A O 1
ATOM 5674 N N . GLU A 1 722 ? -33.114 -0.813 18.207 1.00 92.75 722 GLU A N 1
ATOM 5675 C CA . GLU A 1 722 ? -33.515 -2.140 18.682 1.00 92.75 722 GLU A CA 1
ATOM 5676 C C . GLU A 1 722 ? -34.899 -2.118 19.359 1.00 92.75 722 GLU A C 1
ATOM 5678 O O . GLU A 1 722 ? -35.693 -3.031 19.127 1.00 92.75 722 GLU A O 1
ATOM 5683 N N . LEU A 1 723 ? -35.217 -1.073 20.132 1.00 95.44 723 LEU A N 1
ATOM 5684 C CA . LEU A 1 723 ? -36.535 -0.852 20.740 1.00 95.44 723 LEU A CA 1
ATOM 5685 C C . LEU A 1 723 ? -37.615 -0.596 19.683 1.00 95.44 723 LEU A C 1
ATOM 5687 O O . LEU A 1 723 ? -38.668 -1.231 19.725 1.00 95.44 723 LEU A O 1
ATOM 5691 N N . TYR A 1 724 ? -37.328 0.253 18.690 1.00 95.69 724 TYR A N 1
ATOM 5692 C CA . TYR A 1 724 ? -38.244 0.505 17.574 1.00 95.69 724 TYR A CA 1
ATOM 5693 C C . TYR A 1 724 ? -38.536 -0.782 16.792 1.00 95.69 724 TYR A C 1
ATOM 5695 O O . TYR A 1 724 ? -39.687 -1.140 16.561 1.00 95.69 724 TYR A O 1
ATOM 5703 N N . THR A 1 725 ? -37.486 -1.535 16.448 1.00 93.38 725 THR A N 1
ATOM 5704 C CA . THR A 1 725 ? -37.612 -2.794 15.692 1.00 93.38 725 THR A CA 1
ATOM 5705 C C . THR A 1 725 ? -38.387 -3.863 16.472 1.00 93.38 725 THR A C 1
ATOM 5707 O O . THR A 1 725 ? -39.019 -4.725 15.869 1.00 93.38 725 THR A O 1
ATOM 5710 N N . ALA A 1 726 ? -38.359 -3.815 17.807 1.00 93.62 726 ALA A N 1
ATOM 5711 C CA . ALA A 1 726 ? -39.125 -4.716 18.667 1.00 93.62 726 ALA A CA 1
ATOM 5712 C C . ALA A 1 726 ? -40.600 -4.318 18.839 1.00 93.62 726 ALA A C 1
ATOM 5714 O O . ALA A 1 726 ? -41.340 -5.048 19.495 1.00 93.62 726 ALA A O 1
ATOM 5715 N N . GLY A 1 727 ? -41.032 -3.198 18.251 1.00 95.81 727 GLY A N 1
ATOM 5716 C CA . GLY A 1 727 ? -42.420 -2.745 18.289 1.00 95.81 727 GLY A CA 1
ATOM 5717 C C . GLY A 1 727 ? -42.787 -1.966 19.549 1.00 95.81 727 GLY A C 1
ATOM 5718 O O . GLY A 1 727 ? -43.927 -2.064 19.995 1.00 95.81 727 GLY A O 1
ATOM 5719 N N . ALA A 1 728 ? -41.846 -1.231 20.154 1.00 97.31 728 ALA A N 1
ATOM 5720 C CA . ALA A 1 728 ? -42.184 -0.234 21.172 1.00 97.31 728 ALA A CA 1
ATOM 5721 C C . ALA A 1 728 ? -43.249 0.744 20.639 1.00 97.31 728 ALA A C 1
ATOM 5723 O O . ALA A 1 728 ? -43.213 1.112 19.466 1.00 97.31 728 ALA A O 1
ATOM 5724 N N . GLU A 1 729 ? -44.193 1.155 21.492 1.00 97.19 729 GLU A N 1
ATOM 5725 C CA . GLU A 1 729 ? -45.252 2.111 21.126 1.00 97.19 729 GLU A CA 1
ATOM 5726 C C . GLU A 1 729 ? -44.640 3.453 20.716 1.00 97.19 729 GLU A C 1
ATOM 5728 O O . GLU A 1 729 ? -45.027 4.048 19.713 1.00 97.19 729 GLU A O 1
ATOM 5733 N N . SER A 1 730 ? -43.640 3.899 21.477 1.00 97.69 730 SER A N 1
ATOM 5734 C CA . SER A 1 730 ? -42.843 5.072 21.152 1.00 97.69 730 SER A CA 1
ATOM 5735 C C . SER A 1 730 ? -41.400 4.902 21.621 1.00 97.69 730 SER A C 1
ATOM 5737 O O . SER A 1 730 ? -41.105 4.261 22.637 1.00 97.69 730 SER A O 1
ATOM 5739 N N . VAL A 1 731 ? -40.479 5.488 20.859 1.00 98.31 731 VAL A N 1
ATOM 5740 C CA . VAL A 1 731 ? -39.062 5.584 21.212 1.00 98.31 731 VAL A CA 1
ATOM 5741 C C . VAL A 1 731 ? -38.652 7.038 21.062 1.00 98.31 731 VAL A C 1
ATOM 5743 O O . VAL A 1 731 ? -38.782 7.594 19.973 1.00 98.31 731 VAL A O 1
ATOM 5746 N N . THR A 1 732 ? -38.143 7.655 22.127 1.00 98.12 732 THR A N 1
ATOM 5747 C CA . THR A 1 732 ? -37.563 9.002 22.062 1.00 98.12 732 THR A CA 1
ATOM 5748 C C . THR A 1 732 ? -36.084 8.973 22.416 1.00 98.12 732 THR A C 1
ATOM 5750 O O . THR A 1 732 ? -35.704 8.554 23.509 1.00 98.12 732 THR A O 1
ATOM 5753 N N . LEU A 1 733 ? -35.243 9.447 21.501 1.00 97.69 733 LEU A N 1
ATOM 5754 C CA . LEU A 1 733 ? -33.822 9.676 21.727 1.00 97.69 733 LEU A CA 1
ATOM 5755 C C . LEU A 1 733 ? -33.612 11.103 22.251 1.00 97.69 733 LEU A C 1
ATOM 5757 O O . LEU A 1 733 ? -33.999 12.075 21.603 1.00 97.69 733 LEU A O 1
ATOM 5761 N N . VAL A 1 734 ? -32.972 11.240 23.411 1.00 96.69 734 VAL A N 1
ATOM 5762 C CA . VAL A 1 734 ? -32.668 12.543 24.016 1.00 96.69 734 VAL A CA 1
ATOM 5763 C C . VAL A 1 734 ? -31.199 12.893 23.796 1.00 96.69 734 VAL A C 1
ATOM 5765 O O . VAL A 1 734 ? -30.297 12.302 24.401 1.00 96.69 734 VAL A O 1
ATOM 5768 N N . GLN A 1 735 ? -30.950 13.900 22.963 1.00 95.06 735 GLN A N 1
ATOM 5769 C CA . GLN A 1 735 ? -29.622 14.413 22.655 1.00 95.06 735 GLN A CA 1
ATOM 5770 C C . GLN A 1 735 ? -29.304 15.672 23.470 1.00 95.06 735 GLN A C 1
ATOM 5772 O O . GLN A 1 735 ? -29.770 16.772 23.181 1.00 95.06 735 GLN A O 1
ATOM 5777 N N . ARG A 1 736 ? -28.412 15.532 24.453 1.00 90.19 736 ARG A N 1
ATOM 5778 C CA . ARG A 1 736 ? -27.996 16.654 25.317 1.00 90.19 736 ARG A CA 1
ATOM 5779 C C . ARG A 1 736 ? -26.872 17.501 24.717 1.00 90.19 736 ARG A C 1
ATOM 5781 O O . ARG A 1 736 ? -26.748 18.676 25.028 1.00 90.19 736 ARG A O 1
ATOM 5788 N N . SER A 1 737 ? -26.037 16.910 23.863 1.00 88.62 737 SER A N 1
ATOM 5789 C CA . SER A 1 737 ? -24.878 17.577 23.262 1.00 88.62 737 SER A CA 1
ATOM 5790 C C . SER A 1 737 ? -24.660 17.142 21.818 1.00 88.62 737 SER A C 1
ATOM 5792 O O . SER A 1 737 ? -25.033 16.027 21.441 1.00 88.62 737 SER A O 1
ATOM 5794 N N . ALA A 1 738 ? -23.971 17.983 21.044 1.00 92.06 738 ALA A N 1
ATOM 5795 C CA . ALA A 1 738 ? -23.616 17.694 19.660 1.00 92.06 738 ALA A CA 1
ATOM 5796 C C . ALA A 1 738 ? -22.909 16.334 19.504 1.00 92.06 738 ALA A C 1
ATOM 5798 O O . ALA A 1 738 ? -22.130 15.916 20.367 1.00 92.06 738 ALA A O 1
ATOM 5799 N N . THR A 1 739 ? -23.200 15.623 18.414 1.00 93.31 739 THR A N 1
ATOM 5800 C CA . THR A 1 739 ? -22.665 14.278 18.135 1.00 93.31 739 THR A CA 1
ATOM 5801 C C . THR A 1 739 ? -22.082 14.200 16.735 1.00 93.31 739 THR A C 1
ATOM 5803 O O . THR A 1 739 ? -22.709 14.639 15.771 1.00 93.31 739 THR A O 1
ATOM 5806 N N . ALA A 1 740 ? -20.889 13.621 16.612 1.00 91.44 740 ALA A N 1
ATOM 5807 C CA . ALA A 1 740 ? -20.303 13.332 15.310 1.00 91.44 740 ALA A CA 1
ATOM 5808 C C . ALA A 1 740 ? -20.968 12.090 14.703 1.00 91.44 740 ALA A C 1
ATOM 5810 O O . ALA A 1 740 ? -20.873 11.011 15.278 1.00 91.44 740 ALA A O 1
ATOM 5811 N N . VAL A 1 741 ? -21.628 12.228 13.556 1.00 92.69 741 VAL A N 1
ATOM 5812 C CA . VAL A 1 741 ? -22.265 11.108 12.845 1.00 92.69 741 VAL A CA 1
ATOM 5813 C C . VAL A 1 741 ? -21.497 10.826 11.562 1.00 92.69 741 VAL A C 1
ATOM 5815 O O . VAL A 1 741 ? -21.173 11.767 10.835 1.00 92.69 741 VAL A O 1
ATOM 5818 N N . MET A 1 742 ? -21.227 9.548 11.302 1.00 90.00 742 MET A N 1
ATOM 5819 C CA . MET A 1 742 ? -20.559 9.066 10.093 1.00 90.00 742 MET A CA 1
ATOM 5820 C C . MET A 1 742 ? -21.240 7.792 9.595 1.00 90.00 742 MET A C 1
ATOM 5822 O O . MET A 1 742 ? -21.506 6.896 10.396 1.00 90.00 742 MET A O 1
ATOM 5826 N N . SER A 1 743 ? -21.512 7.673 8.295 1.00 90.25 743 SER A N 1
ATOM 5827 C CA . SER A 1 743 ? -22.044 6.425 7.730 1.00 90.25 743 SER A CA 1
ATOM 5828 C C . SER A 1 743 ? -20.981 5.328 7.633 1.00 90.25 743 SER A C 1
ATOM 5830 O O . SER A 1 743 ? -19.778 5.584 7.660 1.00 90.25 743 SER A O 1
ATOM 5832 N N . ARG A 1 744 ? -21.407 4.070 7.453 1.00 84.38 744 ARG A N 1
ATOM 5833 C CA . ARG A 1 744 ? -20.474 2.968 7.150 1.00 84.38 744 ARG A CA 1
ATOM 5834 C C . ARG A 1 744 ? -19.711 3.178 5.842 1.00 84.38 744 ARG A C 1
ATOM 5836 O O . ARG A 1 744 ? -18.553 2.783 5.769 1.00 84.38 744 ARG A O 1
ATOM 5843 N N . ALA A 1 745 ? -20.338 3.791 4.837 1.00 81.19 745 ALA A N 1
ATOM 5844 C CA . ALA A 1 745 ? -19.678 4.107 3.573 1.00 81.19 745 ALA A CA 1
ATOM 5845 C C . ALA A 1 745 ? -18.550 5.125 3.792 1.00 81.19 745 ALA A C 1
ATOM 5847 O O . ALA A 1 745 ? -17.425 4.893 3.358 1.00 81.19 745 ALA A O 1
ATOM 5848 N N . SER A 1 746 ? -18.822 6.182 4.561 1.00 80.88 746 SER A N 1
ATOM 5849 C CA . SER A 1 746 ? -17.808 7.149 4.986 1.00 80.88 746 SER A CA 1
ATOM 5850 C C . SER A 1 746 ? -16.718 6.536 5.850 1.00 80.88 746 SER A C 1
ATOM 5852 O O . SER A 1 746 ? -15.555 6.856 5.657 1.00 80.88 746 SER A O 1
ATOM 5854 N N . LEU A 1 747 ? -17.053 5.623 6.768 1.00 76.00 747 LEU A N 1
ATOM 5855 C CA . LEU A 1 747 ? -16.054 4.925 7.580 1.00 76.00 747 LEU A CA 1
ATOM 5856 C C . LEU A 1 747 ? -15.111 4.083 6.707 1.00 76.00 747 LEU A C 1
ATOM 5858 O O . LEU A 1 747 ? -13.905 4.079 6.933 1.00 76.00 747 LEU A O 1
ATOM 5862 N N . ILE A 1 748 ? -15.647 3.389 5.699 1.00 71.69 748 ILE A N 1
ATOM 5863 C CA . ILE A 1 748 ? -14.842 2.638 4.727 1.00 71.69 748 ILE A CA 1
ATOM 5864 C C . ILE A 1 748 ? -13.961 3.597 3.916 1.00 71.69 748 ILE A C 1
ATOM 5866 O O . ILE A 1 748 ? -12.768 3.342 3.780 1.00 71.69 748 ILE A O 1
ATOM 5870 N N . ALA A 1 749 ? -14.519 4.712 3.440 1.00 68.00 749 ALA A N 1
ATOM 5871 C CA . ALA A 1 749 ? -13.795 5.717 2.663 1.00 68.00 749 ALA A CA 1
ATOM 5872 C C . ALA A 1 749 ? -12.752 6.506 3.474 1.00 68.00 749 ALA A C 1
ATOM 5874 O O . ALA A 1 749 ? -11.767 6.955 2.903 1.00 68.00 749 ALA A O 1
ATOM 5875 N N . ALA A 1 750 ? -12.935 6.656 4.790 1.00 64.00 750 ALA A N 1
ATOM 5876 C CA . ALA A 1 750 ? -11.983 7.307 5.695 1.00 64.00 750 ALA A CA 1
ATOM 5877 C C . ALA A 1 750 ? -10.773 6.421 6.031 1.00 64.00 750 ALA A C 1
ATOM 5879 O O . ALA A 1 750 ? -9.725 6.931 6.427 1.00 64.00 750 ALA A O 1
ATOM 5880 N N . PHE A 1 751 ? -10.910 5.101 5.866 1.00 60.66 751 PHE A N 1
ATOM 5881 C CA . PHE A 1 751 ? -9.842 4.115 6.048 1.00 60.66 751 PHE A CA 1
ATOM 5882 C C . PHE A 1 751 ? -9.739 3.166 4.845 1.00 60.66 751 PHE A C 1
ATOM 5884 O O . PHE A 1 751 ? -9.784 1.941 5.029 1.00 60.66 751 PHE A O 1
ATOM 5891 N N . PRO A 1 752 ? -9.638 3.692 3.612 1.00 55.28 752 PRO A N 1
ATOM 5892 C CA . PRO A 1 752 ? -9.770 2.872 2.426 1.00 55.28 752 PRO A CA 1
ATOM 5893 C C . PRO A 1 752 ? -8.546 1.964 2.308 1.00 55.28 752 PRO A C 1
ATOM 5895 O O . PRO A 1 752 ? -7.403 2.422 2.353 1.00 55.28 752 PRO A O 1
ATOM 5898 N N . GLY A 1 753 ? -8.784 0.659 2.182 1.00 58.91 753 GLY A N 1
ATOM 5899 C CA . GLY A 1 753 ? -7.739 -0.294 1.821 1.00 58.91 753 GLY A CA 1
ATOM 5900 C C . GLY A 1 753 ? -6.783 -0.684 2.946 1.00 58.91 753 GLY A C 1
ATOM 5901 O O . GLY A 1 753 ? -5.792 -1.339 2.657 1.00 58.91 753 GLY A O 1
ATOM 5902 N N . LEU A 1 754 ? -7.034 -0.322 4.214 1.00 70.38 754 LEU A N 1
ATOM 5903 C CA . LEU A 1 754 ? -6.182 -0.783 5.324 1.00 70.38 754 LEU A CA 1
ATOM 5904 C C . LEU A 1 754 ? -6.630 -2.143 5.881 1.00 70.38 754 LEU A C 1
ATOM 5906 O O . LEU A 1 754 ? -5.802 -3.017 6.114 1.00 70.38 754 LEU A O 1
ATOM 5910 N N . TYR A 1 755 ? -7.939 -2.331 6.069 1.00 75.12 755 TYR A N 1
ATOM 5911 C CA . TYR A 1 755 ? -8.538 -3.582 6.568 1.00 75.12 755 TYR A CA 1
ATOM 5912 C C . TYR A 1 755 ? -9.827 -3.968 5.824 1.00 75.12 755 TYR A C 1
ATOM 5914 O O . TYR A 1 755 ? -10.617 -4.758 6.335 1.00 75.12 755 TYR A O 1
ATOM 5922 N N . ASN A 1 756 ? -10.092 -3.354 4.672 1.00 69.31 756 ASN A N 1
ATOM 5923 C CA . ASN A 1 756 ? -11.305 -3.539 3.878 1.00 69.31 756 ASN A CA 1
ATOM 5924 C C . ASN A 1 756 ? -10.986 -3.383 2.376 1.00 69.31 756 ASN A C 1
ATOM 5926 O O . ASN A 1 756 ? -9.932 -2.859 2.018 1.00 69.31 756 ASN A O 1
ATOM 5930 N N . GLY A 1 757 ? -11.887 -3.844 1.501 1.00 61.19 757 GLY A N 1
ATOM 5931 C CA . GLY A 1 757 ? -11.720 -3.792 0.038 1.00 61.19 757 GLY A CA 1
ATOM 5932 C C . GLY A 1 757 ? -10.960 -4.988 -0.559 1.00 61.19 757 GLY A C 1
ATOM 5933 O O . GLY A 1 757 ? -10.611 -5.925 0.151 1.00 61.19 757 GLY A O 1
ATOM 5934 N N . GLU A 1 758 ? -10.721 -4.974 -1.875 1.00 50.53 758 GLU A N 1
ATOM 5935 C CA . GLU A 1 758 ? -10.094 -6.099 -2.601 1.00 50.53 758 GLU A CA 1
ATOM 5936 C C . GLU A 1 758 ? -8.555 -6.146 -2.469 1.00 50.53 758 GLU A C 1
ATOM 5938 O O . GLU A 1 758 ? -7.958 -7.183 -2.740 1.00 50.53 758 GLU A O 1
ATOM 5943 N N . ASN A 1 759 ? -7.911 -5.060 -2.008 1.00 54.12 759 ASN A N 1
ATOM 5944 C CA . ASN A 1 759 ? -6.448 -4.874 -2.058 1.00 54.12 759 ASN A CA 1
ATOM 5945 C C . ASN A 1 759 ? -5.811 -4.426 -0.720 1.00 54.12 759 ASN A C 1
ATOM 5947 O O . ASN A 1 759 ? -4.830 -3.676 -0.720 1.00 54.12 759 ASN A O 1
ATOM 5951 N N . TYR A 1 760 ? -6.352 -4.841 0.432 1.00 63.94 760 TYR A N 1
ATOM 5952 C CA . TYR A 1 760 ? -5.768 -4.467 1.728 1.00 63.94 760 TYR A CA 1
ATOM 5953 C C . TYR A 1 760 ? -4.434 -5.196 2.015 1.00 63.94 760 TYR A C 1
ATOM 5955 O O . TYR A 1 760 ? -4.249 -6.340 1.587 1.00 63.94 760 TYR A O 1
ATOM 5963 N N . PRO A 1 761 ? -3.478 -4.564 2.730 1.00 69.94 761 PRO A N 1
ATOM 5964 C CA . PRO A 1 761 ? -2.198 -5.180 3.069 1.00 69.94 761 PRO A CA 1
ATOM 5965 C C . PRO A 1 761 ? -2.357 -6.412 3.970 1.00 69.94 761 PRO A C 1
ATOM 5967 O O . PRO A 1 761 ? -3.343 -6.515 4.698 1.00 69.94 761 PRO A O 1
ATOM 5970 N N . PRO A 1 762 ? -1.354 -7.312 4.045 1.00 78.25 762 PRO A N 1
ATOM 5971 C CA . PRO A 1 762 ? -1.320 -8.340 5.088 1.00 78.25 762 PRO A CA 1
ATOM 5972 C C . PRO A 1 762 ? -1.605 -7.735 6.471 1.00 78.25 762 PRO A C 1
ATOM 5974 O O . PRO A 1 762 ? -1.073 -6.667 6.780 1.00 78.25 762 PRO A O 1
ATOM 5977 N N . VAL A 1 763 ? -2.422 -8.395 7.302 1.00 82.38 763 VAL A N 1
ATOM 5978 C CA . VAL A 1 763 ? -2.984 -7.780 8.523 1.00 82.38 763 VAL A CA 1
ATOM 5979 C C . VAL A 1 763 ? -1.908 -7.233 9.462 1.00 82.38 763 VAL A C 1
ATOM 5981 O O . VAL A 1 763 ? -2.068 -6.153 10.008 1.00 82.38 763 VAL A O 1
ATOM 5984 N N . GLU A 1 764 ? -0.762 -7.900 9.597 1.00 79.75 764 GLU A N 1
ATOM 5985 C CA . GLU A 1 764 ? 0.330 -7.422 10.452 1.00 79.75 764 GLU A CA 1
ATOM 5986 C C . GLU A 1 764 ? 1.002 -6.162 9.890 1.00 79.75 764 GLU A C 1
ATOM 5988 O O . GLU A 1 764 ? 1.555 -5.350 10.631 1.00 79.75 764 GLU A O 1
ATOM 5993 N N . PHE A 1 765 ? 0.989 -5.995 8.567 1.00 78.38 765 PHE A N 1
ATOM 5994 C CA . PHE A 1 765 ? 1.435 -4.762 7.932 1.00 78.38 765 PHE A CA 1
ATOM 5995 C C . PHE A 1 765 ? 0.378 -3.660 8.066 1.00 78.38 765 PHE A C 1
ATOM 5997 O O . PHE A 1 765 ? 0.747 -2.530 8.376 1.00 78.38 765 PHE A O 1
ATOM 6004 N N . ALA A 1 766 ? -0.909 -3.999 7.948 1.00 80.19 766 ALA A N 1
ATOM 6005 C CA . ALA A 1 766 ? -2.012 -3.091 8.252 1.00 80.19 766 ALA A CA 1
ATOM 6006 C C . ALA A 1 766 ? -1.949 -2.576 9.701 1.00 80.19 766 ALA A C 1
ATOM 6008 O O . ALA A 1 766 ? -2.080 -1.378 9.922 1.00 80.19 766 ALA A O 1
ATOM 6009 N N . ASP A 1 767 ? -1.652 -3.447 10.670 1.00 80.69 767 ASP A N 1
ATOM 6010 C CA . ASP A 1 767 ? -1.479 -3.105 12.089 1.00 80.69 767 ASP A CA 1
ATOM 6011 C C . ASP A 1 767 ? -0.362 -2.096 12.289 1.00 80.69 767 ASP A C 1
ATOM 6013 O O . ASP A 1 767 ? -0.526 -1.093 12.984 1.00 80.69 767 ASP A O 1
ATOM 6017 N N . ARG A 1 768 ? 0.780 -2.336 11.639 1.00 78.75 768 ARG A N 1
ATOM 6018 C CA . ARG A 1 768 ? 1.908 -1.408 11.683 1.00 78.75 768 ARG A CA 1
ATOM 6019 C C . ARG A 1 768 ? 1.595 -0.094 10.996 1.00 78.75 768 ARG A C 1
ATOM 6021 O O . ARG A 1 768 ? 2.016 0.931 11.504 1.00 78.75 768 ARG A O 1
ATOM 6028 N N . LEU A 1 769 ? 0.861 -0.098 9.886 1.00 75.44 769 LEU A N 1
ATOM 6029 C CA . LEU A 1 769 ? 0.406 1.128 9.233 1.00 75.44 769 LEU A CA 1
ATOM 6030 C C . LEU A 1 769 ? -0.652 1.861 10.056 1.00 75.44 769 LEU A C 1
ATOM 6032 O O . LEU A 1 769 ? -0.668 3.083 10.050 1.00 75.44 769 LEU A O 1
ATOM 6036 N N . HIS A 1 770 ? -1.488 1.150 10.807 1.00 73.44 770 HIS A N 1
ATOM 6037 C CA . HIS A 1 770 ? -2.431 1.740 11.753 1.00 73.44 770 HIS A CA 1
ATOM 6038 C C . HIS A 1 770 ? -1.689 2.378 12.935 1.00 73.44 770 HIS A C 1
ATOM 6040 O O . HIS A 1 770 ? -2.013 3.493 13.333 1.00 73.44 770 HIS A O 1
ATOM 6046 N N . MET A 1 771 ? -0.636 1.717 13.429 1.00 70.19 771 MET A N 1
ATOM 6047 C CA . MET A 1 771 ? 0.288 2.244 14.442 1.00 70.19 771 MET A CA 1
ATOM 6048 C C . MET A 1 771 ? 1.144 3.407 13.927 1.00 70.19 771 MET A C 1
ATOM 6050 O O . MET A 1 771 ? 1.421 4.342 14.674 1.00 70.19 771 MET A O 1
ATOM 6054 N N . ALA A 1 772 ? 1.568 3.349 12.661 1.00 62.97 772 ALA A N 1
ATOM 6055 C CA . ALA A 1 772 ? 2.270 4.423 11.951 1.00 62.97 772 ALA A CA 1
ATOM 6056 C C . ALA A 1 772 ? 1.336 5.582 11.611 1.00 62.97 772 ALA A C 1
ATOM 6058 O O . ALA A 1 772 ? 1.790 6.712 11.407 1.00 62.97 772 ALA A O 1
ATOM 6059 N N . GLY A 1 773 ? 0.053 5.245 11.525 1.00 58.72 773 GLY A N 1
ATOM 6060 C CA . GLY A 1 773 ? -1.089 6.073 11.239 1.00 58.72 773 GLY A CA 1
ATOM 6061 C C . GLY A 1 773 ? -1.501 6.965 12.415 1.00 58.72 773 GLY A C 1
ATOM 6062 O O . GLY A 1 773 ? -0.842 7.054 13.449 1.00 58.72 773 GLY A O 1
ATOM 6063 N N . PRO A 1 774 ? -2.570 7.745 12.243 1.00 44.06 774 PRO A N 1
ATOM 6064 C CA . PRO A 1 774 ? -2.488 9.194 12.363 1.00 44.06 774 PRO A CA 1
ATOM 6065 C C . PRO A 1 774 ? -2.802 9.750 13.752 1.00 44.06 774 PRO A C 1
ATOM 6067 O O . PRO A 1 774 ? -3.230 10.890 13.802 1.00 44.06 774 PRO A O 1
ATOM 6070 N N . TYR A 1 775 ? -2.616 9.049 14.878 1.00 43.00 775 TYR A N 1
ATOM 6071 C CA . TYR A 1 775 ? -3.121 9.518 16.193 1.00 43.00 775 TYR A CA 1
ATOM 6072 C C . TYR A 1 775 ? -2.809 10.994 16.525 1.00 43.00 775 TYR A C 1
ATOM 6074 O O . TYR A 1 775 ? -3.621 11.670 17.150 1.00 43.00 775 TYR A O 1
ATOM 6082 N N . LEU A 1 776 ? -1.682 11.521 16.032 1.00 38.31 776 LEU A N 1
ATOM 6083 C CA . LEU A 1 776 ? -1.299 12.934 16.147 1.00 38.31 776 LEU A CA 1
ATOM 6084 C C . LEU A 1 776 ? -1.291 13.714 14.812 1.00 38.31 776 LEU A C 1
ATOM 6086 O O . LEU A 1 776 ? -1.224 14.937 14.835 1.00 38.31 776 LEU A O 1
ATOM 6090 N N . HIS A 1 777 ? -1.416 13.039 13.665 1.00 46.03 777 HIS A N 1
ATOM 6091 C CA . HIS A 1 777 ? -1.613 13.652 12.341 1.00 46.03 777 HIS A CA 1
ATOM 6092 C C . HIS A 1 777 ? -3.107 13.833 11.987 1.00 46.03 777 HIS A C 1
ATOM 6094 O O . HIS A 1 777 ? -3.424 14.403 10.946 1.00 46.03 777 HIS A O 1
ATOM 6100 N N . PHE A 1 778 ? -4.041 13.376 12.837 1.00 49.75 778 PHE A N 1
ATOM 6101 C CA . PHE A 1 778 ? -5.488 13.536 12.632 1.00 49.75 778 PHE A CA 1
ATOM 6102 C C . PHE A 1 778 ? -5.941 14.995 12.627 1.00 49.75 778 PHE A C 1
ATOM 6104 O O . PHE A 1 778 ? -6.958 15.287 12.004 1.00 49.75 778 PHE A O 1
ATOM 6111 N N . LYS A 1 779 ? -5.202 15.906 13.272 1.00 45.16 779 LYS A N 1
ATOM 6112 C CA . LYS A 1 779 ? -5.496 17.338 13.159 1.00 45.16 779 LYS A CA 1
ATOM 6113 C C . LYS A 1 779 ? -5.311 17.815 11.714 1.00 45.16 779 LYS A C 1
ATOM 6115 O O . LYS A 1 779 ? -6.279 18.227 11.094 1.00 45.16 779 LYS A O 1
ATOM 6120 N N . GLU A 1 780 ? -4.131 17.618 11.128 1.00 47.22 780 GLU A N 1
ATOM 6121 C CA . GLU A 1 780 ? -3.824 18.125 9.779 1.00 47.22 780 GLU A CA 1
ATOM 6122 C C . GLU A 1 780 ? -4.401 17.252 8.640 1.00 47.22 780 GLU A C 1
ATOM 6124 O O . GLU A 1 780 ? -5.078 17.754 7.744 1.00 47.22 780 GLU A O 1
ATOM 6129 N N . TYR A 1 781 ? -4.185 15.930 8.668 1.00 50.38 781 TYR A N 1
ATOM 6130 C CA . TYR A 1 781 ? -4.599 15.012 7.589 1.00 50.38 781 TYR A CA 1
ATOM 6131 C C . TYR A 1 781 ? -5.958 14.361 7.844 1.00 50.38 781 TYR A C 1
ATOM 6133 O O . TYR A 1 781 ? -6.717 14.115 6.907 1.00 50.38 781 TYR A O 1
ATOM 6141 N N . GLY A 1 782 ? -6.286 14.108 9.113 1.00 54.84 782 GLY A N 1
ATOM 6142 C CA . GLY A 1 782 ? -7.598 13.594 9.500 1.00 54.84 782 GLY A CA 1
ATOM 6143 C C . GLY A 1 782 ? -8.708 14.578 9.160 1.00 54.84 782 GLY A C 1
ATOM 6144 O O . GLY A 1 782 ? -9.719 14.161 8.613 1.00 54.84 782 GLY A O 1
ATOM 6145 N N . TYR A 1 783 ? -8.494 15.879 9.374 1.00 62.22 783 TYR A N 1
ATOM 6146 C CA . TYR A 1 783 ? -9.432 16.917 8.945 1.00 62.22 783 TYR A CA 1
ATOM 6147 C C . TYR A 1 783 ? -9.684 16.899 7.426 1.00 62.22 783 TYR A C 1
ATOM 6149 O O . TYR A 1 783 ? -10.833 16.988 6.990 1.00 62.22 783 TYR A O 1
ATOM 6157 N N . ALA A 1 784 ? -8.639 16.708 6.611 1.00 61.47 784 ALA A N 1
ATOM 6158 C CA . ALA A 1 784 ? -8.785 16.560 5.162 1.00 61.47 784 ALA A CA 1
ATOM 6159 C C . ALA A 1 784 ? -9.596 15.308 4.781 1.00 61.47 784 ALA A C 1
ATOM 6161 O O . ALA A 1 784 ? -10.549 15.424 4.014 1.00 61.47 784 ALA A O 1
ATOM 6162 N N . ALA A 1 785 ? -9.298 14.149 5.377 1.00 63.81 785 ALA A N 1
ATOM 6163 C CA . ALA A 1 785 ? -10.087 12.929 5.180 1.00 63.81 785 ALA A CA 1
ATOM 6164 C C . ALA A 1 785 ? -11.545 13.102 5.647 1.00 63.81 785 ALA A C 1
ATOM 6166 O O . ALA A 1 785 ? -12.476 12.623 5.003 1.00 63.81 785 ALA A O 1
ATOM 6167 N N . MET A 1 786 ? -11.774 13.846 6.736 1.00 74.06 786 MET A N 1
ATOM 6168 C CA . MET A 1 786 ? -13.127 14.125 7.216 1.00 74.06 786 MET A CA 1
ATOM 6169 C C . MET A 1 786 ? -13.921 14.996 6.228 1.00 74.06 786 MET A C 1
ATOM 6171 O O . MET A 1 786 ? -15.124 14.789 6.090 1.00 74.06 786 MET A O 1
ATOM 6175 N N . ARG A 1 787 ? -13.287 15.903 5.469 1.00 72.81 787 ARG A N 1
ATOM 6176 C CA . ARG A 1 787 ? -13.986 16.673 4.418 1.00 72.81 787 ARG A CA 1
ATOM 6177 C C . ARG A 1 787 ? -14.529 15.780 3.304 1.00 72.81 787 ARG A C 1
ATOM 6179 O O . ARG A 1 787 ? -15.646 16.001 2.845 1.00 72.81 787 ARG A O 1
ATOM 6186 N N . GLU A 1 788 ? -13.794 14.743 2.912 1.00 70.81 788 GLU A N 1
ATOM 6187 C CA . GLU A 1 788 ? -14.288 13.755 1.944 1.00 70.81 788 GLU A CA 1
ATOM 6188 C C . GLU A 1 788 ? -15.494 12.986 2.503 1.00 70.81 788 GLU A C 1
ATOM 6190 O O . GLU A 1 788 ? -16.503 12.826 1.812 1.00 70.81 788 GLU A O 1
ATOM 6195 N N . THR A 1 789 ? -15.462 12.601 3.784 1.00 76.44 789 THR A N 1
ATOM 6196 C CA . THR A 1 789 ? -16.628 11.962 4.420 1.00 76.44 789 THR A CA 1
ATOM 6197 C C . THR A 1 789 ? -17.841 12.888 4.512 1.00 76.44 789 THR A C 1
ATOM 6199 O O . THR A 1 789 ? -18.968 12.430 4.359 1.00 76.44 789 THR A O 1
ATOM 6202 N N . GLU A 1 790 ? -17.649 14.202 4.675 1.00 80.88 790 GLU A N 1
ATOM 6203 C CA . GLU A 1 790 ? -18.749 15.173 4.619 1.00 80.88 790 GLU A CA 1
ATOM 6204 C C . GLU A 1 790 ? -19.378 15.293 3.226 1.00 80.88 790 GLU A C 1
ATOM 6206 O O . GLU A 1 790 ? -20.559 15.631 3.124 1.00 80.88 790 GLU A O 1
ATOM 6211 N N . VAL A 1 791 ? -18.634 14.996 2.154 1.00 83.44 791 VAL A N 1
ATOM 6212 C CA . VAL A 1 791 ? -19.197 14.894 0.800 1.00 83.44 791 VAL A CA 1
ATOM 6213 C C . VAL A 1 791 ? -20.067 13.645 0.678 1.00 83.44 791 VAL A C 1
ATOM 6215 O O . VAL A 1 791 ? -21.191 13.751 0.187 1.00 83.44 791 VAL A O 1
ATOM 6218 N N . ILE A 1 792 ? -19.578 12.498 1.159 1.00 84.94 792 ILE A N 1
ATOM 6219 C CA . ILE A 1 792 ? -20.303 11.217 1.131 1.00 84.94 792 ILE A CA 1
ATOM 6220 C C . ILE A 1 792 ? -21.580 11.303 1.979 1.00 84.94 792 ILE A C 1
ATOM 6222 O O . ILE A 1 792 ? -22.664 10.959 1.513 1.00 84.94 792 ILE A O 1
ATOM 6226 N N . ASP A 1 793 ? -21.479 11.841 3.195 1.00 91.38 793 ASP A N 1
ATOM 6227 C CA . ASP A 1 793 ? -22.587 11.937 4.152 1.00 91.38 793 ASP A CA 1
ATOM 6228 C C . ASP A 1 793 ? -23.405 13.227 4.018 1.00 91.38 793 ASP A C 1
ATOM 6230 O O . ASP A 1 793 ? -24.220 13.536 4.891 1.00 91.38 793 ASP A O 1
ATOM 6234 N N . ARG A 1 794 ? -23.218 14.007 2.945 1.00 91.81 794 ARG A N 1
ATOM 6235 C CA . ARG A 1 794 ? -23.855 15.325 2.786 1.00 91.81 794 ARG A CA 1
ATOM 6236 C C . ARG A 1 794 ? -25.370 15.261 2.947 1.00 91.81 794 ARG A C 1
ATOM 6238 O O . ARG A 1 794 ? -25.957 16.083 3.650 1.00 91.81 794 ARG A O 1
ATOM 6245 N N . GLU A 1 795 ? -26.007 14.301 2.285 1.00 94.31 795 GLU A N 1
ATOM 6246 C CA . GLU A 1 795 ? -27.459 14.145 2.329 1.00 94.31 795 GLU A CA 1
ATOM 6247 C C . GLU A 1 795 ? -27.943 13.684 3.707 1.00 94.31 795 GLU A C 1
ATOM 6249 O O . GLU A 1 795 ? -28.853 14.298 4.269 1.00 94.31 795 GLU A O 1
ATOM 6254 N N . LEU A 1 796 ? -27.282 12.673 4.280 1.00 94.81 796 LEU A N 1
ATOM 6255 C CA . LEU A 1 796 ? -27.549 12.168 5.626 1.00 94.81 796 LEU A CA 1
ATOM 6256 C C . LEU A 1 796 ? -27.490 13.299 6.662 1.00 94.81 796 LEU A C 1
ATOM 6258 O O . LEU A 1 796 ? -28.435 13.506 7.422 1.00 94.81 796 LEU A O 1
ATOM 6262 N N . ARG A 1 797 ? -26.398 14.072 6.654 1.00 93.94 797 ARG A N 1
ATOM 6263 C CA . ARG A 1 797 ? -26.174 15.188 7.582 1.00 93.94 797 ARG A CA 1
ATOM 6264 C C . ARG A 1 797 ? -27.227 16.277 7.403 1.00 93.94 797 ARG A C 1
ATOM 6266 O O . ARG A 1 797 ? -27.818 16.713 8.386 1.00 93.94 797 ARG A O 1
ATOM 6273 N N . ARG A 1 798 ? -27.524 16.667 6.157 1.00 95.50 798 ARG A N 1
ATOM 6274 C CA . ARG A 1 798 ? -28.567 17.662 5.858 1.00 95.50 798 ARG A CA 1
ATOM 6275 C C . ARG A 1 798 ? -29.926 17.234 6.407 1.00 95.50 798 ARG A C 1
ATOM 6277 O O . ARG A 1 798 ? -30.632 18.057 6.982 1.00 95.50 798 ARG A O 1
ATOM 6284 N N . ASN A 1 799 ? -30.301 15.973 6.217 1.00 97.38 799 ASN A N 1
ATOM 6285 C CA . ASN A 1 799 ? -31.600 15.468 6.651 1.00 97.38 799 ASN A CA 1
ATOM 6286 C C . ASN A 1 799 ? -31.679 15.340 8.181 1.00 97.38 799 ASN A C 1
ATOM 6288 O O . ASN A 1 799 ? -32.692 15.723 8.755 1.00 97.38 799 ASN A O 1
ATOM 6292 N N . LEU A 1 800 ? -30.595 14.930 8.852 1.00 97.25 800 LEU A N 1
ATOM 6293 C CA . LEU A 1 800 ? -30.505 14.950 10.319 1.00 97.25 800 LEU A CA 1
ATOM 6294 C C . LEU A 1 800 ? -30.650 16.367 10.896 1.00 97.25 800 LEU A C 1
ATOM 6296 O O . LEU A 1 800 ? -31.384 16.571 11.860 1.00 97.25 800 LEU A O 1
ATOM 6300 N N . THR A 1 801 ? -29.997 17.365 10.294 1.00 96.12 801 THR A N 1
ATOM 6301 C CA . THR A 1 801 ? -30.141 18.764 10.730 1.00 96.12 801 THR A CA 1
ATOM 6302 C C . THR A 1 801 ? -31.571 19.275 10.557 1.00 96.12 801 THR A C 1
ATOM 6304 O O . THR A 1 801 ? -32.060 19.988 11.430 1.00 96.12 801 THR A O 1
ATOM 6307 N N . LYS A 1 802 ? -32.266 18.898 9.473 1.00 97.12 802 LYS A N 1
ATOM 6308 C CA . LYS A 1 802 ? -33.664 19.304 9.233 1.00 97.12 802 LYS A CA 1
ATOM 6309 C C . LYS A 1 802 ? -34.620 18.835 10.330 1.00 97.12 802 LYS A C 1
ATOM 6311 O O . LYS A 1 802 ? -35.507 19.595 10.692 1.00 97.12 802 LYS A O 1
ATOM 6316 N N . VAL A 1 803 ? -34.415 17.633 10.869 1.00 97.12 803 VAL A N 1
ATOM 6317 C CA . VAL A 1 803 ? -35.230 17.085 11.971 1.00 97.12 803 VAL A CA 1
ATOM 6318 C C . VAL A 1 803 ? -34.741 17.522 13.360 1.00 97.12 803 VAL A C 1
ATOM 6320 O O . VAL A 1 803 ? -35.191 17.002 14.374 1.00 97.12 803 VAL A O 1
ATOM 6323 N N . GLY A 1 804 ? -33.812 18.484 13.434 1.00 96.00 804 GLY A N 1
ATOM 6324 C CA . GLY A 1 804 ? -33.364 19.089 14.692 1.00 96.00 804 GLY A CA 1
ATOM 6325 C C . GLY A 1 804 ? -32.222 18.360 15.407 1.00 96.00 804 GLY A C 1
ATOM 6326 O O . GLY A 1 804 ? -31.910 18.702 16.551 1.00 96.00 804 GLY A O 1
ATOM 6327 N N . PHE A 1 805 ? -31.567 17.386 14.762 1.00 97.25 805 PHE A N 1
ATOM 6328 C CA . PHE A 1 805 ? -30.399 16.708 15.328 1.00 97.25 805 PHE A CA 1
ATOM 6329 C C . PHE A 1 805 ? -29.174 17.628 15.345 1.00 97.25 805 PHE A C 1
ATOM 6331 O O . PHE A 1 805 ? -28.763 18.187 14.324 1.00 97.25 805 PHE A O 1
ATOM 6338 N N . ILE A 1 806 ? -28.543 17.745 16.512 1.00 95.81 806 ILE A N 1
ATOM 6339 C CA . ILE A 1 806 ? -27.376 18.596 16.740 1.00 95.81 806 ILE A CA 1
ATOM 6340 C C . ILE A 1 806 ? -26.121 17.832 16.304 1.00 95.81 806 ILE A C 1
ATOM 6342 O O . ILE A 1 806 ? -25.531 17.048 17.055 1.00 95.81 806 ILE A O 1
ATOM 6346 N N . LEU A 1 807 ? -25.702 18.038 15.059 1.00 93.50 807 LEU A N 1
ATOM 6347 C CA . LEU A 1 807 ? -24.464 17.461 14.541 1.00 93.50 807 LEU A CA 1
ATOM 6348 C C . LEU A 1 807 ? -23.243 18.200 15.090 1.00 93.50 807 LEU A C 1
ATOM 6350 O O . LEU A 1 807 ? -23.235 19.425 15.199 1.00 93.50 807 LEU A O 1
ATOM 6354 N N . LEU A 1 808 ? -22.188 17.448 15.405 1.00 89.62 808 LEU A N 1
ATOM 6355 C CA . LEU A 1 808 ? -20.884 18.037 15.681 1.00 89.62 808 LEU A CA 1
ATOM 6356 C C . LEU A 1 808 ? -20.312 18.621 14.373 1.00 89.62 808 LEU A C 1
ATOM 6358 O O . LEU A 1 808 ? -20.231 17.888 13.374 1.00 89.62 808 LEU A O 1
ATOM 6362 N N . PRO A 1 809 ? -19.907 19.904 14.362 1.00 83.44 809 PRO A N 1
ATOM 6363 C CA . PRO A 1 809 ? -19.168 20.476 13.245 1.00 83.44 809 PRO A CA 1
ATOM 6364 C C . PRO A 1 809 ? -17.850 19.731 13.033 1.00 83.44 809 PRO A C 1
ATOM 6366 O O . PRO A 1 809 ? -17.198 19.328 13.994 1.00 83.44 809 PRO A O 1
ATOM 6369 N N . ASN A 1 810 ? -17.447 19.552 11.780 1.00 80.81 810 ASN A N 1
ATOM 6370 C CA . ASN A 1 810 ? -16.133 19.014 11.465 1.00 80.81 810 ASN A CA 1
ATOM 6371 C C . ASN A 1 810 ? -15.099 20.142 11.564 1.00 80.81 810 ASN A C 1
ATOM 6373 O O . ASN A 1 810 ? -15.024 21.001 10.687 1.00 80.81 810 ASN A O 1
ATOM 6377 N N . THR A 1 811 ? -14.326 20.165 12.647 1.00 79.69 811 THR A N 1
ATOM 6378 C CA . THR A 1 811 ? -13.229 21.124 12.840 1.00 79.69 811 THR A CA 1
ATOM 6379 C C . THR A 1 811 ? -11.914 20.387 13.059 1.00 79.69 811 THR A C 1
ATOM 6381 O O . THR A 1 811 ? -11.898 19.216 13.438 1.00 79.69 811 THR A O 1
ATOM 6384 N N . GLU A 1 812 ? -10.788 21.067 12.863 1.00 67.69 812 GLU A N 1
ATOM 6385 C CA . GLU A 1 812 ? -9.470 20.493 13.152 1.00 67.69 812 GLU A CA 1
ATOM 6386 C C . GLU A 1 812 ? -9.327 20.072 14.629 1.00 67.69 812 GLU A C 1
ATOM 6388 O O . GLU A 1 812 ? -8.773 19.016 14.933 1.00 67.69 812 GLU A O 1
ATOM 6393 N N . ALA A 1 813 ? -9.857 20.873 15.560 1.00 70.38 813 ALA A N 1
ATOM 6394 C CA . ALA A 1 813 ? -9.767 20.601 16.994 1.00 70.38 813 ALA A CA 1
ATOM 6395 C C . ALA A 1 813 ? -10.736 19.504 17.468 1.00 70.38 813 ALA A C 1
ATOM 6397 O O . ALA A 1 813 ? -10.435 18.779 18.418 1.00 70.38 813 ALA A O 1
ATOM 6398 N N . ASP A 1 814 ? -11.900 19.395 16.828 1.00 77.50 814 ASP A N 1
ATOM 6399 C CA . ASP A 1 814 ? -12.993 18.539 17.270 1.00 77.50 814 ASP A CA 1
ATOM 6400 C C . ASP A 1 814 ? -13.797 18.017 16.069 1.00 77.50 814 ASP A C 1
ATOM 6402 O O . ASP A 1 814 ? -14.468 18.782 15.374 1.00 77.50 814 ASP A O 1
ATOM 6406 N N . ASN A 1 815 ? -13.691 16.715 15.802 1.00 78.81 815 ASN A N 1
ATOM 6407 C CA . ASN A 1 815 ? -14.316 16.018 14.680 1.00 78.81 815 ASN A CA 1
ATOM 6408 C C . ASN A 1 815 ? -14.566 14.542 15.034 1.00 78.81 815 ASN A C 1
ATOM 6410 O O . ASN A 1 815 ? -14.262 14.080 16.134 1.00 78.81 815 ASN A O 1
ATOM 6414 N N . PHE A 1 816 ? -15.127 13.771 14.100 1.00 82.00 816 PHE A N 1
ATOM 6415 C CA . PHE A 1 816 ? -15.436 12.359 14.329 1.00 82.00 816 PHE A CA 1
ATOM 6416 C C . PHE A 1 816 ? -14.221 11.546 14.806 1.00 82.00 816 PHE A C 1
ATOM 6418 O O . PHE A 1 816 ? -14.339 10.764 15.751 1.00 82.00 816 PHE A O 1
ATOM 6425 N N . MET A 1 817 ? -13.046 11.764 14.213 1.00 72.75 817 MET A N 1
ATOM 6426 C CA . MET A 1 817 ? -11.836 11.014 14.551 1.00 72.75 817 MET A CA 1
ATOM 6427 C C . MET A 1 817 ? -11.308 11.342 15.940 1.00 72.75 817 MET A C 1
ATOM 6429 O O . MET A 1 817 ? -10.949 10.429 16.687 1.00 72.75 817 MET A O 1
ATOM 6433 N N . THR A 1 818 ? -11.314 12.616 16.333 1.00 70.44 818 THR A N 1
ATOM 6434 C CA . THR A 1 818 ? -10.926 12.992 17.699 1.00 70.44 818 THR A CA 1
ATOM 6435 C C . THR A 1 818 ? -11.929 12.449 18.722 1.00 70.44 818 THR A C 1
ATOM 6437 O O . THR A 1 818 ? -11.541 11.974 19.792 1.00 70.44 818 THR A O 1
ATOM 6440 N N . ARG A 1 819 ? -13.225 12.401 18.389 1.00 76.25 819 ARG A N 1
ATOM 6441 C CA . ARG A 1 819 ? -14.251 11.781 19.246 1.00 76.25 819 ARG A CA 1
ATOM 6442 C C . ARG A 1 819 ? -14.096 10.267 19.378 1.00 76.25 819 ARG A C 1
ATOM 6444 O O . ARG A 1 819 ? -14.288 9.749 20.481 1.00 76.25 819 ARG A O 1
ATOM 6451 N N . LEU A 1 820 ? -13.741 9.581 18.294 1.00 73.44 820 LEU A N 1
ATOM 6452 C CA . LEU A 1 820 ? -13.511 8.138 18.261 1.00 73.44 820 LEU A CA 1
ATOM 6453 C C . LEU A 1 820 ? -12.261 7.741 19.053 1.00 73.44 820 LEU A C 1
ATOM 6455 O O . LEU A 1 820 ? -12.356 6.905 19.947 1.00 73.44 820 LEU A O 1
ATOM 6459 N N . LEU A 1 821 ? -11.121 8.358 18.740 1.00 61.53 821 LEU A N 1
ATOM 6460 C CA . LEU A 1 821 ? -9.804 7.895 19.189 1.00 61.53 821 LEU A CA 1
ATOM 6461 C C . LEU A 1 821 ? -9.308 8.544 20.478 1.00 61.53 821 LEU A C 1
ATOM 6463 O O . LEU A 1 821 ? -8.432 7.994 21.132 1.00 61.53 821 LEU A O 1
ATOM 6467 N N . VAL A 1 822 ? -9.812 9.733 20.815 1.00 60.84 822 VAL A N 1
ATOM 6468 C CA . VAL A 1 822 ? -9.353 10.476 21.995 1.00 60.84 822 VAL A CA 1
ATOM 6469 C C . VAL A 1 822 ? -10.422 10.440 23.072 1.00 60.84 822 VAL A C 1
ATOM 6471 O O . VAL A 1 822 ? -10.190 9.960 24.176 1.00 60.84 822 VAL A O 1
ATOM 6474 N N . ARG A 1 823 ? -11.630 10.918 22.758 1.00 66.62 823 ARG A N 1
ATOM 6475 C CA . ARG A 1 823 ? -12.710 11.017 23.751 1.00 66.62 823 ARG A CA 1
ATOM 6476 C C . ARG A 1 823 ? -13.382 9.673 24.047 1.00 66.62 823 ARG A C 1
ATOM 6478 O O . ARG A 1 823 ? -13.982 9.537 25.110 1.00 66.62 823 ARG A O 1
ATOM 6485 N N . HIS A 1 824 ? -13.334 8.725 23.107 1.00 66.62 824 HIS A N 1
ATOM 6486 C CA . HIS A 1 824 ? -14.075 7.459 23.146 1.00 66.62 824 HIS A CA 1
ATOM 6487 C C . HIS A 1 824 ? -15.577 7.644 23.454 1.00 66.62 824 HIS A C 1
ATOM 6489 O O . HIS A 1 824 ? -16.207 6.849 24.152 1.00 66.62 824 HIS A O 1
ATOM 6495 N N . GLY A 1 825 ? -16.173 8.710 22.909 1.00 78.25 825 GLY A N 1
ATOM 6496 C CA . GLY A 1 825 ? -17.582 9.039 23.110 1.00 78.25 825 GLY A CA 1
ATOM 6497 C C . GLY A 1 825 ? -18.013 10.320 22.397 1.00 78.25 825 GLY A C 1
ATOM 6498 O O . GLY A 1 825 ? -17.193 11.161 22.029 1.00 78.25 825 GLY A O 1
ATOM 6499 N N . GLY A 1 826 ? -19.326 10.488 22.210 1.00 84.81 826 GLY A N 1
ATOM 6500 C CA . GLY A 1 826 ? -19.894 11.626 21.472 1.00 84.81 826 GLY A CA 1
ATOM 6501 C C . GLY A 1 826 ? -19.822 11.485 19.947 1.00 84.81 826 GLY A C 1
ATOM 6502 O O . GLY A 1 826 ? -19.845 12.492 19.240 1.00 84.81 826 GLY A O 1
ATOM 6503 N N . TYR A 1 827 ? -19.731 10.251 19.453 1.00 89.38 827 TYR A N 1
ATOM 6504 C CA . TYR A 1 827 ? -19.819 9.910 18.038 1.00 89.38 827 TYR A CA 1
ATOM 6505 C C . TYR A 1 827 ? -20.799 8.746 17.816 1.00 89.38 827 TYR A C 1
ATOM 6507 O O . TYR A 1 827 ? -21.090 7.983 18.745 1.00 89.38 827 TYR A O 1
ATOM 6515 N N . TYR A 1 828 ? -21.284 8.612 16.584 1.00 92.31 828 TYR A N 1
ATOM 6516 C CA . TYR A 1 828 ? -22.124 7.519 16.112 1.00 92.31 828 TYR A CA 1
ATOM 6517 C C . TYR A 1 828 ? -21.702 7.074 14.705 1.00 92.31 828 TYR A C 1
ATOM 6519 O O . TYR A 1 828 ? -21.593 7.895 13.795 1.00 92.31 828 TYR A O 1
ATOM 6527 N N . ILE A 1 829 ? -21.477 5.768 14.540 1.00 90.75 829 ILE A N 1
ATOM 6528 C CA . ILE A 1 829 ? -21.312 5.124 13.232 1.00 90.75 829 ILE A CA 1
ATOM 6529 C C . ILE A 1 829 ? -22.684 4.629 12.792 1.00 90.75 829 ILE A C 1
ATOM 6531 O O . ILE A 1 829 ? -23.207 3.678 13.377 1.00 90.75 829 ILE A O 1
ATOM 6535 N N . ASP A 1 830 ? -23.265 5.262 11.775 1.00 92.38 830 ASP A N 1
ATOM 6536 C CA . ASP A 1 830 ? -24.635 4.989 11.373 1.00 92.38 830 ASP A CA 1
ATOM 6537 C C . ASP A 1 830 ? -24.805 3.546 10.890 1.00 92.38 830 ASP A C 1
ATOM 6539 O O . ASP A 1 830 ? -24.244 3.098 9.887 1.00 92.38 830 ASP A O 1
ATOM 6543 N N . SER A 1 831 ? -25.612 2.816 11.651 1.00 86.25 831 SER A N 1
ATOM 6544 C CA . SER A 1 831 ? -26.049 1.450 11.390 1.00 86.25 831 SER A CA 1
ATOM 6545 C C . SER A 1 831 ? -27.500 1.422 10.888 1.00 86.25 831 SER A C 1
ATOM 6547 O O . SER A 1 831 ? -28.105 0.349 10.806 1.00 86.25 831 SER A O 1
ATOM 6549 N N . GLY A 1 832 ? -28.067 2.592 10.562 1.00 91.00 832 GLY A N 1
ATOM 6550 C CA . GLY A 1 832 ? -29.424 2.807 10.060 1.00 91.00 832 GLY A CA 1
ATOM 6551 C C . GLY A 1 832 ? -30.392 3.412 11.081 1.00 91.00 832 GLY A C 1
ATOM 6552 O O . GLY A 1 832 ? -31.577 3.515 10.780 1.00 91.00 832 GLY A O 1
ATOM 6553 N N . CYS A 1 833 ? -29.939 3.790 12.284 1.00 95.12 833 CYS A N 1
ATOM 6554 C CA . CYS A 1 833 ? -30.796 4.519 13.229 1.00 95.12 833 CYS A CA 1
ATOM 6555 C C . CYS A 1 833 ? -31.036 5.960 12.763 1.00 95.12 833 CYS A C 1
ATOM 6557 O O . CYS A 1 833 ? -32.109 6.505 13.007 1.00 95.12 833 CYS A O 1
ATOM 6559 N N . SER A 1 834 ? -30.070 6.567 12.065 1.00 96.81 834 SER A N 1
ATOM 6560 C CA . SER A 1 834 ? -30.202 7.948 11.585 1.00 96.81 834 SER A CA 1
ATOM 6561 C C . SER A 1 834 ? -31.392 8.107 10.643 1.00 96.81 834 SER A C 1
ATOM 6563 O O . SER A 1 834 ? -32.137 9.073 10.759 1.00 96.81 834 SER A O 1
ATOM 6565 N N . GLN A 1 835 ? -31.630 7.123 9.770 1.00 97.19 835 GLN A N 1
ATOM 6566 C CA . GLN A 1 835 ? -32.787 7.141 8.873 1.00 97.19 835 GLN A CA 1
ATOM 6567 C C . GLN A 1 835 ? -34.117 7.069 9.633 1.00 97.19 835 GLN A C 1
ATOM 6569 O O . GLN A 1 835 ? -35.063 7.743 9.258 1.00 97.19 835 GLN A O 1
ATOM 6574 N N . LEU A 1 836 ? -34.195 6.305 10.728 1.00 97.94 836 LEU A N 1
ATOM 6575 C CA . LEU A 1 836 ? -35.409 6.239 11.551 1.00 97.94 836 LEU A CA 1
ATOM 6576 C C . LEU A 1 836 ? -35.704 7.562 12.269 1.00 97.94 836 LEU A C 1
ATOM 6578 O O . LEU A 1 836 ? -36.867 7.879 12.489 1.00 97.94 836 LEU A O 1
ATOM 6582 N N . ILE A 1 837 ? -34.665 8.324 12.620 1.00 98.06 837 ILE A N 1
ATOM 6583 C CA . ILE A 1 837 ? -34.805 9.675 13.179 1.00 98.06 837 ILE A CA 1
ATOM 6584 C C . ILE A 1 837 ? -35.244 10.658 12.083 1.00 98.06 837 ILE A C 1
ATOM 6586 O O . ILE A 1 837 ? -36.146 11.454 12.309 1.00 98.06 837 ILE A O 1
ATOM 6590 N N . ILE A 1 838 ? -34.646 10.579 10.887 1.00 98.06 838 ILE A N 1
ATOM 6591 C CA . ILE A 1 838 ? -35.027 11.400 9.721 1.00 98.06 838 ILE A CA 1
ATOM 6592 C C . ILE A 1 838 ? -36.490 11.164 9.325 1.00 98.06 838 ILE A C 1
ATOM 6594 O O . ILE A 1 838 ? -37.196 12.110 8.998 1.00 98.06 838 ILE A O 1
ATOM 6598 N N . ASP A 1 839 ? -36.934 9.910 9.363 1.00 97.88 839 ASP A N 1
ATOM 6599 C CA . ASP A 1 839 ? -38.311 9.508 9.070 1.00 97.88 839 ASP A CA 1
ATOM 6600 C C . ASP A 1 839 ? -39.282 9.798 10.237 1.00 97.88 839 ASP A C 1
ATOM 6602 O O . ASP A 1 839 ? -40.439 9.386 10.167 1.00 97.88 839 ASP A O 1
ATOM 6606 N N . GLU A 1 840 ? -38.812 10.401 11.338 1.00 96.94 840 GLU A N 1
ATOM 6607 C CA . GLU A 1 840 ? -39.572 10.6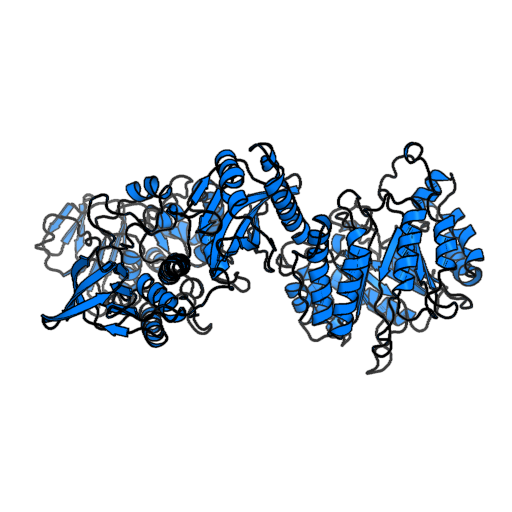76 12.573 1.00 96.94 840 GLU A CA 1
ATOM 6608 C C . GLU A 1 840 ? -40.205 9.430 13.234 1.00 96.94 840 GLU A C 1
ATOM 6610 O O . GLU A 1 840 ? -41.076 9.522 14.097 1.00 96.94 840 GLU A O 1
ATOM 6615 N N . LYS A 1 841 ? -39.722 8.232 12.883 1.00 97.88 841 LYS A N 1
ATOM 6616 C CA . LYS A 1 841 ? -40.117 6.947 13.493 1.00 97.88 841 LYS A CA 1
ATOM 6617 C C . LYS A 1 841 ? -39.539 6.767 14.895 1.00 97.88 841 LYS A C 1
ATOM 6619 O O . LYS A 1 841 ? -40.105 6.047 15.715 1.00 97.88 841 LYS A O 1
ATOM 6624 N N . ILE A 1 842 ? -38.392 7.389 15.151 1.00 98.25 842 ILE A N 1
ATOM 6625 C CA . ILE A 1 842 ? -37.820 7.567 16.484 1.00 98.25 842 ILE A CA 1
ATOM 6626 C C . ILE A 1 842 ? -37.885 9.060 16.783 1.00 98.25 842 ILE A C 1
ATOM 6628 O O . ILE A 1 842 ? -37.269 9.859 16.078 1.00 98.25 842 ILE A O 1
ATOM 6632 N N . GLY A 1 843 ? -38.618 9.425 17.833 1.00 97.25 843 GLY A N 1
ATOM 6633 C CA . GLY A 1 843 ? -38.722 10.806 18.281 1.00 97.25 843 GLY A CA 1
ATOM 6634 C C . GLY A 1 843 ? -37.370 11.337 18.751 1.00 97.25 843 GLY A C 1
ATOM 6635 O O . GLY A 1 843 ? -36.545 10.591 19.286 1.00 97.25 843 GLY A O 1
ATOM 6636 N N . LEU A 1 844 ? -37.150 12.636 18.584 1.00 97.38 844 LEU A N 1
ATOM 6637 C CA . LEU A 1 844 ? -35.898 13.293 18.931 1.00 97.38 844 LEU A CA 1
ATOM 6638 C C . LEU A 1 844 ? -36.170 14.506 19.825 1.00 97.38 844 LEU A C 1
ATOM 6640 O O . LEU A 1 844 ? -36.914 15.406 19.448 1.00 97.38 844 LEU A O 1
ATOM 6644 N N . LEU A 1 845 ? -35.528 14.547 20.993 1.00 96.38 845 LEU A N 1
ATOM 6645 C CA . LEU A 1 845 ? -35.516 15.719 21.869 1.00 96.38 845 LEU A CA 1
ATOM 6646 C C . LEU A 1 845 ? -34.077 16.206 22.029 1.00 96.38 845 LEU A C 1
ATOM 6648 O O . LEU A 1 845 ? -33.224 15.460 22.512 1.00 96.38 845 LEU A O 1
ATOM 6652 N N . THR A 1 846 ? -33.790 17.447 21.635 1.00 94.44 846 THR A N 1
ATOM 6653 C CA . THR A 1 846 ? -32.421 17.979 21.620 1.00 94.44 846 THR A CA 1
ATOM 6654 C C . THR A 1 846 ? -32.242 19.209 22.510 1.00 94.44 846 THR A C 1
ATOM 6656 O O . THR A 1 846 ? -33.192 19.926 22.817 1.00 94.44 846 THR A O 1
ATOM 6659 N N . GLY A 1 847 ? -31.005 19.450 22.956 1.00 82.44 847 GLY A N 1
ATOM 6660 C CA . GLY A 1 847 ? -30.591 20.728 23.551 1.00 82.44 847 GLY A CA 1
ATOM 6661 C C . GLY A 1 847 ? -31.185 21.051 24.927 1.00 82.44 847 GLY A C 1
ATOM 6662 O O . GLY A 1 847 ? -31.144 22.203 25.351 1.00 82.44 847 GLY A O 1
ATOM 6663 N N . THR A 1 848 ? -31.733 20.062 25.636 1.00 89.31 848 THR A N 1
ATOM 6664 C CA . THR A 1 848 ? -32.292 20.241 26.980 1.00 89.31 848 THR A CA 1
ATOM 6665 C C . THR A 1 848 ? -31.842 19.128 27.927 1.00 89.31 848 THR A C 1
ATOM 6667 O O . THR A 1 848 ? -31.650 17.981 27.516 1.00 89.31 848 THR A O 1
ATOM 6670 N N . ASP A 1 849 ? -31.648 19.474 29.200 1.00 90.19 849 ASP A N 1
ATOM 6671 C CA . ASP A 1 849 ? -31.343 18.526 30.272 1.00 90.19 849 ASP A CA 1
ATOM 6672 C C . ASP A 1 849 ? -32.614 18.172 31.057 1.00 90.19 849 ASP A C 1
ATOM 6674 O O . ASP A 1 849 ? -33.578 18.943 31.113 1.00 90.19 849 ASP A O 1
ATOM 6678 N N . ILE A 1 850 ? -32.592 17.008 31.707 1.00 93.69 850 ILE A N 1
ATOM 6679 C CA . ILE A 1 850 ? -33.654 16.586 32.624 1.00 93.69 850 ILE A CA 1
ATOM 6680 C C . ILE A 1 850 ? -33.628 17.512 33.850 1.00 93.69 850 ILE A C 1
ATOM 6682 O O . ILE A 1 850 ? -32.573 17.752 34.442 1.00 93.69 850 ILE A O 1
ATOM 6686 N N . SER A 1 851 ? -34.786 18.059 34.211 1.00 94.50 851 SER A N 1
ATOM 6687 C CA . SER A 1 851 ? -34.987 18.803 35.455 1.00 94.50 851 SER A CA 1
ATOM 6688 C C . SER A 1 851 ? -35.192 17.831 36.615 1.00 94.50 851 SER A C 1
ATOM 6690 O O . SER A 1 851 ? -34.417 17.845 37.569 1.00 94.50 851 SER A O 1
ATOM 6692 N N . HIS A 1 852 ? -36.212 16.980 36.513 1.00 95.69 852 HIS A N 1
ATOM 6693 C CA . HIS A 1 852 ? -36.560 15.958 37.495 1.00 95.69 852 HIS A CA 1
ATOM 6694 C C . HIS A 1 852 ? -37.493 14.919 36.857 1.00 95.69 852 HIS A C 1
ATOM 6696 O O . HIS A 1 852 ? -37.962 15.090 35.730 1.00 95.69 852 HIS A O 1
ATOM 6702 N N . ILE A 1 853 ? -37.746 13.835 37.580 1.00 96.44 853 ILE A N 1
ATOM 6703 C CA . ILE A 1 853 ? -38.698 12.788 37.218 1.00 96.44 853 ILE A CA 1
ATOM 6704 C C . ILE A 1 853 ? -39.822 12.788 38.256 1.00 96.44 853 ILE A C 1
ATOM 6706 O O . ILE A 1 853 ? -39.560 12.912 39.452 1.00 96.44 853 ILE A O 1
ATOM 6710 N N . SER A 1 854 ? -41.067 12.665 37.799 1.00 94.06 854 SER A N 1
ATOM 6711 C CA . SER A 1 854 ? -42.256 12.613 38.653 1.00 94.06 854 SER A CA 1
ATOM 6712 C C . SER A 1 854 ? -43.177 11.489 38.179 1.00 94.06 854 SER A C 1
ATOM 6714 O O . SER A 1 854 ? -43.762 11.565 37.102 1.00 94.06 854 SER A O 1
ATOM 6716 N N . GLY A 1 855 ? -43.282 10.402 38.949 1.00 93.81 855 GLY A N 1
ATOM 6717 C CA . GLY A 1 855 ? -44.085 9.235 38.567 1.00 93.81 855 GLY A CA 1
ATOM 6718 C C . GLY A 1 855 ? -43.554 8.531 37.310 1.00 93.81 855 GLY A C 1
ATOM 6719 O O . GLY A 1 855 ? -42.532 7.846 37.366 1.00 93.81 855 GLY A O 1
ATOM 6720 N N . SER A 1 856 ? -44.268 8.642 36.187 1.00 93.81 856 SER A N 1
ATOM 6721 C CA . SER A 1 856 ? -43.843 8.138 34.864 1.00 93.81 856 SER A CA 1
ATOM 6722 C C . SER A 1 856 ? -43.324 9.238 33.931 1.00 93.81 856 SER A C 1
ATOM 6724 O O . SER A 1 856 ? -42.899 8.942 32.815 1.00 93.81 856 SER A O 1
ATOM 6726 N N . ASP A 1 857 ? -43.391 10.498 34.360 1.00 95.94 857 ASP A N 1
ATOM 6727 C CA . ASP A 1 857 ? -43.051 11.670 33.561 1.00 95.94 857 ASP A CA 1
ATOM 6728 C C . ASP A 1 857 ? -41.587 12.084 33.759 1.00 95.94 857 ASP A C 1
ATOM 6730 O O . ASP A 1 857 ? -41.109 12.277 34.881 1.00 95.94 857 ASP A O 1
ATOM 6734 N N . ILE A 1 858 ? -40.876 12.254 32.646 1.00 96.31 858 ILE A N 1
ATOM 6735 C CA . ILE A 1 858 ? -39.534 12.833 32.580 1.00 96.31 858 ILE A CA 1
ATOM 6736 C C . ILE A 1 858 ? -39.687 14.298 32.183 1.00 96.31 858 ILE A C 1
ATOM 6738 O O . ILE A 1 858 ? -40.069 14.599 31.050 1.00 96.31 858 ILE A O 1
ATOM 6742 N N . ILE A 1 859 ? -39.375 15.203 33.108 1.00 96.19 859 ILE A N 1
ATOM 6743 C CA . ILE A 1 859 ? -39.593 16.640 32.936 1.00 96.19 859 ILE A CA 1
ATOM 6744 C C . ILE A 1 859 ? -38.265 17.306 32.583 1.00 96.19 859 ILE A C 1
ATOM 6746 O O . ILE A 1 859 ? -37.276 17.203 33.314 1.00 96.19 859 ILE A O 1
ATOM 6750 N N . PHE A 1 860 ? -38.236 18.012 31.457 1.00 95.50 860 PHE A N 1
ATOM 6751 C CA . PHE A 1 860 ? -37.053 18.686 30.927 1.00 95.50 860 PHE A CA 1
ATOM 6752 C C . PHE A 1 860 ? -37.048 20.174 31.277 1.00 95.50 860 PHE A C 1
ATOM 6754 O O . PHE A 1 860 ? -38.088 20.795 31.493 1.00 95.50 860 PHE A O 1
ATOM 6761 N N . ARG A 1 861 ? -35.860 20.788 31.311 1.00 93.62 861 ARG A N 1
ATOM 6762 C CA . ARG A 1 861 ? -35.702 22.211 31.678 1.00 93.62 861 ARG A CA 1
ATOM 6763 C C . ARG A 1 861 ? -36.382 23.186 30.716 1.00 93.62 861 ARG A C 1
ATOM 6765 O O . ARG A 1 861 ? -36.628 24.324 31.094 1.00 93.62 861 ARG A O 1
ATOM 6772 N N . ASN A 1 862 ? -36.674 22.759 29.490 1.00 91.38 862 ASN A N 1
ATOM 6773 C CA . ASN A 1 862 ? -37.425 23.554 28.517 1.00 91.38 862 ASN A CA 1
ATOM 6774 C C . ASN A 1 862 ? -38.957 23.464 28.705 1.00 91.38 862 ASN A C 1
ATOM 6776 O O . ASN A 1 862 ? -39.689 23.998 27.878 1.00 91.38 862 ASN A O 1
ATOM 6780 N N . GLY A 1 863 ? -39.439 22.772 29.746 1.00 91.62 863 GLY A N 1
ATOM 6781 C CA . GLY A 1 863 ? -40.863 22.588 30.040 1.00 91.62 863 GLY A CA 1
ATOM 6782 C C . GLY A 1 863 ? -41.515 21.380 29.359 1.00 91.62 863 GLY A C 1
ATOM 6783 O O . GLY A 1 863 ? -42.680 21.100 29.625 1.00 91.62 863 GLY A O 1
ATOM 6784 N N . THR A 1 864 ? -40.791 20.639 28.513 1.00 94.38 864 THR A N 1
ATOM 6785 C CA . THR A 1 864 ? -41.310 19.409 27.888 1.00 94.38 864 THR A CA 1
ATOM 6786 C C . THR A 1 864 ? -41.457 18.304 28.938 1.00 94.38 864 THR A C 1
ATOM 6788 O O . THR A 1 864 ? -40.572 18.142 29.779 1.00 94.38 864 THR A O 1
ATOM 6791 N N . SER A 1 865 ? -42.534 17.515 28.863 1.00 95.50 865 SER A N 1
ATOM 6792 C CA . SER A 1 865 ? -42.718 16.288 29.651 1.00 95.50 865 SER A CA 1
ATOM 6793 C C . SER A 1 865 ? -42.884 15.091 28.723 1.00 95.50 865 SER A C 1
ATOM 6795 O O . SER A 1 865 ? -43.618 15.178 27.738 1.00 95.50 865 SER A O 1
ATOM 6797 N N . ILE A 1 866 ? -42.204 13.983 29.024 1.00 96.19 866 ILE A N 1
ATOM 6798 C CA . ILE A 1 866 ? -42.328 12.726 28.277 1.00 96.19 866 ILE A CA 1
ATOM 6799 C C . ILE A 1 866 ? -42.646 11.597 29.247 1.00 96.19 866 ILE A C 1
ATOM 6801 O O . ILE A 1 866 ? -41.872 11.331 30.165 1.00 96.19 866 ILE A O 1
ATOM 6805 N N . GLN A 1 867 ? -43.746 10.890 28.998 1.00 96.25 867 GLN A N 1
ATOM 6806 C CA . GLN A 1 867 ? -44.064 9.668 29.726 1.00 96.25 867 GLN A CA 1
ATOM 6807 C C . GLN A 1 867 ? -43.265 8.487 29.188 1.00 96.25 867 GLN A C 1
ATOM 6809 O O . GLN A 1 867 ? -43.196 8.270 27.977 1.00 96.25 867 GLN A O 1
ATOM 6814 N N . ALA A 1 868 ? -42.696 7.699 30.095 1.00 97.31 868 ALA A N 1
ATOM 6815 C CA . ALA A 1 868 ? -41.914 6.525 29.748 1.00 97.31 868 ALA A CA 1
ATOM 6816 C C . ALA A 1 868 ? -42.223 5.356 30.686 1.00 97.31 868 ALA A C 1
ATOM 6818 O O . ALA A 1 868 ? -42.409 5.534 31.886 1.00 97.31 868 ALA A O 1
ATOM 6819 N N . ASP A 1 869 ? -42.201 4.148 30.133 1.00 97.31 869 ASP A N 1
ATOM 6820 C CA . ASP A 1 869 ? -42.206 2.892 30.885 1.00 97.31 869 ASP A CA 1
ATOM 6821 C C . ASP A 1 869 ? -40.772 2.338 31.034 1.00 97.31 869 ASP A C 1
ATOM 6823 O O . ASP A 1 869 ? -40.501 1.510 31.906 1.00 97.31 869 ASP A O 1
ATOM 6827 N N . LEU A 1 870 ? -39.837 2.809 30.195 1.00 96.88 870 LEU A N 1
ATOM 6828 C CA . LEU A 1 870 ? -38.411 2.478 30.224 1.00 96.88 870 LEU A CA 1
ATOM 6829 C C . LEU A 1 870 ? -37.550 3.719 29.973 1.00 96.88 870 LEU A C 1
ATOM 6831 O O . LEU A 1 870 ? -37.743 4.418 28.977 1.00 96.88 870 LEU A O 1
ATOM 6835 N N . ILE A 1 871 ? -36.519 3.898 30.797 1.00 96.88 871 ILE A N 1
ATOM 6836 C CA . ILE A 1 871 ? -35.414 4.828 30.558 1.00 96.88 871 ILE A CA 1
ATOM 6837 C C . ILE A 1 871 ? -34.128 4.028 30.346 1.00 96.88 871 ILE A C 1
ATOM 6839 O O . ILE A 1 871 ? -33.684 3.306 31.244 1.00 96.88 871 ILE A O 1
ATOM 6843 N N . VAL A 1 872 ? -33.495 4.183 29.179 1.00 95.62 872 VAL A N 1
ATOM 6844 C CA . VAL A 1 872 ? -32.160 3.631 28.915 1.00 95.62 872 VAL A CA 1
ATOM 6845 C C . VAL A 1 872 ? -31.116 4.735 28.840 1.00 95.62 872 VAL A C 1
ATOM 6847 O O . VAL A 1 872 ? -31.136 5.584 27.956 1.00 95.62 872 VAL A O 1
ATOM 6850 N N . PHE A 1 873 ? -30.142 4.687 29.739 1.00 94.44 873 PHE A N 1
ATOM 6851 C CA . PHE A 1 873 ? -29.011 5.602 29.769 1.00 94.44 873 PHE A CA 1
ATOM 6852 C C . PHE A 1 873 ? -27.874 5.107 28.865 1.00 94.44 873 PHE A C 1
ATOM 6854 O O . PHE A 1 873 ? -27.235 4.089 29.137 1.00 94.44 873 PHE A O 1
ATOM 6861 N N . GLY A 1 874 ? -27.601 5.849 27.793 1.00 91.19 874 GLY A N 1
ATOM 6862 C CA . GLY A 1 874 ? -26.428 5.730 26.921 1.00 91.19 874 GLY A CA 1
ATOM 6863 C C . GLY A 1 874 ? -25.350 6.767 27.259 1.00 91.19 874 GLY A C 1
ATOM 6864 O O . GLY A 1 874 ? -24.749 7.359 26.364 1.00 91.19 874 GLY A O 1
ATOM 6865 N N . THR A 1 875 ? -25.143 7.032 28.548 1.00 87.44 875 THR A N 1
ATOM 6866 C CA . THR A 1 875 ? -24.363 8.162 29.091 1.00 87.44 875 THR A CA 1
ATOM 6867 C C . THR A 1 875 ? -22.887 7.855 29.357 1.00 87.44 875 THR A C 1
ATOM 6869 O O . THR A 1 875 ? -22.168 8.717 29.860 1.00 87.44 875 THR A O 1
ATOM 6872 N N . GLY A 1 876 ? -22.406 6.675 28.962 1.00 80.12 876 GLY A N 1
ATOM 6873 C CA . GLY A 1 876 ? -20.995 6.294 29.062 1.00 80.12 876 GLY A CA 1
ATOM 6874 C C . GLY A 1 876 ? -20.604 5.761 30.444 1.00 80.12 876 GLY A C 1
ATOM 6875 O O . GLY A 1 876 ? -21.441 5.275 31.201 1.00 80.12 876 GLY A O 1
ATOM 6876 N N . TYR A 1 877 ? -19.312 5.812 30.770 1.00 74.44 877 TYR A N 1
ATOM 6877 C CA . TYR A 1 877 ? -18.755 5.211 31.986 1.00 74.44 877 TYR A CA 1
ATOM 6878 C C . TYR A 1 877 ? -17.792 6.179 32.710 1.00 74.44 877 TYR A C 1
ATOM 6880 O O . TYR A 1 877 ? -17.137 6.990 32.056 1.00 74.44 877 TYR A O 1
ATOM 6888 N N . THR A 1 878 ? -17.693 6.115 34.047 1.00 63.56 878 THR A N 1
ATOM 6889 C CA . THR A 1 878 ? -16.757 6.929 34.854 1.00 63.56 878 THR A CA 1
ATOM 6890 C C . THR A 1 878 ? -15.344 6.357 34.800 1.00 63.56 878 THR A C 1
ATOM 6892 O O . THR A 1 878 ? -15.189 5.140 34.755 1.00 63.56 878 THR A O 1
ATOM 6895 N N . GLY A 1 879 ? -14.318 7.202 34.925 1.00 49.25 879 GLY A N 1
ATOM 6896 C CA . GLY A 1 879 ? -12.914 6.761 34.950 1.00 49.25 879 GLY A CA 1
ATOM 6897 C C . GLY A 1 879 ? -12.244 6.744 33.576 1.00 49.25 879 GLY A C 1
ATOM 6898 O O . GLY A 1 879 ? -11.109 6.307 33.448 1.00 49.25 879 GLY A O 1
ATOM 6899 N N . PHE A 1 880 ? -12.924 7.254 32.547 1.00 47.94 880 PHE A N 1
ATOM 6900 C CA . PHE A 1 880 ? -12.338 7.457 31.228 1.00 47.94 880 PHE A CA 1
ATOM 6901 C C . PHE A 1 880 ? -11.846 8.907 31.093 1.00 47.94 880 PHE A C 1
ATOM 6903 O O . PHE A 1 880 ? -12.484 9.744 30.452 1.00 47.94 880 PHE A O 1
ATOM 6910 N N . CYS A 1 881 ? -10.736 9.241 31.759 1.00 36.81 881 CYS A N 1
ATOM 6911 C CA . CYS A 1 881 ? -10.070 10.521 31.539 1.00 36.81 881 CYS A CA 1
ATOM 6912 C C . CYS A 1 881 ? -9.108 10.388 30.353 1.00 36.81 881 CYS A C 1
ATOM 6914 O O . CYS A 1 881 ? -7.967 9.962 30.495 1.00 36.81 881 CYS A O 1
ATOM 6916 N N . ALA A 1 882 ? -9.561 10.797 29.167 1.00 35.28 882 ALA A N 1
ATOM 6917 C CA . ALA A 1 882 ? -8.696 10.923 27.996 1.00 35.28 882 ALA A CA 1
ATOM 6918 C C . ALA A 1 882 ? -7.526 11.898 28.227 1.00 35.28 882 ALA A C 1
ATOM 6920 O O . ALA A 1 882 ? -6.522 11.814 27.537 1.00 35.28 882 ALA A O 1
ATOM 6921 N N . LYS A 1 883 ? -7.644 12.828 29.185 1.00 32.09 883 LYS A N 1
ATOM 6922 C CA . LYS A 1 883 ? -6.630 13.857 29.447 1.00 32.09 883 LYS A CA 1
ATOM 6923 C C . LYS A 1 883 ? -5.325 13.260 29.982 1.00 32.09 883 LYS A C 1
ATOM 6925 O O . LYS A 1 883 ? -4.265 13.656 29.519 1.00 32.09 883 LYS A O 1
ATOM 6930 N N . GLU A 1 884 ? -5.421 12.247 30.843 1.00 33.62 884 GLU A N 1
ATOM 6931 C CA . GLU A 1 884 ? -4.261 11.453 31.265 1.00 33.62 884 GLU A CA 1
ATOM 6932 C C . GLU A 1 884 ? -3.697 10.673 30.072 1.00 33.62 884 GLU A C 1
ATOM 6934 O O . GLU A 1 884 ? -2.502 10.687 29.846 1.00 33.62 884 GLU A O 1
ATOM 6939 N N . LEU A 1 885 ? -4.543 10.118 29.201 1.00 33.88 885 LEU A N 1
ATOM 6940 C CA . LEU A 1 885 ? -4.112 9.442 27.970 1.00 33.88 885 LEU A CA 1
ATOM 6941 C C . LEU A 1 885 ? -3.401 10.361 26.958 1.00 33.88 885 LEU A C 1
ATOM 6943 O O . LEU A 1 885 ? -2.499 9.901 26.274 1.00 33.88 885 LEU A O 1
ATOM 6947 N N . ILE A 1 886 ? -3.778 11.637 26.837 1.00 34.00 886 ILE A N 1
ATOM 6948 C CA . ILE A 1 886 ? -3.204 12.582 25.856 1.00 34.00 886 ILE A CA 1
ATOM 6949 C C . ILE A 1 886 ? -1.801 13.049 26.268 1.00 34.00 886 ILE A C 1
ATOM 6951 O O . ILE A 1 886 ? -0.951 13.227 25.396 1.00 34.00 886 ILE A O 1
ATOM 6955 N N . GLU A 1 887 ? -1.544 13.216 27.565 1.00 29.52 887 GLU A N 1
ATOM 6956 C CA . GLU A 1 887 ? -0.210 13.568 28.076 1.00 29.52 887 GLU A CA 1
ATOM 6957 C C . GLU A 1 887 ? 0.701 12.320 28.153 1.00 29.52 887 GLU A C 1
ATOM 6959 O O . GLU A 1 887 ? 1.874 12.384 27.776 1.00 29.52 887 GLU A O 1
ATOM 6964 N N . ASP A 1 888 ? 0.132 11.151 28.467 1.00 31.34 888 ASP A N 1
ATOM 6965 C CA . ASP A 1 888 ? 0.827 9.857 28.612 1.00 31.34 888 ASP A CA 1
ATOM 6966 C C . ASP A 1 888 ? 0.899 9.057 27.283 1.00 31.34 888 ASP A C 1
ATOM 6968 O O . ASP A 1 888 ? 1.514 8.001 27.215 1.00 31.34 888 ASP A O 1
ATOM 6972 N N . MET A 1 889 ? 0.349 9.547 26.160 1.00 31.73 889 MET A N 1
ATOM 6973 C CA . MET A 1 889 ? 0.567 8.945 24.820 1.00 31.73 889 MET A CA 1
ATOM 6974 C C . MET A 1 889 ? 1.989 9.179 24.282 1.00 31.73 889 MET A C 1
ATOM 6976 O O . MET A 1 889 ? 2.400 8.543 23.304 1.00 31.73 889 MET A O 1
ATOM 6980 N N . SER A 1 890 ? 2.748 10.061 24.938 1.00 29.44 890 SER A N 1
ATOM 6981 C CA . SER A 1 890 ? 4.208 10.150 24.816 1.00 29.44 890 SER A CA 1
ATOM 6982 C C . SER A 1 890 ? 4.933 9.033 25.598 1.00 29.44 890 SER A C 1
ATOM 6984 O O . SER A 1 890 ? 6.088 8.735 25.308 1.00 29.44 890 SER A O 1
ATOM 6986 N N . ILE A 1 891 ? 4.217 8.344 26.497 1.00 30.92 891 ILE A N 1
ATOM 6987 C CA . ILE A 1 891 ? 4.665 7.267 27.390 1.00 30.92 891 ILE A CA 1
ATOM 6988 C C . ILE A 1 891 ? 3.689 6.077 27.276 1.00 30.92 891 ILE A C 1
ATOM 6990 O O . ILE A 1 891 ? 3.135 5.574 28.247 1.00 30.92 891 ILE A O 1
ATOM 6994 N N . THR A 1 892 ? 3.447 5.566 26.065 1.00 29.17 892 THR A N 1
ATOM 6995 C CA . THR A 1 892 ? 2.857 4.221 25.949 1.00 29.17 892 THR A CA 1
ATOM 6996 C C . THR A 1 892 ? 3.967 3.193 26.147 1.00 29.17 892 THR A C 1
ATOM 6998 O O . THR A 1 892 ? 4.429 2.588 25.177 1.00 29.17 892 THR A O 1
ATOM 7001 N N . HIS A 1 893 ? 4.432 3.027 27.382 1.00 31.11 893 HIS A N 1
ATOM 7002 C CA . HIS A 1 893 ? 5.072 1.782 27.781 1.00 31.11 893 HIS A CA 1
ATOM 7003 C C . HIS A 1 893 ? 3.950 0.762 28.037 1.00 31.11 893 HIS A C 1
ATOM 7005 O O . HIS A 1 893 ? 3.139 0.969 28.940 1.00 31.11 893 HIS A O 1
ATOM 7011 N N . PRO A 1 894 ? 3.859 -0.361 27.301 1.00 33.03 894 PRO A N 1
ATOM 7012 C CA . PRO A 1 894 ? 3.551 -1.605 27.988 1.00 33.03 894 PRO A CA 1
ATOM 7013 C C . PRO A 1 894 ? 4.678 -1.774 29.010 1.00 33.03 894 PRO A C 1
ATOM 7015 O O . PRO A 1 894 ? 5.841 -1.716 28.619 1.00 33.03 894 PRO A O 1
ATOM 7018 N N . ILE A 1 895 ? 4.322 -1.950 30.282 1.00 32.78 895 ILE A N 1
ATOM 7019 C CA . ILE A 1 895 ? 5.188 -1.912 31.475 1.00 32.78 895 ILE A CA 1
ATOM 7020 C C . ILE A 1 895 ? 5.248 -0.507 32.102 1.00 32.78 895 ILE A C 1
ATOM 7022 O O . ILE A 1 895 ? 6.180 0.264 31.900 1.00 32.78 895 ILE A O 1
ATOM 7026 N N . ALA A 1 896 ? 4.244 -0.197 32.923 1.00 28.86 896 ALA A N 1
ATOM 7027 C CA . ALA A 1 896 ? 4.451 0.661 34.081 1.00 28.86 896 ALA A CA 1
ATOM 7028 C C . ALA A 1 896 ? 4.616 -0.266 35.289 1.00 28.86 896 ALA A C 1
ATOM 7030 O O . ALA A 1 896 ? 3.646 -0.863 35.761 1.00 28.86 896 ALA A O 1
ATOM 7031 N N . SER A 1 897 ? 5.851 -0.407 35.765 1.00 28.33 897 SER A N 1
ATOM 7032 C CA . SER A 1 897 ? 6.104 -0.806 37.141 1.00 28.33 897 SER A CA 1
ATOM 7033 C C . SER A 1 897 ? 5.442 0.239 38.043 1.00 28.33 897 SER A C 1
ATOM 7035 O O . SER A 1 897 ? 5.640 1.446 37.887 1.00 28.33 897 SER A O 1
ATOM 7037 N N . THR A 1 898 ? 4.596 -0.188 38.979 1.00 24.27 898 THR A N 1
ATOM 7038 C CA . THR A 1 898 ? 4.248 0.689 40.098 1.00 24.27 898 THR A CA 1
ATOM 7039 C C . THR A 1 898 ? 5.519 0.843 40.920 1.00 24.27 898 THR A C 1
ATOM 7041 O O . THR A 1 898 ? 5.933 -0.111 41.574 1.00 24.27 898 THR A O 1
ATOM 7044 N N . GLY A 1 899 ? 6.166 2.006 40.836 1.00 26.39 899 GLY A N 1
ATOM 7045 C CA . GLY A 1 899 ? 7.330 2.331 41.655 1.00 26.39 899 GLY A CA 1
ATOM 7046 C C . GLY A 1 899 ? 7.054 2.042 43.134 1.00 26.39 899 GLY A C 1
ATOM 7047 O O . GLY A 1 899 ? 6.111 2.576 43.716 1.00 26.39 899 GLY A O 1
ATOM 7048 N N . GLY A 1 900 ? 7.866 1.160 43.709 1.00 24.75 900 GLY A N 1
ATOM 7049 C CA . GLY A 1 900 ? 7.794 0.670 45.084 1.00 24.75 900 GLY A CA 1
ATOM 7050 C C . GLY A 1 900 ? 8.442 -0.714 45.166 1.00 24.75 900 GLY A C 1
ATOM 7051 O O . GLY A 1 900 ? 8.377 -1.464 44.200 1.00 24.75 900 GLY A O 1
ATOM 7052 N N . GLU A 1 901 ? 9.100 -1.042 46.280 1.00 25.31 901 GLU A N 1
ATOM 7053 C CA . GLU A 1 901 ? 9.945 -2.234 46.513 1.00 25.31 901 GLU A CA 1
ATOM 7054 C C . GLU A 1 901 ? 9.202 -3.600 46.474 1.00 25.31 901 GLU A C 1
ATOM 7056 O O . GLU A 1 901 ? 9.341 -4.433 47.370 1.00 25.31 901 GLU A O 1
ATOM 7061 N N . VAL A 1 902 ? 8.408 -3.874 45.434 1.00 23.88 902 VAL A N 1
ATOM 7062 C CA . VAL A 1 902 ? 7.724 -5.154 45.196 1.00 23.88 902 VAL A CA 1
ATOM 7063 C C . VAL A 1 902 ? 7.982 -5.595 43.750 1.00 23.88 902 VAL A C 1
ATOM 7065 O O . VAL A 1 902 ? 7.646 -4.850 42.830 1.00 23.88 902 VAL A O 1
ATOM 7068 N N . PRO A 1 903 ? 8.534 -6.793 43.479 1.00 29.38 903 PRO A N 1
ATOM 7069 C CA . PRO A 1 903 ? 8.814 -7.175 42.101 1.00 29.38 903 PRO A CA 1
ATOM 7070 C C . PRO A 1 903 ? 7.546 -7.638 41.350 1.00 29.38 903 PRO A C 1
ATOM 7072 O O . PRO A 1 903 ? 6.951 -8.659 41.689 1.00 29.38 903 PRO A O 1
ATOM 7075 N N . ARG A 1 904 ? 7.214 -6.877 40.294 1.00 37.88 904 ARG A N 1
ATOM 7076 C CA . ARG A 1 904 ? 6.823 -7.287 38.918 1.00 37.88 904 ARG A CA 1
ATOM 7077 C C . ARG A 1 904 ? 5.509 -8.046 38.651 1.00 37.88 904 ARG A C 1
ATOM 7079 O O . ARG A 1 904 ? 5.532 -9.159 38.128 1.00 37.88 904 ARG A O 1
ATOM 7086 N N . VAL A 1 905 ? 4.352 -7.416 38.870 1.00 28.08 905 VAL A N 1
ATOM 7087 C CA . VAL A 1 905 ? 3.104 -7.811 38.174 1.00 28.08 905 VAL A CA 1
ATOM 7088 C C . VAL A 1 905 ? 3.128 -7.216 36.760 1.00 28.08 905 VAL A C 1
ATOM 7090 O O . VAL A 1 905 ? 3.189 -5.995 36.625 1.00 28.08 905 VAL A O 1
ATOM 7093 N N . GLU A 1 906 ? 3.042 -8.030 35.701 1.00 35.56 906 GLU A N 1
ATOM 7094 C CA . GLU A 1 906 ? 2.834 -7.510 34.341 1.00 35.56 906 GLU A CA 1
ATOM 7095 C C . GLU A 1 906 ? 1.369 -7.096 34.188 1.00 35.56 906 GLU A C 1
ATOM 7097 O O . GLU A 1 906 ? 0.490 -7.866 33.780 1.00 35.56 906 GLU A O 1
ATOM 7102 N N . ILE A 1 907 ? 1.086 -5.856 34.575 1.00 32.31 907 ILE A N 1
ATOM 7103 C CA . ILE A 1 907 ? -0.221 -5.261 34.364 1.00 32.31 907 ILE A CA 1
ATOM 7104 C C . ILE A 1 907 ? -0.248 -4.672 32.951 1.00 32.31 907 ILE A C 1
ATOM 7106 O O . ILE A 1 907 ? 0.450 -3.701 32.661 1.00 32.31 907 ILE A O 1
ATOM 7110 N N . TRP A 1 908 ? -1.112 -5.201 32.077 1.00 35.53 908 TRP A N 1
ATOM 7111 C CA . TRP A 1 908 ? -1.585 -4.453 30.907 1.00 35.53 908 TRP A CA 1
ATOM 7112 C C . TRP A 1 908 ? -2.513 -3.329 31.380 1.00 35.53 908 TRP A C 1
ATOM 7114 O O . TRP A 1 908 ? -3.723 -3.353 31.157 1.00 35.53 908 TRP A O 1
ATOM 7124 N N . GLN A 1 909 ? -1.966 -2.351 32.096 1.00 31.66 909 GLN A N 1
ATOM 7125 C CA . GLN A 1 909 ? -2.676 -1.133 32.449 1.00 31.66 909 GLN A CA 1
ATOM 7126 C C . GLN A 1 909 ? -2.112 0.006 31.612 1.00 31.66 909 GLN A C 1
ATOM 7128 O O . GLN A 1 909 ? -0.905 0.197 31.541 1.00 31.66 909 GLN A O 1
ATOM 7133 N N . LYS A 1 910 ? -3.043 0.752 31.006 1.00 32.50 910 LYS A N 1
ATOM 7134 C CA . LYS A 1 910 ? -2.865 1.994 30.235 1.00 32.50 910 LYS A CA 1
ATOM 7135 C C . LYS A 1 910 ? -2.635 1.912 28.717 1.00 32.50 910 LYS A C 1
ATOM 7137 O O . LYS A 1 910 ? -2.368 2.942 28.112 1.00 32.50 910 LYS A O 1
ATOM 7142 N N . SER A 1 911 ? -2.891 0.786 28.044 1.00 32.50 911 SER A N 1
ATOM 7143 C CA . SER A 1 911 ? -3.327 0.861 26.635 1.00 32.50 911 SER A CA 1
ATOM 7144 C C . SER A 1 911 ? -4.838 0.662 26.574 1.00 32.50 911 SER A C 1
ATOM 7146 O O . SER A 1 911 ? -5.352 -0.360 27.029 1.00 32.50 911 SER A O 1
ATOM 7148 N N . THR A 1 912 ? -5.533 1.667 26.058 1.00 31.73 912 THR A N 1
ATOM 7149 C CA . THR A 1 912 ? -6.971 1.718 25.777 1.00 31.73 912 THR A CA 1
ATOM 7150 C C . THR A 1 912 ? -7.602 0.358 25.443 1.00 31.73 912 THR A C 1
ATOM 7152 O O . THR A 1 912 ? -7.106 -0.410 24.625 1.00 31.73 912 THR A O 1
ATOM 7155 N N . CYS A 1 913 ? -8.725 0.068 26.105 1.00 35.44 913 CYS A N 1
ATOM 7156 C CA . CYS A 1 913 ? -9.764 -0.896 25.738 1.00 35.44 913 CYS A CA 1
ATOM 7157 C C . CYS A 1 913 ? -9.518 -1.762 24.482 1.00 35.44 913 CYS A C 1
ATOM 7159 O O . CYS A 1 913 ? -10.031 -1.430 23.422 1.00 35.44 913 CYS A O 1
ATOM 7161 N N . GLY A 1 914 ? -8.871 -2.924 24.615 1.00 48.53 914 GLY A N 1
ATOM 7162 C CA . GLY A 1 914 ? -9.193 -4.122 23.822 1.00 48.53 914 GLY A CA 1
ATOM 7163 C C . GLY A 1 914 ? -9.319 -3.975 22.297 1.00 48.53 914 GLY A C 1
ATOM 7164 O O . GLY A 1 914 ? -10.121 -4.696 21.703 1.00 48.53 914 GLY A O 1
ATOM 7165 N N . GLU A 1 915 ? -8.571 -3.075 21.656 1.00 66.69 915 GLU A N 1
ATOM 7166 C CA . GLU A 1 915 ? -8.527 -3.018 20.196 1.00 66.69 915 GLU A CA 1
ATOM 7167 C C . GLU A 1 915 ? -7.743 -4.216 19.648 1.00 66.69 915 GLU A C 1
ATOM 7169 O O . GLU A 1 915 ? -6.739 -4.658 20.206 1.00 66.69 915 GLU A O 1
ATOM 7174 N N . VAL A 1 916 ? -8.235 -4.817 18.565 1.00 77.19 916 VAL A N 1
ATOM 7175 C CA . VAL A 1 916 ? -7.731 -6.128 18.133 1.00 77.19 916 VAL A CA 1
ATOM 7176 C C . VAL A 1 916 ? -6.306 -6.027 17.575 1.00 77.19 916 VAL A C 1
ATOM 7178 O O . VAL A 1 916 ? -5.489 -6.917 17.814 1.00 77.19 916 VAL A O 1
ATOM 7181 N N . PHE A 1 917 ? -5.968 -4.927 16.893 1.00 77.12 917 PHE A N 1
ATOM 7182 C CA . PHE A 1 917 ? -4.622 -4.739 16.346 1.00 77.12 917 PHE A CA 1
ATOM 7183 C C . PHE A 1 917 ? -3.563 -4.569 17.450 1.00 77.12 917 PHE A C 1
ATOM 7185 O O . PHE A 1 917 ? -2.483 -5.152 17.350 1.00 77.12 917 PHE A O 1
ATOM 7192 N N . THR A 1 918 ? -3.860 -3.837 18.536 1.00 75.62 918 THR A N 1
ATOM 7193 C CA . THR A 1 918 ? -2.913 -3.675 19.656 1.00 75.62 918 THR A CA 1
ATOM 7194 C C . THR A 1 918 ? -2.655 -5.023 20.317 1.00 75.62 918 THR A C 1
ATOM 7196 O O . THR A 1 918 ? -1.503 -5.381 20.564 1.00 75.62 918 THR A O 1
ATOM 7199 N N . CYS A 1 919 ? -3.705 -5.833 20.492 1.00 82.06 919 CYS A N 1
ATOM 7200 C CA . CYS A 1 919 ? -3.577 -7.204 20.976 1.00 82.06 919 CYS A CA 1
ATOM 7201 C C . CYS A 1 919 ? -2.655 -8.041 20.070 1.00 82.06 919 CYS A C 1
ATOM 7203 O O . CYS A 1 919 ? -1.794 -8.758 20.580 1.00 82.06 919 CYS A O 1
ATOM 7205 N N . ARG A 1 920 ? -2.775 -7.942 18.736 1.00 86.50 920 ARG A N 1
ATOM 7206 C CA . ARG A 1 920 ? -1.917 -8.684 17.788 1.00 86.50 920 ARG A CA 1
ATOM 7207 C C . ARG A 1 920 ? -0.446 -8.269 17.846 1.00 86.50 920 ARG A C 1
ATOM 7209 O O . ARG A 1 920 ? 0.415 -9.152 17.842 1.00 86.50 920 ARG A O 1
ATOM 7216 N N . VAL A 1 921 ? -0.171 -6.965 17.895 1.00 81.38 921 VAL A N 1
ATOM 7217 C CA . VAL A 1 921 ? 1.192 -6.406 17.905 1.00 81.38 921 VAL A CA 1
ATOM 7218 C C . VAL A 1 921 ? 1.893 -6.713 19.226 1.00 81.38 921 VAL A C 1
ATOM 7220 O O . VAL A 1 921 ? 2.941 -7.357 19.247 1.00 81.38 921 VAL A O 1
ATOM 7223 N N . PHE A 1 922 ? 1.299 -6.302 20.345 1.00 80.62 922 PHE A N 1
ATOM 7224 C CA . PHE A 1 922 ? 1.979 -6.331 21.638 1.00 80.62 922 PHE A CA 1
ATOM 7225 C C . PHE A 1 922 ? 2.035 -7.733 22.258 1.00 80.62 922 PHE A C 1
ATOM 7227 O O . PHE A 1 922 ? 2.998 -8.037 22.954 1.00 80.62 922 PHE A O 1
ATOM 7234 N N . SER A 1 923 ? 1.090 -8.634 21.947 1.00 85.19 923 SER A N 1
ATOM 7235 C CA . SER A 1 923 ? 1.197 -10.039 22.386 1.00 85.19 923 SER A CA 1
ATOM 7236 C C . SER A 1 923 ? 2.426 -10.748 21.813 1.00 85.19 923 SER A C 1
ATOM 7238 O O . SER A 1 923 ? 3.013 -11.588 22.491 1.00 85.19 923 SER A O 1
ATOM 7240 N N . ARG A 1 924 ? 2.841 -10.418 20.577 1.00 87.56 924 ARG A N 1
ATOM 7241 C CA . ARG A 1 924 ? 4.077 -10.956 19.987 1.00 87.56 924 ARG A CA 1
ATOM 7242 C C . ARG A 1 924 ? 5.292 -10.454 20.756 1.00 87.56 924 ARG A C 1
ATOM 7244 O O . ARG A 1 924 ? 6.136 -11.256 21.127 1.00 87.56 924 ARG A O 1
ATOM 7251 N N . LEU A 1 925 ? 5.367 -9.147 20.980 1.00 84.12 925 LEU A N 1
ATOM 7252 C CA . LEU A 1 925 ? 6.514 -8.522 21.634 1.00 84.12 925 LEU A CA 1
ATOM 7253 C C . LEU A 1 925 ? 6.686 -9.024 23.065 1.00 84.12 925 LEU A C 1
ATOM 7255 O O . LEU A 1 925 ? 7.784 -9.433 23.426 1.00 84.12 925 LEU A O 1
ATOM 7259 N N . LEU A 1 926 ? 5.587 -9.115 23.817 1.00 80.94 926 LEU A N 1
ATOM 7260 C CA . LEU A 1 926 ? 5.601 -9.684 25.159 1.00 80.94 926 LEU A CA 1
ATOM 7261 C C . LEU A 1 926 ? 6.082 -11.142 25.156 1.00 80.94 926 LEU A C 1
ATOM 7263 O O . LEU A 1 926 ? 6.933 -11.524 25.953 1.00 80.94 926 LEU A O 1
ATOM 7267 N N . ALA A 1 927 ? 5.585 -11.957 24.223 1.00 85.38 927 ALA A N 1
ATOM 7268 C CA . ALA A 1 927 ? 6.021 -13.344 24.107 1.00 85.38 927 ALA A CA 1
ATOM 7269 C C . ALA A 1 927 ? 7.516 -13.467 23.765 1.00 85.38 927 ALA A C 1
ATOM 7271 O O . ALA A 1 927 ? 8.181 -14.352 24.296 1.00 85.38 927 ALA A O 1
ATOM 7272 N N . LEU A 1 928 ? 8.059 -12.575 22.926 1.00 84.19 928 LEU A N 1
ATOM 7273 C CA . LEU A 1 928 ? 9.491 -12.535 22.609 1.00 84.19 928 LEU A CA 1
ATOM 7274 C C . LEU A 1 928 ? 10.340 -12.100 23.812 1.00 84.19 928 LEU A C 1
ATOM 7276 O O . LEU A 1 928 ? 11.405 -12.674 24.022 1.00 84.19 928 LEU A O 1
ATOM 7280 N N . GLN A 1 929 ? 9.872 -11.143 24.620 1.00 79.19 929 GLN A N 1
ATOM 7281 C CA . GLN A 1 929 ? 10.548 -10.747 25.863 1.00 79.19 929 GLN A CA 1
ATOM 7282 C C . GLN A 1 929 ? 10.610 -11.920 26.848 1.00 79.19 929 GLN A C 1
ATOM 7284 O O . GLN A 1 929 ? 11.697 -12.302 27.279 1.00 79.19 929 GLN A O 1
ATOM 7289 N N . ILE A 1 930 ? 9.470 -12.571 27.106 1.00 81.06 930 ILE A N 1
ATOM 7290 C CA . ILE A 1 930 ? 9.398 -13.759 27.970 1.00 81.06 930 ILE A CA 1
ATOM 7291 C C . ILE A 1 930 ? 10.296 -14.879 27.424 1.00 81.06 930 ILE A C 1
ATOM 7293 O O . ILE A 1 930 ? 11.022 -15.526 28.177 1.00 81.06 930 ILE A O 1
ATOM 7297 N N . GLN A 1 931 ? 10.304 -15.104 26.107 1.00 83.50 931 GLN A N 1
ATOM 7298 C CA . GLN A 1 931 ? 11.183 -16.096 25.487 1.00 83.50 931 GLN A CA 1
ATOM 7299 C C . GLN A 1 931 ? 12.659 -15.794 25.731 1.00 83.50 931 GLN A C 1
ATOM 7301 O O . GLN A 1 931 ? 13.425 -16.706 26.040 1.00 83.50 931 GLN A O 1
ATOM 7306 N N . ALA A 1 932 ? 13.065 -14.539 25.572 1.00 77.94 932 ALA A N 1
ATOM 7307 C CA . ALA A 1 932 ? 14.454 -14.157 25.733 1.00 77.94 932 ALA A CA 1
ATOM 7308 C C . ALA A 1 932 ? 14.933 -14.326 27.181 1.00 77.94 932 ALA A C 1
ATOM 7310 O O . ALA A 1 932 ? 16.044 -14.818 27.387 1.00 77.94 932 ALA A O 1
ATOM 7311 N N . GLU A 1 933 ? 14.078 -14.020 28.165 1.00 77.25 933 GLU A N 1
ATOM 7312 C CA . GLU A 1 933 ? 14.359 -14.279 29.581 1.00 77.25 933 GLU A CA 1
ATOM 7313 C C . GLU A 1 933 ? 14.511 -15.779 29.873 1.00 77.25 933 GLU A C 1
ATOM 7315 O O . GLU A 1 933 ? 15.471 -16.187 30.527 1.00 77.25 933 GLU A O 1
ATOM 7320 N N . GLN A 1 934 ? 13.627 -16.622 29.328 1.00 75.50 934 GLN A N 1
ATOM 7321 C CA . GLN A 1 934 ? 13.703 -18.082 29.498 1.00 75.50 934 GLN A CA 1
ATOM 7322 C C . GLN A 1 934 ? 14.959 -18.700 28.863 1.00 75.50 934 GLN A C 1
ATOM 7324 O O . GLN A 1 934 ? 15.460 -19.726 29.332 1.00 75.50 934 GLN A O 1
ATOM 7329 N N . LEU A 1 935 ? 15.470 -18.083 27.796 1.00 74.62 935 LEU A N 1
ATOM 7330 C CA . LEU A 1 935 ? 16.680 -18.511 27.094 1.00 74.62 935 LEU A CA 1
ATOM 7331 C C . LEU A 1 935 ? 17.968 -17.892 27.656 1.00 74.62 935 LEU A C 1
ATOM 7333 O O . LEU A 1 935 ? 19.035 -18.167 27.105 1.00 74.62 935 LEU A O 1
ATOM 7337 N N . GLU A 1 936 ? 17.882 -17.068 28.709 1.00 69.88 936 GLU A N 1
ATOM 7338 C CA . GLU A 1 936 ? 19.021 -16.336 29.291 1.00 69.88 936 GLU A CA 1
ATOM 7339 C C . GLU A 1 936 ? 19.845 -15.608 28.222 1.00 69.88 936 GLU A C 1
ATOM 7341 O O . GLU A 1 936 ? 21.076 -15.547 28.265 1.00 69.88 936 GLU A O 1
ATOM 7346 N N . ILE A 1 937 ? 19.165 -15.076 27.205 1.00 66.38 937 ILE A N 1
ATOM 7347 C CA . ILE A 1 937 ? 19.829 -14.216 26.239 1.00 66.38 937 ILE A CA 1
ATOM 7348 C C . ILE A 1 937 ? 20.217 -12.960 27.015 1.00 66.38 937 ILE A C 1
ATOM 7350 O O . ILE A 1 937 ? 19.341 -12.284 27.548 1.00 66.38 937 ILE A O 1
ATOM 7354 N N . GLU A 1 938 ? 21.524 -12.675 27.095 1.00 52.53 938 GLU A N 1
ATOM 7355 C CA . GLU A 1 938 ? 22.041 -11.357 27.477 1.00 52.53 938 GLU A CA 1
ATOM 7356 C C . GLU A 1 938 ? 21.502 -10.336 26.481 1.00 52.53 938 GLU A C 1
ATOM 7358 O O . GLU A 1 938 ? 22.087 -10.035 25.440 1.00 52.53 938 GLU A O 1
ATOM 7363 N N . LEU A 1 939 ? 20.300 -9.883 26.775 1.00 52.06 939 LEU A N 1
ATOM 7364 C CA . LEU A 1 939 ? 19.776 -8.641 26.290 1.00 52.06 939 LEU A CA 1
ATOM 7365 C C . LEU A 1 939 ? 20.330 -7.563 27.227 1.00 52.06 939 LEU A C 1
ATOM 7367 O O . LEU A 1 939 ? 20.500 -7.825 28.421 1.00 52.06 939 LEU A O 1
ATOM 7371 N N . ASP A 1 940 ? 20.656 -6.3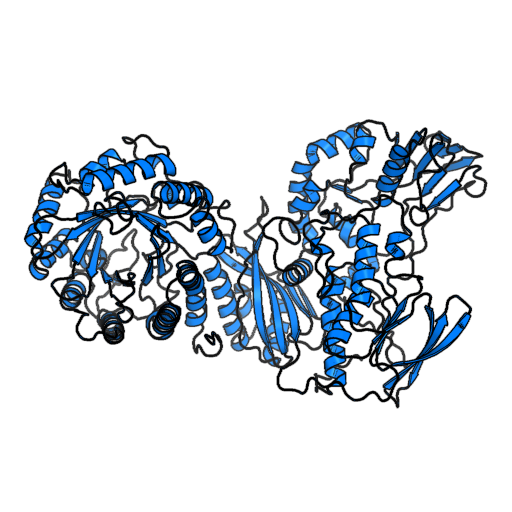94 26.672 1.00 48.84 940 ASP A N 1
ATOM 7372 C CA . ASP A 1 940 ? 21.126 -5.219 27.423 1.00 48.84 940 ASP A CA 1
ATOM 7373 C C . ASP A 1 940 ? 20.316 -5.035 28.723 1.00 48.84 940 ASP A C 1
ATOM 7375 O O . ASP A 1 940 ? 19.132 -5.364 28.737 1.00 48.84 940 ASP A O 1
ATOM 7379 N N . ASP A 1 941 ? 20.905 -4.536 29.815 1.00 41.25 941 ASP A N 1
ATOM 7380 C CA . ASP A 1 941 ? 20.250 -4.517 31.141 1.00 41.25 941 ASP A CA 1
ATOM 7381 C C . ASP A 1 941 ? 18.861 -3.843 31.116 1.00 41.25 941 ASP A C 1
ATOM 7383 O O . ASP A 1 941 ? 17.963 -4.234 31.854 1.00 41.25 941 ASP A O 1
ATOM 7387 N N . ASN A 1 942 ? 18.655 -2.941 30.154 1.00 38.81 942 ASN A N 1
ATOM 7388 C CA . ASN A 1 942 ? 17.414 -2.229 29.847 1.00 38.81 942 ASN A CA 1
ATOM 7389 C C . ASN A 1 942 ? 16.297 -3.057 29.159 1.00 38.81 942 ASN A C 1
ATOM 7391 O O . ASN A 1 942 ? 15.190 -2.554 28.991 1.00 38.81 942 ASN A O 1
ATOM 7395 N N . TRP A 1 943 ? 16.576 -4.279 28.686 1.00 39.91 943 TRP A N 1
ATOM 7396 C CA . TRP A 1 943 ? 15.592 -5.217 28.108 1.00 39.91 943 TRP A CA 1
ATOM 7397 C C . TRP A 1 943 ? 14.933 -6.098 29.170 1.00 39.91 943 TRP A C 1
ATOM 7399 O O . TRP A 1 943 ? 13.877 -6.683 28.915 1.00 39.91 943 TRP A O 1
ATOM 7409 N N . LYS A 1 944 ? 15.602 -6.268 30.316 1.00 37.00 944 LYS A N 1
ATOM 7410 C CA . LYS A 1 944 ? 15.091 -7.064 31.430 1.00 37.00 944 LYS A CA 1
ATOM 7411 C C . LYS A 1 944 ? 13.816 -6.376 31.910 1.00 37.00 944 LYS A C 1
ATOM 7413 O O . LYS A 1 944 ? 13.824 -5.164 32.089 1.00 37.00 944 LYS A O 1
ATOM 7418 N N . LEU A 1 945 ? 12.728 -7.131 32.076 1.00 37.50 945 LEU A N 1
ATOM 7419 C CA . LEU A 1 945 ? 11.425 -6.615 32.513 1.00 37.50 945 LEU A CA 1
ATOM 7420 C C . LEU A 1 945 ? 11.531 -6.027 33.931 1.00 37.50 945 LEU A C 1
ATOM 7422 O O . LEU A 1 945 ? 11.210 -6.747 34.862 1.00 37.50 945 LEU A O 1
ATOM 7426 N N . GLU A 1 946 ? 12.070 -4.816 34.121 1.00 26.12 946 GLU A N 1
ATOM 7427 C CA . GLU A 1 946 ? 12.551 -4.299 35.419 1.00 26.12 946 GLU A CA 1
ATOM 7428 C C . GLU A 1 946 ? 11.544 -4.236 36.578 1.00 26.12 946 GLU A C 1
ATOM 7430 O O . GLU A 1 946 ? 10.351 -3.933 36.361 1.00 26.12 946 GLU A O 1
#

Foldseek 3Di:
DDPPQVQPQPDLQLQLVLLVCQLVLLLQVLLVPDPVLSVLVSVCCSPQVSQQADPVAQALPAPRSGQKWKKAWLLSNWIKMKGDRHNPPDALVVVVVSVVVLLVQQQCVPWFACQLVVLCSVLQDDHGPQDCVQFDPPPARGPDFKMWMFTGDPDSVSSGGTKIKIKGFRPRVCRSVVHDLQVSVVVSCVSLQQCQQVVLLVVLLVPPDPVFRWHFGMKMWIRTDQVPIKIKTKTWGPAAALVVVLCNQCSNVVNDDPLQVLLSVLVVLLCCQLQVDDSRDHLLVQFPDSPHPLQTKMKMWITHNPDNHTWMKIKHQSLGRGFWQLSVQQSSLVSSVVVVSDPRPPRSVSVCVSPVQDDRGPGGDQWGIKMTISDFDPDPDDDTHHTIIMTMGDDPPSSQVSVLVSLLVVCLPPPDALVSCCLAAPQFAWEWEACQQDLFTDIDTGSRRVRVCSNPGVSVQPKASKDWDPRWDWDDFPPFFTKIWTKIWIATQQGTKIWIWIWGQDPVRHTYTRFIHMHDQAGHPPFDLDQDDDPFDFAEEEEALALQSLQLLQLLLVSVTAYEYEAQAQAALCLLQQAAFADWAPAFQQQLAGVVGHDDPPADRTHRSVVSRVSSRVSSVVGPYHYDYQKDWDDWAADPVVQKIWTWMAHVVGDIDIGMHNAYAYPRWPPFFAQDDDDFACPVVAQAAEAANSNDYALLVQAQFAEEEEEDAASSLVVQVRNLVNHHPAAEYEHQDAAAEFESVLVCQLVPQLRDDDHHDDVLSSLSVVVSDDLPVCLPVVLSSVVVRCVVCVVLVVLCVVLPHRHDDRHSVDHQVCCVRQVVDRYHHDPPSSVCSSVCVHHYHYNWDFNHDDHQWTATPVGDIDGGNYYYYNPDGHPPDSVCVVVCVSPPGQDDDPPDPGDDHSYPPRDDGDRNSCSNRVSNSVSNLSSCVSSVPPDPPSNNSD

pLDDT: mean 77.38, std 17.42, range [22.61, 98.31]

Secondary structure (DSSP, 8-state):
-----GGG---HHHHHHHHHHHHHHHHHHHTT--HHHHHHHHHHIIIIIGGG--SSS--SSSTT--SEEEEE-TTS--EEEEE---SS---HHHHHHHHHHHHHHSS-TTT---HHHHHHHHHHSPPTT--GGGS---SSSTT--EEEEEPPPS-TT-TT-PPPEEEE-THHHHHHHT--HHHHHHHHHHHTT-HHHHHHHHHHHHHS-TTTPPPEEEEEE--S-TTT--EEEEEE-S--SHHHHHHHHTTTTT---TTHHHHHHHHHHHHHHHH---TTS-GGGG-SSTT-GGGS-EEEEEEETTEEEEEEEEEE-GGGT-S-HHHHHHHHHHHHHHTTSS-TTHHHHHHHHHTTTS-TTS---SEEEEEEESS-----SSSS--PPEEEEE--HHHHHHHHHHHHHHHHHHH--SSGGGTTTEEEEEEEEEESSSSSSEEEEESHHHHHHHIIIIIHHT--EEEEEEEEEEEE--TTS--EEEEEEEEEETTEEEEEEEEEEE-TT--EEEEEEEEEEEE--TTS---PPPPSSSEEEEEE--SHHHHHHHHHHHHTT--EEEE-SSSSTTHHHHTS-TT-B-SS-TTTT-BTTBPPPTTS-SS-BHHHHHHHHHHHHHHSS-EEE-SEEEEEEEEETTTTEEEEEEEETTS-EEEEEEEEEEE-S-S--PPB-----TTGGG-SSEEEETTT---SGGGTT-EEEEE--SHHHHHHHHHHHHTT-SEEEEEE-S-BEEEEHHHHHHHSTTTSSSSSPPPHHHHHHHHHHS-TTTIIIIIHHHHHHHHHHTHHHHHHHHHTT--BPP--SSSSHHHIIIIIS-SEEEESSHHHHHHTTSSEEEES--EEEEETTEEEETTS-EEE-SEEEE---BTT--HHHHHHHTT---S----SSSS---EE--SS-TT-HHHHHHHHHHHHHHHHHHHTT----GGGS--

Sequence (946 aa):
MISTDPDNLADESDQVWMAVFFPLLRLLQDARHPPERIVQLAALFRRHVLPTLSRSHLSFMTDDHTPMAMSIRPDGHKVSFAVEPAALPVGPAARDRWVRTLARQSVMHTATDLEWYNICSELLTLPEGANLSTIQKLDQAGYSQFFLGFPSPTSPLTLKGLILKPYFMPSLKASYSGATVDSIVASLIPRLYLEEPWSQVNAFFSTVPSPLRPSPFIVSIDCLAPSLRRAKIYYRIKENSLAALEKYLTLYGRLAHSSMSSGLQLLHKLWKRLLSQDPSENISKNAKNPSHFTVMPLIYFELREGHPDPYPKVYIPIRHYSETDKSIAAALDDIYTDLGAVQSGEFINLISRVFDHRELGEKQGIFTYLSVAMKKGKIQQSPDLSPPLKVALDIKHGLRLIRWLNIFTIKLRTATSWEDLSDLFTSNCRWSDLLSHSSRFCKLSGLHDVAKFILQDVRQSKPRGFCLLPGVHRISYAENPELITARAVWNTTNGECSAAITFVITPTGQCKALSVVMQLEALPRNRPRAVKCLSVGYHAVVVGGGLAGLSTAARLGDLGMKVLVVEKDSRVGGSWRNRYTNLKLNTPRVYSALPFFYHPDNLPEFMPATSFADRLEAYSRSIKTEFRHSTLLCASNYNPKSRSWSLSLRDMEGSVFNTSCHHLIIASGIEKPRAVIPDILGLKDFSGHVAHASNFRSSKSWAGKRTVVIGSGCSAHDVAKELYTAGAESVTLVQRSATAVMSRASLIAAFPGLYNGENYPPVEFADRLHMAGPYLHFKEYGYAAMRETEVIDRELRRNLTKVGFILLPNTEADNFMTRLLVRHGGYYIDSGCSQLIIDEKIGLLTGTDISHISGSDIIFRNGTSIQADLIVFGTGYTGFCAKELIEDMSITHPIASTGGEVPRVEIWQKSTCGEVFTCRVFSRLLALQIQAEQLEIELDDNWKLE

Radius of gyration: 35.12 Å; chains: 1; bounding box: 84×51×100 Å

Organism: Uncinocarpus reesii (strain UAMH 1704) (NCBI:txid336963)